Protein AF-A0A131XXV7-F1 (afdb_monomer_lite)

Secondary structure (DSSP, 8-state):
---HHHHHHHHTT------HHHHHHHHHHHHHTT-TT-----PPPP--PPPPPSSSSHHHHHHHHHHHHHHHHHHHHHHHHHSPPPPPPSS----SEEEEEETTS-EEEESS---SEEEEEEEE-GGG-S-EEEEEEE-SSEEEEEE-HHHH-S-----SSEEGGGSBP--S--STTSPPEEEEESSHHHHHTTBGGGG-TT--SEEEEEHHHHHHHHHPPPHHHHHHHHHHHSGGGGGSPPPPTTTTT---SSHHHHHHHHTTS-----TTHHHHHH--HHHHHHTHHHHHHHHHHHHHHHHHHHHHHHHHHHHH---HHHHHHHHHHTT--EEEETHHHHHHHHHHHHHHHHHHHHHHHHHHHHHHHHGGGGGGGGGG-TTTTTS---BPPP-BPPP--------------------HHHHHHHHHSHHHHHHTTSSBSS--TTTTSBHHHHTTSPPPPS-TT----SS-TT--TTSTTHHHHTTEEETTEEEEEETTTEEEEEEE---TTS---PPP--------TTPPPPP-HHHHHHHTT-----------S----TTSSS---GGGHHHHHHHHTSS--SPPP------B--S-TTEEEEEPPPTT-TTSPPS-TTSGGGHHHHHTTSEEE-S-HHHHHHHHHHHHHHHHHHHHHHHHTPPEEEPPTTTS-GGG--TT---EEEE----BTT-STT---B-SSSTTPPPP-TTSTTTTGGGG--PPTT--------TTHHHHHHHHHHHHHHHSSTT-SHHHHHHHT--TTTT-SHHHHHHHHHT--HHHHHHHHHHHHTT--HHHHHHHHHHH-TTS-HHHHHHHHHHHHHHHH--------EETTEE-

InterPro domains:
  IPR001098 DNA-directed DNA polymerase, family A, palm domain [SM00482] (722-855)
  IPR002297 DNA-directed DNA-polymerase, family A, mitochondria [PR00867] (50-62)
  IPR002297 DNA-directed DNA-polymerase, family A, mitochondria [PR00867] (185-199)
  IPR002297 DNA-directed DNA-polymerase, family A, mitochondria [PR00867] (311-320)
  IPR002297 DNA-directed DNA-polymerase, family A, mitochondria [PR00867] (699-725)
  IPR002297 DNA-directed DNA-polymerase, family A, mitochondria [PR00867] (801-809)
  IPR002297 DNA-directed DNA-polymerase, family A, mitochondria [PTHR10267] (1-846)
  IPR012337 Ribonuclease H-like superfamily [SSF53098] (180-316)
  IPR019760 DNA-directed DNA polymerase, family A, conserved site [PS00447] (794-813)
  IPR041336 DNA mitochondrial polymerase, exonuclease domain [PF18136] (44-313)
  IPR043502 DNA/RNA polymerase superfamily [SSF56672] (473-849)

Organism: Ixodes ricinus (NCBI:txid34613)

Sequence (856 aa):
MLSGDLHRQVFGDAVVEVDPRAVERGVKHLKAQQLWGHETTALPDVSFALPELLGSDLEEHFANLGHRYARPYRQAAESLSAIKLPPLPRVWNWAPGWTKYGNDGTTERVDCPDDEALVFDVEVCVKEGHFPTLATAASKDSWYSWCSAQLTKEQFKWKERVNIGDLIPLETRTGPESVPRVVVGHNVGFDRSFLREQYFIQGSQLRFLDTLSLHVCVSGLTGLQRALSMANKSEKAAKGPPPEMWQDLSSLNNLGDVYALYSGGKVLKKEARDTFLNGSLGDIAADFQGLMTYCANDVLATHEVLSKLLPLYFERFPHPISFAGMLEMSTAYLPVNQNWERYLSDAEAVYQDVQQELKQTLAGIANSACRLLHGNAYKRDPWLWDLDWSVQNMRCKKSAVNKSAVKGRAVVETQTDKGDLERGLEEEVKDILKTSEALYKTQPFLSGYPAWYRDFCVKPPDDEDSDWEPGPSVISTQMRSVPKLLRLKWDGYPLHFDMKQGWGYLVPREQKDGTVVVPSLAEDSEAKGDEKPKFPLPEFLKACGYEDVKDDLGLKDTGLQWQQLDNIPEEGEAKLWRKVLGNRTRPPQVKENLDMDVDIDGCHFFRLPHKDGPHKRVGNPLAKDFLTKVTDGILQAGDNPQANRVLLLSKIISYWKNARDRIASQMVVWFTKSDLPETVHDRDSSDYGVILPRLIPAGTVTRRAVEPTWLTASNAYIDRVGSELKSMVQAPKGYHIVGADVDSQELWIASILADAHFAEMHGCTAIGWMTLQGNKAVGTDMHSRTAASVGISRDQAKVINYARIYGAGQPFAQRLLMQFNHRLDAQEASTKAKKMYAQTKGVRVAVPEVVEGQQV

Foldseek 3Di:
DAAPQVCCQAQNPDDDDADPVLVVLLQVQCVVLVNPPDDFDDDDHDDDDDPHAPDNHPQNSLLVVLCVQCVLVLVQLLVLLQAAFADDDPFDDPDAAKWKAFSVRDIDGDNADDDQEKEKDFFAQPVLADATAKMWITDRTIIMIHGFPCLNDPDDDPDPFFALVRAHEHDPDAADPADQGEYEYALCLSVLQRYNRLFAPRGHNYFYDHLLLLQLQQANDAPVRVVLQVCCPDPVVVPPDDDDPSPLRHFDRDLQGLLCNQVVHDGQDDPLNVCSHPNDSVSCSVCVRVNNVSNVVNSSSSSSSSSRRVVSSCVVPVRSSVVSLLRVVSSDWFKFFPVLVVQLVVLVVVLVVLVVLLLVLLQVLLVVVQVCLPPVVLLQQQLRQQAQQDFDAFDQQDDDDDDDDDDDDDDDDDDPPDDPVNVVVCVVCVVVVVCNSRDTPDPPDPGPTGPVFVVQADDDDPDPPDPHDGTSNNDDLLDPSSLSSLQKAFLQFTWDQDPVFGIWGKDFDADPVRDADDPPPDDDDPDDPDDRRARNPVSRCVSQQDDDDPPPPPPDDDDDDPPPPPDDDPVCPVVVVCVVPPDPSHRDDQPDDDFDDDPHPRITIDFDADPVGDVDGDHGCLDPLNLVVLVVVRMDRGPDPSSNSSSLSSQQSVVCVVQVVVSVSFRKHKYDPVSDDPQLDDPVPIIMIMTSFSKSQQNHSVSHIDGPHVVPQADDDPSYRPSCVVVSRDDGHPDDDDDDDDPPPVLCVVQCVVSCVSSNDQCSHLSSVLVPRNDVVVLSHQLSVLCVLLVHDSVLSVVVVVCVSVPDDLVRQLSSSCSRPVSQDSVNSSVSSVSSCCSHVNDDDPDQDQDPNDGD

pLDDT: mean 79.33, std 17.06, range [28.16, 97.44]

Structure (mmCIF, N/CA/C/O backbone):
data_AF-A0A131XXV7-F1
#
_entry.id   AF-A0A131XXV7-F1
#
loop_
_atom_site.group_PDB
_atom_site.id
_atom_site.type_symbol
_atom_site.label_atom_id
_atom_site.label_alt_id
_atom_site.label_comp_id
_atom_site.label_asym_id
_atom_site.label_entity_id
_atom_site.label_seq_id
_atom_site.pdbx_PDB_ins_code
_atom_site.Cartn_x
_atom_site.Cartn_y
_atom_site.Cartn_z
_atom_site.occupancy
_atom_site.B_iso_or_equiv
_atom_site.auth_seq_id
_atom_site.auth_comp_id
_atom_site.auth_asym_id
_atom_site.auth_atom_id
_atom_site.pdbx_PDB_model_num
ATOM 1 N N . MET A 1 1 ? -18.535 -20.926 -20.544 1.00 67.44 1 MET A N 1
ATOM 2 C CA . MET A 1 1 ? -19.985 -21.211 -20.514 1.00 67.44 1 MET A CA 1
ATOM 3 C C . MET A 1 1 ? -20.244 -22.179 -19.377 1.00 67.44 1 MET A C 1
ATOM 5 O O . MET A 1 1 ? -19.336 -22.934 -19.050 1.00 67.44 1 MET A O 1
ATOM 9 N N . LEU A 1 2 ? -21.415 -22.108 -18.744 1.00 78.06 2 LEU A N 1
ATOM 10 C CA . LEU A 1 2 ? -21.827 -23.118 -17.767 1.00 78.06 2 LEU A CA 1
ATOM 11 C C . LEU A 1 2 ? -22.238 -24.393 -18.512 1.00 78.06 2 LEU A C 1
ATOM 13 O O . LEU A 1 2 ? -22.787 -24.299 -19.610 1.00 78.06 2 LEU A O 1
ATOM 17 N N . SER A 1 3 ? -21.983 -25.559 -17.921 1.00 87.12 3 SER A N 1
ATOM 18 C CA . SER A 1 3 ? -22.569 -26.815 -18.398 1.00 87.12 3 SER A CA 1
ATOM 19 C C . SER A 1 3 ? -24.093 -26.760 -18.260 1.00 87.12 3 SER A C 1
ATOM 21 O O . SER A 1 3 ? -24.618 -26.008 -17.435 1.00 87.12 3 SER A O 1
ATOM 23 N N . GLY A 1 4 ? -24.821 -27.562 -19.040 1.00 85.44 4 GLY A N 1
ATOM 24 C CA . GLY A 1 4 ? -26.289 -27.564 -18.994 1.00 85.44 4 GLY A CA 1
ATOM 25 C C . GLY A 1 4 ? -26.858 -27.855 -17.597 1.00 85.44 4 GLY A C 1
ATOM 26 O O . GLY A 1 4 ? -27.852 -27.250 -17.202 1.00 85.44 4 GLY A O 1
ATOM 27 N N . ASP A 1 5 ? -26.199 -28.724 -16.825 1.00 86.69 5 ASP A N 1
ATOM 28 C CA . ASP A 1 5 ? -26.579 -29.023 -15.437 1.00 86.69 5 ASP A CA 1
ATOM 29 C C . ASP A 1 5 ? -26.390 -27.822 -14.506 1.00 86.69 5 ASP A C 1
ATOM 31 O O . ASP A 1 5 ? -27.283 -27.506 -13.722 1.00 86.69 5 ASP A O 1
ATOM 35 N N . LEU A 1 6 ? -25.242 -27.139 -14.583 1.00 89.00 6 LEU A N 1
ATOM 36 C CA . LEU A 1 6 ? -24.971 -25.957 -13.759 1.00 89.00 6 LEU A CA 1
ATOM 37 C C . LEU A 1 6 ? -25.856 -24.778 -14.170 1.00 89.00 6 LEU A C 1
ATOM 39 O O . LEU A 1 6 ? -26.328 -24.039 -13.314 1.00 89.00 6 LEU A O 1
ATOM 43 N N . HIS A 1 7 ? -26.127 -24.627 -15.468 1.00 87.69 7 HIS A N 1
ATOM 44 C CA . HIS A 1 7 ? -27.066 -23.630 -15.968 1.00 87.69 7 HIS A CA 1
ATOM 45 C C . HIS A 1 7 ? -28.456 -23.834 -15.362 1.00 87.69 7 HIS A C 1
ATOM 47 O O . HIS A 1 7 ? -29.029 -22.880 -14.851 1.00 87.69 7 HIS A O 1
ATOM 53 N N . ARG A 1 8 ? -28.977 -25.070 -15.361 1.00 86.94 8 ARG A N 1
ATOM 54 C CA . ARG A 1 8 ? -30.282 -25.377 -14.752 1.00 86.94 8 ARG A CA 1
ATOM 55 C C . ARG A 1 8 ? -30.329 -25.088 -13.257 1.00 86.94 8 ARG A C 1
ATOM 57 O O . ARG A 1 8 ? -31.337 -24.603 -12.765 1.00 86.94 8 ARG A O 1
ATOM 64 N N . GLN A 1 9 ? -29.243 -25.354 -12.538 1.00 87.88 9 GLN A N 1
ATOM 65 C CA . GLN A 1 9 ? -29.174 -25.066 -11.104 1.00 87.88 9 GLN A CA 1
ATOM 66 C C . GLN A 1 9 ? -29.157 -23.560 -10.792 1.00 87.88 9 GLN A C 1
ATOM 68 O O . GLN A 1 9 ? -29.636 -23.163 -9.736 1.00 87.88 9 GLN A O 1
ATOM 73 N N . VAL A 1 10 ? -28.619 -22.723 -11.689 1.00 87.25 10 VAL A N 1
ATOM 74 C CA . VAL A 1 10 ? -28.493 -21.268 -11.473 1.00 87.25 10 VAL A CA 1
ATOM 75 C C . VAL A 1 10 ? -29.661 -20.475 -12.068 1.00 87.25 10 VAL A C 1
ATOM 77 O O . VAL A 1 10 ? -30.107 -19.504 -11.468 1.00 87.25 10 VAL A O 1
ATOM 80 N N . PHE A 1 11 ? -30.142 -20.870 -13.246 1.00 85.38 11 PHE A N 1
ATOM 81 C CA . PHE A 1 11 ? -31.132 -20.133 -14.040 1.00 85.38 11 PHE A CA 1
ATOM 82 C C . PHE A 1 11 ? -32.433 -20.921 -14.277 1.00 85.38 11 PHE A C 1
ATOM 84 O O . PHE A 1 11 ? -33.299 -20.467 -15.025 1.00 85.38 11 PHE A O 1
ATOM 91 N N . GLY A 1 12 ? -32.585 -22.106 -13.679 1.00 83.81 12 GLY A N 1
ATOM 92 C CA . GLY A 1 12 ? -33.760 -22.959 -13.869 1.00 83.81 12 GLY A CA 1
ATOM 93 C C . GLY A 1 12 ? -33.920 -23.438 -15.315 1.00 83.81 12 GLY A C 1
ATOM 94 O O . GLY A 1 12 ? -32.945 -23.717 -16.015 1.00 83.81 12 GLY A O 1
ATOM 95 N N . ASP A 1 13 ? -35.167 -23.498 -15.782 1.00 79.44 13 ASP A N 1
ATOM 96 C CA . ASP A 1 13 ? -35.521 -23.913 -17.148 1.00 79.44 13 ASP A CA 1
ATOM 97 C C . ASP A 1 13 ? -35.443 -22.768 -18.178 1.00 79.44 13 ASP A C 1
ATOM 99 O O . ASP A 1 13 ? -36.012 -22.864 -19.267 1.00 79.44 13 ASP A O 1
ATOM 103 N N . ALA A 1 14 ? -34.753 -21.667 -17.859 1.00 77.06 14 ALA A N 1
ATOM 104 C CA . ALA A 1 14 ? -34.561 -20.571 -18.800 1.00 77.06 14 ALA A CA 1
ATOM 105 C C . ALA A 1 14 ? -33.818 -21.065 -20.055 1.00 77.06 14 ALA A C 1
ATOM 107 O O . ALA A 1 14 ? -32.679 -21.531 -19.987 1.00 77.06 14 ALA A O 1
ATOM 108 N N . VAL A 1 15 ? -34.458 -20.955 -21.220 1.00 70.69 15 VAL A N 1
ATOM 109 C CA . VAL A 1 15 ? -33.841 -21.274 -22.512 1.00 70.69 15 VAL A CA 1
ATOM 110 C C . VAL A 1 15 ? -33.308 -19.984 -23.121 1.00 70.69 15 VAL A C 1
ATOM 112 O O . VAL A 1 15 ? -34.062 -19.044 -23.361 1.00 70.69 15 VAL A O 1
ATOM 115 N N . VAL A 1 16 ? -32.003 -19.939 -23.387 1.00 71.56 16 VAL A N 1
ATOM 116 C CA . VAL A 1 16 ? -31.385 -18.821 -24.108 1.00 71.56 16 VAL A CA 1
ATOM 117 C C . VAL A 1 16 ? -31.673 -18.991 -25.601 1.00 71.56 16 VAL A C 1
ATOM 119 O O . VAL A 1 16 ? -31.010 -19.775 -26.281 1.00 71.56 16 VAL A O 1
ATOM 122 N N . GLU A 1 17 ? -32.671 -18.276 -26.121 1.00 74.12 17 GLU A N 1
ATOM 123 C CA . GLU A 1 17 ? -32.882 -18.171 -27.566 1.00 74.12 17 GLU A CA 1
ATOM 124 C C . GLU A 1 17 ? -31.816 -17.257 -28.178 1.00 74.12 17 GLU A C 1
ATOM 126 O O . GLU A 1 17 ? -31.732 -16.068 -27.879 1.00 74.12 17 GLU A O 1
ATOM 131 N N . VAL A 1 18 ? -30.973 -17.821 -29.041 1.00 77.88 18 VAL A N 1
ATOM 132 C CA . VAL A 1 18 ? -29.913 -17.070 -29.717 1.00 77.88 18 VAL A CA 1
ATOM 133 C C . VAL A 1 18 ? -30.435 -16.561 -31.058 1.00 77.88 18 VAL A C 1
ATOM 135 O O . VAL A 1 18 ? -30.736 -17.359 -31.945 1.00 77.88 18 VAL A O 1
ATOM 138 N N . ASP A 1 19 ? -30.494 -15.239 -31.242 1.00 85.81 19 ASP A N 1
ATOM 139 C CA . ASP A 1 19 ? -30.856 -14.627 -32.527 1.00 85.81 19 ASP A CA 1
ATOM 140 C C . ASP A 1 19 ? -29.832 -15.012 -33.621 1.00 85.81 19 ASP A C 1
ATOM 142 O O . ASP A 1 19 ? -28.654 -14.643 -33.524 1.00 85.81 19 ASP A O 1
ATOM 146 N N . PRO A 1 20 ? -30.242 -15.688 -34.713 1.00 88.44 20 PRO A N 1
ATOM 147 C CA . PRO A 1 20 ? -29.345 -16.040 -35.813 1.00 88.44 20 PRO A CA 1
ATOM 148 C C . PRO A 1 20 ? -28.602 -14.837 -36.416 1.00 88.44 20 PRO A C 1
ATOM 150 O O . PRO A 1 20 ? -27.455 -14.971 -36.849 1.00 88.44 20 PRO A O 1
ATOM 153 N N . ARG A 1 21 ? -29.211 -13.640 -36.412 1.00 88.69 21 ARG A N 1
ATOM 154 C CA . ARG A 1 21 ? -28.560 -12.412 -36.899 1.00 88.69 21 ARG A CA 1
ATOM 155 C C . ARG A 1 21 ? -27.451 -11.949 -35.957 1.00 88.69 21 ARG A C 1
ATOM 157 O O . ARG A 1 21 ? -26.451 -11.396 -36.414 1.00 88.69 21 ARG A O 1
ATOM 164 N N . ALA A 1 22 ? -27.599 -12.155 -34.649 1.00 87.19 22 ALA A N 1
ATOM 165 C CA . ALA A 1 22 ? -26.550 -11.886 -33.666 1.00 87.19 22 ALA A CA 1
ATOM 166 C C . ALA A 1 22 ? -25.334 -12.798 -33.893 1.00 87.19 22 ALA A C 1
ATOM 168 O O . ALA A 1 22 ? -24.203 -12.305 -33.957 1.00 87.19 22 ALA A O 1
ATOM 169 N N . VAL A 1 23 ? -25.571 -14.090 -34.152 1.00 88.81 23 VAL A N 1
ATOM 170 C CA . VAL A 1 23 ? -24.515 -15.053 -34.509 1.00 88.81 23 VAL A CA 1
ATOM 171 C C . VAL A 1 23 ? -23.780 -14.610 -35.771 1.00 88.81 23 VAL A C 1
ATOM 173 O O . VAL A 1 23 ? -22.550 -14.534 -35.781 1.00 88.81 23 VAL A O 1
ATOM 176 N N . GLU A 1 24 ? -24.514 -14.269 -36.834 1.00 91.19 24 GLU A N 1
ATOM 177 C CA . GLU A 1 24 ? -23.915 -13.839 -38.100 1.00 91.19 24 GLU A CA 1
ATOM 178 C C . GLU A 1 24 ? -23.048 -12.583 -37.923 1.00 91.19 24 GLU A C 1
ATOM 180 O O . GLU A 1 24 ? -21.924 -12.520 -38.435 1.00 91.19 24 GLU A O 1
ATOM 185 N N . ARG A 1 25 ? -23.525 -11.602 -37.143 1.00 89.12 25 ARG A N 1
ATOM 186 C CA . ARG A 1 25 ? -22.757 -10.396 -36.794 1.00 89.12 25 ARG A CA 1
ATOM 187 C C . ARG A 1 25 ? -21.458 -10.738 -36.063 1.00 89.12 25 ARG A C 1
ATOM 189 O O . ARG A 1 25 ? -20.406 -10.224 -36.453 1.00 89.12 25 ARG A O 1
ATOM 196 N N . GLY A 1 26 ? -21.512 -11.616 -35.059 1.00 89.81 26 GLY A N 1
ATOM 197 C CA . GLY A 1 26 ? -20.335 -12.091 -34.324 1.00 89.81 26 GLY A CA 1
ATOM 198 C C . GLY A 1 26 ? -19.327 -12.790 -35.238 1.00 89.81 26 GLY A C 1
ATOM 199 O O . GLY A 1 26 ? -18.157 -12.413 -35.290 1.00 89.81 26 GLY A O 1
ATOM 200 N N . VAL A 1 27 ? -19.786 -13.738 -36.060 1.00 90.56 27 VAL A N 1
ATOM 201 C CA . VAL A 1 27 ? -18.935 -14.455 -37.026 1.00 90.56 27 VAL A CA 1
ATOM 202 C C . VAL A 1 27 ? -18.286 -13.490 -38.018 1.00 90.56 27 VAL A C 1
ATOM 204 O O . VAL A 1 27 ? -17.083 -13.580 -38.275 1.00 90.56 27 VAL A O 1
ATOM 207 N N . LYS A 1 28 ? -19.049 -12.538 -38.569 1.00 91.25 28 LYS A N 1
ATOM 208 C CA . LYS A 1 28 ? -18.525 -11.519 -39.489 1.00 91.25 28 LYS A CA 1
ATOM 209 C C . LYS A 1 28 ? -17.448 -10.663 -38.819 1.00 91.25 28 LYS A C 1
ATOM 211 O O . LYS A 1 28 ? -16.408 -10.413 -39.429 1.00 91.25 28 LYS A O 1
ATOM 216 N N . HIS A 1 29 ? -17.669 -10.254 -37.570 1.00 89.12 29 HIS A N 1
ATOM 217 C CA . HIS A 1 29 ? -16.700 -9.488 -36.789 1.00 89.12 29 HIS A CA 1
ATOM 218 C C . HIS A 1 29 ? -15.409 -10.282 -36.535 1.00 89.12 29 HIS A C 1
ATOM 220 O O . HIS A 1 29 ? -14.315 -9.794 -36.822 1.00 89.12 29 HIS A O 1
ATOM 226 N N . LEU A 1 30 ? -15.517 -11.529 -36.071 1.00 88.75 30 LEU A N 1
ATOM 227 C CA . LEU A 1 30 ? -14.361 -12.383 -35.783 1.00 88.75 30 LEU A CA 1
ATOM 228 C C . LEU A 1 30 ? -13.570 -12.747 -37.047 1.00 88.75 30 LEU A C 1
ATOM 230 O O . LEU A 1 30 ? -12.338 -12.787 -37.004 1.00 88.75 30 LEU A O 1
ATOM 234 N N . LYS A 1 31 ? -14.243 -12.943 -38.190 1.00 90.38 31 LYS A N 1
ATOM 235 C CA . LYS A 1 31 ? -13.586 -13.115 -39.498 1.00 90.38 31 LYS A CA 1
ATOM 236 C C . LYS A 1 31 ? -12.791 -11.872 -39.894 1.00 90.38 31 LYS A C 1
ATOM 238 O O . LYS A 1 31 ? -11.627 -11.998 -40.268 1.00 90.38 31 LYS A O 1
ATOM 243 N N . ALA A 1 32 ? -13.371 -10.678 -39.750 1.00 86.81 32 ALA A N 1
ATOM 244 C CA . ALA A 1 32 ? -12.673 -9.421 -40.036 1.00 86.81 32 ALA A CA 1
ATOM 245 C C . ALA A 1 32 ? -11.422 -9.226 -39.157 1.00 86.81 32 ALA A C 1
ATOM 247 O O . ALA A 1 32 ? -10.438 -8.639 -39.599 1.00 86.81 32 ALA A O 1
ATOM 248 N N . GLN A 1 33 ? -11.439 -9.759 -37.932 1.00 83.75 33 GLN A N 1
ATOM 249 C CA . GLN A 1 33 ? -10.336 -9.678 -36.968 1.00 83.75 33 GLN A CA 1
ATOM 250 C C . GLN A 1 33 ? -9.350 -10.858 -37.033 1.00 83.75 33 GLN A C 1
ATOM 252 O O . GLN A 1 33 ? -8.414 -10.912 -36.224 1.00 83.75 33 GLN A O 1
ATOM 257 N N . GLN A 1 34 ? -9.533 -11.777 -37.992 1.00 85.88 34 GLN A N 1
ATOM 258 C CA . GLN A 1 34 ? -8.717 -12.986 -38.197 1.00 85.88 34 GLN A CA 1
ATOM 259 C C . GLN A 1 34 ? -8.692 -13.931 -36.978 1.00 85.88 34 GLN A C 1
ATOM 261 O O . GLN A 1 34 ? -7.672 -14.552 -36.683 1.00 85.88 34 GLN A O 1
ATOM 266 N N . LEU A 1 35 ? -9.809 -14.009 -36.249 1.00 84.12 35 LEU A N 1
ATOM 267 C CA . LEU A 1 35 ? -9.982 -14.853 -35.058 1.00 84.12 35 LEU A CA 1
ATOM 268 C C . LEU A 1 35 ? -10.905 -16.054 -35.292 1.00 84.12 35 LEU A C 1
ATOM 270 O O . LEU A 1 35 ? -10.874 -17.015 -34.533 1.00 84.12 35 LEU A O 1
ATOM 274 N N . TRP A 1 36 ? -11.728 -16.017 -36.338 1.00 85.81 36 TRP A N 1
ATOM 275 C CA . TRP A 1 36 ? -12.627 -17.121 -36.654 1.00 85.81 36 TRP A CA 1
ATOM 276 C C . TRP A 1 36 ? -11.880 -18.304 -37.285 1.00 85.81 36 TRP A C 1
ATOM 278 O O . TRP A 1 36 ? -11.085 -18.102 -38.201 1.00 85.81 36 TRP A O 1
ATOM 288 N N . GLY A 1 37 ? -12.194 -19.530 -36.857 1.00 81.44 37 GLY A N 1
ATOM 289 C CA . GLY A 1 37 ? -11.659 -20.766 -37.445 1.00 81.44 37 GLY A CA 1
ATOM 290 C C . GLY A 1 37 ? -10.327 -21.253 -36.865 1.00 81.44 37 GLY A C 1
ATOM 291 O O . GLY A 1 37 ? -9.784 -22.228 -37.374 1.00 81.44 37 GLY A O 1
ATOM 292 N N . HIS A 1 38 ? -9.805 -20.611 -35.814 1.00 77.81 38 HIS A N 1
ATOM 293 C CA . HIS A 1 38 ? -8.692 -21.167 -35.035 1.00 77.81 38 HIS A CA 1
ATOM 294 C C . HIS A 1 38 ? -9.175 -22.337 -34.174 1.00 77.81 38 HIS A C 1
ATOM 296 O O . HIS A 1 38 ? -10.294 -22.300 -33.664 1.00 77.81 38 HIS A O 1
ATOM 302 N N . GLU A 1 39 ? -8.333 -23.359 -33.999 1.00 67.06 39 GLU A N 1
ATOM 303 C CA . GLU A 1 39 ? -8.639 -24.490 -33.119 1.00 67.06 39 GLU A CA 1
ATOM 304 C C . GLU A 1 39 ? -8.805 -24.017 -31.673 1.00 67.06 39 GLU A C 1
ATOM 306 O O . GLU A 1 39 ? -7.927 -23.371 -31.095 1.00 67.06 39 GLU A O 1
ATOM 311 N N . THR A 1 40 ? -9.947 -24.357 -31.085 1.00 67.00 40 THR A N 1
ATOM 312 C CA . THR A 1 40 ? -10.265 -24.061 -29.690 1.00 67.00 40 THR A CA 1
ATOM 313 C C . THR A 1 40 ? -10.343 -25.359 -28.912 1.00 67.00 40 THR A C 1
ATOM 315 O O . THR A 1 40 ? -11.046 -26.284 -29.321 1.00 67.00 40 THR A O 1
ATOM 318 N N . THR A 1 41 ? -9.673 -25.422 -27.766 1.00 68.06 41 THR A N 1
ATOM 319 C CA . THR A 1 41 ? -9.784 -26.563 -26.857 1.00 68.06 41 THR A CA 1
ATOM 320 C C . THR A 1 41 ? -11.150 -26.519 -26.175 1.00 68.06 41 THR A C 1
ATOM 322 O O . THR A 1 41 ? -11.369 -25.714 -25.271 1.00 68.06 41 THR A O 1
ATOM 325 N N . ALA A 1 42 ? -12.090 -27.355 -26.614 1.00 70.25 42 ALA A N 1
ATOM 326 C CA . ALA A 1 42 ? -13.330 -27.566 -25.878 1.00 70.25 42 ALA A CA 1
ATOM 327 C C . ALA A 1 42 ? -13.006 -28.375 -24.616 1.00 70.25 42 ALA A C 1
ATOM 329 O O . ALA A 1 42 ? -12.542 -29.513 -24.701 1.00 70.25 42 ALA A O 1
ATOM 330 N N . LEU A 1 43 ? -13.191 -27.764 -23.447 1.00 79.25 43 LEU A N 1
ATOM 331 C CA . LEU A 1 43 ? -13.086 -28.469 -22.174 1.00 79.25 43 LEU A CA 1
ATOM 332 C C . LEU A 1 43 ? -14.349 -29.317 -21.960 1.00 79.25 43 LEU A C 1
ATOM 334 O O . LEU A 1 43 ? -15.422 -28.908 -22.408 1.00 79.25 43 LEU A O 1
ATOM 338 N N . PRO A 1 44 ? -14.241 -30.483 -21.300 1.00 84.19 44 PRO A N 1
ATOM 339 C CA . PRO A 1 44 ? -15.406 -31.293 -20.977 1.00 84.19 44 PRO A CA 1
ATOM 340 C C . PRO A 1 44 ? -16.336 -30.550 -20.012 1.00 84.19 44 PRO A C 1
ATOM 342 O O . PRO A 1 44 ? -15.885 -29.754 -19.184 1.00 84.19 44 PRO A O 1
ATOM 345 N N . ASP A 1 45 ? -17.629 -30.852 -20.100 1.00 85.81 45 ASP A N 1
ATOM 346 C CA . ASP A 1 45 ? -18.624 -30.310 -19.181 1.00 85.81 45 ASP A CA 1
ATOM 347 C C . ASP A 1 45 ? -18.342 -30.755 -17.743 1.00 85.81 45 ASP A C 1
ATOM 349 O O . ASP A 1 45 ? -18.029 -31.914 -17.465 1.00 85.81 45 ASP A O 1
ATOM 353 N N . VAL A 1 46 ? -18.481 -29.810 -16.815 1.00 88.56 46 VAL A N 1
ATOM 354 C CA . VAL A 1 46 ? -18.331 -30.041 -15.377 1.00 88.56 46 VAL A CA 1
ATOM 355 C C . VAL A 1 46 ? -19.719 -30.100 -14.746 1.00 88.56 46 VAL A C 1
ATOM 357 O O . VAL A 1 46 ? -20.539 -29.221 -14.999 1.00 88.56 46 VAL A O 1
ATOM 360 N N . SER A 1 47 ? -19.988 -31.104 -13.912 1.00 87.88 47 SER A N 1
ATOM 361 C CA . SER A 1 47 ? -21.264 -31.248 -13.201 1.00 87.88 47 SER A CA 1
ATOM 362 C C . SER A 1 47 ? -21.009 -31.535 -11.723 1.00 87.88 47 SER A C 1
ATOM 364 O O . SER A 1 47 ? -20.272 -32.457 -11.375 1.00 87.88 47 SER A O 1
ATOM 366 N N . PHE A 1 48 ? -21.576 -30.699 -10.856 1.00 91.50 48 PHE A N 1
ATOM 367 C CA . PHE A 1 48 ? -21.628 -30.877 -9.406 1.00 91.50 48 PHE A CA 1
ATOM 368 C C . PHE A 1 48 ? -22.854 -30.140 -8.854 1.00 91.50 48 PHE A C 1
ATOM 370 O O . PHE A 1 48 ? -23.418 -29.272 -9.525 1.00 91.50 48 PHE A O 1
ATOM 377 N N . ALA A 1 49 ? -23.279 -30.509 -7.646 1.00 91.81 49 ALA A N 1
ATOM 378 C CA . ALA A 1 49 ? -24.390 -29.856 -6.965 1.00 91.81 49 ALA A CA 1
ATOM 379 C C . ALA A 1 49 ? -23.932 -28.519 -6.362 1.00 91.81 49 ALA A C 1
ATOM 381 O O . ALA A 1 49 ? -23.008 -28.487 -5.544 1.00 91.81 49 ALA A O 1
ATOM 382 N N . LEU A 1 50 ? -24.571 -27.427 -6.774 1.00 89.38 50 LEU A N 1
ATOM 383 C CA . LEU A 1 50 ? -24.417 -26.107 -6.177 1.00 89.38 50 LEU A CA 1
ATOM 384 C C . LEU A 1 50 ? -25.293 -25.990 -4.918 1.00 89.38 50 LEU A C 1
ATOM 386 O O . LEU A 1 50 ? -26.354 -26.614 -4.850 1.00 89.38 50 LEU A O 1
ATOM 390 N N . PRO A 1 51 ? -24.881 -25.190 -3.917 1.00 89.81 51 PRO A N 1
ATOM 391 C CA . PRO A 1 51 ? -25.759 -24.815 -2.814 1.00 89.81 51 PRO A CA 1
ATOM 392 C C . PRO A 1 51 ? -27.022 -24.111 -3.318 1.00 89.81 51 PRO A C 1
ATOM 394 O O . PRO A 1 51 ? -26.979 -23.401 -4.323 1.00 89.81 51 PRO A O 1
ATOM 397 N N . GLU A 1 52 ? -28.127 -24.265 -2.588 1.00 89.50 52 GLU A N 1
ATOM 398 C CA . GLU A 1 52 ? -29.382 -23.590 -2.922 1.00 89.50 52 GLU A CA 1
ATOM 399 C C . GLU A 1 52 ? -29.219 -22.065 -2.929 1.00 89.50 52 GLU A C 1
ATOM 401 O O . GLU A 1 52 ? -28.602 -21.464 -2.038 1.00 89.50 52 GLU A O 1
ATOM 406 N N . LEU A 1 53 ? -29.809 -21.427 -3.940 1.00 89.94 53 LEU A N 1
ATOM 407 C CA . LEU A 1 53 ? -29.863 -19.978 -4.014 1.00 89.94 53 LEU A CA 1
ATOM 408 C C . LEU A 1 53 ? -30.851 -19.438 -2.971 1.00 89.94 53 LEU A C 1
ATOM 410 O O . LEU A 1 53 ? -32.006 -19.838 -2.896 1.00 89.94 53 LEU A O 1
ATOM 414 N N . LEU A 1 54 ? -30.394 -18.473 -2.175 1.00 89.94 54 LEU A N 1
ATOM 415 C CA . LEU A 1 54 ? -31.234 -17.608 -1.345 1.00 89.94 54 LEU A CA 1
ATOM 416 C C . LEU A 1 54 ? -32.064 -16.613 -2.187 1.00 89.94 54 LEU A C 1
ATOM 418 O O . LEU A 1 54 ? -31.793 -15.417 -2.148 1.00 89.94 54 LEU A O 1
ATOM 422 N N . GLY A 1 55 ? -33.047 -17.086 -2.947 1.00 87.69 55 GLY A N 1
ATOM 423 C CA . GLY A 1 55 ? -33.897 -16.257 -3.815 1.00 87.69 55 GLY A CA 1
ATOM 424 C C . GLY A 1 55 ? -34.192 -16.939 -5.151 1.00 87.69 55 GLY A C 1
ATOM 425 O O . GLY A 1 55 ? -33.796 -18.086 -5.355 1.00 87.69 55 GLY A O 1
ATOM 426 N N . SER A 1 56 ? -34.880 -16.246 -6.060 1.00 86.38 56 SER A N 1
ATOM 427 C CA . SER A 1 56 ? -35.213 -16.776 -7.391 1.00 86.38 56 SER A CA 1
ATOM 428 C C . SER A 1 56 ? -34.107 -16.619 -8.436 1.00 86.38 56 SER A C 1
ATOM 430 O O . SER A 1 56 ? -34.104 -17.350 -9.423 1.00 86.38 56 SER A O 1
ATOM 432 N N . ASP A 1 57 ? -33.170 -15.692 -8.235 1.00 86.94 57 ASP A N 1
ATOM 433 C CA . ASP A 1 57 ? -32.055 -15.440 -9.149 1.00 86.94 57 ASP A CA 1
ATOM 434 C C . ASP A 1 57 ? -30.782 -15.004 -8.398 1.00 86.94 57 ASP A C 1
ATOM 436 O O . ASP A 1 57 ? -30.741 -14.925 -7.167 1.00 86.94 57 ASP A O 1
ATOM 440 N N . LEU A 1 58 ? -29.708 -14.745 -9.150 1.00 89.19 58 LEU A N 1
ATOM 441 C CA . LEU A 1 58 ? -28.431 -14.306 -8.587 1.00 89.19 58 LEU A CA 1
ATOM 442 C C . LEU A 1 58 ? -28.501 -12.908 -7.953 1.00 89.19 58 LEU A C 1
ATOM 444 O O . LEU A 1 58 ? -27.783 -12.658 -6.987 1.00 89.19 58 LEU A O 1
ATOM 448 N N . GLU A 1 59 ? -29.324 -11.996 -8.470 1.00 90.12 59 GLU A N 1
ATOM 449 C CA . GLU A 1 59 ? -29.434 -10.640 -7.923 1.00 90.12 59 GLU A CA 1
ATOM 450 C C . GLU A 1 59 ? -30.082 -10.684 -6.537 1.00 90.12 59 GLU A C 1
ATOM 452 O O . GLU A 1 59 ? -29.511 -10.182 -5.564 1.00 90.12 59 GLU A O 1
ATOM 457 N N . GLU A 1 60 ? -31.212 -11.382 -6.420 1.00 91.94 60 GLU A N 1
ATOM 458 C CA . GLU A 1 60 ? -31.895 -11.602 -5.152 1.00 91.94 60 GLU A CA 1
ATOM 459 C C . GLU A 1 60 ? -31.006 -12.383 -4.174 1.00 91.94 60 GLU A C 1
ATOM 461 O O . GLU A 1 60 ? -30.914 -12.023 -2.999 1.00 91.94 60 GLU A O 1
ATOM 466 N N . HIS A 1 61 ? -30.265 -13.385 -4.664 1.00 92.81 61 HIS A N 1
ATOM 467 C CA . HIS A 1 61 ? -29.281 -14.119 -3.871 1.00 92.81 61 HIS A CA 1
ATOM 468 C C . HIS A 1 61 ? -28.258 -13.190 -3.208 1.00 92.81 61 HIS A C 1
ATOM 470 O O . HIS A 1 61 ? -28.071 -13.233 -1.988 1.00 92.81 61 HIS A O 1
ATOM 476 N N . PHE A 1 62 ? -27.608 -12.314 -3.981 1.00 94.38 62 PHE A N 1
ATOM 477 C CA . PHE A 1 62 ? -26.612 -11.385 -3.443 1.00 94.38 62 PHE A CA 1
ATOM 478 C C . PHE A 1 62 ? -27.233 -10.280 -2.578 1.00 94.38 62 PHE A C 1
ATOM 480 O O . PHE A 1 62 ? -26.597 -9.841 -1.613 1.00 94.38 62 PHE A O 1
ATOM 487 N N . ALA A 1 63 ? -28.462 -9.845 -2.861 1.00 94.19 63 ALA A N 1
ATOM 488 C CA . ALA A 1 63 ? -29.189 -8.914 -2.003 1.00 94.19 63 ALA A CA 1
ATOM 489 C C . ALA A 1 63 ? -29.502 -9.545 -0.633 1.00 94.19 63 ALA A C 1
ATOM 491 O O . ALA A 1 63 ? -29.190 -8.959 0.410 1.00 94.19 63 ALA A O 1
ATOM 492 N N . ASN A 1 64 ? -30.024 -10.774 -0.625 1.00 95.00 64 ASN A N 1
ATOM 493 C CA . ASN A 1 64 ? -30.351 -11.535 0.580 1.00 95.00 64 ASN A CA 1
ATOM 494 C C . ASN A 1 64 ? -29.101 -11.880 1.402 1.00 95.00 64 ASN A C 1
ATOM 496 O O . ASN A 1 64 ? -29.112 -11.716 2.625 1.00 95.00 64 ASN A O 1
ATOM 500 N N . LEU A 1 65 ? -27.994 -12.268 0.756 1.00 93.88 65 LEU A N 1
ATOM 501 C CA . LEU A 1 65 ? -26.697 -12.427 1.427 1.00 93.88 65 LEU A CA 1
ATOM 502 C C . LEU A 1 65 ? -26.231 -11.111 2.057 1.00 93.88 65 LEU A C 1
ATOM 504 O O . LEU A 1 65 ? -25.851 -11.087 3.229 1.00 93.88 65 LEU A O 1
ATOM 508 N N . GLY A 1 66 ? -26.298 -10.007 1.309 1.00 93.94 66 GLY A N 1
ATOM 509 C CA . GLY A 1 66 ? -25.926 -8.686 1.807 1.00 93.94 66 GLY A CA 1
ATOM 510 C C . GLY A 1 66 ? -26.724 -8.297 3.051 1.00 93.94 66 GLY A C 1
ATOM 511 O O . GLY A 1 66 ? -26.147 -7.859 4.044 1.00 93.94 66 GLY A O 1
ATOM 512 N N . HIS A 1 67 ? -28.041 -8.513 3.042 1.00 93.88 67 HIS A N 1
ATOM 513 C CA . HIS A 1 67 ? -28.880 -8.283 4.215 1.00 93.88 67 HIS A CA 1
ATOM 514 C C . HIS A 1 67 ? -28.531 -9.217 5.374 1.00 93.88 67 HIS A C 1
ATOM 516 O O . HIS A 1 67 ? -28.404 -8.747 6.502 1.00 93.88 67 HIS A O 1
ATOM 522 N N . ARG A 1 68 ? -28.330 -10.512 5.117 1.00 92.00 68 ARG A N 1
ATOM 523 C CA . ARG A 1 68 ? -27.979 -11.493 6.151 1.00 92.00 68 ARG A CA 1
ATOM 524 C C . ARG A 1 68 ? -26.704 -11.109 6.901 1.00 92.00 68 ARG A C 1
ATOM 526 O O . ARG A 1 68 ? -26.695 -11.170 8.126 1.00 92.00 68 ARG A O 1
ATOM 533 N N . TYR A 1 69 ? -25.658 -10.705 6.182 1.00 91.31 69 TYR A N 1
ATOM 534 C CA . TYR A 1 69 ? -24.367 -10.386 6.794 1.00 91.31 69 TYR A CA 1
ATOM 535 C C . TYR A 1 69 ? -24.275 -8.958 7.327 1.00 91.31 69 TYR A C 1
ATOM 537 O O . TYR A 1 69 ? -23.579 -8.734 8.310 1.00 91.31 69 TYR A O 1
ATOM 545 N N . ALA A 1 70 ? -24.970 -7.987 6.726 1.00 94.56 70 ALA A N 1
ATOM 546 C CA . ALA A 1 70 ? -24.774 -6.581 7.073 1.00 94.56 70 ALA A CA 1
ATOM 547 C C . ALA A 1 70 ? -25.879 -5.960 7.934 1.00 94.56 70 ALA A C 1
ATOM 549 O O . ALA A 1 70 ? -25.637 -4.926 8.554 1.00 94.56 70 ALA A O 1
ATOM 550 N N . ARG A 1 71 ? -27.084 -6.547 7.995 1.00 94.00 71 ARG A N 1
ATOM 551 C CA . ARG A 1 71 ? -28.231 -5.967 8.718 1.00 94.00 71 ARG A CA 1
ATOM 552 C C . ARG A 1 71 ? -27.946 -5.601 10.183 1.00 94.00 71 ARG A C 1
ATOM 554 O O . ARG A 1 71 ? -28.251 -4.455 10.512 1.00 94.00 71 ARG A O 1
ATOM 561 N N . PRO A 1 72 ? -27.383 -6.476 11.045 1.00 94.06 72 PRO A N 1
ATOM 562 C CA . PRO A 1 72 ? -27.166 -6.114 12.448 1.00 94.06 72 PRO A CA 1
ATOM 563 C C . PRO A 1 72 ? -26.203 -4.925 12.582 1.00 94.06 72 PRO A C 1
ATOM 565 O O . PRO A 1 72 ? -26.502 -3.952 13.269 1.00 94.06 72 PRO A O 1
ATOM 568 N N . TYR A 1 73 ? -25.103 -4.939 11.827 1.00 95.56 73 TYR A N 1
ATOM 569 C CA . TYR A 1 73 ? -24.109 -3.864 11.827 1.00 95.56 73 TYR A CA 1
ATOM 570 C C . TYR A 1 73 ? -24.650 -2.554 11.255 1.00 95.56 73 TYR A C 1
ATOM 572 O O . TYR A 1 73 ? -24.341 -1.478 11.761 1.00 95.56 73 TYR A O 1
ATOM 580 N N . ARG A 1 74 ? -25.481 -2.634 10.209 1.00 95.19 74 ARG A N 1
ATOM 581 C CA . ARG A 1 74 ? -26.132 -1.470 9.605 1.00 95.19 74 ARG A CA 1
ATOM 582 C C . ARG A 1 74 ? -27.070 -0.794 10.598 1.00 95.19 74 ARG A C 1
ATOM 584 O O . ARG A 1 74 ? -26.972 0.412 10.774 1.00 95.19 74 ARG A O 1
ATOM 591 N N . GLN A 1 75 ? -27.938 -1.564 11.253 1.00 95.06 75 GLN A N 1
ATOM 592 C CA . GLN A 1 75 ? -28.889 -1.036 12.235 1.00 95.06 75 GLN A CA 1
ATOM 593 C C . GLN A 1 75 ? -28.171 -0.392 13.425 1.00 95.06 75 GLN A C 1
ATOM 595 O O . GLN A 1 75 ? -28.551 0.698 13.853 1.00 95.06 75 GLN A O 1
ATOM 600 N N . ALA A 1 76 ? -27.104 -1.024 13.914 1.00 95.00 76 ALA A N 1
ATOM 601 C CA . ALA A 1 76 ? -26.261 -0.482 14.972 1.00 95.00 76 ALA A CA 1
ATOM 602 C C . ALA A 1 76 ? -25.571 0.836 14.549 1.00 95.00 76 ALA A C 1
ATOM 604 O O . ALA A 1 76 ? -25.623 1.826 15.281 1.00 95.00 76 ALA A O 1
ATOM 605 N N . ALA A 1 77 ? -25.000 0.899 13.338 1.00 95.62 77 ALA A N 1
ATOM 606 C CA . ALA A 1 77 ? -24.346 2.101 12.812 1.00 95.62 77 ALA A CA 1
ATOM 607 C C . ALA A 1 77 ? -25.334 3.248 12.535 1.00 95.62 77 ALA A C 1
ATOM 609 O O . ALA A 1 77 ? -25.056 4.394 12.886 1.00 95.62 77 ALA A O 1
ATOM 610 N N . GLU A 1 78 ? -26.501 2.953 11.952 1.00 95.44 78 GLU A N 1
ATOM 611 C CA . GLU A 1 78 ? -27.573 3.932 11.730 1.00 95.44 78 GLU A CA 1
ATOM 612 C C . GLU A 1 78 ? -28.070 4.495 13.071 1.00 95.44 78 GLU A C 1
ATOM 614 O O . GLU A 1 78 ? -28.192 5.713 13.216 1.00 95.44 78 GLU A O 1
ATOM 619 N N . SER A 1 79 ? -28.254 3.634 14.078 1.00 95.06 79 SER A N 1
ATOM 620 C CA . SER A 1 79 ? -28.678 4.043 15.424 1.00 95.06 79 SER A CA 1
ATOM 621 C C . SER A 1 79 ? -27.651 4.955 16.100 1.00 95.06 79 SER A C 1
ATOM 623 O O . SER A 1 79 ? -28.029 5.975 16.672 1.00 95.06 79 SER A O 1
ATOM 625 N N . LEU A 1 80 ? -26.356 4.640 15.987 1.00 95.25 80 LEU A N 1
ATOM 626 C CA . LEU A 1 80 ? -25.264 5.475 16.499 1.00 95.25 80 LEU A CA 1
ATOM 627 C C . LEU A 1 80 ? -25.151 6.811 15.746 1.00 95.25 80 LEU A C 1
ATOM 629 O O . LEU A 1 80 ? -24.869 7.840 16.352 1.00 95.25 80 LEU A O 1
ATOM 633 N N . SER A 1 81 ? -25.395 6.818 14.435 1.00 95.00 81 SER A N 1
ATOM 634 C CA . SER A 1 81 ? -25.323 8.029 13.603 1.00 95.00 81 SER A CA 1
ATOM 635 C C . SER A 1 81 ? -26.488 9.006 13.819 1.00 95.00 81 SER A C 1
ATOM 637 O O . SER A 1 81 ? -26.358 10.196 13.545 1.00 95.00 81 SER A O 1
ATOM 639 N N . ALA A 1 82 ? -27.638 8.518 14.297 1.00 93.38 82 ALA A N 1
ATOM 640 C CA . ALA A 1 82 ? -28.852 9.319 14.458 1.00 93.38 82 ALA A CA 1
ATOM 641 C C . ALA A 1 82 ? -28.930 10.062 15.804 1.00 93.38 82 ALA A C 1
ATOM 643 O O . ALA A 1 82 ? -29.742 10.975 15.969 1.00 93.38 82 ALA A O 1
ATOM 644 N N . ILE A 1 83 ? -28.115 9.664 16.778 1.00 93.75 83 ILE A N 1
ATOM 645 C CA . ILE A 1 83 ? -28.113 10.226 18.130 1.00 93.75 83 ILE A CA 1
ATOM 646 C C . ILE A 1 83 ? -27.077 11.339 18.276 1.00 93.75 83 ILE A C 1
ATOM 648 O O . ILE A 1 83 ? -26.137 11.448 17.498 1.00 93.75 83 ILE A O 1
ATOM 652 N N . LYS A 1 84 ? -27.210 12.141 19.333 1.00 91.94 84 LYS A N 1
ATOM 653 C CA . LYS A 1 84 ? -26.144 13.032 19.790 1.00 91.94 84 LYS A CA 1
ATOM 654 C C . LYS A 1 84 ? -25.400 12.355 20.936 1.00 91.94 84 LYS A C 1
ATOM 656 O O . LYS A 1 84 ? -26.050 11.905 21.877 1.00 91.94 84 LYS A O 1
ATOM 661 N N . LEU A 1 85 ? -24.071 12.314 20.859 1.00 93.19 85 LEU A N 1
ATOM 662 C CA . LEU A 1 85 ? -23.250 11.755 21.930 1.00 93.19 85 LEU A CA 1
ATOM 663 C C . LEU A 1 85 ? -23.448 12.507 23.257 1.00 93.19 85 LEU A C 1
ATOM 665 O O . LEU A 1 85 ? -23.726 13.717 23.252 1.00 93.19 85 LEU A O 1
ATOM 669 N N . PRO A 1 86 ? -23.279 11.810 24.392 1.00 92.25 86 PRO A N 1
ATOM 670 C CA . PRO A 1 86 ? -23.350 12.427 25.705 1.00 92.25 86 PRO A CA 1
ATOM 671 C C . PRO A 1 86 ? -22.251 13.478 25.924 1.00 92.25 86 PRO A C 1
ATOM 673 O O . PRO A 1 86 ? -21.230 13.472 25.227 1.00 92.25 86 PRO A O 1
ATOM 676 N N . PRO A 1 87 ? -22.439 14.418 26.872 1.00 90.25 87 PRO A N 1
ATOM 677 C CA . PRO A 1 87 ? -21.449 15.454 27.137 1.00 90.25 87 PRO A CA 1
ATOM 678 C C . PRO A 1 87 ? -20.120 14.845 27.598 1.00 90.25 87 PRO A C 1
ATOM 680 O O . PRO A 1 87 ? -20.097 13.873 28.350 1.00 90.25 87 PRO A O 1
ATOM 683 N N . LEU A 1 88 ? -19.017 15.454 27.160 1.00 91.56 88 LEU A N 1
ATOM 684 C CA . LEU A 1 88 ? -17.666 15.027 27.518 1.00 91.56 88 LEU A CA 1
ATOM 685 C C . LEU A 1 88 ? -17.463 15.026 29.047 1.00 91.56 88 LEU A C 1
ATOM 687 O O . LEU A 1 88 ? -17.840 16.004 29.712 1.00 91.56 88 LEU A O 1
ATOM 691 N N . PRO A 1 89 ? -16.817 13.986 29.603 1.00 90.69 89 PRO A N 1
ATOM 692 C CA . PRO A 1 89 ? -16.363 13.991 30.986 1.00 90.69 89 PRO A CA 1
ATOM 693 C C . PRO A 1 89 ? -15.439 15.182 31.262 1.00 90.69 89 PRO A C 1
ATOM 695 O O . PRO A 1 89 ? -14.585 15.532 30.450 1.00 90.69 89 PRO A O 1
ATOM 698 N N . ARG A 1 90 ? -15.597 15.819 32.429 1.00 87.50 90 ARG A N 1
ATOM 699 C CA . ARG A 1 90 ? -14.739 16.950 32.835 1.00 87.50 90 ARG A CA 1
ATOM 700 C C . ARG A 1 90 ? -13.369 16.508 33.343 1.00 87.50 90 ARG A C 1
ATOM 702 O O . ARG A 1 90 ? -12.428 17.290 33.283 1.00 87.50 90 ARG A O 1
ATOM 709 N N . VAL A 1 91 ? -13.295 15.303 33.904 1.00 91.56 91 VAL A N 1
ATOM 710 C CA . VAL A 1 91 ? -12.087 14.727 34.500 1.00 91.56 91 VAL A CA 1
ATOM 711 C C . VAL A 1 91 ? -12.022 13.258 34.114 1.00 91.56 91 VAL A C 1
ATOM 713 O O . VAL A 1 91 ? -12.986 12.518 34.308 1.00 91.56 91 VAL A O 1
ATOM 716 N N . TRP A 1 92 ? -10.873 12.846 33.591 1.00 93.12 92 TRP A N 1
ATOM 717 C CA . TRP A 1 92 ? -10.585 11.469 33.215 1.00 93.12 92 TRP A CA 1
ATOM 718 C C . TRP A 1 92 ? -9.928 10.723 34.376 1.00 93.12 92 TRP A C 1
ATOM 720 O O . TRP A 1 92 ? -9.148 11.286 35.143 1.00 93.12 92 TRP A O 1
ATOM 730 N N . ASN A 1 93 ? -10.243 9.441 34.508 1.00 92.62 93 ASN A N 1
ATOM 731 C CA . ASN A 1 93 ? -9.786 8.598 35.604 1.00 92.62 93 ASN A CA 1
ATOM 732 C C . ASN A 1 93 ? -8.398 8.043 35.275 1.00 92.62 93 ASN A C 1
ATOM 734 O O . ASN A 1 93 ? -8.208 7.429 34.228 1.00 92.62 93 ASN A O 1
ATOM 738 N N . TRP A 1 94 ? -7.439 8.234 36.178 1.00 92.06 94 TRP A N 1
ATOM 739 C CA . TRP A 1 94 ? -6.093 7.681 36.045 1.00 92.06 94 TRP A CA 1
ATOM 740 C C . TRP A 1 94 ? -6.042 6.291 36.688 1.00 92.06 94 TRP A C 1
ATOM 742 O O . TRP A 1 94 ? -5.685 6.136 37.856 1.00 92.06 94 TRP A O 1
ATOM 752 N N . ALA A 1 95 ? -6.450 5.267 35.940 1.00 91.00 95 ALA A N 1
ATOM 753 C CA . ALA A 1 95 ? -6.392 3.878 36.385 1.00 91.00 95 ALA A CA 1
ATOM 754 C C . ALA A 1 95 ? -6.205 2.927 35.194 1.00 91.00 95 ALA A C 1
ATOM 756 O O . ALA A 1 95 ? -6.771 3.181 34.135 1.00 91.00 95 ALA A O 1
ATOM 757 N N . PRO A 1 96 ? -5.457 1.819 35.348 1.00 92.38 96 PRO A N 1
ATOM 758 C CA . PRO A 1 96 ? -5.212 0.893 34.249 1.00 92.38 96 PRO A CA 1
ATOM 759 C C . PRO A 1 96 ? -6.468 0.101 33.858 1.00 92.38 96 PRO A C 1
ATOM 761 O O . PRO A 1 96 ? -7.169 -0.451 34.720 1.00 92.38 96 PRO A O 1
ATOM 764 N N . GLY A 1 97 ? -6.682 -0.049 32.551 1.00 93.56 97 GLY A N 1
ATOM 765 C CA . GLY A 1 97 ? -7.858 -0.702 31.972 1.00 93.56 97 GLY A CA 1
ATOM 766 C C . GLY A 1 97 ? -8.981 0.282 31.647 1.00 93.56 97 GLY A C 1
ATOM 767 O O . GLY A 1 97 ? -8.743 1.484 31.547 1.00 93.56 97 GLY A O 1
ATOM 768 N N . TRP A 1 98 ? -10.196 -0.236 31.457 1.00 95.94 98 TRP A N 1
ATOM 769 C CA . TRP A 1 98 ? -11.350 0.569 31.061 1.00 95.94 98 TRP A CA 1
ATOM 770 C C . TRP A 1 98 ? -12.060 1.227 32.245 1.00 95.94 98 TRP A C 1
ATOM 772 O O . TRP A 1 98 ? -12.306 0.608 33.283 1.00 95.94 98 TRP A O 1
ATOM 782 N N . THR A 1 99 ? -12.456 2.480 32.045 1.00 95.88 99 THR A N 1
ATOM 783 C CA . THR A 1 99 ? -13.370 3.228 32.907 1.00 95.88 99 THR A CA 1
ATOM 784 C C . THR A 1 99 ? -14.560 3.705 32.074 1.00 95.88 99 THR A C 1
ATOM 786 O O . THR A 1 99 ? -14.358 4.328 31.034 1.00 95.88 99 THR A O 1
ATOM 789 N N . LYS A 1 100 ? -15.786 3.428 32.525 1.00 95.44 100 LYS A N 1
ATOM 790 C CA . LYS A 1 100 ? -17.050 3.899 31.942 1.00 95.44 100 LYS A CA 1
ATOM 791 C C . LYS A 1 100 ? -17.534 5.141 32.686 1.00 95.44 100 LYS A C 1
ATOM 793 O O . LYS A 1 100 ? -17.496 5.181 33.915 1.00 95.44 100 LYS A O 1
ATOM 798 N N . TYR A 1 101 ? -18.009 6.127 31.937 1.00 94.69 101 TYR A N 1
ATOM 799 C CA . TYR A 1 101 ? -18.586 7.374 32.430 1.00 94.69 101 TYR A CA 1
ATOM 800 C C . TYR A 1 101 ? -20.046 7.450 31.997 1.00 94.69 101 TYR A C 1
ATOM 802 O O . TYR A 1 101 ? -20.338 7.600 30.807 1.00 94.69 101 TYR A O 1
ATOM 810 N N . GLY A 1 102 ? -20.947 7.343 32.969 1.00 89.38 102 GLY A N 1
ATOM 811 C CA . GLY A 1 102 ? -22.383 7.452 32.753 1.00 89.38 102 GLY A CA 1
ATOM 812 C C . GLY A 1 102 ? -22.849 8.903 32.616 1.00 89.38 102 GLY A C 1
ATOM 813 O O . GLY A 1 102 ? -22.213 9.843 33.099 1.00 89.38 102 GLY A O 1
ATOM 814 N N . ASN A 1 103 ? -24.015 9.088 31.996 1.00 83.31 103 ASN A N 1
ATOM 815 C CA . ASN A 1 103 ? -24.658 10.402 31.843 1.00 83.31 103 ASN A CA 1
ATOM 816 C C . ASN A 1 103 ? -25.057 11.058 33.170 1.00 83.31 103 ASN A C 1
ATOM 818 O O . ASN A 1 103 ? -25.212 12.276 33.245 1.00 83.31 103 ASN A O 1
ATOM 822 N N . ASP A 1 104 ? -25.226 10.251 34.211 1.00 81.38 104 ASP A N 1
ATOM 823 C CA . ASP A 1 104 ? -25.496 10.670 35.584 1.00 81.38 104 ASP A CA 1
ATOM 824 C C . ASP A 1 104 ? -24.230 11.134 36.332 1.00 81.38 104 ASP A C 1
ATOM 826 O O . ASP A 1 104 ? -24.313 11.560 37.484 1.00 81.38 104 ASP A O 1
ATOM 830 N N . GLY A 1 105 ? -23.061 11.081 35.681 1.00 79.50 105 GLY A N 1
ATOM 831 C CA . GLY A 1 105 ? -21.767 11.408 36.275 1.00 79.50 105 GLY A CA 1
ATOM 832 C C . GLY A 1 105 ? -21.145 10.260 37.071 1.00 79.50 105 GLY A C 1
ATOM 833 O O . GLY A 1 105 ? -20.109 10.466 37.707 1.00 79.50 105 GLY A O 1
ATOM 834 N N . THR A 1 106 ? -21.738 9.062 37.048 1.00 86.56 106 THR A N 1
ATOM 835 C CA . THR A 1 106 ? -21.115 7.875 37.638 1.00 86.56 106 THR A CA 1
ATOM 836 C C . THR A 1 106 ? -19.875 7.470 36.851 1.00 86.56 106 THR A C 1
ATOM 838 O O . THR A 1 106 ? -19.760 7.688 35.645 1.00 86.56 106 THR A O 1
ATOM 841 N N . THR A 1 107 ? -18.900 6.917 37.564 1.00 91.62 107 THR A N 1
ATOM 842 C CA . THR A 1 107 ? -17.659 6.404 36.991 1.00 91.62 107 THR A CA 1
ATOM 843 C C . THR A 1 107 ? -17.464 4.991 37.516 1.00 91.62 107 THR A C 1
ATOM 845 O O . THR A 1 107 ? -17.320 4.807 38.724 1.00 91.62 107 THR A O 1
ATOM 848 N N . GLU A 1 108 ? -17.474 3.999 36.631 1.00 93.88 108 GLU A N 1
ATOM 849 C CA . GLU A 1 108 ? -17.269 2.595 36.996 1.00 93.88 108 GLU A CA 1
ATOM 850 C C . GLU A 1 108 ? -16.098 1.984 36.228 1.00 93.88 108 GLU A C 1
ATOM 852 O O . GLU A 1 108 ? -15.778 2.385 35.109 1.00 93.88 108 GLU A O 1
ATOM 857 N N . ARG A 1 109 ? -15.438 0.998 36.835 1.00 93.69 109 ARG A N 1
ATOM 858 C CA . ARG A 1 109 ? -14.407 0.214 36.157 1.00 93.69 109 ARG A CA 1
ATOM 859 C C . ARG A 1 109 ? -15.067 -0.980 35.484 1.00 93.69 109 ARG A C 1
ATOM 861 O O . ARG A 1 109 ? -15.773 -1.730 36.152 1.00 93.69 109 ARG A O 1
ATOM 868 N N . VAL A 1 110 ? -14.786 -1.171 34.202 1.00 93.38 110 VAL A N 1
ATOM 869 C CA . VAL A 1 110 ? -15.325 -2.280 33.404 1.00 93.38 110 VAL A CA 1
ATOM 870 C C . VAL A 1 110 ? -14.189 -3.081 32.779 1.00 93.38 110 VAL A C 1
ATOM 872 O O . VAL A 1 110 ? -13.078 -2.574 32.626 1.00 93.38 110 VAL A O 1
ATOM 875 N N . ASP A 1 111 ? -14.452 -4.335 32.417 1.00 90.38 111 ASP A N 1
ATOM 876 C CA . ASP A 1 111 ? -13.463 -5.166 31.717 1.00 90.38 111 ASP A CA 1
ATOM 877 C C . ASP A 1 111 ? -13.377 -4.808 30.228 1.00 90.38 111 ASP A C 1
ATOM 879 O O . ASP A 1 111 ? -12.290 -4.788 29.653 1.00 90.38 111 ASP A O 1
ATOM 883 N N . CYS A 1 112 ? -14.516 -4.484 29.615 1.00 91.25 112 CYS A N 1
ATOM 884 C CA . CYS A 1 112 ? -14.624 -3.905 28.280 1.00 91.25 112 CYS A CA 1
ATOM 885 C C . CYS A 1 112 ? -15.965 -3.158 28.136 1.00 91.25 112 CYS A C 1
ATOM 887 O O . CYS A 1 112 ? -16.877 -3.396 28.933 1.00 91.25 112 CYS A O 1
ATOM 889 N N . PRO A 1 113 ? -16.122 -2.287 27.124 1.00 92.00 113 PRO A N 1
ATOM 890 C CA . PRO A 1 113 ? -17.407 -1.663 26.818 1.00 92.00 113 PRO A CA 1
ATOM 891 C C . PRO A 1 113 ? -18.479 -2.703 26.459 1.00 92.00 113 PRO A C 1
ATOM 893 O O . PRO A 1 113 ? -18.185 -3.685 25.772 1.00 92.00 113 PRO A O 1
ATOM 896 N N . ASP A 1 114 ? -19.719 -2.467 26.879 1.00 88.19 114 ASP A N 1
ATOM 897 C CA . ASP A 1 114 ? -20.866 -3.372 26.750 1.00 88.19 114 ASP A CA 1
ATOM 898 C C . ASP A 1 114 ? -21.816 -3.032 25.583 1.00 88.19 114 ASP A C 1
ATOM 900 O O . ASP A 1 114 ? -22.649 -3.858 25.213 1.00 88.19 114 ASP A O 1
ATOM 904 N N . ASP A 1 115 ? -21.671 -1.864 24.949 1.00 91.00 115 ASP A N 1
ATOM 905 C CA . ASP A 1 115 ? -22.604 -1.394 23.916 1.00 91.00 115 ASP A CA 1
ATOM 906 C C . ASP A 1 115 ? -22.450 -2.085 22.554 1.00 91.00 115 ASP A C 1
ATOM 908 O O . ASP A 1 115 ? -21.357 -2.484 22.142 1.00 91.00 115 ASP A O 1
ATOM 912 N N . GLU A 1 116 ? -23.546 -2.135 21.794 1.00 90.81 116 GLU A N 1
ATOM 913 C CA . GLU A 1 116 ? -23.597 -2.705 20.439 1.00 90.81 116 GLU A CA 1
ATOM 914 C C . GLU A 1 116 ? -22.833 -1.879 19.390 1.00 90.81 116 GLU A C 1
ATOM 916 O O . GLU A 1 116 ? -22.311 -2.435 18.420 1.00 90.81 116 GLU A O 1
ATOM 921 N N . ALA A 1 117 ? -22.769 -0.557 19.576 1.00 94.62 117 ALA A N 1
ATOM 922 C CA . ALA A 1 117 ? -22.162 0.382 18.641 1.00 94.62 117 ALA A CA 1
ATOM 923 C C . ALA A 1 117 ? -21.302 1.412 19.379 1.00 94.62 117 ALA A C 1
ATOM 925 O O . ALA A 1 117 ? -21.777 2.078 20.301 1.00 94.62 117 ALA A O 1
ATOM 926 N N . LEU A 1 118 ? -20.051 1.562 18.946 1.00 95.75 118 LEU A N 1
ATOM 927 C CA . LEU A 1 118 ? -19.069 2.443 19.578 1.00 95.75 118 LEU A CA 1
ATOM 928 C C . LEU A 1 118 ? -18.342 3.272 18.524 1.00 95.75 118 LEU A C 1
ATOM 930 O O . LEU A 1 118 ? -17.998 2.753 17.464 1.00 95.75 118 LEU A O 1
ATOM 934 N N . VAL A 1 119 ? -18.051 4.533 18.830 1.00 97.31 119 VAL A N 1
ATOM 935 C CA . VAL A 1 119 ? -16.980 5.277 18.151 1.00 97.31 119 VAL A CA 1
ATOM 936 C C . VAL A 1 119 ? -15.714 5.122 18.981 1.00 97.31 119 VAL A C 1
ATOM 938 O O . VAL A 1 119 ? -15.791 5.255 20.199 1.00 97.31 119 VAL A O 1
ATOM 941 N N . PHE A 1 120 ? -14.584 4.805 18.358 1.00 96.81 120 PHE A N 1
ATOM 942 C CA . PHE A 1 120 ? -13.364 4.391 19.051 1.00 96.81 120 PHE A CA 1
ATOM 943 C C . PHE A 1 120 ? -12.113 4.953 18.376 1.00 96.81 120 PHE A C 1
ATOM 945 O O . PHE A 1 120 ? -12.054 5.010 17.148 1.00 96.81 120 PHE A O 1
ATOM 952 N N . ASP A 1 121 ? -11.132 5.324 19.196 1.00 96.69 121 ASP A N 1
ATOM 953 C CA . ASP A 1 121 ? -9.835 5.861 18.782 1.00 96.69 121 ASP A CA 1
ATOM 954 C C . ASP A 1 121 ? -8.733 5.432 19.770 1.00 96.69 121 ASP A C 1
ATOM 956 O O . ASP A 1 121 ? -8.977 5.370 20.985 1.00 96.69 121 ASP A O 1
ATOM 960 N N . VAL A 1 122 ? -7.540 5.113 19.252 1.00 95.19 122 VAL A N 1
ATOM 961 C CA . VAL A 1 122 ? -6.371 4.672 20.034 1.00 95.19 122 VAL A CA 1
ATOM 962 C C . VAL A 1 122 ? -5.154 5.536 19.738 1.00 95.19 122 VAL A C 1
ATOM 964 O O . VAL A 1 122 ? -4.737 5.675 18.591 1.00 95.19 122 VAL A O 1
ATOM 967 N N . GLU A 1 123 ? -4.474 5.966 20.799 1.00 94.50 123 GLU A N 1
ATOM 968 C CA . GLU A 1 123 ? -3.195 6.662 20.714 1.00 94.50 123 GLU A CA 1
ATOM 969 C C . GLU A 1 123 ? -2.031 5.825 21.261 1.00 94.50 123 GLU A C 1
ATOM 971 O O . GLU A 1 123 ? -2.139 5.068 22.239 1.00 94.50 123 GLU A O 1
ATOM 976 N N . VAL A 1 124 ? -0.879 5.971 20.603 1.00 92.06 124 VAL A N 1
ATOM 977 C CA . VAL A 1 124 ? 0.336 5.178 20.832 1.00 92.06 124 VAL A CA 1
ATOM 978 C C . VAL A 1 124 ? 1.547 6.094 20.930 1.00 92.06 124 VAL A C 1
ATOM 980 O O . VAL A 1 124 ? 1.784 6.915 20.046 1.00 92.06 124 VAL A O 1
ATOM 983 N N . CYS A 1 125 ? 2.367 5.900 21.963 1.00 89.81 125 CYS A N 1
ATOM 984 C CA . CYS A 1 125 ? 3.678 6.531 22.054 1.00 89.81 125 CYS A CA 1
ATOM 985 C C . CYS A 1 125 ? 4.666 5.861 21.084 1.00 89.81 125 CYS A C 1
ATOM 987 O O . CYS A 1 125 ? 5.166 4.768 21.344 1.00 89.81 125 CYS A O 1
ATOM 989 N N . VAL A 1 126 ? 4.971 6.522 19.962 1.00 86.00 126 VAL A N 1
ATOM 990 C CA . VAL A 1 126 ? 5.776 5.936 18.870 1.00 86.00 126 VAL A CA 1
ATOM 991 C C . VAL A 1 126 ? 7.197 5.578 19.318 1.00 86.00 126 VAL A C 1
ATOM 993 O O . VAL A 1 126 ? 7.764 4.598 18.834 1.00 86.00 126 VAL A O 1
ATOM 996 N N . LYS A 1 127 ? 7.772 6.341 20.257 1.00 83.56 127 LYS A N 1
ATOM 997 C CA . LYS A 1 127 ? 9.126 6.102 20.783 1.00 83.56 127 LYS A CA 1
ATOM 998 C C . LYS A 1 127 ? 9.257 4.809 21.589 1.00 83.56 127 LYS A C 1
ATOM 1000 O O . LYS A 1 127 ? 10.333 4.223 21.589 1.00 83.56 127 LYS A O 1
ATOM 1005 N N . GLU A 1 128 ? 8.181 4.360 22.227 1.00 78.50 128 GLU A N 1
ATOM 1006 C CA . GLU A 1 128 ? 8.168 3.147 23.058 1.00 78.50 128 GLU A CA 1
ATOM 1007 C C . GLU A 1 128 ? 7.746 1.893 22.274 1.00 78.50 128 GLU A C 1
ATOM 1009 O O . GLU A 1 128 ? 7.663 0.797 22.827 1.00 78.50 128 GLU A O 1
ATOM 1014 N N . GLY A 1 129 ? 7.479 2.031 20.971 1.00 82.62 129 GLY A N 1
ATOM 1015 C CA . GLY A 1 129 ? 7.151 0.923 20.080 1.00 82.62 129 GLY A CA 1
ATOM 1016 C C . GLY A 1 129 ? 5.652 0.737 19.849 1.00 82.62 129 GLY A C 1
ATOM 1017 O O . GLY A 1 129 ? 4.900 1.689 19.647 1.00 82.62 129 GLY A O 1
ATOM 1018 N N . HIS A 1 130 ? 5.215 -0.519 19.777 1.00 85.69 130 HIS A N 1
ATOM 1019 C CA . HIS A 1 130 ? 3.873 -0.899 19.326 1.00 85.69 130 HIS A CA 1
ATOM 1020 C C . HIS A 1 130 ? 2.927 -1.266 20.478 1.00 85.69 130 HIS A C 1
ATOM 1022 O O . HIS A 1 130 ? 2.221 -2.271 20.413 1.00 85.69 130 HIS A O 1
ATOM 1028 N N . PHE A 1 131 ? 2.900 -0.447 21.531 1.00 89.56 131 PHE A N 1
ATOM 1029 C CA . PHE A 1 131 ? 2.033 -0.661 22.690 1.00 89.56 131 PHE A CA 1
ATOM 1030 C C . PHE A 1 131 ? 0.932 0.406 22.764 1.00 89.56 131 PHE A C 1
ATOM 1032 O O . PHE A 1 131 ? 1.241 1.600 22.717 1.00 89.56 131 PHE A O 1
ATOM 1039 N N . PRO A 1 132 ? -0.349 0.018 22.908 1.00 92.88 132 PRO A N 1
ATOM 1040 C CA . PRO A 1 132 ? -1.418 0.989 23.095 1.00 92.88 132 PRO A CA 1
ATOM 1041 C C . PRO A 1 132 ? -1.172 1.784 24.378 1.00 92.88 132 PRO A C 1
ATOM 1043 O O . PRO A 1 132 ? -0.836 1.214 25.421 1.00 92.88 132 PRO A O 1
ATOM 1046 N N . THR A 1 133 ? -1.307 3.109 24.299 1.00 92.44 133 THR A N 1
ATOM 1047 C CA . THR A 1 133 ? -1.032 4.008 25.429 1.00 92.44 133 THR A CA 1
ATOM 1048 C C . THR A 1 133 ? -2.331 4.499 26.053 1.00 92.44 133 THR A C 1
ATOM 1050 O O . THR A 1 133 ? -2.554 4.276 27.245 1.00 92.44 133 THR A O 1
ATOM 1053 N N . LEU A 1 134 ? -3.203 5.095 25.238 1.00 94.94 134 LEU A N 1
ATOM 1054 C CA . LEU A 1 134 ? -4.523 5.589 25.629 1.00 94.94 134 LEU A CA 1
ATOM 1055 C C . LEU A 1 134 ? -5.547 5.180 24.573 1.00 94.94 134 LEU A C 1
ATOM 1057 O O . LEU A 1 134 ? -5.210 5.060 23.398 1.00 94.94 134 LEU A O 1
ATOM 1061 N N . ALA A 1 135 ? -6.795 4.984 24.981 1.00 96.31 135 ALA A N 1
ATOM 1062 C CA . ALA A 1 135 ? -7.897 4.868 24.036 1.00 96.31 135 ALA A CA 1
ATOM 1063 C C . ALA A 1 135 ? -9.159 5.516 24.590 1.00 96.31 135 ALA A C 1
ATOM 1065 O O . ALA A 1 135 ? -9.389 5.526 25.803 1.00 96.31 135 ALA A O 1
ATOM 1066 N N . THR A 1 136 ? -9.984 6.038 23.691 1.00 96.56 136 THR A N 1
ATOM 1067 C CA . THR A 1 136 ? -11.274 6.630 24.036 1.00 96.56 136 THR A CA 1
ATOM 1068 C C . THR A 1 136 ? -12.363 5.970 23.210 1.00 96.56 136 THR A C 1
ATOM 1070 O O . THR A 1 136 ? -12.190 5.739 22.015 1.00 96.56 136 THR A O 1
ATOM 1073 N N . ALA A 1 137 ? -13.500 5.679 23.840 1.00 96.88 137 ALA A N 1
ATOM 1074 C CA . ALA A 1 137 ? -14.695 5.252 23.131 1.00 96.88 137 ALA A CA 1
ATOM 1075 C C . ALA A 1 137 ? -15.923 6.048 23.574 1.00 96.88 137 ALA A C 1
ATOM 1077 O O . ALA A 1 137 ? -15.998 6.518 24.710 1.00 96.88 137 ALA A O 1
ATOM 1078 N N . ALA A 1 138 ? -16.906 6.165 22.690 1.00 96.00 138 ALA A N 1
ATOM 1079 C CA . ALA A 1 138 ? -18.200 6.756 22.995 1.00 96.00 138 ALA A CA 1
ATOM 1080 C C . ALA A 1 138 ? -19.327 5.880 22.450 1.00 96.00 138 ALA A C 1
ATOM 1082 O O . ALA A 1 138 ? -19.279 5.429 21.302 1.00 96.00 138 ALA A O 1
ATOM 1083 N N . SER A 1 139 ? -20.345 5.672 23.276 1.00 94.38 139 SER A N 1
ATOM 1084 C CA . SER A 1 139 ? -21.585 4.998 22.916 1.00 94.38 139 SER A CA 1
ATOM 1085 C C . SER A 1 139 ? -22.762 5.969 22.975 1.00 94.38 139 SER A C 1
ATOM 1087 O O . SER A 1 139 ? -22.603 7.180 23.151 1.00 94.38 139 SER A O 1
ATOM 1089 N N . LYS A 1 140 ? -23.975 5.433 22.828 1.00 91.12 140 LYS A N 1
ATOM 1090 C CA . LYS A 1 140 ? -25.202 6.209 22.983 1.00 91.12 140 LYS A CA 1
ATOM 1091 C C . LYS A 1 140 ? -25.356 6.816 24.372 1.00 91.12 140 LYS A C 1
ATOM 1093 O O . LYS A 1 140 ? -25.806 7.955 24.492 1.00 91.12 140 LYS A O 1
ATOM 1098 N N . ASP A 1 141 ? -25.000 6.050 25.394 1.00 90.25 141 ASP A N 1
ATOM 1099 C CA . ASP A 1 141 ? -25.359 6.347 26.776 1.00 90.25 141 ASP A CA 1
ATOM 1100 C C . ASP A 1 141 ? -24.132 6.603 27.665 1.00 90.25 141 ASP A C 1
ATOM 1102 O O . ASP A 1 141 ? -24.291 7.005 28.819 1.00 90.25 141 ASP A O 1
ATOM 1106 N N . SER A 1 142 ? -22.907 6.364 27.180 1.00 94.12 142 SER A N 1
ATOM 1107 C CA . SER A 1 142 ? -21.693 6.465 28.000 1.00 94.12 142 SER A CA 1
ATOM 1108 C C . SER A 1 142 ? -20.431 6.824 27.208 1.00 94.12 142 SER A C 1
ATOM 1110 O O . SER A 1 142 ? -20.312 6.555 26.013 1.00 94.12 142 SER A O 1
ATOM 1112 N N . TRP A 1 143 ? -19.464 7.419 27.909 1.00 96.00 143 TRP A N 1
ATOM 1113 C CA . TRP A 1 143 ? -18.076 7.547 27.452 1.00 96.00 143 TRP A CA 1
ATOM 1114 C C . TRP A 1 143 ? -17.209 6.480 28.110 1.00 96.00 143 TRP A C 1
ATOM 1116 O O . TRP A 1 143 ? -17.494 6.033 29.219 1.00 96.00 143 TRP A O 1
ATOM 1126 N N . TYR A 1 144 ? -16.112 6.118 27.460 1.00 96.25 144 TYR A N 1
ATOM 1127 C CA . TYR A 1 144 ? -15.150 5.151 27.963 1.00 96.25 144 TYR A CA 1
ATOM 1128 C C . TYR A 1 144 ? -13.733 5.677 27.765 1.00 96.25 144 TYR A C 1
ATOM 1130 O O . TYR A 1 144 ? -13.405 6.203 26.702 1.00 96.25 144 TYR A O 1
ATOM 1138 N N . SER A 1 145 ? -12.883 5.499 28.770 1.00 96.19 145 SER A N 1
ATOM 1139 C CA . SER A 1 145 ? -11.441 5.711 28.656 1.00 96.19 145 SER A CA 1
ATOM 1140 C C . SER A 1 145 ? -10.700 4.428 28.991 1.00 96.19 145 SER A C 1
ATOM 1142 O O . SER A 1 145 ? -11.089 3.692 29.899 1.00 96.19 145 SER A O 1
ATOM 1144 N N . TRP A 1 146 ? -9.626 4.163 28.262 1.00 96.00 146 TRP A N 1
ATOM 1145 C CA . TRP A 1 146 ? -8.694 3.090 28.555 1.00 96.00 146 TRP A CA 1
ATOM 1146 C C . TRP A 1 146 ? -7.302 3.667 28.760 1.00 96.00 146 TRP A C 1
ATOM 1148 O O . TRP A 1 146 ? -6.826 4.470 27.956 1.00 96.00 146 TRP A O 1
ATOM 1158 N N . CYS A 1 147 ? -6.640 3.228 29.825 1.00 94.00 147 CYS A N 1
ATOM 1159 C CA . CYS A 1 147 ? -5.274 3.624 30.130 1.00 94.00 147 CYS A CA 1
ATOM 1160 C C . CYS A 1 147 ? -4.370 2.396 30.247 1.00 94.00 147 CYS A C 1
ATOM 1162 O O . CYS A 1 147 ? -4.703 1.410 30.920 1.00 94.00 147 CYS A O 1
ATOM 1164 N N . SER A 1 148 ? -3.207 2.468 29.600 1.00 91.25 148 SER A N 1
ATOM 1165 C CA . SER A 1 148 ? -2.226 1.393 29.618 1.00 91.25 148 SER A CA 1
ATOM 1166 C C . SER A 1 148 ? -1.662 1.155 31.015 1.00 91.25 148 SER A C 1
ATOM 1168 O O . SER A 1 148 ? -1.283 2.072 31.749 1.00 91.25 148 SER A O 1
ATOM 1170 N N . ALA A 1 149 ? -1.504 -0.120 31.370 1.00 87.38 149 ALA A N 1
ATOM 1171 C CA . ALA A 1 149 ? -0.812 -0.492 32.597 1.00 87.38 149 ALA A CA 1
ATOM 1172 C C . ALA A 1 149 ? 0.648 -0.009 32.610 1.00 87.38 149 ALA A C 1
ATOM 1174 O O . ALA A 1 149 ? 1.179 0.220 33.692 1.00 87.38 149 ALA A O 1
ATOM 1175 N N . GLN A 1 150 ? 1.278 0.167 31.443 1.00 83.25 150 GLN A N 1
ATOM 1176 C CA . GLN A 1 150 ? 2.650 0.671 31.330 1.00 83.25 150 GLN A CA 1
ATOM 1177 C C . GLN A 1 150 ? 2.751 2.164 31.667 1.00 83.25 150 GLN A C 1
ATOM 1179 O O . GLN A 1 150 ? 3.750 2.589 32.228 1.00 83.25 150 GLN A O 1
ATOM 1184 N N . LEU A 1 151 ? 1.699 2.941 31.392 1.00 84.62 151 LEU A N 1
ATOM 1185 C CA . LEU A 1 151 ? 1.653 4.368 31.717 1.00 84.62 151 LEU A CA 1
ATOM 1186 C C . LEU A 1 151 ? 1.486 4.605 33.231 1.00 84.62 151 LEU A C 1
ATOM 1188 O O . LEU A 1 151 ? 2.001 5.573 33.779 1.00 84.62 151 LEU A O 1
ATOM 1192 N N . THR A 1 152 ? 0.773 3.704 33.915 1.00 79.19 152 THR A N 1
ATOM 1193 C CA . THR A 1 152 ? 0.449 3.832 35.352 1.00 79.19 152 THR A CA 1
ATOM 1194 C C . THR A 1 152 ? 1.439 3.146 36.300 1.00 79.19 152 THR A C 1
ATOM 1196 O O . THR A 1 152 ? 1.428 3.438 37.494 1.00 79.19 152 THR A O 1
ATOM 1199 N N . LYS A 1 153 ? 2.266 2.209 35.814 1.00 68.62 153 LYS A N 1
ATOM 1200 C CA . LYS A 1 153 ? 3.219 1.444 36.637 1.00 68.62 153 LYS A CA 1
ATOM 1201 C C . LYS A 1 153 ? 4.635 1.996 36.476 1.00 68.62 153 LYS A C 1
ATOM 1203 O O . LYS A 1 153 ? 5.141 2.062 35.369 1.00 68.62 153 LYS A O 1
ATOM 1208 N N . GLU A 1 154 ? 5.325 2.247 37.589 1.00 55.16 154 GLU A N 1
ATOM 1209 C CA . GLU A 1 154 ? 6.723 2.731 37.622 1.00 55.16 154 GLU A CA 1
ATOM 1210 C C . GLU A 1 154 ? 7.776 1.711 37.125 1.00 55.16 154 GLU A C 1
ATOM 1212 O O . GLU A 1 154 ? 8.971 1.999 37.110 1.00 55.16 154 GLU A O 1
ATOM 1217 N N . GLN A 1 155 ? 7.371 0.499 36.728 1.00 51.31 155 GLN A N 1
ATOM 1218 C CA . GLN A 1 155 ? 8.292 -0.539 36.261 1.00 51.31 155 GLN A CA 1
ATOM 1219 C C . GLN A 1 155 ? 8.279 -0.641 34.736 1.00 51.31 155 GLN A C 1
ATOM 1221 O O . GLN A 1 155 ? 7.455 -1.355 34.159 1.00 51.31 155 GLN A O 1
ATOM 1226 N N . PHE A 1 156 ? 9.254 0.012 34.103 1.00 54.09 156 PHE A N 1
ATOM 1227 C CA . PHE A 1 156 ? 9.626 -0.230 32.712 1.00 54.09 156 PHE A CA 1
ATOM 1228 C C . PHE A 1 156 ? 10.054 -1.693 32.552 1.00 54.09 156 PHE A C 1
ATOM 1230 O O . PHE A 1 156 ? 11.137 -2.095 32.981 1.00 54.09 156 PHE A O 1
ATOM 1237 N N . LYS A 1 157 ? 9.200 -2.515 31.942 1.00 56.03 157 LYS A N 1
ATOM 1238 C CA . LYS A 1 157 ? 9.622 -3.806 31.399 1.00 56.03 157 LYS A CA 1
ATOM 1239 C C . LYS A 1 157 ? 9.807 -3.629 29.904 1.00 56.03 157 LYS A C 1
ATOM 1241 O O . LYS A 1 157 ? 8.820 -3.553 29.181 1.00 56.03 157 LYS A O 1
ATOM 1246 N N . TRP A 1 158 ? 11.062 -3.600 29.465 1.00 58.81 158 TRP A N 1
ATOM 1247 C CA . TRP A 1 158 ? 11.420 -3.746 28.059 1.00 58.81 158 TRP A CA 1
ATOM 1248 C C . TRP A 1 158 ? 10.940 -5.122 27.586 1.00 58.81 158 TRP A C 1
ATOM 1250 O O . TRP A 1 158 ? 11.594 -6.138 27.816 1.00 58.81 158 TRP A O 1
ATOM 1260 N N . LYS A 1 159 ? 9.736 -5.172 27.015 1.00 65.75 159 LYS A N 1
ATOM 1261 C CA . LYS A 1 159 ? 9.244 -6.340 26.292 1.00 65.75 159 LYS A CA 1
ATOM 1262 C C . LYS A 1 159 ? 9.562 -6.132 24.822 1.00 65.75 159 LYS A C 1
ATOM 1264 O O . LYS A 1 159 ? 9.063 -5.197 24.211 1.00 65.75 159 LYS A O 1
ATOM 1269 N N . GLU A 1 160 ? 10.372 -7.022 24.270 1.00 69.69 160 GLU A N 1
ATOM 1270 C CA . GLU A 1 160 ? 10.740 -6.992 22.853 1.00 69.69 160 GLU A CA 1
ATOM 1271 C C . GLU A 1 160 ? 9.590 -7.483 21.953 1.00 69.69 160 GLU A C 1
ATOM 1273 O O . GLU A 1 160 ? 9.412 -6.997 20.840 1.00 69.69 160 GLU A O 1
ATOM 1278 N N . ARG A 1 161 ? 8.754 -8.401 22.465 1.00 83.94 161 ARG A N 1
ATOM 1279 C CA . ARG A 1 161 ? 7.585 -8.958 21.767 1.00 83.94 161 ARG A CA 1
ATOM 1280 C C . ARG A 1 161 ? 6.270 -8.443 22.355 1.00 83.94 161 ARG A C 1
ATOM 1282 O O . ARG A 1 161 ? 6.072 -8.475 23.572 1.00 83.94 161 ARG A O 1
ATOM 1289 N N . VAL A 1 162 ? 5.356 -8.031 21.474 1.00 87.88 162 VAL A N 1
ATOM 1290 C CA . VAL A 1 162 ? 3.966 -7.714 21.827 1.00 87.88 162 VAL A CA 1
ATOM 1291 C C . VAL A 1 162 ? 3.183 -9.018 21.958 1.00 87.88 162 VAL A C 1
ATOM 1293 O O . VAL A 1 162 ? 3.167 -9.833 21.035 1.00 87.88 162 VAL A O 1
ATOM 1296 N N . ASN A 1 163 ? 2.510 -9.201 23.092 1.00 89.69 163 ASN A N 1
ATOM 1297 C CA . ASN A 1 163 ? 1.632 -10.343 23.336 1.00 89.69 163 ASN A CA 1
ATOM 1298 C C . ASN A 1 163 ? 0.173 -9.883 23.429 1.00 89.69 163 ASN A C 1
ATOM 1300 O O . ASN A 1 163 ? -0.106 -8.716 23.702 1.00 89.69 163 ASN A O 1
ATOM 1304 N N . ILE A 1 164 ? -0.766 -10.826 23.308 1.00 88.56 164 ILE A N 1
ATOM 1305 C CA . ILE A 1 164 ? -2.215 -10.585 23.469 1.00 88.56 164 ILE A CA 1
ATOM 1306 C C . ILE A 1 164 ? -2.536 -9.797 24.749 1.00 88.56 164 ILE A C 1
ATOM 1308 O O . ILE A 1 164 ? -3.374 -8.899 24.737 1.00 88.56 164 ILE A O 1
ATOM 1312 N N . GLY A 1 165 ? -1.880 -10.122 25.867 1.00 87.25 165 GLY A N 1
ATOM 1313 C CA . GLY A 1 165 ? -2.154 -9.495 27.164 1.00 87.25 165 GLY A CA 1
ATOM 1314 C C . GLY A 1 165 ? -1.787 -8.009 27.263 1.00 87.25 165 GLY A C 1
ATOM 1315 O O . GLY A 1 165 ? -2.195 -7.363 28.224 1.00 87.25 165 GLY A O 1
ATOM 1316 N N . ASP A 1 166 ? -1.027 -7.475 26.304 1.00 88.62 166 ASP A N 1
ATOM 1317 C CA . ASP A 1 166 ? -0.640 -6.060 26.252 1.00 88.62 166 ASP A CA 1
ATOM 1318 C C . ASP A 1 166 ? -1.623 -5.208 25.413 1.00 88.62 166 ASP A C 1
ATOM 1320 O O . ASP A 1 166 ? -1.484 -3.988 25.353 1.00 88.62 166 ASP A O 1
ATOM 1324 N N . LEU A 1 167 ? -2.618 -5.839 24.775 1.00 93.25 167 LEU A N 1
ATOM 1325 C CA . LEU A 1 167 ? -3.597 -5.203 23.888 1.00 93.25 167 LEU A CA 1
ATOM 1326 C C . LEU A 1 167 ? -4.888 -4.792 24.610 1.00 93.25 167 LEU A C 1
ATOM 1328 O O . LEU A 1 167 ? -5.191 -5.256 25.712 1.00 93.25 167 LEU A O 1
ATOM 1332 N N . ILE A 1 168 ? -5.679 -3.936 23.959 1.00 94.69 168 ILE A N 1
ATOM 1333 C CA . ILE A 1 168 ? -6.931 -3.403 24.505 1.00 94.69 168 ILE A CA 1
ATOM 1334 C C . ILE A 1 168 ? -8.044 -4.454 24.357 1.00 94.69 168 ILE A C 1
ATOM 1336 O O . ILE A 1 168 ? -8.321 -4.881 23.233 1.00 94.69 168 ILE A O 1
ATOM 1340 N N . PRO A 1 169 ? -8.712 -4.864 25.449 1.00 93.62 169 PRO A N 1
ATOM 1341 C CA . PRO A 1 169 ? -9.861 -5.757 25.373 1.00 93.62 169 PRO A CA 1
ATOM 1342 C C . PRO A 1 169 ? -11.120 -4.983 24.969 1.00 93.62 169 PRO A C 1
ATOM 1344 O O . PRO A 1 169 ? -11.476 -4.018 25.639 1.00 93.62 169 PRO A O 1
ATOM 1347 N N . LEU A 1 170 ? -11.821 -5.393 23.914 1.00 91.06 170 LEU A N 1
ATOM 1348 C CA . LEU A 1 170 ? -13.108 -4.785 23.534 1.00 91.06 170 LEU A CA 1
ATOM 1349 C C . LEU A 1 170 ? -14.284 -5.763 23.626 1.00 91.06 170 LEU A C 1
ATOM 1351 O O . LEU A 1 170 ? -15.440 -5.340 23.605 1.00 91.06 170 LEU A O 1
ATOM 1355 N N . GLU A 1 171 ? -14.011 -7.059 23.756 1.00 85.00 171 GLU A N 1
ATOM 1356 C CA . GLU A 1 171 ? -15.031 -8.103 23.822 1.00 85.00 171 GLU A CA 1
ATOM 1357 C C . GLU A 1 171 ? -14.779 -9.043 25.009 1.00 85.00 171 GLU A C 1
ATOM 1359 O O . GLU A 1 171 ? -13.640 -9.359 25.353 1.00 85.00 171 GLU A O 1
ATOM 1364 N N . THR A 1 172 ? -15.855 -9.524 25.635 1.00 71.38 172 THR A N 1
ATOM 1365 C CA . THR A 1 172 ? -15.783 -10.526 26.713 1.00 71.38 172 THR A CA 1
ATOM 1366 C C . THR A 1 172 ? -15.809 -11.965 26.197 1.00 71.38 172 THR A C 1
ATOM 1368 O O . THR A 1 172 ? -15.300 -12.861 26.868 1.00 71.38 172 THR A O 1
ATOM 1371 N N . ARG A 1 173 ? -16.414 -12.209 25.026 1.00 68.00 173 ARG A N 1
ATOM 1372 C CA . ARG A 1 173 ? -16.569 -13.535 24.406 1.00 68.00 173 ARG A CA 1
ATOM 1373 C C . ARG A 1 173 ? -16.168 -13.482 22.938 1.00 68.00 173 ARG A C 1
ATOM 1375 O O . ARG A 1 173 ? -16.547 -12.552 22.233 1.00 68.00 173 ARG A O 1
ATOM 1382 N N . THR A 1 174 ? -15.462 -14.507 22.474 1.00 65.31 174 THR A N 1
ATOM 1383 C CA . THR A 1 174 ? -15.060 -14.667 21.071 1.00 65.31 174 THR A CA 1
ATOM 1384 C C . THR A 1 174 ? -15.592 -15.967 20.484 1.00 65.31 174 THR A C 1
ATOM 1386 O O . THR A 1 174 ? -15.949 -16.892 21.214 1.00 65.31 174 THR A O 1
ATOM 1389 N N . GLY A 1 175 ? -15.693 -16.021 19.156 1.00 65.56 175 GLY A N 1
ATOM 1390 C CA . GLY A 1 175 ? -16.272 -17.146 18.425 1.00 65.56 175 GLY A CA 1
ATOM 1391 C C . GLY A 1 175 ? -17.711 -16.928 17.922 1.00 65.56 175 GLY A C 1
ATOM 1392 O O . GLY A 1 175 ? -18.245 -15.817 17.986 1.00 65.56 175 GLY A O 1
ATOM 1393 N N . PRO A 1 176 ? -18.349 -17.989 17.387 1.00 61.91 176 PRO A N 1
ATOM 1394 C CA . PRO A 1 176 ? -19.617 -17.900 16.650 1.00 61.91 176 PRO A CA 1
ATOM 1395 C C . PRO A 1 176 ? -20.822 -17.455 17.485 1.00 61.91 176 PRO A C 1
ATOM 1397 O O . PRO A 1 176 ? -21.787 -16.945 16.928 1.00 61.91 176 PRO A O 1
ATOM 1400 N N . GLU A 1 177 ? -20.768 -17.649 18.804 1.00 64.38 177 GLU A N 1
ATOM 1401 C CA . GLU A 1 177 ? -21.830 -17.264 19.745 1.00 64.38 177 GLU A CA 1
ATOM 1402 C C . GLU A 1 177 ? -21.694 -15.813 20.246 1.00 64.38 177 GLU A C 1
ATOM 1404 O O . GLU A 1 177 ? -22.476 -15.377 21.093 1.00 64.38 177 GLU A O 1
ATOM 1409 N N . SER A 1 178 ? -20.695 -15.064 19.760 1.00 75.50 178 SER A N 1
ATOM 1410 C CA . SER A 1 178 ? -20.531 -13.648 20.099 1.00 75.50 178 SER A CA 1
ATOM 1411 C C . SER A 1 178 ? -21.635 -12.790 19.470 1.00 75.50 178 SER A C 1
ATOM 1413 O O . SER A 1 178 ? -22.161 -13.093 18.398 1.00 75.50 178 SER A O 1
ATOM 1415 N N . VAL A 1 179 ? -21.989 -11.701 20.152 1.00 83.19 179 VAL A N 1
ATOM 1416 C CA . VAL A 1 179 ? -23.018 -10.764 19.695 1.00 83.19 179 VAL A CA 1
ATOM 1417 C C . VAL A 1 179 ? -22.429 -9.868 18.596 1.00 83.19 179 VAL A C 1
ATOM 1419 O O . VAL A 1 179 ? -21.335 -9.334 18.785 1.00 83.19 179 VAL A O 1
ATOM 1422 N N . PRO A 1 180 ? -23.128 -9.664 17.463 1.00 89.75 180 PRO A N 1
ATOM 1423 C CA . PRO A 1 180 ? -22.704 -8.718 16.435 1.00 89.75 180 PRO A CA 1
ATOM 1424 C C . PRO A 1 180 ? -22.587 -7.294 16.984 1.00 89.75 180 PRO A C 1
ATOM 1426 O O . PRO A 1 180 ? -23.550 -6.756 17.527 1.00 89.75 180 PRO A O 1
ATOM 1429 N N . ARG A 1 181 ? -21.417 -6.673 16.816 1.00 92.12 181 ARG A N 1
ATOM 1430 C CA . ARG A 1 181 ? -21.131 -5.306 17.283 1.00 92.12 181 ARG A CA 1
ATOM 1431 C C . ARG A 1 181 ? -20.398 -4.510 16.212 1.00 92.12 181 ARG A C 1
ATOM 1433 O O . ARG A 1 181 ? -19.659 -5.082 15.408 1.00 92.12 181 ARG A O 1
ATOM 1440 N N . VAL A 1 182 ? -20.578 -3.190 16.202 1.00 95.06 182 VAL A N 1
ATOM 1441 C CA . VAL A 1 182 ? -19.909 -2.296 15.247 1.00 95.06 182 VAL A CA 1
ATOM 1442 C C . VAL A 1 182 ? -19.037 -1.265 15.954 1.00 95.06 182 VAL A C 1
ATOM 1444 O O . VAL A 1 182 ? -19.465 -0.596 16.892 1.00 95.06 182 VAL A O 1
ATOM 1447 N N . VAL A 1 183 ? -17.809 -1.117 15.469 1.00 96.31 183 VAL A N 1
ATOM 1448 C CA . VAL A 1 183 ? -16.876 -0.082 15.917 1.00 96.31 183 VAL A CA 1
ATOM 1449 C C . VAL A 1 183 ? -16.619 0.869 14.768 1.00 96.31 183 VAL A C 1
ATOM 1451 O O . VAL A 1 183 ? -16.217 0.454 13.682 1.00 96.31 183 VAL A O 1
ATOM 1454 N N . VAL A 1 184 ? -16.851 2.150 15.005 1.00 97.44 184 VAL A N 1
ATOM 1455 C CA . VAL A 1 184 ? -16.611 3.214 14.042 1.00 97.44 184 VAL A CA 1
ATOM 1456 C C . VAL A 1 184 ? -15.334 3.948 14.420 1.00 97.44 184 VAL A C 1
ATOM 1458 O O . VAL A 1 184 ? -15.179 4.375 15.558 1.00 97.44 184 VAL A O 1
ATOM 1461 N N . GLY A 1 185 ? -14.443 4.136 13.454 1.00 96.31 185 GLY A N 1
ATOM 1462 C CA . GLY A 1 185 ? -13.216 4.906 13.637 1.00 96.31 185 GLY A CA 1
ATOM 1463 C C . GLY A 1 185 ? -12.872 5.710 12.390 1.00 96.31 185 GLY A C 1
ATOM 1464 O O . GLY A 1 185 ? -13.535 5.607 11.349 1.00 96.31 185 GLY A O 1
ATOM 1465 N N . HIS A 1 186 ? -11.824 6.519 12.480 1.00 95.44 186 HIS A N 1
ATOM 1466 C CA . HIS A 1 186 ? -11.232 7.178 11.324 1.00 95.44 186 HIS A CA 1
ATOM 1467 C C . HIS A 1 186 ? -9.866 6.565 11.043 1.00 95.44 186 HIS A C 1
ATOM 1469 O O . HIS A 1 186 ? -8.967 6.679 11.861 1.00 95.44 186 HIS A O 1
ATOM 1475 N N . ASN A 1 187 ? -9.695 5.929 9.880 1.00 94.19 187 ASN A N 1
ATOM 1476 C CA . ASN A 1 187 ? -8.554 5.050 9.616 1.00 94.19 187 ASN A CA 1
ATOM 1477 C C . ASN A 1 187 ? -8.489 3.872 10.615 1.00 94.19 187 ASN A C 1
ATOM 1479 O O . ASN A 1 187 ? -7.420 3.476 11.083 1.00 94.19 187 ASN A O 1
ATOM 1483 N N . VAL A 1 188 ? -9.658 3.268 10.861 1.00 93.19 188 VAL A N 1
ATOM 1484 C CA . VAL A 1 188 ? -9.905 2.246 11.899 1.00 93.19 188 VAL A CA 1
ATOM 1485 C C . VAL A 1 188 ? -8.997 1.013 11.821 1.00 93.19 188 VAL A C 1
ATOM 1487 O O . VAL A 1 188 ? -8.840 0.284 12.795 1.00 93.19 188 VAL A O 1
ATOM 1490 N N . GLY A 1 189 ? -8.376 0.749 10.666 1.00 93.00 189 GLY A N 1
ATOM 1491 C CA . GLY A 1 189 ? -7.401 -0.333 10.519 1.00 93.00 189 GLY A CA 1
ATOM 1492 C C . GLY A 1 189 ? -6.188 -0.169 11.443 1.00 93.00 189 GLY A C 1
ATOM 1493 O O . GLY A 1 189 ? -5.601 -1.169 11.851 1.00 93.00 189 GLY A O 1
ATOM 1494 N N . PHE A 1 190 ? -5.825 1.071 11.798 1.00 93.81 190 PHE A N 1
ATOM 1495 C CA . PHE A 1 190 ? -4.804 1.348 12.807 1.00 93.81 190 PHE A CA 1
ATOM 1496 C C . PHE A 1 190 ? -5.300 0.968 14.207 1.00 93.81 190 PHE A C 1
ATOM 1498 O O . PHE A 1 190 ? -4.658 0.144 14.858 1.00 93.81 190 PHE A O 1
ATOM 1505 N N . ASP A 1 191 ? -6.464 1.470 14.619 1.00 94.94 191 ASP A N 1
ATOM 1506 C CA . ASP A 1 191 ? -7.058 1.212 15.940 1.00 94.94 191 ASP A CA 1
ATOM 1507 C C . ASP A 1 191 ? -7.320 -0.278 16.163 1.00 94.94 191 ASP A C 1
ATOM 1509 O O . ASP A 1 191 ? -6.950 -0.845 17.193 1.00 94.94 191 ASP A O 1
ATOM 1513 N N . ARG A 1 192 ? -7.861 -0.953 15.139 1.00 94.94 192 ARG A N 1
ATOM 1514 C CA . ARG A 1 192 ? -8.102 -2.401 15.122 1.00 94.94 192 ARG A CA 1
ATOM 1515 C C . ARG A 1 192 ? -6.842 -3.194 15.448 1.00 94.94 192 ARG A C 1
ATOM 1517 O O . ARG A 1 192 ? -6.936 -4.219 16.118 1.00 94.94 192 ARG A O 1
ATOM 1524 N N . SER A 1 193 ? -5.670 -2.743 14.990 1.00 94.94 193 SER A N 1
ATOM 1525 C CA . SER A 1 193 ? -4.423 -3.470 15.237 1.00 94.94 193 SER A CA 1
ATOM 1526 C C . SER A 1 193 ? -4.078 -3.559 16.728 1.00 94.94 193 SER A C 1
ATOM 1528 O O . SER A 1 193 ? -3.380 -4.486 17.115 1.00 94.94 193 SER A O 1
ATOM 1530 N N . PHE A 1 194 ? -4.630 -2.697 17.586 1.00 95.19 194 PHE A N 1
ATOM 1531 C CA . PHE A 1 194 ? -4.388 -2.716 19.033 1.00 95.19 194 PHE A CA 1
ATOM 1532 C C . PHE A 1 194 ? -5.471 -3.436 19.847 1.00 95.19 194 PHE A C 1
ATOM 1534 O O . PHE A 1 194 ? -5.406 -3.440 21.078 1.00 95.19 194 PHE A O 1
ATOM 1541 N N . LEU A 1 195 ? -6.451 -4.057 19.184 1.00 94.50 195 LEU A N 1
ATOM 1542 C CA . LEU A 1 195 ? -7.539 -4.777 19.840 1.00 94.50 195 LEU A CA 1
ATOM 1543 C C . LEU A 1 195 ? -7.207 -6.253 20.023 1.00 94.50 195 LEU A C 1
ATOM 1545 O O . LEU A 1 195 ? -6.875 -6.957 19.071 1.00 94.50 195 LEU A O 1
ATOM 1549 N N . ARG A 1 196 ? -7.350 -6.729 21.257 1.00 92.88 196 ARG A N 1
ATOM 1550 C CA . ARG A 1 196 ? -6.934 -8.062 21.693 1.00 92.88 196 ARG A CA 1
ATOM 1551 C C . ARG A 1 196 ? -7.652 -9.183 20.945 1.00 92.88 196 ARG A C 1
ATOM 1553 O O . ARG A 1 196 ? -7.017 -10.092 20.417 1.00 92.88 196 ARG A O 1
ATOM 1560 N N . GLU A 1 197 ? -8.976 -9.114 20.880 1.00 91.25 197 GLU A N 1
ATOM 1561 C CA . GLU A 1 197 ? -9.821 -10.204 20.384 1.00 91.25 197 GLU A CA 1
ATOM 1562 C C . GLU A 1 197 ? -9.738 -10.408 18.866 1.00 91.25 197 GLU A C 1
ATOM 1564 O O . GLU A 1 197 ? -10.056 -11.482 18.359 1.00 91.25 197 GLU A O 1
ATOM 1569 N N . GLN A 1 198 ? -9.225 -9.411 18.143 1.00 92.25 198 GLN A N 1
ATOM 1570 C CA . GLN A 1 198 ? -9.048 -9.448 16.690 1.00 92.25 198 GLN A CA 1
ATOM 1571 C C . GLN A 1 198 ? -7.921 -10.382 16.232 1.00 92.25 198 GLN A C 1
ATOM 1573 O O . GLN A 1 198 ? -7.828 -10.697 15.046 1.00 92.25 198 GLN A O 1
ATOM 1578 N N . TYR A 1 199 ? -7.085 -10.841 17.165 1.00 92.50 199 TYR A N 1
ATOM 1579 C CA . TYR A 1 199 ? -6.004 -11.787 16.905 1.00 92.50 199 TYR A CA 1
ATOM 1580 C C . TYR A 1 199 ? -6.419 -13.251 17.105 1.00 92.50 199 TYR A C 1
ATOM 1582 O O . TYR A 1 199 ? -5.728 -14.153 16.626 1.00 92.50 199 TYR A O 1
ATOM 1590 N N . PHE A 1 200 ? -7.542 -13.520 17.775 1.00 89.19 200 PHE A N 1
ATOM 1591 C CA . PHE A 1 200 ? -7.958 -14.892 18.053 1.00 89.19 200 PHE A CA 1
ATOM 1592 C C . PHE A 1 200 ? -8.351 -15.656 16.784 1.00 89.19 200 PHE A C 1
ATOM 1594 O O . PHE A 1 200 ? -9.071 -15.153 15.923 1.00 89.19 200 PHE A O 1
ATOM 1601 N N . ILE A 1 201 ? -7.911 -16.915 16.703 1.00 85.19 201 ILE A N 1
ATOM 1602 C CA . ILE A 1 201 ? -8.102 -17.790 15.534 1.00 85.19 201 ILE A CA 1
ATOM 1603 C C . ILE A 1 201 ? -9.588 -18.104 15.299 1.00 85.19 201 ILE A C 1
ATOM 1605 O O . ILE A 1 201 ? -10.021 -18.241 14.159 1.00 85.19 201 ILE A O 1
ATOM 1609 N N . GLN A 1 202 ? -10.385 -18.193 16.368 1.00 82.75 202 GLN A N 1
ATOM 1610 C CA . GLN A 1 202 ? -11.825 -18.468 16.304 1.00 82.75 202 GLN A CA 1
ATOM 1611 C C . GLN A 1 202 ? -12.617 -17.342 15.619 1.00 82.75 202 GLN A C 1
ATOM 1613 O O . GLN A 1 202 ? -13.765 -17.556 15.225 1.00 82.75 202 GLN A O 1
ATOM 1618 N N . GLY A 1 203 ? -12.015 -16.158 15.481 1.00 82.81 203 GLY A N 1
ATOM 1619 C CA . GLY A 1 203 ? -12.656 -14.975 14.930 1.00 82.81 203 GLY A CA 1
ATOM 1620 C C . GLY A 1 203 ? -13.642 -14.305 15.892 1.00 82.81 203 GLY A C 1
ATOM 1621 O O . GLY A 1 203 ? -13.987 -14.810 16.964 1.00 82.81 203 GLY A O 1
ATOM 1622 N N . SER A 1 204 ? -14.095 -13.125 15.477 1.00 87.00 204 SER A N 1
ATOM 1623 C CA . SER A 1 204 ? -14.995 -12.250 16.227 1.00 87.00 204 SER A CA 1
ATOM 1624 C C . SER A 1 204 ? -16.173 -11.808 15.344 1.00 87.00 204 SER A C 1
ATOM 1626 O O . SER A 1 204 ? -16.059 -11.741 14.114 1.00 87.00 204 SER A O 1
ATOM 1628 N N . GLN A 1 205 ? -17.316 -11.518 15.974 1.00 89.50 205 GLN A N 1
ATOM 1629 C CA . GLN A 1 205 ? -18.483 -10.886 15.340 1.00 89.50 205 GLN A CA 1
ATOM 1630 C C . GLN A 1 205 ? -18.428 -9.351 15.438 1.00 89.50 205 GLN A C 1
ATOM 1632 O O . GLN A 1 205 ? -19.390 -8.665 15.123 1.00 89.50 205 GLN A O 1
ATOM 1637 N N . LEU A 1 206 ? -17.303 -8.780 15.861 1.00 92.00 206 LEU A N 1
ATOM 1638 C CA . LEU A 1 206 ? -17.037 -7.354 15.764 1.00 92.00 206 LEU A CA 1
ATOM 1639 C C . LEU A 1 206 ? -16.714 -6.993 14.310 1.00 92.00 206 LEU A C 1
ATOM 1641 O O . LEU A 1 206 ? -15.940 -7.682 13.633 1.00 92.00 206 LEU A O 1
ATOM 1645 N N . ARG A 1 207 ? -17.298 -5.905 13.813 1.00 94.38 207 ARG A N 1
ATOM 1646 C CA . ARG A 1 207 ? -16.969 -5.335 12.500 1.00 94.38 207 ARG A CA 1
ATOM 1647 C C . ARG A 1 207 ? -16.610 -3.867 12.626 1.00 94.38 207 ARG A C 1
ATOM 1649 O O . ARG A 1 207 ? -17.130 -3.161 13.490 1.00 94.38 207 ARG A O 1
ATOM 1656 N N . PHE A 1 208 ? -15.733 -3.411 11.739 1.00 95.50 208 PHE A N 1
ATOM 1657 C CA . PHE A 1 208 ? -15.222 -2.049 11.765 1.00 95.50 208 PHE A CA 1
ATOM 1658 C C . PHE A 1 208 ? -15.776 -1.242 10.605 1.00 95.50 208 PHE A C 1
ATOM 1660 O O . PHE A 1 208 ? -15.781 -1.688 9.456 1.00 95.50 208 PHE A O 1
ATOM 1667 N N . LEU A 1 209 ? -16.210 -0.027 10.914 1.00 96.31 209 LEU A N 1
ATOM 1668 C CA . LEU A 1 209 ? -16.670 0.942 9.944 1.00 96.31 209 LEU A CA 1
ATOM 1669 C C . LEU A 1 209 ? -15.704 2.122 9.910 1.00 96.31 209 LEU A C 1
ATOM 1671 O O . LEU A 1 209 ? -15.554 2.864 10.878 1.00 96.31 209 LEU A O 1
ATOM 1675 N N . ASP A 1 210 ? -15.050 2.292 8.770 1.00 96.56 210 ASP A N 1
ATOM 1676 C CA . ASP A 1 210 ? -14.044 3.327 8.587 1.00 96.56 210 ASP A CA 1
ATOM 1677 C C . ASP A 1 210 ? -14.642 4.580 7.940 1.00 96.56 210 ASP A C 1
ATOM 1679 O O . ASP A 1 210 ? -14.993 4.576 6.755 1.00 96.56 210 ASP A O 1
ATOM 1683 N N . THR A 1 211 ? -14.713 5.677 8.694 1.00 96.69 211 THR A N 1
ATOM 1684 C CA . THR A 1 211 ? -15.200 6.966 8.178 1.00 96.69 211 THR A CA 1
ATOM 1685 C C . THR A 1 211 ? -14.318 7.518 7.060 1.00 96.69 211 THR A C 1
ATOM 1687 O O . THR A 1 211 ? -14.835 8.178 6.157 1.00 96.69 211 THR A O 1
ATOM 1690 N N . LEU A 1 212 ? -13.017 7.196 7.049 1.00 95.62 212 LEU A N 1
ATOM 1691 C CA . LEU A 1 212 ? -12.127 7.543 5.942 1.00 95.62 212 LEU A CA 1
ATOM 1692 C C . LEU A 1 212 ? -12.549 6.816 4.659 1.00 95.62 212 LEU A C 1
ATOM 1694 O O . LEU A 1 212 ? -12.739 7.450 3.622 1.00 95.62 212 LEU A O 1
ATOM 1698 N N . SER A 1 213 ? -12.736 5.499 4.721 1.00 95.69 213 SER A N 1
ATOM 1699 C CA . SER A 1 213 ? -13.201 4.706 3.578 1.00 95.69 213 SER A CA 1
ATOM 1700 C C . SER A 1 213 ? -14.549 5.192 3.050 1.00 95.69 213 SER A C 1
ATOM 1702 O O . SER A 1 213 ? -14.725 5.343 1.840 1.00 95.69 213 SER A O 1
ATOM 1704 N N . LEU A 1 214 ? -15.498 5.491 3.940 1.00 95.88 214 LEU A N 1
ATOM 1705 C CA . LEU A 1 214 ? -16.783 6.040 3.519 1.00 95.88 214 LEU A CA 1
ATOM 1706 C C . LEU A 1 214 ? -16.608 7.414 2.840 1.00 95.88 214 LEU A C 1
ATOM 1708 O O . LEU A 1 214 ? -17.218 7.665 1.799 1.00 95.88 214 LEU A O 1
ATOM 1712 N N . HIS A 1 215 ? -15.756 8.291 3.383 1.00 95.56 215 HIS A N 1
ATOM 1713 C CA . HIS A 1 215 ? -15.450 9.587 2.773 1.00 95.56 215 HIS A CA 1
ATOM 1714 C C . HIS A 1 215 ? -14.863 9.430 1.374 1.00 95.56 215 HIS A C 1
ATOM 1716 O O . HIS A 1 215 ? -15.311 10.098 0.448 1.00 95.56 215 HIS A O 1
ATOM 1722 N N . VAL A 1 216 ? -13.912 8.516 1.182 1.00 94.31 216 VAL A N 1
ATOM 1723 C CA . VAL A 1 216 ? -13.329 8.258 -0.139 1.00 94.31 216 VAL A CA 1
ATOM 1724 C C . VAL A 1 216 ? -14.393 7.777 -1.136 1.00 94.31 216 VAL A C 1
ATOM 1726 O O . VAL A 1 216 ? -14.356 8.181 -2.300 1.00 94.31 216 VAL A O 1
ATOM 1729 N N . CYS A 1 217 ? -15.364 6.973 -0.692 1.00 93.94 217 CYS A N 1
ATOM 1730 C CA . CYS A 1 217 ? -16.487 6.522 -1.519 1.00 93.94 217 CYS A CA 1
ATOM 1731 C C . CYS A 1 217 ? -17.415 7.665 -1.971 1.00 93.94 217 CYS A C 1
ATOM 1733 O O . CYS A 1 217 ? -17.929 7.622 -3.090 1.00 93.94 217 CYS A O 1
ATOM 1735 N N . VAL A 1 218 ? -17.660 8.665 -1.117 1.00 93.00 218 VAL A N 1
ATOM 1736 C CA . VAL A 1 218 ? -18.616 9.756 -1.389 1.00 93.00 218 VAL A CA 1
ATOM 1737 C C . VAL A 1 218 ? -17.929 10.986 -1.995 1.00 93.00 218 VAL A C 1
ATOM 1739 O O . VAL A 1 218 ? -18.370 11.502 -3.020 1.00 93.00 218 VAL A O 1
ATOM 1742 N N . SER A 1 219 ? -16.827 11.429 -1.403 1.00 91.69 219 SER A N 1
ATOM 1743 C CA . SER A 1 219 ? -16.155 12.698 -1.701 1.00 91.69 219 SER A CA 1
ATOM 1744 C C . SER A 1 219 ? -14.638 12.533 -1.861 1.00 91.69 219 SER A C 1
ATOM 1746 O O . SER A 1 219 ? -13.892 13.464 -1.575 1.00 91.69 219 SER A O 1
ATOM 1748 N N . GLY A 1 220 ? -14.147 11.370 -2.302 1.00 88.88 220 GLY A N 1
ATOM 1749 C CA . GLY A 1 220 ? -12.714 11.121 -2.486 1.00 88.88 220 GLY A CA 1
ATOM 1750 C C . GLY A 1 220 ? -12.087 11.839 -3.690 1.00 88.88 220 GLY A C 1
ATOM 1751 O O . GLY A 1 220 ? -12.705 11.992 -4.742 1.00 88.88 220 GLY A O 1
ATOM 1752 N N . LEU A 1 221 ? -10.810 12.212 -3.558 1.00 88.75 221 LEU A N 1
ATOM 1753 C CA . LEU A 1 221 ? -10.019 12.859 -4.615 1.00 88.75 221 LEU A CA 1
ATOM 1754 C C . LEU A 1 221 ? -9.240 11.861 -5.479 1.00 88.75 221 LEU A C 1
ATOM 1756 O O . LEU A 1 221 ? -8.609 10.928 -4.969 1.00 88.75 221 LEU A O 1
ATOM 1760 N N . THR A 1 222 ? -9.179 12.118 -6.789 1.00 87.12 222 THR A N 1
ATOM 1761 C CA . THR A 1 222 ? -8.242 11.419 -7.687 1.00 87.12 222 THR A CA 1
ATOM 1762 C C . THR A 1 222 ? -6.789 11.802 -7.385 1.00 87.12 222 THR A C 1
ATOM 1764 O O . THR A 1 222 ? -6.512 12.815 -6.743 1.00 87.12 222 THR A O 1
ATOM 1767 N N . GLY A 1 223 ? -5.822 11.018 -7.878 1.00 83.31 223 GLY A N 1
ATOM 1768 C CA . GLY A 1 223 ? -4.397 11.282 -7.634 1.00 83.31 223 GLY A CA 1
ATOM 1769 C C . GLY A 1 223 ? -3.931 12.667 -8.104 1.00 83.31 223 GLY A C 1
ATOM 1770 O O . GLY A 1 223 ? -3.166 13.323 -7.400 1.00 83.31 223 GLY A O 1
ATOM 1771 N N . LEU A 1 224 ? -4.433 13.138 -9.254 1.00 81.88 224 LEU A N 1
ATOM 1772 C CA . LEU A 1 224 ? -4.128 14.477 -9.766 1.00 81.88 224 LEU A CA 1
ATOM 1773 C C . LEU A 1 224 ? -4.765 15.564 -8.895 1.00 81.88 224 LEU A C 1
ATOM 1775 O O . LEU A 1 224 ? -4.074 16.489 -8.480 1.00 81.88 224 LEU A O 1
ATOM 1779 N N . GLN A 1 225 ? -6.055 15.426 -8.576 1.00 85.25 225 GLN A N 1
ATOM 1780 C CA . GLN A 1 225 ? -6.763 16.391 -7.734 1.00 85.25 225 GLN A CA 1
ATOM 1781 C C . GLN A 1 225 ? -6.128 16.491 -6.345 1.00 85.25 225 GLN A C 1
ATOM 1783 O O . GLN A 1 225 ? -5.891 17.587 -5.856 1.00 85.25 225 GLN A O 1
ATOM 1788 N N . ARG A 1 226 ? -5.732 15.363 -5.745 1.00 84.31 226 ARG A N 1
ATOM 1789 C CA . ARG A 1 226 ? -5.008 15.342 -4.468 1.00 84.31 226 ARG A CA 1
ATOM 1790 C C . ARG A 1 226 ? -3.695 16.126 -4.538 1.00 84.31 226 ARG A C 1
ATOM 1792 O O . ARG A 1 226 ? -3.401 16.891 -3.622 1.00 84.31 226 ARG A O 1
ATOM 1799 N N . ALA A 1 227 ? -2.920 15.960 -5.612 1.00 82.75 227 ALA A N 1
ATOM 1800 C CA . ALA A 1 227 ? -1.682 16.712 -5.814 1.00 82.75 227 ALA A CA 1
ATOM 1801 C C . ALA A 1 227 ? -1.944 18.223 -5.961 1.00 82.75 227 ALA A C 1
ATOM 1803 O O . ALA A 1 227 ? -1.212 19.024 -5.381 1.00 82.75 227 ALA A O 1
ATOM 1804 N N . LEU A 1 228 ? -3.011 18.607 -6.672 1.00 81.25 228 LEU A N 1
ATOM 1805 C CA . LEU A 1 228 ? -3.443 20.002 -6.802 1.00 81.25 228 LEU A CA 1
ATOM 1806 C C . LEU A 1 228 ? -3.895 20.589 -5.454 1.00 81.25 228 LEU A C 1
ATOM 1808 O O . LEU A 1 228 ? -3.456 21.677 -5.088 1.00 81.25 228 LEU A O 1
ATOM 1812 N N . SER A 1 229 ? -4.681 19.854 -4.662 1.00 80.50 229 SER A N 1
ATOM 1813 C CA . SER A 1 229 ? -5.091 20.279 -3.315 1.00 80.50 229 SER A CA 1
ATOM 1814 C C . SER A 1 229 ? -3.900 20.470 -2.377 1.00 80.50 229 SER A C 1
ATOM 1816 O O . SER A 1 229 ? -3.856 21.444 -1.629 1.00 80.50 229 SER A O 1
ATOM 1818 N N . MET A 1 230 ? -2.911 19.570 -2.419 1.00 80.81 230 MET A N 1
ATOM 1819 C CA . MET A 1 230 ? -1.684 19.713 -1.625 1.00 80.81 230 MET A CA 1
ATOM 1820 C C . MET A 1 230 ? -0.859 20.930 -2.058 1.00 80.81 230 MET A C 1
ATOM 1822 O O . MET A 1 230 ? -0.336 21.644 -1.204 1.00 80.81 230 MET A O 1
ATOM 1826 N N . ALA A 1 231 ? -0.769 21.196 -3.365 1.00 78.75 231 ALA A N 1
ATOM 1827 C CA . ALA A 1 231 ? -0.085 22.379 -3.880 1.00 78.75 231 ALA A CA 1
ATOM 1828 C C . ALA A 1 231 ? -0.766 23.676 -3.408 1.00 78.75 231 ALA A C 1
ATOM 1830 O O . ALA A 1 231 ? -0.075 24.587 -2.949 1.00 78.75 231 ALA A O 1
ATOM 1831 N N . ASN A 1 232 ? -2.101 23.718 -3.434 1.00 73.25 232 ASN A N 1
ATOM 1832 C CA . ASN A 1 232 ? -2.896 24.873 -3.008 1.00 73.25 232 ASN A CA 1
ATOM 1833 C C . ASN A 1 232 ? -2.868 25.121 -1.492 1.00 73.25 232 ASN A C 1
ATOM 1835 O O . ASN A 1 232 ? -3.008 26.260 -1.064 1.00 73.25 232 ASN A O 1
ATOM 1839 N N . LYS A 1 233 ? -2.650 24.086 -0.671 1.00 70.31 233 LYS A N 1
ATOM 1840 C CA . LYS A 1 233 ? -2.449 24.251 0.780 1.00 70.31 233 LYS A CA 1
ATOM 1841 C C . LYS A 1 233 ? -1.070 24.795 1.157 1.00 70.31 233 LYS A C 1
ATOM 1843 O O . LYS A 1 233 ? -0.898 25.276 2.272 1.00 70.31 233 LYS A O 1
ATOM 1848 N N . SER A 1 234 ? -0.077 24.691 0.274 1.00 65.88 234 SER A N 1
ATOM 1849 C CA . SER A 1 234 ? 1.266 25.217 0.542 1.00 65.88 234 SER A CA 1
ATOM 1850 C C . SER A 1 234 ? 1.324 26.733 0.303 1.00 65.88 234 SER A C 1
ATOM 1852 O O . SER A 1 234 ? 0.721 27.219 -0.646 1.00 65.88 234 SER A O 1
ATOM 1854 N N . GLU A 1 235 ? 2.108 27.492 1.081 1.00 52.00 235 GLU A N 1
ATOM 1855 C CA . GLU A 1 235 ? 2.263 28.962 0.934 1.00 52.00 235 GLU A CA 1
ATOM 1856 C C . GLU A 1 235 ? 2.714 29.422 -0.472 1.00 52.00 235 GLU A C 1
ATOM 1858 O O . GLU A 1 235 ? 2.593 30.591 -0.835 1.00 52.00 235 GLU A O 1
ATOM 1863 N N . LYS A 1 236 ? 3.189 28.499 -1.320 1.00 49.28 236 LYS A N 1
ATOM 1864 C CA . LYS A 1 236 ? 3.503 28.755 -2.736 1.00 49.28 236 LYS A CA 1
ATOM 1865 C C . LYS A 1 236 ? 2.255 28.895 -3.630 1.00 49.28 236 LYS A C 1
ATOM 1867 O O . LYS A 1 236 ? 2.403 29.194 -4.816 1.00 49.28 236 LYS A O 1
ATOM 1872 N N . ALA A 1 237 ? 1.051 28.717 -3.081 1.00 48.62 237 ALA A N 1
ATOM 1873 C CA . ALA A 1 237 ? -0.238 28.769 -3.774 1.00 48.62 237 ALA A CA 1
ATOM 1874 C C . ALA A 1 237 ? -0.599 30.137 -4.377 1.00 48.62 237 ALA A C 1
ATOM 1876 O O . ALA A 1 237 ? -1.422 30.194 -5.286 1.00 48.62 237 ALA A O 1
ATOM 1877 N N . ALA A 1 238 ? 0.060 31.230 -3.972 1.00 48.28 238 ALA A N 1
ATOM 1878 C CA . ALA A 1 238 ? -0.205 32.569 -4.517 1.00 48.28 238 ALA A CA 1
ATOM 1879 C C . ALA A 1 238 ? 0.071 32.714 -6.036 1.00 48.28 238 ALA A C 1
ATOM 1881 O O . ALA A 1 238 ? -0.232 33.752 -6.618 1.00 48.28 238 ALA A O 1
ATOM 1882 N N . LYS A 1 239 ? 0.653 31.695 -6.690 1.00 44.88 239 LYS A N 1
ATOM 1883 C CA . LYS A 1 239 ? 0.894 31.644 -8.147 1.00 44.88 239 LYS A CA 1
ATOM 1884 C C . LYS A 1 239 ? 0.266 30.421 -8.842 1.00 44.88 239 LYS A C 1
ATOM 1886 O O . LYS A 1 239 ? 0.656 30.104 -9.965 1.00 44.88 239 LYS A O 1
ATOM 1891 N N . GLY A 1 240 ? -0.636 29.699 -8.173 1.00 47.66 240 GLY A N 1
ATOM 1892 C CA . GLY A 1 240 ? -1.311 28.520 -8.726 1.00 47.66 240 GLY A CA 1
ATOM 1893 C C . GLY A 1 240 ? -2.525 28.863 -9.604 1.00 47.66 240 GLY A C 1
ATOM 1894 O O . GLY A 1 240 ? -3.028 29.986 -9.533 1.00 47.66 240 GLY A O 1
ATOM 1895 N N . PRO A 1 241 ? -3.005 27.921 -10.442 1.00 48.34 241 PRO A N 1
ATOM 1896 C CA . PRO A 1 241 ? -4.291 28.065 -11.121 1.00 48.34 241 PRO A CA 1
ATOM 1897 C C . PRO A 1 241 ? -5.427 28.265 -10.096 1.00 48.34 241 PRO A C 1
ATOM 1899 O O . PRO A 1 241 ? -5.304 27.795 -8.961 1.00 48.34 241 PRO A O 1
ATOM 1902 N N . PRO A 1 242 ? -6.510 28.977 -10.466 1.00 56.41 242 PRO A N 1
ATOM 1903 C CA . PRO A 1 242 ? -7.588 29.329 -9.545 1.00 56.41 242 PRO A CA 1
ATOM 1904 C C . PRO A 1 242 ? -8.229 28.095 -8.884 1.00 56.41 242 PRO A C 1
ATOM 1906 O O . PRO A 1 242 ? -8.149 26.997 -9.443 1.00 56.41 242 PRO A O 1
ATOM 1909 N N . PRO A 1 243 ? -8.880 28.263 -7.714 1.00 56.19 243 PRO A N 1
ATOM 1910 C CA . PRO A 1 243 ? -9.601 27.186 -7.045 1.00 56.19 243 PRO A CA 1
ATOM 1911 C C . PRO A 1 243 ? -10.582 26.518 -8.016 1.00 56.19 243 PRO A C 1
ATOM 1913 O O . PRO A 1 243 ? -11.476 27.165 -8.560 1.00 56.19 243 PRO A O 1
ATOM 1916 N N . GLU A 1 244 ? -10.374 25.231 -8.292 1.00 63.44 244 GLU A N 1
ATOM 1917 C CA . GLU A 1 244 ? -11.264 24.456 -9.157 1.00 63.44 244 GLU A CA 1
ATOM 1918 C C . GLU A 1 244 ? -12.583 24.165 -8.413 1.00 63.44 244 GLU A C 1
ATOM 1920 O O . GLU A 1 244 ? -12.572 23.953 -7.201 1.00 63.44 244 GLU A O 1
ATOM 1925 N N . MET A 1 245 ? -13.711 24.099 -9.138 1.00 65.94 245 MET A N 1
ATOM 1926 C CA . MET A 1 245 ? -15.083 23.972 -8.590 1.00 65.94 245 MET A CA 1
ATOM 1927 C C . MET A 1 245 ? -15.310 22.817 -7.592 1.00 65.94 245 MET A C 1
ATOM 1929 O O . MET A 1 245 ? -16.316 22.801 -6.893 1.00 65.94 245 MET A O 1
ATOM 1933 N N . TRP A 1 246 ? -14.428 21.818 -7.539 1.00 73.94 246 TRP A N 1
ATOM 1934 C CA . TRP A 1 246 ? -14.588 20.636 -6.685 1.00 73.94 246 TRP A CA 1
ATOM 1935 C C . TRP A 1 246 ? -13.952 20.771 -5.294 1.00 73.94 246 TRP A C 1
ATOM 1937 O O . TRP A 1 246 ? -14.148 19.880 -4.470 1.00 73.94 246 TRP A O 1
ATOM 1947 N N . GLN A 1 247 ? -13.201 21.843 -5.014 1.00 73.44 247 GLN A N 1
ATOM 1948 C CA . GLN A 1 247 ? -12.518 22.017 -3.720 1.00 73.44 247 GLN A CA 1
ATOM 1949 C C . GLN A 1 247 ? -13.489 22.192 -2.546 1.00 73.44 247 GLN A C 1
ATOM 1951 O O . GLN A 1 247 ? -13.158 21.799 -1.433 1.00 73.44 247 GLN A O 1
ATOM 1956 N N . ASP A 1 248 ? -14.698 22.693 -2.807 1.00 73.94 248 ASP A N 1
ATOM 1957 C CA . ASP A 1 248 ? -15.746 22.847 -1.790 1.00 73.94 248 ASP A CA 1
ATOM 1958 C C . ASP A 1 248 ? -16.548 21.551 -1.560 1.00 73.94 248 ASP A C 1
ATOM 1960 O O . ASP A 1 248 ? -17.303 21.440 -0.598 1.00 73.94 248 ASP A O 1
ATOM 1964 N N . LEU A 1 249 ? -16.396 20.554 -2.441 1.00 81.88 249 LEU A N 1
ATOM 1965 C CA . LEU A 1 249 ? -17.161 19.297 -2.424 1.00 81.88 249 LEU A CA 1
ATOM 1966 C C . LEU A 1 249 ? -16.338 18.096 -1.933 1.00 81.88 249 LEU A C 1
ATOM 1968 O O . LEU A 1 249 ? -16.869 16.991 -1.784 1.00 81.88 249 LEU A O 1
ATOM 1972 N N . SER A 1 250 ? -15.033 18.279 -1.734 1.00 87.31 250 SER A N 1
ATOM 1973 C CA . SER A 1 250 ? -14.088 17.198 -1.473 1.00 87.31 250 SER A CA 1
ATOM 1974 C C . SER A 1 250 ? -12.903 17.674 -0.636 1.00 87.31 250 SER A C 1
ATOM 1976 O O . SER A 1 250 ? -12.547 18.849 -0.644 1.00 87.31 250 SER A O 1
ATOM 1978 N N . SER A 1 251 ? -12.269 16.755 0.089 1.00 89.00 251 SER A N 1
ATOM 1979 C CA . SER A 1 251 ? -11.166 17.057 1.001 1.00 89.00 251 SER A CA 1
ATOM 1980 C C . SER A 1 251 ? -10.043 16.025 0.900 1.00 89.00 251 SER A C 1
ATOM 1982 O O . SER A 1 251 ? -10.143 15.002 0.222 1.00 89.00 251 SER A O 1
ATOM 1984 N N . LEU A 1 252 ? -8.925 16.305 1.576 1.00 89.19 252 LEU A N 1
ATOM 1985 C CA . LEU A 1 252 ? -7.907 15.286 1.820 1.00 89.19 252 LEU A CA 1
ATOM 1986 C C . LEU A 1 252 ? -8.400 14.292 2.882 1.00 89.19 252 LEU A C 1
ATOM 1988 O O . LEU A 1 252 ? -9.358 14.538 3.605 1.00 89.19 252 LEU A O 1
ATOM 1992 N N . ASN A 1 253 ? -7.676 13.184 2.991 1.00 91.12 253 ASN A N 1
ATOM 1993 C CA . ASN A 1 253 ? -8.057 12.011 3.770 1.00 91.12 253 ASN A CA 1
ATOM 1994 C C . ASN A 1 253 ? -7.818 12.117 5.291 1.00 91.12 253 ASN A C 1
ATOM 1996 O O . ASN A 1 253 ? -8.075 11.148 5.985 1.00 91.12 253 ASN A O 1
ATOM 2000 N N . ASN A 1 254 ? -7.250 13.199 5.827 1.00 91.25 254 ASN A N 1
ATOM 2001 C CA . ASN A 1 254 ? -7.032 13.274 7.281 1.00 91.25 254 ASN A CA 1
ATOM 2002 C C . ASN A 1 254 ? -8.310 13.724 8.000 1.00 91.25 254 ASN A C 1
ATOM 2004 O O . ASN A 1 254 ? -9.064 14.525 7.447 1.00 91.25 254 ASN A O 1
ATOM 2008 N N . LEU A 1 255 ? -8.503 13.266 9.243 1.00 92.12 255 LEU A N 1
ATOM 2009 C CA . LEU A 1 255 ? -9.697 13.561 10.039 1.00 92.12 255 LEU A CA 1
ATOM 2010 C C . LEU A 1 255 ? -9.995 15.060 10.106 1.00 92.12 255 LEU A C 1
ATOM 2012 O O . LEU A 1 255 ? -11.131 15.453 9.895 1.00 92.12 255 LEU A O 1
ATOM 2016 N N . GLY A 1 256 ? -8.977 15.900 10.316 1.00 91.12 256 GLY A N 1
ATOM 2017 C CA . GLY A 1 256 ? -9.135 17.356 10.361 1.00 91.12 256 GLY A CA 1
ATOM 2018 C C . GLY A 1 256 ? -9.772 17.949 9.102 1.00 91.12 256 GLY A C 1
ATOM 2019 O O . GLY A 1 256 ? -10.674 18.776 9.199 1.00 91.12 256 GLY A O 1
ATOM 2020 N N . ASP A 1 257 ? -9.334 17.509 7.924 1.00 90.56 257 ASP A N 1
ATOM 2021 C CA . ASP A 1 257 ? -9.850 17.989 6.642 1.00 90.56 257 ASP A CA 1
ATOM 2022 C C . ASP A 1 257 ? -11.242 17.426 6.327 1.00 90.56 257 ASP A C 1
ATOM 2024 O O . ASP A 1 257 ? -12.097 18.150 5.820 1.00 90.56 257 ASP A O 1
ATOM 2028 N N . VAL A 1 258 ? -11.482 16.157 6.664 1.00 92.88 258 VAL A N 1
ATOM 2029 C CA . VAL A 1 258 ? -12.792 15.505 6.510 1.00 92.88 258 VAL A CA 1
ATOM 2030 C C . VAL A 1 258 ? -13.821 16.134 7.455 1.00 92.88 258 VAL A C 1
ATOM 2032 O O . VAL A 1 258 ? -14.940 16.444 7.050 1.00 92.88 258 VAL A O 1
ATOM 2035 N N . TYR A 1 259 ? -13.433 16.385 8.703 1.00 93.94 259 TYR A N 1
ATOM 2036 C CA . TYR A 1 259 ? -14.252 17.069 9.695 1.00 93.94 259 TYR A CA 1
ATOM 2037 C C . TYR A 1 259 ? -14.590 18.493 9.251 1.00 93.94 259 TYR A C 1
ATOM 2039 O O . TYR A 1 259 ? -15.752 18.888 9.294 1.00 93.94 259 TYR A O 1
ATOM 2047 N N . ALA A 1 260 ? -13.610 19.242 8.738 1.00 91.69 260 ALA A N 1
ATOM 2048 C CA . ALA A 1 260 ? -13.853 20.576 8.201 1.00 91.69 260 ALA A CA 1
ATOM 2049 C C . ALA A 1 260 ? -14.868 20.560 7.043 1.00 91.69 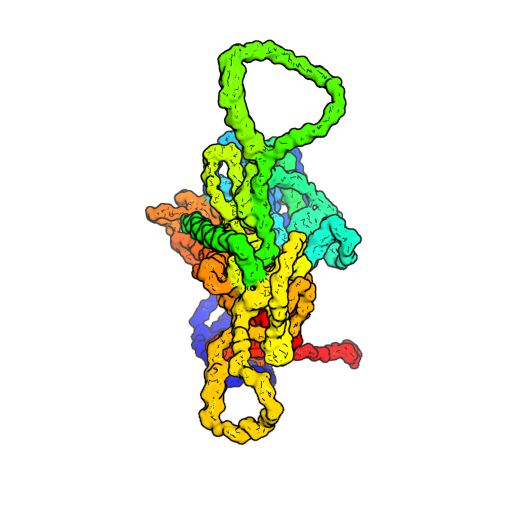260 ALA A C 1
ATOM 2051 O O . ALA A 1 260 ? -15.723 21.443 6.983 1.00 91.69 260 ALA A O 1
ATOM 2052 N N . LEU A 1 261 ? -14.828 19.549 6.168 1.00 91.44 261 LEU A N 1
ATOM 2053 C CA . LEU A 1 261 ? -15.773 19.413 5.057 1.00 91.44 261 LEU A CA 1
ATOM 2054 C C . LEU A 1 261 ? -17.216 19.177 5.539 1.00 91.44 261 LEU A C 1
ATOM 2056 O O . LEU A 1 261 ? -18.130 19.874 5.104 1.00 91.44 261 LEU A O 1
ATOM 2060 N N . TYR A 1 262 ? -17.436 18.217 6.444 1.00 91.81 262 TYR A N 1
ATOM 2061 C CA . TYR A 1 262 ? -18.794 17.819 6.852 1.00 91.81 262 TYR A CA 1
ATOM 2062 C C . TYR A 1 262 ? -19.374 18.635 8.019 1.00 91.81 262 TYR A C 1
ATOM 2064 O O . TYR A 1 262 ? -20.594 18.650 8.202 1.00 91.81 262 TYR A O 1
ATOM 2072 N N . SER A 1 263 ? -18.535 19.353 8.771 1.00 88.44 263 SER A N 1
ATOM 2073 C CA . SER A 1 263 ? -18.935 20.130 9.955 1.00 88.44 263 SER A CA 1
ATOM 2074 C C . SER A 1 263 ? -18.906 21.648 9.742 1.00 88.44 263 SER A C 1
ATOM 2076 O O . SER A 1 263 ? -18.898 22.404 10.714 1.00 88.44 263 SER A O 1
ATOM 2078 N N . GLY A 1 264 ? -18.899 22.116 8.488 1.00 82.06 264 GLY A N 1
ATOM 2079 C CA . GLY A 1 264 ? -19.010 23.542 8.154 1.00 82.06 264 GLY A CA 1
ATOM 2080 C C . GLY A 1 264 ? -17.751 24.362 8.456 1.00 82.06 264 GLY A C 1
ATOM 2081 O O . GLY A 1 264 ? -17.852 25.494 8.920 1.00 82.06 264 GLY A O 1
ATOM 2082 N N . GLY A 1 265 ? -16.566 23.791 8.233 1.00 80.06 265 GLY A N 1
ATOM 2083 C CA . GLY A 1 265 ? -15.277 24.480 8.360 1.00 80.06 265 GLY A CA 1
ATOM 2084 C C . GLY A 1 265 ? -14.673 24.501 9.767 1.00 80.06 265 GLY A C 1
ATOM 2085 O O . GLY A 1 265 ? -13.682 25.195 9.990 1.00 80.06 265 GLY A O 1
ATOM 2086 N N . LYS A 1 266 ? -15.235 23.755 10.729 1.00 86.19 266 LYS A N 1
ATOM 2087 C CA . LYS A 1 266 ? -14.634 23.606 12.065 1.00 86.19 266 LYS A CA 1
ATOM 2088 C C . LYS A 1 266 ? -13.246 22.958 11.969 1.00 86.19 266 LYS A C 1
ATOM 2090 O O . LYS A 1 266 ? -13.046 22.010 11.215 1.00 86.19 266 LYS A O 1
ATOM 2095 N N . VAL A 1 267 ? -12.303 23.446 12.774 1.00 84.94 267 VAL A N 1
ATOM 2096 C CA . VAL A 1 267 ? -10.907 22.982 12.775 1.00 84.94 267 VAL A CA 1
ATOM 2097 C C . VAL A 1 267 ? -10.612 22.187 14.044 1.00 84.94 267 VAL A C 1
ATOM 2099 O O . VAL A 1 267 ? -10.885 22.650 15.150 1.00 84.94 267 VAL A O 1
ATOM 2102 N N . LEU A 1 268 ? -10.016 21.007 13.871 1.00 84.75 268 LEU A N 1
ATOM 2103 C CA . LEU A 1 268 ? -9.453 20.198 14.952 1.00 84.75 268 LEU A CA 1
ATOM 2104 C C . LEU A 1 268 ? -8.061 20.712 15.347 1.00 84.75 268 LEU A C 1
ATOM 2106 O O . LEU A 1 268 ? -7.241 21.042 14.484 1.00 84.75 268 LEU A O 1
ATOM 2110 N N . LYS A 1 269 ? -7.791 20.775 16.654 1.00 76.88 269 LYS A N 1
ATOM 2111 C CA . LYS A 1 269 ? -6.487 21.186 17.199 1.00 76.88 269 LYS A CA 1
ATOM 2112 C C . LYS A 1 269 ? -5.454 20.091 16.947 1.00 76.88 269 LYS A C 1
ATOM 2114 O O . LYS A 1 269 ? -5.727 18.935 17.233 1.00 76.88 269 LYS A O 1
ATOM 2119 N N . LYS A 1 270 ? -4.273 20.449 16.432 1.00 72.88 270 LYS A N 1
ATOM 2120 C CA . LYS A 1 270 ? -3.241 19.475 16.020 1.00 72.88 270 LYS A CA 1
ATOM 2121 C C . LYS A 1 270 ? -2.070 19.336 16.992 1.00 72.88 270 LYS A C 1
ATOM 2123 O O . LYS A 1 270 ? -1.354 18.349 16.904 1.00 72.88 270 LYS A O 1
ATOM 2128 N N . GLU A 1 271 ? -1.862 20.300 17.890 1.00 71.69 271 GLU A N 1
ATOM 2129 C CA . GLU A 1 271 ? -0.616 20.392 18.668 1.00 71.69 271 GLU A CA 1
ATOM 2130 C C . GLU A 1 271 ? -0.420 19.226 19.653 1.00 71.69 271 GLU A C 1
ATOM 2132 O O . GLU A 1 271 ? 0.697 18.757 19.834 1.00 71.69 271 GLU A O 1
ATOM 2137 N N . ALA A 1 272 ? -1.500 18.713 20.251 1.00 78.50 272 ALA A N 1
ATOM 2138 C CA . ALA A 1 272 ? -1.433 17.642 21.251 1.00 78.50 272 ALA A CA 1
ATOM 2139 C C . ALA A 1 272 ? -0.931 16.297 20.686 1.00 78.50 272 ALA A C 1
ATOM 2141 O O . ALA A 1 272 ? -0.371 15.483 21.419 1.00 78.50 272 ALA A O 1
ATOM 2142 N N . ARG A 1 273 ? -1.067 16.079 19.371 1.00 83.44 273 ARG A N 1
ATOM 2143 C CA . ARG A 1 273 ? -0.602 14.863 18.692 1.00 83.44 273 ARG A CA 1
ATOM 2144 C C . ARG A 1 273 ? 0.919 14.713 18.721 1.00 83.44 273 ARG A C 1
ATOM 2146 O O . ARG A 1 273 ? 1.428 13.593 18.763 1.00 83.44 273 ARG A O 1
ATOM 2153 N N . ASP A 1 274 ? 1.655 15.823 18.703 1.00 87.12 274 ASP A N 1
ATOM 2154 C CA . ASP A 1 274 ? 3.119 15.790 18.667 1.00 87.12 274 ASP A CA 1
ATOM 2155 C C . ASP A 1 274 ? 3.712 15.145 19.927 1.00 87.12 274 ASP A C 1
ATOM 2157 O O . ASP A 1 274 ? 4.787 14.544 19.853 1.00 87.12 274 ASP A O 1
ATOM 2161 N N . THR A 1 275 ? 2.990 15.179 21.051 1.00 88.00 275 THR A N 1
ATOM 2162 C CA . THR A 1 275 ? 3.383 14.503 22.294 1.00 88.00 275 THR A CA 1
ATOM 2163 C C . THR A 1 275 ? 3.403 12.980 22.137 1.00 88.00 275 THR A C 1
ATOM 2165 O O . THR A 1 275 ? 4.328 12.339 22.624 1.00 88.00 275 THR A O 1
ATOM 2168 N N . PHE A 1 276 ? 2.468 12.379 21.394 1.00 88.75 276 PHE A N 1
ATOM 2169 C CA . PHE A 1 276 ? 2.478 10.930 21.128 1.00 88.75 276 PHE A CA 1
ATOM 2170 C C . PHE A 1 276 ? 3.550 10.515 20.110 1.00 88.75 276 PHE A C 1
ATOM 2172 O O . PHE A 1 276 ? 4.099 9.413 20.184 1.00 88.75 276 PHE A O 1
ATOM 2179 N N . LEU A 1 277 ? 3.878 11.402 19.164 1.00 87.88 277 LEU A N 1
ATOM 2180 C CA . LEU A 1 277 ? 4.873 11.134 18.122 1.00 87.88 277 LEU A CA 1
ATOM 2181 C C . LEU A 1 277 ? 6.312 11.301 18.626 1.00 87.88 277 LEU A C 1
ATOM 2183 O O . LEU A 1 277 ? 7.178 10.483 18.318 1.00 87.88 277 LEU A O 1
ATOM 2187 N N . ASN A 1 278 ? 6.569 12.374 19.375 1.00 88.81 278 ASN A N 1
ATOM 2188 C CA . ASN A 1 278 ? 7.915 12.809 19.742 1.00 88.81 278 ASN A CA 1
ATOM 2189 C C . ASN A 1 278 ? 8.169 12.816 21.258 1.00 88.81 278 ASN A C 1
ATOM 2191 O O . ASN A 1 278 ? 9.330 12.928 21.657 1.00 88.81 278 ASN A O 1
ATOM 2195 N N . GLY A 1 279 ? 7.138 12.725 22.097 1.00 87.19 279 GLY A N 1
ATOM 2196 C CA . GLY A 1 279 ? 7.262 12.697 23.557 1.00 87.19 279 GLY A CA 1
ATOM 2197 C C . GLY A 1 279 ? 7.554 11.305 24.121 1.00 87.19 279 GLY A C 1
ATOM 2198 O O . GLY A 1 279 ? 7.618 10.316 23.389 1.00 87.19 279 GLY A O 1
ATOM 2199 N N . SER A 1 280 ? 7.770 11.249 25.433 1.00 88.75 280 SER A N 1
ATOM 2200 C CA . SER A 1 280 ? 7.939 10.028 26.233 1.00 88.75 280 SER A CA 1
ATOM 2201 C C . SER A 1 280 ? 6.664 9.681 27.013 1.00 88.75 280 SER A C 1
ATOM 2203 O O . SER A 1 280 ? 5.764 10.513 27.151 1.00 88.75 280 SER A O 1
ATOM 2205 N N . LEU A 1 281 ? 6.594 8.483 27.608 1.00 86.50 281 LEU A N 1
ATOM 2206 C CA . LEU A 1 281 ? 5.491 8.136 28.524 1.00 86.50 281 LEU A CA 1
ATOM 2207 C C . LEU A 1 281 ? 5.398 9.084 29.724 1.00 86.50 281 LEU A C 1
ATOM 2209 O O . LEU A 1 281 ? 4.300 9.328 30.214 1.00 86.50 281 LEU A O 1
ATOM 2213 N N . GLY A 1 282 ? 6.525 9.644 30.176 1.00 87.81 282 GLY A N 1
ATOM 2214 C CA . GLY A 1 282 ? 6.542 10.639 31.249 1.00 87.81 282 GLY A CA 1
ATOM 2215 C C . GLY A 1 282 ? 5.838 11.937 30.851 1.00 87.81 282 GLY A C 1
ATOM 2216 O O . GLY A 1 282 ? 5.066 12.480 31.639 1.00 87.81 282 GLY A O 1
ATOM 2217 N N . ASP A 1 283 ? 6.034 12.389 29.611 1.00 90.00 283 ASP A N 1
ATOM 2218 C CA . ASP A 1 283 ? 5.367 13.585 29.081 1.00 90.00 283 ASP A CA 1
ATOM 2219 C C . ASP A 1 283 ? 3.855 13.350 28.933 1.00 90.00 283 ASP A C 1
ATOM 2221 O O . ASP A 1 283 ? 3.047 14.207 29.293 1.00 90.00 283 ASP A O 1
ATOM 2225 N N . ILE A 1 284 ? 3.467 12.153 28.475 1.00 89.88 284 ILE A N 1
ATOM 2226 C CA . ILE A 1 284 ? 2.058 11.745 28.360 1.00 89.88 284 ILE A CA 1
ATOM 2227 C C . ILE A 1 284 ? 1.398 11.653 29.739 1.00 89.88 284 ILE A C 1
ATOM 2229 O O . ILE A 1 284 ? 0.254 12.071 29.911 1.00 89.88 284 ILE A O 1
ATOM 2233 N N . ALA A 1 285 ? 2.114 11.131 30.737 1.00 89.94 285 ALA A N 1
ATOM 2234 C CA . ALA A 1 285 ? 1.627 11.068 32.109 1.00 89.94 285 ALA A CA 1
ATOM 2235 C C . ALA A 1 285 ? 1.429 12.465 32.718 1.00 89.94 285 ALA A C 1
ATOM 2237 O O . ALA A 1 285 ? 0.454 12.688 33.436 1.00 89.94 285 ALA A O 1
ATOM 2238 N N . ALA A 1 286 ? 2.319 13.413 32.407 1.00 91.81 286 ALA A N 1
ATOM 2239 C CA . ALA A 1 286 ? 2.244 14.781 32.909 1.00 91.81 286 ALA A CA 1
ATOM 2240 C C . ALA A 1 286 ? 1.035 15.563 32.356 1.00 91.81 286 ALA A C 1
ATOM 2242 O O . ALA A 1 286 ? 0.405 16.305 33.110 1.00 91.81 286 ALA A O 1
ATOM 2243 N N . ASP A 1 287 ? 0.682 15.376 31.078 1.00 92.38 287 ASP A N 1
ATOM 2244 C CA . ASP A 1 287 ? -0.463 16.037 30.420 1.00 92.38 287 ASP A CA 1
ATOM 2245 C C . ASP A 1 287 ? -1.637 15.081 30.127 1.00 92.38 287 ASP A C 1
ATOM 2247 O O . ASP A 1 287 ? -2.375 15.217 29.151 1.00 92.38 287 ASP A O 1
ATOM 2251 N N . PHE A 1 288 ? -1.850 14.085 30.988 1.00 93.25 288 PHE A N 1
ATOM 2252 C CA . PHE A 1 288 ? -2.866 13.053 30.759 1.00 93.25 288 PHE A CA 1
ATOM 2253 C C . PHE A 1 288 ? -4.275 13.608 30.504 1.00 93.25 288 PHE A C 1
ATOM 2255 O O . PHE A 1 288 ? -4.978 13.143 29.610 1.00 93.25 288 PHE A O 1
ATOM 2262 N N . GLN A 1 289 ? -4.706 14.608 31.279 1.00 94.25 289 GLN A N 1
ATOM 2263 C CA . GLN A 1 289 ? -6.057 15.171 31.154 1.00 94.25 289 GLN A CA 1
ATOM 2264 C C . GLN A 1 289 ? -6.247 15.913 29.824 1.00 94.25 289 GLN A C 1
ATOM 2266 O O . GLN A 1 289 ? -7.307 15.794 29.199 1.00 94.25 289 GLN A O 1
ATOM 2271 N N . GLY A 1 290 ? -5.228 16.661 29.385 1.00 93.00 290 GLY A N 1
ATOM 2272 C CA . GLY A 1 290 ? -5.231 17.363 28.105 1.00 93.00 290 GLY A CA 1
ATOM 2273 C C . GLY A 1 290 ? -5.263 16.383 26.937 1.00 93.00 290 GLY A C 1
ATOM 2274 O O . GLY A 1 290 ? -6.119 16.501 26.057 1.00 93.00 290 GLY A O 1
ATOM 2275 N N . LEU A 1 291 ? -4.408 15.360 26.986 1.00 93.38 291 LEU A N 1
ATOM 2276 C CA . LEU A 1 291 ? -4.298 14.333 25.951 1.00 93.38 291 LEU A CA 1
ATOM 2277 C C . LEU A 1 291 ? -5.541 13.437 25.858 1.00 93.38 291 LEU A C 1
ATOM 2279 O O . LEU A 1 291 ? -6.019 13.185 24.755 1.00 93.38 291 LEU A O 1
ATOM 2283 N N . MET A 1 292 ? -6.136 13.021 26.979 1.00 93.38 292 MET A N 1
ATOM 2284 C CA . MET A 1 292 ? -7.406 12.277 26.964 1.00 93.38 292 MET A CA 1
ATOM 2285 C C . MET A 1 292 ? -8.546 13.104 26.370 1.00 93.38 292 MET A C 1
ATOM 2287 O O . MET A 1 292 ? -9.348 12.602 25.586 1.00 93.38 292 MET A O 1
ATOM 2291 N N . THR A 1 293 ? -8.600 14.397 26.696 1.00 93.62 293 THR A N 1
ATOM 2292 C CA . THR A 1 293 ? -9.592 15.306 26.110 1.00 93.62 293 THR A CA 1
ATOM 2293 C C . THR A 1 293 ? -9.357 15.493 24.612 1.00 93.62 293 THR A C 1
ATOM 2295 O O . THR A 1 293 ? -10.319 15.586 23.853 1.00 93.62 293 THR A O 1
ATOM 2298 N N . TYR A 1 294 ? -8.101 15.528 24.161 1.00 92.88 294 TYR A N 1
ATOM 2299 C CA . TYR A 1 294 ? -7.758 15.520 22.739 1.00 92.88 294 TYR A CA 1
ATOM 2300 C C . TYR A 1 294 ? -8.296 14.259 22.040 1.00 92.88 294 TYR A C 1
ATOM 2302 O O . TYR A 1 294 ? -9.082 14.402 21.106 1.00 92.88 294 TYR A O 1
ATOM 2310 N N . CYS A 1 295 ? -8.006 13.061 22.563 1.00 93.38 295 CYS A N 1
ATOM 2311 C CA . CYS A 1 295 ? -8.506 11.793 22.006 1.00 93.38 295 CYS A CA 1
ATOM 2312 C C . CYS A 1 295 ? -10.046 11.768 21.954 1.00 93.38 295 CYS A C 1
ATOM 2314 O O . CYS A 1 295 ? -10.664 11.374 20.967 1.00 93.38 295 CYS A O 1
ATOM 2316 N N . ALA A 1 296 ? -10.701 12.259 23.009 1.00 94.25 296 ALA A N 1
ATOM 2317 C CA . ALA A 1 296 ? -12.156 12.328 23.063 1.00 94.25 296 ALA A CA 1
ATOM 2318 C C . ALA A 1 296 ? -12.758 13.312 22.043 1.00 94.25 296 ALA A C 1
ATOM 2320 O O . ALA A 1 296 ? -13.851 13.075 21.527 1.00 94.25 296 ALA A O 1
ATOM 2321 N N . ASN A 1 297 ? -12.055 14.402 21.714 1.00 93.94 297 ASN A N 1
ATOM 2322 C CA . ASN A 1 297 ? -12.477 15.313 20.649 1.00 93.94 297 ASN A CA 1
ATOM 2323 C C . ASN A 1 297 ? -12.357 14.672 19.260 1.00 93.94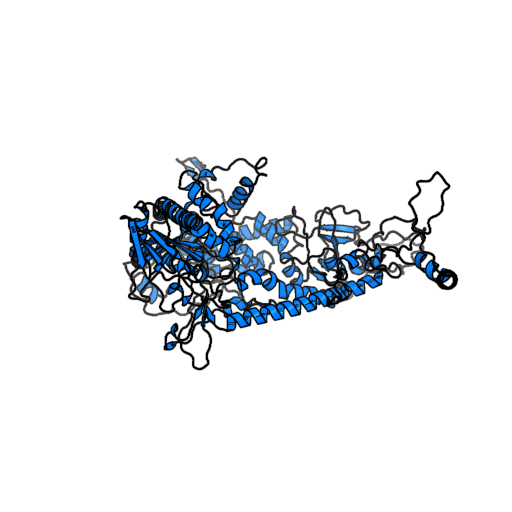 297 ASN A C 1
ATOM 2325 O O . ASN A 1 297 ? -13.216 14.931 18.418 1.00 93.94 297 ASN A O 1
ATOM 2329 N N . ASP A 1 298 ? -11.357 13.821 19.025 1.00 94.31 298 ASP A N 1
ATOM 2330 C CA . ASP A 1 298 ? -11.226 13.072 17.768 1.00 94.31 298 ASP A CA 1
ATOM 2331 C C . ASP A 1 298 ? -12.353 12.034 17.613 1.00 94.31 298 ASP A C 1
ATOM 2333 O O . ASP A 1 298 ? -12.969 11.937 16.545 1.00 94.31 298 ASP A O 1
ATOM 2337 N N . VAL A 1 299 ? -12.738 11.350 18.699 1.00 95.44 299 VAL A N 1
ATOM 2338 C CA . VAL A 1 299 ? -13.933 10.482 18.746 1.00 95.44 299 VAL A CA 1
ATOM 2339 C C . VAL A 1 299 ? -15.212 11.277 18.454 1.00 95.44 299 VAL A C 1
ATOM 2341 O O . VAL A 1 299 ? -16.032 10.865 17.628 1.00 95.44 299 VAL A O 1
ATOM 2344 N N . LEU A 1 300 ? -15.377 12.449 19.075 1.00 95.06 300 LEU A N 1
ATOM 2345 C CA . LEU A 1 300 ? -16.526 13.329 18.836 1.00 95.06 300 LEU A CA 1
ATOM 2346 C C . LEU A 1 300 ? -16.587 13.793 17.370 1.00 95.06 300 LEU A C 1
ATOM 2348 O O . LEU A 1 300 ? -17.646 13.751 16.743 1.00 95.06 300 LEU A O 1
ATOM 2352 N N . ALA A 1 301 ? -15.454 14.209 16.804 1.00 95.06 301 ALA A N 1
ATOM 2353 C CA . ALA A 1 301 ? -15.369 14.629 15.412 1.00 95.06 301 ALA A CA 1
ATOM 2354 C C . ALA A 1 301 ? -15.689 13.479 14.450 1.00 95.06 301 ALA A C 1
ATOM 2356 O O . ALA A 1 301 ? -16.420 13.674 13.477 1.00 95.06 301 ALA A O 1
ATOM 2357 N N . THR A 1 302 ? -15.204 12.273 14.746 1.00 96.31 302 THR A N 1
ATOM 2358 C CA . THR A 1 302 ? -15.499 11.059 13.974 1.00 96.31 302 THR A CA 1
ATOM 2359 C C . THR A 1 302 ? -16.995 10.736 13.985 1.00 96.31 302 THR A C 1
ATOM 2361 O O . THR A 1 302 ? -17.561 10.414 12.938 1.00 96.31 302 THR A O 1
ATOM 2364 N N . HIS A 1 303 ? -17.669 10.890 15.129 1.00 96.62 303 HIS A N 1
ATOM 2365 C CA . HIS A 1 303 ? -19.124 10.736 15.240 1.00 96.62 303 HIS A CA 1
ATOM 2366 C C . HIS A 1 303 ? -19.901 11.781 14.422 1.00 96.62 303 HIS A C 1
ATOM 2368 O O . HIS A 1 303 ? -20.819 11.422 13.676 1.00 96.62 303 HIS A O 1
ATOM 2374 N N . GLU A 1 304 ? -19.514 13.061 14.501 1.00 95.25 304 GLU A N 1
ATOM 2375 C CA . GLU A 1 304 ? -20.144 14.137 13.719 1.00 95.25 304 GLU A CA 1
ATOM 2376 C C . GLU A 1 304 ? -19.997 13.876 12.207 1.00 95.25 304 GLU A C 1
ATOM 2378 O O . GLU A 1 304 ? -20.964 14.033 11.455 1.00 95.25 304 GLU A O 1
ATOM 2383 N N . VAL A 1 305 ? -18.820 13.407 11.766 1.00 95.81 305 VAL A N 1
ATOM 2384 C CA . VAL A 1 305 ? -18.579 12.993 10.373 1.00 95.81 305 VAL A CA 1
ATOM 2385 C C . VAL A 1 305 ? -19.482 11.822 9.997 1.00 95.81 305 VAL A C 1
ATOM 2387 O O . VAL A 1 305 ? -20.192 11.908 8.994 1.00 95.81 305 VAL A O 1
ATOM 2390 N N . LEU A 1 306 ? -19.507 10.749 10.796 1.00 96.62 306 LEU A N 1
ATOM 2391 C CA . LEU A 1 306 ? -20.351 9.576 10.545 1.00 96.62 306 LEU A CA 1
ATOM 2392 C C . LEU A 1 306 ? -21.823 9.968 10.357 1.00 96.62 306 LEU A C 1
ATOM 2394 O O . LEU A 1 306 ? -22.454 9.521 9.400 1.00 96.62 306 LEU A O 1
ATOM 2398 N N . SER A 1 307 ? -22.342 10.834 11.231 1.00 95.62 307 SER A N 1
ATOM 2399 C CA . SER A 1 307 ? -23.739 11.291 11.232 1.00 95.62 307 SER A CA 1
ATOM 2400 C C . SER A 1 307 ? -24.162 11.945 9.913 1.00 95.62 307 SER A C 1
ATOM 2402 O O . SER A 1 307 ? -25.320 11.852 9.508 1.00 95.62 307 SER A O 1
ATOM 2404 N N . LYS A 1 308 ? -23.232 12.605 9.213 1.00 94.62 308 LYS A N 1
ATOM 2405 C CA . LYS A 1 308 ? -23.490 13.204 7.894 1.00 94.62 308 LYS A CA 1
ATOM 2406 C C . LYS A 1 308 ? -23.209 12.252 6.746 1.00 94.62 308 LYS A C 1
ATOM 2408 O O . LYS A 1 308 ? -23.875 12.312 5.717 1.00 94.62 308 LYS A O 1
ATOM 2413 N N . LEU A 1 309 ? -22.215 11.396 6.912 1.00 94.88 309 LEU A N 1
ATOM 2414 C CA . LEU A 1 309 ? -21.615 10.657 5.819 1.00 94.88 309 LEU A CA 1
ATOM 2415 C C . LEU A 1 309 ? -22.306 9.310 5.580 1.00 94.88 309 LEU A C 1
ATOM 2417 O O . LEU A 1 309 ? -22.521 8.928 4.430 1.00 94.88 309 LEU A O 1
ATOM 2421 N N . LEU A 1 310 ? -22.721 8.616 6.642 1.00 95.69 310 LEU A N 1
ATOM 2422 C CA . LEU A 1 310 ? -23.376 7.311 6.535 1.00 95.69 310 LEU A CA 1
ATOM 2423 C C . LEU A 1 310 ? -24.667 7.345 5.684 1.00 95.69 310 LEU A C 1
ATOM 2425 O O . LEU A 1 310 ? -24.800 6.488 4.807 1.00 95.69 310 LEU A O 1
ATOM 2429 N N . PRO A 1 311 ? -25.575 8.335 5.831 1.00 95.62 311 PRO A N 1
ATOM 2430 C CA . PRO A 1 311 ? -26.747 8.442 4.959 1.00 95.62 311 PRO A CA 1
ATOM 2431 C C . PRO A 1 311 ? -26.379 8.654 3.483 1.00 95.62 311 PRO A C 1
ATOM 2433 O O . PRO A 1 311 ? -26.920 7.975 2.613 1.00 95.62 311 PRO A O 1
ATOM 2436 N N . LEU A 1 312 ? -25.404 9.531 3.203 1.00 95.19 312 LEU A N 1
ATOM 2437 C CA . LEU A 1 312 ? -24.923 9.804 1.840 1.00 95.19 312 LEU A CA 1
ATOM 2438 C C . LEU A 1 312 ? -24.313 8.558 1.187 1.00 95.19 312 LEU A C 1
ATOM 2440 O O . LEU A 1 312 ? -24.454 8.340 -0.017 1.00 95.19 312 LEU A O 1
ATOM 2444 N N . TYR A 1 313 ? -23.630 7.728 1.978 1.00 95.62 313 TYR A N 1
ATOM 2445 C CA . TYR A 1 313 ? -23.098 6.460 1.500 1.00 95.62 313 TYR A CA 1
ATOM 2446 C C . TYR A 1 313 ? -24.223 5.518 1.051 1.00 95.62 313 TYR A C 1
ATOM 2448 O O . TYR A 1 313 ? -24.150 4.986 -0.055 1.00 95.62 313 TYR A O 1
ATOM 2456 N N . PHE A 1 314 ? -25.274 5.336 1.857 1.00 95.44 314 PHE A N 1
ATOM 2457 C CA . PHE A 1 314 ? -26.378 4.439 1.500 1.00 95.44 314 PHE A CA 1
ATOM 2458 C C . PHE A 1 314 ? -27.246 4.964 0.353 1.00 95.44 314 PHE A C 1
ATOM 2460 O O . PHE A 1 314 ? -27.754 4.159 -0.425 1.00 95.44 314 PHE A O 1
ATOM 2467 N N . GLU A 1 315 ? -27.373 6.283 0.200 1.00 95.25 315 GLU A N 1
ATOM 2468 C CA . GLU A 1 315 ? -28.015 6.885 -0.974 1.00 95.25 315 GLU A CA 1
ATOM 2469 C C . GLU A 1 315 ? -27.242 6.551 -2.258 1.00 95.25 315 GLU A C 1
ATOM 2471 O O . GLU A 1 315 ? -27.824 6.159 -3.268 1.00 95.25 315 GLU A O 1
ATOM 2476 N N . ARG A 1 316 ? -25.908 6.651 -2.213 1.00 94.00 316 ARG A N 1
ATOM 2477 C CA . ARG A 1 316 ? -25.053 6.396 -3.377 1.00 94.00 316 ARG A CA 1
ATOM 2478 C C . ARG A 1 316 ? -24.846 4.910 -3.671 1.00 94.00 316 ARG A C 1
ATOM 2480 O O . ARG A 1 316 ? -24.617 4.541 -4.824 1.00 94.00 316 ARG A O 1
ATOM 2487 N N . PHE A 1 317 ? -24.897 4.064 -2.644 1.00 93.44 317 PHE A N 1
ATOM 2488 C CA . PHE A 1 317 ? -24.650 2.625 -2.725 1.00 93.44 317 PHE A CA 1
ATOM 2489 C C . PHE A 1 317 ? -25.790 1.845 -2.051 1.00 93.44 317 PHE A C 1
ATOM 2491 O O . PHE A 1 317 ? -25.622 1.328 -0.945 1.00 93.44 317 PHE A O 1
ATOM 2498 N N . PRO A 1 318 ? -26.951 1.726 -2.720 1.00 93.12 318 PRO A N 1
ATOM 2499 C CA . PRO A 1 318 ? -28.142 1.125 -2.122 1.00 93.12 318 PRO A CA 1
ATOM 2500 C C . PRO A 1 318 ? -28.035 -0.397 -1.950 1.00 93.12 318 PRO A C 1
ATOM 2502 O O . PRO A 1 318 ? -28.687 -0.966 -1.075 1.00 93.12 318 PRO A O 1
ATOM 2505 N N . HIS A 1 319 ? -27.211 -1.074 -2.761 1.00 94.19 319 HIS A N 1
ATOM 2506 C CA . HIS A 1 319 ? -27.117 -2.532 -2.735 1.00 94.19 319 HIS A CA 1
ATOM 2507 C C . HIS A 1 319 ? -26.386 -3.033 -1.468 1.00 94.19 319 HIS A C 1
ATOM 2509 O O . HIS A 1 319 ? -25.206 -2.709 -1.271 1.00 94.19 319 HIS A O 1
ATOM 2515 N N . PRO A 1 320 ? -27.011 -3.895 -0.639 1.00 94.19 320 PRO A N 1
ATOM 2516 C CA . PRO A 1 320 ? -26.512 -4.242 0.697 1.00 94.19 320 PRO A CA 1
ATOM 2517 C C . PRO A 1 320 ? -25.172 -4.990 0.680 1.00 94.19 320 PRO A C 1
ATOM 2519 O O . PRO A 1 320 ? -24.373 -4.840 1.604 1.00 94.19 320 PRO A O 1
ATOM 2522 N N . ILE A 1 321 ? -24.879 -5.745 -0.386 1.00 94.81 321 ILE A N 1
ATOM 2523 C CA . ILE A 1 321 ? -23.604 -6.471 -0.516 1.00 94.81 321 ILE A CA 1
ATOM 2524 C C . ILE A 1 321 ? -22.379 -5.547 -0.524 1.00 94.81 321 ILE A C 1
ATOM 2526 O O . ILE A 1 321 ? -21.313 -5.959 -0.082 1.00 94.81 321 ILE A O 1
ATOM 2530 N N . SER A 1 322 ? -22.517 -4.297 -0.990 1.00 93.38 322 SER A N 1
ATOM 2531 C CA . SER A 1 322 ? -21.393 -3.350 -1.012 1.00 93.38 322 SER A CA 1
ATOM 2532 C C . SER A 1 322 ? -20.954 -3.005 0.409 1.00 93.38 322 SER A C 1
ATOM 2534 O O . SER A 1 322 ? -19.762 -3.002 0.712 1.00 93.38 322 SER A O 1
ATOM 2536 N N . PHE A 1 323 ? -21.929 -2.787 1.293 1.00 95.06 323 PHE A N 1
ATOM 2537 C CA . PHE A 1 323 ? -21.677 -2.528 2.704 1.00 95.06 323 PHE A CA 1
ATOM 2538 C C . PHE A 1 323 ? -21.161 -3.787 3.415 1.00 95.06 323 PHE A C 1
ATOM 2540 O O . PHE A 1 323 ? -20.164 -3.714 4.128 1.00 95.06 323 PHE A O 1
ATOM 2547 N N . ALA A 1 324 ? -21.762 -4.955 3.148 1.00 95.19 324 ALA A N 1
ATOM 2548 C CA . ALA A 1 324 ? -21.297 -6.240 3.682 1.00 95.19 324 ALA A CA 1
ATOM 2549 C C . ALA A 1 324 ? -19.825 -6.518 3.325 1.00 95.19 324 ALA A C 1
ATOM 2551 O O . ALA A 1 324 ? -19.019 -6.836 4.196 1.00 95.19 324 ALA A O 1
ATOM 2552 N N . GLY A 1 325 ? -19.460 -6.336 2.052 1.00 93.88 325 GLY A N 1
ATOM 2553 C CA . GLY A 1 325 ? -18.095 -6.528 1.571 1.00 93.88 325 GLY A CA 1
ATOM 2554 C C . GLY A 1 325 ? -17.099 -5.578 2.234 1.00 93.88 325 GLY A C 1
ATOM 2555 O O . GLY A 1 325 ? -16.015 -6.011 2.612 1.00 93.88 325 GLY A O 1
ATOM 2556 N N . MET A 1 326 ? -17.468 -4.310 2.451 1.00 93.44 326 MET A N 1
ATOM 2557 C CA . MET A 1 326 ? -16.612 -3.362 3.177 1.00 93.44 326 MET A CA 1
ATOM 2558 C C . MET A 1 326 ? -16.352 -3.794 4.625 1.00 93.44 326 MET A C 1
ATOM 2560 O O . MET A 1 326 ? -15.215 -3.685 5.087 1.00 93.44 326 MET A O 1
ATOM 2564 N N . LEU A 1 327 ? -17.372 -4.305 5.323 1.00 93.88 327 LEU A N 1
ATOM 2565 C CA . LEU A 1 327 ? -17.221 -4.810 6.690 1.00 93.88 327 LEU A CA 1
ATOM 2566 C C . LEU A 1 327 ? -16.312 -6.045 6.732 1.00 93.88 327 LEU A C 1
ATOM 2568 O O . LEU A 1 327 ? -15.416 -6.101 7.569 1.00 93.88 327 LEU A O 1
ATOM 2572 N N . GLU A 1 328 ? -16.477 -6.998 5.813 1.00 92.81 328 GLU A N 1
ATOM 2573 C CA . GLU A 1 328 ? -15.625 -8.196 5.755 1.00 92.81 328 GLU A CA 1
ATOM 2574 C C . GLU A 1 328 ? -14.188 -7.883 5.319 1.00 92.81 328 GLU A C 1
ATOM 2576 O O . GLU A 1 328 ? -13.238 -8.450 5.843 1.00 92.81 328 GLU A O 1
ATOM 2581 N N . MET A 1 329 ? -13.970 -6.910 4.434 1.00 92.25 329 MET A N 1
ATOM 2582 C CA . MET A 1 329 ? -12.608 -6.485 4.088 1.00 92.25 329 MET A CA 1
ATOM 2583 C C . MET A 1 329 ? -11.843 -5.918 5.295 1.00 92.25 329 MET A C 1
ATOM 2585 O O . MET A 1 329 ? -10.615 -6.004 5.333 1.00 92.25 329 MET A O 1
ATOM 2589 N N . SER A 1 330 ? -12.543 -5.372 6.296 1.00 89.00 330 SER A N 1
ATOM 2590 C CA . SER A 1 330 ? -11.920 -4.832 7.513 1.00 89.00 330 SER A CA 1
ATOM 2591 C C . SER A 1 330 ? -11.340 -5.909 8.443 1.00 89.00 330 SER A C 1
ATOM 2593 O O . SER A 1 330 ? -10.523 -5.585 9.305 1.00 89.00 330 SER A O 1
ATOM 2595 N N . THR A 1 331 ? -11.700 -7.185 8.257 1.00 90.81 331 THR A N 1
ATOM 2596 C CA . THR A 1 331 ? -11.315 -8.298 9.144 1.00 90.81 331 THR A CA 1
ATOM 2597 C C . THR A 1 331 ? -10.072 -9.060 8.672 1.00 90.81 331 THR A C 1
ATOM 2599 O O . THR A 1 331 ? -9.765 -10.127 9.201 1.00 90.81 331 THR A O 1
ATOM 2602 N N . ALA A 1 332 ? -9.304 -8.501 7.727 1.00 93.19 332 ALA A N 1
ATOM 2603 C CA . ALA A 1 332 ? -8.087 -9.115 7.190 1.00 93.19 332 ALA A CA 1
ATOM 2604 C C . ALA A 1 332 ? -7.136 -9.625 8.294 1.00 93.19 332 ALA A C 1
ATOM 2606 O O . ALA A 1 332 ? -6.914 -8.946 9.302 1.00 93.19 332 ALA A O 1
ATOM 2607 N N . TYR A 1 333 ? -6.575 -10.817 8.085 1.00 94.44 333 TYR A N 1
ATOM 2608 C CA . TYR A 1 333 ? -5.824 -11.577 9.084 1.00 94.44 333 TYR A CA 1
ATOM 2609 C C . TYR A 1 333 ? -4.683 -12.344 8.411 1.00 94.44 333 TYR A C 1
ATOM 2611 O O . TYR A 1 333 ? -4.923 -13.074 7.448 1.00 94.44 333 TYR A O 1
ATOM 2619 N N . LEU A 1 334 ? -3.449 -12.177 8.893 1.00 95.81 334 LEU A N 1
ATOM 2620 C CA . LEU A 1 334 ? -2.261 -12.816 8.322 1.00 95.81 334 LEU A CA 1
ATOM 2621 C C . LEU A 1 334 ? -1.536 -13.637 9.399 1.00 95.81 334 LEU A C 1
ATOM 2623 O O . LEU A 1 334 ? -0.834 -13.057 10.231 1.00 95.81 334 LEU A O 1
ATOM 2627 N N . PRO A 1 335 ? -1.695 -14.973 9.413 1.00 94.75 335 PRO A N 1
ATOM 2628 C CA . PRO A 1 335 ? -0.981 -15.820 10.357 1.00 94.75 335 PRO A CA 1
ATOM 2629 C C . PRO A 1 335 ? 0.498 -15.932 9.975 1.00 94.75 335 PRO A C 1
ATOM 2631 O O . PRO A 1 335 ? 0.842 -16.097 8.803 1.00 94.75 335 PRO A O 1
ATOM 2634 N N . VAL A 1 336 ? 1.366 -15.853 10.977 1.00 94.88 336 VAL A N 1
ATOM 2635 C CA . VAL A 1 336 ? 2.819 -15.994 10.860 1.00 94.88 336 VAL A CA 1
ATOM 2636 C C . VAL A 1 336 ? 3.349 -16.911 11.968 1.00 94.88 336 VAL A C 1
ATOM 2638 O O . VAL A 1 336 ? 2.640 -17.304 12.895 1.00 94.88 336 VAL A O 1
ATOM 2641 N N . ASN A 1 337 ? 4.617 -17.283 11.879 1.00 92.38 337 ASN A N 1
ATOM 2642 C CA . ASN A 1 337 ? 5.309 -18.043 12.917 1.00 92.38 337 ASN A CA 1
ATOM 2643 C C . ASN A 1 337 ? 6.751 -17.542 13.058 1.00 92.38 337 ASN A C 1
ATOM 2645 O O . ASN A 1 337 ? 7.126 -16.539 12.447 1.00 92.38 337 ASN A O 1
ATOM 2649 N N . GLN A 1 338 ? 7.573 -18.257 13.826 1.00 90.38 338 GLN A N 1
ATOM 2650 C CA . GLN A 1 338 ? 9.002 -17.967 14.019 1.00 90.38 338 GLN A CA 1
ATOM 2651 C C . GLN A 1 338 ? 9.801 -17.714 12.721 1.00 90.38 338 GLN A C 1
ATOM 2653 O O . GLN A 1 338 ? 10.826 -17.032 12.750 1.00 90.38 338 GLN A O 1
ATOM 2658 N N . ASN A 1 339 ? 9.336 -18.211 11.564 1.00 93.06 339 ASN A N 1
ATOM 2659 C CA . ASN A 1 339 ? 9.985 -17.945 10.280 1.00 93.06 339 ASN A CA 1
ATOM 2660 C C . ASN A 1 339 ? 9.951 -16.460 9.902 1.00 93.06 339 ASN A C 1
ATOM 2662 O O . ASN A 1 339 ? 10.796 -16.040 9.124 1.00 93.06 339 ASN A O 1
ATOM 2666 N N . TRP A 1 340 ? 9.029 -15.664 10.452 1.00 94.44 340 TRP A N 1
ATOM 2667 C CA . TRP A 1 340 ? 8.971 -14.221 10.222 1.00 94.44 340 TRP A CA 1
ATOM 2668 C C . TRP A 1 340 ? 10.239 -13.506 10.705 1.00 94.44 340 TRP A C 1
ATOM 2670 O O . TRP A 1 340 ? 10.881 -12.796 9.933 1.00 94.44 340 TRP A O 1
ATOM 2680 N N . GLU A 1 341 ? 10.632 -13.725 11.963 1.00 92.94 341 GLU A N 1
ATOM 2681 C CA . GLU A 1 341 ? 11.839 -13.118 12.543 1.00 92.94 341 GLU A CA 1
ATOM 2682 C C . GLU A 1 341 ? 13.096 -13.632 11.841 1.00 92.94 341 GLU A C 1
ATOM 2684 O O . GLU A 1 341 ? 13.981 -12.849 11.492 1.00 92.94 341 GLU A O 1
ATOM 2689 N N . ARG A 1 342 ? 13.134 -14.938 11.547 1.00 93.69 342 ARG A N 1
ATOM 2690 C CA . ARG A 1 342 ? 14.215 -15.537 10.763 1.00 93.69 342 ARG A CA 1
ATOM 2691 C C . ARG A 1 342 ? 14.326 -14.903 9.380 1.00 93.69 342 ARG A C 1
ATOM 2693 O O . ARG A 1 342 ? 15.419 -14.555 8.966 1.00 93.69 342 ARG A O 1
ATOM 2700 N N . TYR A 1 343 ? 13.215 -14.720 8.677 1.00 94.94 343 TYR A N 1
ATOM 2701 C CA . TYR A 1 343 ? 13.197 -14.089 7.363 1.00 94.94 343 TYR A CA 1
ATOM 2702 C C . TYR A 1 343 ? 13.698 -12.649 7.409 1.00 94.94 343 TYR A C 1
ATOM 2704 O O . TYR A 1 343 ? 14.474 -12.262 6.539 1.00 94.94 343 TYR A O 1
ATOM 2712 N N . LEU A 1 344 ? 13.295 -11.866 8.414 1.00 95.06 344 LEU A N 1
ATOM 2713 C CA . LEU A 1 344 ? 13.807 -10.509 8.600 1.00 95.06 344 LEU A CA 1
ATOM 2714 C C . LEU A 1 344 ? 15.322 -10.514 8.830 1.00 95.06 344 LEU A C 1
ATOM 2716 O O . LEU A 1 344 ? 16.033 -9.748 8.182 1.00 95.06 344 LEU A O 1
ATOM 2720 N N . SER A 1 345 ? 15.806 -11.393 9.711 1.00 95.19 345 SER A N 1
ATOM 2721 C CA . SER A 1 345 ? 17.229 -11.514 10.034 1.00 95.19 345 SER A CA 1
ATOM 2722 C C . SER A 1 345 ? 18.051 -11.997 8.837 1.00 95.19 345 SER A C 1
ATOM 2724 O O . SER A 1 345 ? 19.018 -11.337 8.465 1.00 95.19 345 SER A O 1
ATOM 2726 N N . ASP A 1 346 ? 17.630 -13.079 8.177 1.00 95.06 346 ASP A N 1
ATOM 2727 C CA . ASP A 1 346 ? 18.313 -13.670 7.024 1.00 95.06 346 ASP A CA 1
ATOM 2728 C C . ASP A 1 346 ? 18.313 -12.697 5.830 1.00 95.06 346 ASP A C 1
ATOM 2730 O O . ASP A 1 346 ? 19.337 -12.509 5.171 1.00 95.06 346 ASP A O 1
ATOM 2734 N N . ALA A 1 347 ? 17.186 -12.030 5.548 1.00 94.62 347 ALA A N 1
ATOM 2735 C CA . ALA A 1 347 ? 17.104 -11.061 4.456 1.00 94.62 347 ALA A CA 1
ATOM 2736 C C . ALA A 1 347 ? 17.950 -9.809 4.727 1.00 94.62 347 ALA A C 1
ATOM 2738 O O . ALA A 1 347 ? 18.591 -9.307 3.800 1.00 94.62 347 ALA A O 1
ATOM 2739 N N . GLU A 1 348 ? 17.983 -9.318 5.970 1.00 94.94 348 GLU A N 1
ATOM 2740 C CA . GLU A 1 348 ? 18.840 -8.192 6.343 1.00 94.94 348 GLU A CA 1
ATOM 2741 C C . GLU A 1 348 ? 20.320 -8.581 6.313 1.00 94.94 348 GLU A C 1
ATOM 2743 O O . GLU A 1 348 ? 21.116 -7.831 5.757 1.00 94.94 348 GLU A O 1
ATOM 2748 N N . ALA A 1 349 ? 20.692 -9.766 6.804 1.00 95.56 349 ALA A N 1
ATOM 2749 C CA . ALA A 1 349 ? 22.065 -10.267 6.743 1.00 95.56 349 ALA A CA 1
ATOM 2750 C C . ALA A 1 349 ? 22.562 -10.360 5.292 1.00 95.56 349 ALA A C 1
ATOM 2752 O O . ALA A 1 349 ? 23.567 -9.746 4.940 1.00 95.56 349 ALA A O 1
ATOM 2753 N N . VAL A 1 350 ? 21.795 -11.010 4.408 1.00 94.25 350 VAL A N 1
ATOM 2754 C CA . VAL A 1 350 ? 22.137 -11.101 2.978 1.00 94.25 350 VAL A CA 1
ATOM 2755 C C . VAL A 1 350 ? 22.196 -9.715 2.330 1.00 94.25 350 VAL A C 1
ATOM 2757 O O . VAL A 1 350 ? 23.056 -9.452 1.488 1.00 94.25 350 VAL A O 1
ATOM 2760 N N . TYR A 1 351 ? 21.294 -8.802 2.700 1.00 94.19 351 TYR A N 1
ATOM 2761 C CA . TYR A 1 351 ? 21.340 -7.427 2.214 1.00 94.19 351 TYR A CA 1
ATOM 2762 C C . TYR A 1 351 ? 22.626 -6.708 2.646 1.00 94.19 351 TYR A C 1
ATOM 2764 O O . TYR A 1 351 ? 23.244 -6.051 1.805 1.00 94.19 351 TYR A O 1
ATOM 2772 N N . GLN A 1 352 ? 23.036 -6.839 3.909 1.00 94.12 352 GLN A N 1
ATOM 2773 C CA . GLN A 1 352 ? 24.258 -6.228 4.433 1.00 94.12 352 GLN A CA 1
ATOM 2774 C C . GLN A 1 352 ? 25.507 -6.815 3.771 1.00 94.12 352 GLN A C 1
ATOM 2776 O O . GLN A 1 352 ? 26.345 -6.041 3.308 1.00 94.12 352 GLN A O 1
ATOM 2781 N N . ASP A 1 353 ? 25.580 -8.138 3.605 1.00 94.69 353 ASP A N 1
ATOM 2782 C CA . ASP A 1 353 ? 26.684 -8.819 2.916 1.00 94.69 353 ASP A CA 1
ATOM 2783 C C . ASP A 1 353 ? 26.829 -8.322 1.472 1.00 94.69 353 ASP A C 1
ATOM 2785 O O . ASP A 1 353 ? 27.901 -7.893 1.038 1.00 94.69 353 ASP A O 1
ATOM 2789 N N . VAL A 1 354 ? 25.721 -8.292 0.721 1.00 92.44 354 VAL A N 1
ATOM 2790 C CA . VAL A 1 354 ? 25.712 -7.810 -0.668 1.00 92.44 354 VAL A CA 1
ATOM 2791 C C . VAL A 1 354 ? 26.011 -6.309 -0.736 1.00 92.44 354 VAL A C 1
ATOM 2793 O O . VAL A 1 354 ? 26.684 -5.845 -1.662 1.00 92.44 354 VAL A O 1
ATOM 2796 N N . GLN A 1 355 ? 25.534 -5.520 0.231 1.00 91.12 355 GLN A N 1
ATOM 2797 C CA . GLN A 1 355 ? 25.836 -4.094 0.315 1.00 91.12 355 GLN A CA 1
ATOM 2798 C C . GLN A 1 355 ? 27.323 -3.856 0.614 1.00 91.12 355 GLN A C 1
ATOM 2800 O O . GLN A 1 355 ? 27.916 -2.937 0.038 1.00 91.12 355 GLN A O 1
ATOM 2805 N N . GLN A 1 356 ? 27.932 -4.668 1.476 1.00 91.44 356 GLN A N 1
ATOM 2806 C CA . GLN A 1 356 ? 29.354 -4.619 1.789 1.00 91.44 356 GLN A CA 1
ATOM 2807 C C . GLN A 1 356 ? 30.198 -5.036 0.580 1.00 91.44 356 GLN A C 1
ATOM 2809 O O . GLN A 1 356 ? 31.103 -4.289 0.206 1.00 91.44 356 GLN A O 1
ATOM 2814 N N . GLU A 1 357 ? 29.855 -6.136 -0.101 1.00 92.88 357 GLU A N 1
ATOM 2815 C CA . GLU A 1 357 ? 30.509 -6.570 -1.347 1.00 92.88 357 GLU A CA 1
ATOM 2816 C C . GLU A 1 357 ? 30.449 -5.460 -2.410 1.00 92.88 357 GLU A C 1
ATOM 2818 O O . GLU A 1 357 ? 31.450 -5.134 -3.059 1.00 92.88 357 GLU A O 1
ATOM 2823 N N . LEU A 1 358 ? 29.285 -4.821 -2.563 1.00 90.81 358 LEU A N 1
ATOM 2824 C CA . LEU A 1 358 ? 29.096 -3.712 -3.494 1.00 90.81 358 LEU A CA 1
ATOM 2825 C C . LEU A 1 358 ? 29.989 -2.515 -3.137 1.00 90.81 358 LEU A C 1
ATOM 2827 O O . LEU A 1 358 ? 30.624 -1.950 -4.030 1.00 90.81 358 LEU A O 1
ATOM 2831 N N . LYS A 1 359 ? 30.073 -2.139 -1.854 1.00 90.12 359 LYS A N 1
ATOM 2832 C CA . LYS A 1 359 ? 30.949 -1.050 -1.386 1.00 90.12 359 LYS A CA 1
ATOM 2833 C C . LYS A 1 359 ? 32.425 -1.376 -1.606 1.00 90.12 359 LYS A C 1
ATOM 2835 O O . LYS A 1 359 ? 33.144 -0.535 -2.133 1.00 90.12 359 LYS A O 1
ATOM 2840 N N . GLN A 1 360 ? 32.867 -2.587 -1.271 1.00 90.81 360 GLN A N 1
ATOM 2841 C CA . GLN A 1 360 ? 34.252 -3.031 -1.464 1.00 90.81 360 GLN A CA 1
ATOM 2842 C C . GLN A 1 360 ? 34.635 -3.065 -2.947 1.00 90.81 360 GLN A C 1
ATOM 2844 O O . GLN A 1 360 ? 35.705 -2.590 -3.328 1.00 90.81 360 GLN A O 1
ATOM 2849 N N . THR A 1 361 ? 33.741 -3.555 -3.807 1.00 90.38 361 THR A N 1
ATOM 2850 C CA . THR A 1 361 ? 33.967 -3.573 -5.258 1.00 90.38 361 THR A CA 1
ATOM 2851 C C . THR A 1 361 ? 34.059 -2.150 -5.815 1.00 90.38 361 THR A C 1
ATOM 2853 O O . THR A 1 361 ? 34.967 -1.841 -6.586 1.00 90.38 361 THR A O 1
ATOM 2856 N N . LEU A 1 362 ? 33.166 -1.251 -5.387 1.00 90.44 362 LEU A N 1
ATOM 2857 C CA . LEU A 1 362 ? 33.213 0.167 -5.754 1.00 90.44 362 LEU A CA 1
ATOM 2858 C C . LEU A 1 362 ? 34.496 0.851 -5.265 1.00 90.44 362 LEU A C 1
ATOM 2860 O O . LEU A 1 362 ? 35.116 1.592 -6.028 1.00 90.44 362 LEU A O 1
ATOM 2864 N N . ALA A 1 363 ? 34.914 0.575 -4.030 1.00 89.44 363 ALA A N 1
ATOM 2865 C CA . ALA A 1 363 ? 36.164 1.066 -3.467 1.00 89.44 363 ALA A CA 1
ATOM 2866 C C . ALA A 1 363 ? 37.372 0.590 -4.288 1.00 89.44 363 ALA A C 1
ATOM 2868 O O . ALA A 1 363 ? 38.226 1.396 -4.650 1.00 89.44 363 ALA A O 1
ATOM 2869 N N . GLY A 1 364 ? 37.409 -0.689 -4.675 1.00 89.12 364 GLY A N 1
ATOM 2870 C CA . GLY A 1 364 ? 38.449 -1.241 -5.547 1.00 89.12 364 GLY A CA 1
ATOM 2871 C C . GLY A 1 364 ? 38.519 -0.554 -6.916 1.00 89.12 364 GLY A C 1
ATOM 2872 O O . GLY A 1 364 ? 39.614 -0.243 -7.400 1.00 89.12 364 GLY A O 1
ATOM 2873 N N . ILE A 1 365 ? 37.364 -0.250 -7.518 1.00 88.75 365 ILE A N 1
ATOM 2874 C CA . ILE A 1 365 ? 37.279 0.500 -8.781 1.00 88.75 365 ILE A CA 1
ATOM 2875 C C . ILE A 1 365 ? 37.788 1.937 -8.591 1.00 88.75 365 ILE A C 1
ATOM 2877 O O . ILE A 1 365 ? 38.588 2.407 -9.400 1.00 88.75 365 ILE A O 1
ATOM 2881 N N . ALA A 1 366 ? 37.387 2.620 -7.515 1.00 88.19 366 ALA A N 1
ATOM 2882 C CA . ALA A 1 366 ? 37.847 3.974 -7.204 1.00 88.19 366 ALA A CA 1
ATOM 2883 C C . ALA A 1 366 ? 39.367 4.028 -6.966 1.00 88.19 366 ALA A C 1
ATOM 2885 O O . ALA A 1 366 ? 40.053 4.870 -7.546 1.00 88.19 366 ALA A O 1
ATOM 2886 N N . ASN A 1 367 ? 39.916 3.084 -6.197 1.00 88.44 367 ASN A N 1
ATOM 2887 C CA . ASN A 1 367 ? 41.356 2.966 -5.943 1.00 88.44 367 ASN A CA 1
ATOM 2888 C C . ASN A 1 367 ? 42.138 2.732 -7.241 1.00 88.44 367 ASN A C 1
ATOM 2890 O O . ASN A 1 367 ? 43.194 3.328 -7.463 1.00 88.44 367 ASN A O 1
ATOM 2894 N N . SER A 1 368 ? 41.607 1.883 -8.123 1.00 87.00 368 SER A N 1
ATOM 2895 C CA . SER A 1 368 ? 42.207 1.613 -9.432 1.00 87.00 368 SER A CA 1
ATOM 2896 C C . SER A 1 368 ? 42.168 2.846 -10.335 1.00 87.00 368 SER A C 1
ATOM 2898 O O . SER A 1 368 ? 43.160 3.143 -11.001 1.00 87.00 368 SER A O 1
ATOM 2900 N N . ALA A 1 369 ? 41.067 3.602 -10.314 1.00 86.75 369 ALA A N 1
ATOM 2901 C CA . ALA A 1 369 ? 40.929 4.845 -11.064 1.00 86.75 369 ALA A CA 1
ATOM 2902 C C . ALA A 1 369 ? 41.899 5.932 -10.570 1.00 86.75 369 ALA A C 1
ATOM 2904 O O . ALA A 1 369 ? 42.478 6.633 -11.394 1.00 86.75 369 ALA A O 1
ATOM 2905 N N . CYS A 1 370 ? 42.167 6.032 -9.263 1.00 85.31 370 CYS A N 1
ATOM 2906 C CA . CYS A 1 370 ? 43.139 6.989 -8.713 1.00 85.31 370 CYS A CA 1
ATOM 2907 C C . CYS A 1 370 ? 44.547 6.856 -9.300 1.00 85.31 370 CYS A C 1
ATOM 2909 O O . CYS A 1 370 ? 45.250 7.858 -9.426 1.00 85.31 370 CYS A O 1
ATOM 2911 N N . ARG A 1 371 ? 44.949 5.653 -9.734 1.00 85.12 371 ARG A N 1
ATOM 2912 C CA . ARG A 1 371 ? 46.250 5.438 -10.391 1.00 85.12 371 ARG A CA 1
ATOM 2913 C C . ARG A 1 371 ? 46.402 6.256 -11.677 1.00 85.12 371 ARG A C 1
ATOM 2915 O O . ARG A 1 371 ? 47.527 6.572 -12.052 1.00 85.12 371 ARG A O 1
ATOM 2922 N N . LEU A 1 372 ? 45.296 6.647 -12.319 1.00 84.44 372 LEU A N 1
ATOM 2923 C CA . LEU A 1 372 ? 45.294 7.474 -13.532 1.00 84.44 372 LEU A CA 1
ATOM 2924 C C . LEU A 1 372 ? 45.777 8.913 -13.297 1.00 84.44 372 LEU A C 1
ATOM 2926 O O . LEU A 1 372 ? 46.033 9.626 -14.269 1.00 84.44 372 LEU A O 1
ATOM 2930 N N . LEU A 1 373 ? 45.932 9.341 -12.038 1.00 84.56 373 LEU A N 1
ATOM 2931 C CA . LEU A 1 373 ? 46.586 10.607 -11.700 1.00 84.56 373 LEU A CA 1
ATOM 2932 C C . LEU A 1 373 ? 48.052 10.616 -12.170 1.00 84.56 373 LEU A C 1
ATOM 2934 O O . LEU A 1 373 ? 48.557 11.647 -12.620 1.00 84.56 373 LEU A O 1
ATOM 2938 N N . HIS A 1 374 ? 48.732 9.466 -12.120 1.00 81.50 374 HIS A N 1
ATOM 2939 C CA . HIS A 1 374 ? 50.110 9.349 -12.584 1.00 81.50 374 HIS A CA 1
ATOM 2940 C C . HIS A 1 374 ? 50.191 9.544 -14.103 1.00 81.50 374 HIS A C 1
ATOM 2942 O O . HIS A 1 374 ? 49.452 8.931 -14.872 1.00 81.50 374 HIS A O 1
ATOM 2948 N N . GLY A 1 375 ? 51.089 10.430 -14.540 1.00 77.12 375 GLY A N 1
ATOM 2949 C CA . GLY A 1 375 ? 51.274 10.740 -15.960 1.00 77.12 375 GLY A CA 1
ATOM 2950 C C . GLY A 1 375 ? 50.087 11.455 -16.618 1.00 77.12 375 GLY A C 1
ATOM 2951 O O . GLY A 1 375 ? 50.022 11.486 -17.842 1.00 77.12 375 GLY A O 1
ATOM 2952 N N . ASN A 1 376 ? 49.150 12.017 -15.836 1.00 81.19 376 ASN A N 1
ATOM 2953 C CA . ASN A 1 376 ? 47.911 12.629 -16.336 1.00 81.19 376 ASN A CA 1
ATOM 2954 C C . ASN A 1 376 ? 47.097 11.701 -17.262 1.00 81.19 376 ASN A C 1
ATOM 2956 O O . ASN A 1 376 ? 46.411 12.173 -18.171 1.00 81.19 376 ASN A O 1
ATOM 2960 N N . ALA A 1 377 ? 47.156 10.382 -17.037 1.00 81.19 377 ALA A N 1
ATOM 2961 C CA . ALA A 1 377 ? 46.483 9.388 -17.873 1.00 81.19 377 ALA A CA 1
ATOM 2962 C C . ALA A 1 377 ? 44.954 9.562 -17.895 1.00 81.19 377 ALA A C 1
ATOM 2964 O O . ALA A 1 377 ? 44.317 9.222 -18.890 1.00 81.19 377 ALA A O 1
ATOM 2965 N N . TYR A 1 378 ? 44.368 10.158 -16.849 1.00 81.31 378 TYR A N 1
ATOM 2966 C CA . TYR A 1 378 ? 42.942 10.500 -16.803 1.00 81.31 378 TYR A CA 1
ATOM 2967 C C . TYR A 1 378 ? 42.496 11.429 -17.944 1.00 81.31 378 TYR A C 1
ATOM 2969 O O . TYR A 1 378 ? 41.338 11.369 -18.344 1.00 81.31 378 TYR A O 1
ATOM 2977 N N . LYS A 1 379 ? 43.396 12.250 -18.512 1.00 82.31 379 LYS A N 1
ATOM 2978 C CA . LYS A 1 379 ? 43.080 13.126 -19.655 1.00 82.31 379 LYS A CA 1
ATOM 2979 C C . LYS A 1 379 ? 42.757 12.341 -20.930 1.00 82.31 379 LYS A C 1
ATOM 2981 O O . LYS A 1 379 ? 42.103 12.880 -21.809 1.00 82.31 379 LYS A O 1
ATOM 2986 N N . ARG A 1 380 ? 43.206 11.084 -21.020 1.00 80.88 380 ARG A N 1
ATOM 2987 C CA . ARG A 1 380 ? 42.924 10.160 -22.131 1.00 80.88 380 ARG A CA 1
ATOM 2988 C C . ARG A 1 380 ? 41.693 9.283 -21.877 1.00 80.88 380 ARG A C 1
ATOM 2990 O O . ARG A 1 380 ? 41.326 8.496 -22.739 1.00 80.88 380 ARG A O 1
ATOM 2997 N N . ASP A 1 381 ? 41.067 9.368 -20.698 1.00 83.38 381 ASP A N 1
ATOM 2998 C CA . ASP A 1 381 ? 39.899 8.553 -20.344 1.00 83.38 381 ASP A CA 1
ATOM 2999 C C . ASP A 1 381 ? 38.587 9.298 -20.681 1.00 83.38 381 ASP A C 1
ATOM 3001 O O . ASP A 1 381 ? 38.302 10.325 -20.058 1.00 83.38 381 ASP A O 1
ATOM 3005 N N . PRO A 1 382 ? 37.744 8.784 -21.601 1.00 82.81 382 PRO A N 1
ATOM 3006 C CA . PRO A 1 382 ? 36.506 9.452 -22.020 1.00 82.81 382 PRO A CA 1
ATOM 3007 C C . PRO A 1 382 ? 35.450 9.647 -20.921 1.00 82.81 382 PRO A C 1
ATOM 3009 O O . PRO A 1 382 ? 34.563 10.487 -21.075 1.00 82.81 382 PRO A O 1
ATOM 3012 N N . TRP A 1 383 ? 35.523 8.905 -19.810 1.00 86.75 383 TRP A N 1
ATOM 3013 C CA . TRP A 1 383 ? 34.569 9.017 -18.699 1.00 86.75 383 TRP A CA 1
ATOM 3014 C C . TRP A 1 383 ? 35.072 9.895 -17.556 1.00 86.75 383 TRP A C 1
ATOM 3016 O O . TRP A 1 383 ? 34.253 10.529 -16.885 1.00 86.75 383 TRP A O 1
ATOM 3026 N N . LEU A 1 384 ? 36.385 9.885 -17.300 1.00 86.62 384 LEU A N 1
ATOM 3027 C CA . LEU A 1 384 ? 36.982 10.458 -16.089 1.00 86.62 384 LEU A CA 1
ATOM 3028 C C . LEU A 1 384 ? 37.700 11.800 -16.309 1.00 86.62 384 LEU A C 1
ATOM 3030 O O . LEU A 1 384 ? 38.110 12.417 -15.325 1.00 86.62 384 LEU A O 1
ATOM 3034 N N . TRP A 1 385 ? 37.859 12.257 -17.556 1.00 82.62 385 TRP A N 1
ATOM 3035 C CA . TRP A 1 385 ? 38.605 13.478 -17.904 1.00 82.62 385 TRP A CA 1
ATOM 3036 C C . TRP A 1 385 ? 38.076 14.764 -17.243 1.00 82.62 385 TRP A C 1
ATOM 3038 O O . TRP A 1 385 ? 38.861 15.669 -16.967 1.00 82.62 385 TRP A O 1
ATOM 3048 N N . ASP A 1 386 ? 36.771 14.843 -16.977 1.00 82.75 386 ASP A N 1
ATOM 3049 C CA . ASP A 1 386 ? 36.064 16.016 -16.440 1.00 82.75 386 ASP A CA 1
ATOM 3050 C C . ASP A 1 386 ? 35.831 15.962 -14.919 1.00 82.75 386 ASP A C 1
ATOM 3052 O O . ASP A 1 386 ? 35.176 16.845 -14.360 1.00 82.75 386 ASP A O 1
ATOM 3056 N N . LEU A 1 387 ? 36.338 14.931 -14.234 1.00 85.19 387 LEU A N 1
ATOM 3057 C CA . LEU A 1 387 ? 36.303 14.871 -12.772 1.00 85.19 387 LEU A CA 1
ATOM 3058 C C . LEU A 1 387 ? 37.287 15.876 -12.152 1.00 85.19 387 LEU A C 1
ATOM 3060 O O . LEU A 1 387 ? 38.272 16.280 -12.767 1.00 85.19 387 LEU A O 1
ATOM 3064 N N . ASP A 1 388 ? 37.050 16.262 -10.896 1.00 83.62 388 ASP A N 1
ATOM 3065 C CA . ASP A 1 388 ? 37.947 17.169 -10.174 1.00 83.62 388 ASP A CA 1
ATOM 3066 C C . ASP A 1 388 ? 39.204 16.433 -9.678 1.00 83.62 388 ASP A C 1
ATOM 3068 O O . ASP A 1 388 ? 39.244 15.863 -8.581 1.00 83.62 388 ASP A O 1
ATOM 3072 N N . TRP A 1 389 ? 40.243 16.440 -10.515 1.00 83.25 389 TRP A N 1
ATOM 3073 C CA . TRP A 1 389 ? 41.557 15.864 -10.222 1.00 83.25 389 TRP A CA 1
ATOM 3074 C C . TRP A 1 389 ? 42.473 16.785 -9.396 1.00 83.25 389 TRP A C 1
ATOM 3076 O O . TRP A 1 389 ? 43.662 16.495 -9.262 1.00 83.25 389 TRP A O 1
ATOM 3086 N N . SER A 1 390 ? 41.960 17.884 -8.823 1.00 82.88 390 SER A N 1
ATOM 3087 C CA . SER A 1 390 ? 42.775 18.810 -8.031 1.00 82.88 390 SER A CA 1
ATOM 3088 C C . SER A 1 390 ? 43.314 18.166 -6.747 1.00 82.88 390 SER A C 1
ATOM 3090 O O . SER A 1 390 ? 42.609 17.501 -5.977 1.00 82.88 390 SER A O 1
ATOM 3092 N N . VAL A 1 391 ? 44.602 18.391 -6.493 1.00 82.69 391 VAL A N 1
ATOM 3093 C CA . VAL A 1 391 ? 45.327 17.830 -5.351 1.00 82.69 391 VAL A CA 1
ATOM 3094 C C . VAL A 1 391 ? 45.640 18.932 -4.345 1.00 82.69 391 VAL A C 1
ATOM 3096 O O . VAL A 1 391 ? 46.077 20.026 -4.702 1.00 82.69 391 VAL A O 1
ATOM 3099 N N . GLN A 1 392 ? 45.436 18.645 -3.059 1.00 77.44 392 GLN A N 1
ATOM 3100 C CA . GLN A 1 392 ? 45.897 19.528 -1.992 1.00 77.44 392 GLN A CA 1
ATOM 3101 C C . GLN A 1 392 ? 47.385 19.290 -1.730 1.00 77.44 392 GLN A C 1
ATOM 3103 O O . GLN A 1 392 ? 47.790 18.205 -1.312 1.00 77.44 392 GLN A O 1
ATOM 3108 N N . ASN A 1 393 ? 48.191 20.327 -1.957 1.00 67.69 393 ASN A N 1
ATOM 3109 C CA . ASN A 1 393 ? 49.618 20.312 -1.651 1.00 67.69 393 ASN A CA 1
ATOM 3110 C C . ASN A 1 393 ? 49.859 20.577 -0.162 1.00 67.69 393 ASN A C 1
ATOM 3112 O O . ASN A 1 393 ? 49.204 21.432 0.444 1.00 67.69 393 ASN A O 1
ATOM 3116 N N . MET A 1 394 ? 50.846 19.894 0.416 1.00 64.94 394 MET A N 1
ATOM 3117 C CA . MET A 1 394 ? 51.288 20.168 1.782 1.00 64.94 394 MET A CA 1
ATOM 3118 C C . MET A 1 394 ? 51.959 21.548 1.845 1.00 64.94 394 MET A C 1
ATOM 3120 O O . MET A 1 394 ? 52.911 21.822 1.117 1.00 64.94 394 MET A O 1
ATOM 3124 N N . ARG A 1 395 ? 51.445 22.448 2.694 1.00 59.91 395 ARG A N 1
ATOM 3125 C CA . ARG A 1 395 ? 52.016 23.788 2.906 1.00 59.91 395 ARG A CA 1
ATOM 3126 C C . ARG A 1 395 ? 52.829 23.805 4.203 1.00 59.91 395 ARG A C 1
ATOM 3128 O O . ARG A 1 395 ? 52.257 23.722 5.292 1.00 59.91 395 ARG A O 1
ATOM 3135 N N . CYS A 1 396 ? 54.148 23.947 4.093 1.00 57.56 396 CYS A N 1
ATOM 3136 C CA . CYS A 1 396 ? 55.014 24.213 5.246 1.00 57.56 396 CYS A CA 1
ATOM 3137 C C . CYS A 1 396 ? 54.708 25.595 5.847 1.00 57.56 396 CYS A C 1
ATOM 3139 O O . CYS A 1 396 ? 54.212 26.492 5.149 1.00 57.56 396 CYS A O 1
ATOM 3141 N N . LYS A 1 397 ? 54.986 25.791 7.142 1.00 55.03 397 LYS A N 1
ATOM 3142 C CA . LYS A 1 397 ? 54.944 27.129 7.749 1.00 55.03 397 LYS A CA 1
ATOM 3143 C C . LYS A 1 397 ? 55.957 28.020 7.007 1.00 55.03 397 LYS A C 1
ATOM 3145 O O . LYS A 1 397 ? 57.134 27.700 6.933 1.00 55.03 397 LYS A O 1
ATOM 3150 N N . LYS A 1 398 ? 55.508 29.122 6.396 1.00 51.81 398 LYS A N 1
ATOM 3151 C CA . LYS A 1 398 ? 56.434 30.108 5.808 1.00 51.81 398 LYS A CA 1
ATOM 3152 C C . LYS A 1 398 ? 57.148 30.841 6.945 1.00 51.81 398 LYS A C 1
ATOM 3154 O O . LYS A 1 398 ? 56.462 31.295 7.862 1.00 51.81 398 LYS A O 1
ATOM 3159 N N . SER A 1 399 ? 58.471 31.003 6.859 1.00 43.97 399 SER A N 1
ATOM 3160 C CA . SER A 1 399 ? 59.197 31.901 7.761 1.00 43.97 399 SER A CA 1
ATOM 3161 C C . SER A 1 399 ? 58.689 33.333 7.560 1.00 43.97 399 SER A C 1
ATOM 3163 O O . SER A 1 399 ? 58.427 33.778 6.435 1.00 43.97 399 SER A O 1
ATOM 3165 N N . ALA A 1 400 ? 58.451 34.045 8.660 1.00 40.69 400 ALA A N 1
ATOM 3166 C CA . ALA A 1 400 ? 57.997 35.424 8.609 1.00 40.69 400 ALA A CA 1
ATOM 3167 C C . ALA A 1 400 ? 59.129 36.303 8.052 1.00 40.69 400 ALA A C 1
ATOM 3169 O O . ALA A 1 400 ? 60.138 36.531 8.712 1.00 40.69 400 ALA A O 1
ATOM 3170 N N . VAL A 1 401 ? 58.974 36.802 6.824 1.00 38.41 401 VAL A N 1
ATOM 3171 C CA . VAL A 1 401 ? 59.884 37.808 6.267 1.00 38.41 401 VAL A CA 1
ATOM 3172 C C . VAL A 1 401 ? 59.581 39.144 6.945 1.00 38.41 401 VAL A C 1
ATOM 3174 O O . VAL A 1 401 ? 58.543 39.760 6.700 1.00 38.41 401 VAL A O 1
ATOM 3177 N N . ASN A 1 402 ? 60.493 39.571 7.819 1.00 38.03 402 ASN A N 1
ATOM 3178 C CA . ASN A 1 402 ? 60.446 40.835 8.548 1.00 38.03 402 ASN A CA 1
ATOM 3179 C C . ASN A 1 402 ? 60.349 42.043 7.597 1.00 38.03 402 ASN A C 1
ATOM 3181 O O . ASN A 1 402 ? 61.301 42.361 6.885 1.00 38.03 402 ASN A O 1
ATOM 3185 N N . LYS A 1 403 ? 59.232 42.778 7.654 1.00 34.91 403 LYS A N 1
ATOM 3186 C CA . LYS A 1 403 ? 59.154 44.182 7.224 1.00 34.91 403 LYS A CA 1
ATOM 3187 C C . LYS A 1 403 ? 59.137 45.084 8.460 1.00 34.91 403 LYS A C 1
ATOM 3189 O O . LYS A 1 403 ? 58.152 45.133 9.184 1.00 34.91 403 LYS A O 1
ATOM 3194 N N . SER A 1 404 ? 60.281 45.731 8.674 1.00 33.50 404 SER A N 1
ATOM 3195 C CA . SER A 1 404 ? 60.531 47.014 9.351 1.00 33.50 404 SER A CA 1
ATOM 3196 C C . SER A 1 404 ? 59.468 47.577 10.315 1.00 33.50 404 SER A C 1
ATOM 3198 O O . SER A 1 404 ? 58.424 48.058 9.888 1.00 33.50 404 SER A O 1
ATOM 3200 N N . ALA A 1 405 ? 59.860 47.612 11.594 1.00 33.97 405 ALA A N 1
ATOM 3201 C CA . ALA A 1 405 ? 59.690 48.669 12.600 1.00 33.97 405 ALA A CA 1
ATOM 3202 C C . ALA A 1 405 ? 58.453 49.592 12.538 1.00 33.97 405 ALA A C 1
ATOM 3204 O O . ALA A 1 405 ? 58.335 50.397 11.623 1.00 33.97 405 ALA A O 1
ATOM 3205 N N . VAL A 1 406 ? 57.659 49.599 13.623 1.00 31.61 406 VAL A N 1
ATOM 3206 C CA . VAL A 1 406 ? 57.325 50.793 14.440 1.00 31.61 406 VAL A CA 1
ATOM 3207 C C . VAL A 1 406 ? 56.626 50.369 15.757 1.00 31.61 406 VAL A C 1
ATOM 3209 O O . VAL A 1 406 ? 55.593 49.713 15.756 1.00 31.61 406 VAL A O 1
ATOM 3212 N N . LYS A 1 407 ? 57.253 50.779 16.872 1.00 32.19 407 LYS A N 1
ATOM 3213 C CA . LYS A 1 407 ? 56.761 51.088 18.237 1.00 32.19 407 LYS A CA 1
ATOM 3214 C C . LYS A 1 407 ? 55.713 50.182 18.923 1.00 32.19 407 LYS A C 1
ATOM 3216 O O . LYS A 1 407 ? 54.521 50.454 18.911 1.00 32.19 407 LYS A O 1
ATOM 3221 N N . GLY A 1 408 ? 56.236 49.230 19.697 1.00 28.16 408 GLY A N 1
ATOM 3222 C CA . GLY A 1 408 ? 56.196 49.233 21.170 1.00 28.16 408 GLY A CA 1
ATOM 3223 C C . GLY A 1 408 ? 54.858 49.433 21.892 1.00 28.16 408 GLY A C 1
ATOM 3224 O O . GLY A 1 408 ? 54.454 50.562 22.158 1.00 28.16 408 GLY A O 1
ATOM 3225 N N . ARG A 1 409 ? 54.296 48.329 22.396 1.00 29.39 409 ARG A N 1
ATOM 3226 C CA . ARG A 1 409 ? 53.567 48.303 23.671 1.00 29.39 409 ARG A CA 1
ATOM 3227 C C . ARG A 1 409 ? 54.079 47.110 24.476 1.00 29.39 409 ARG A C 1
ATOM 3229 O O . ARG A 1 409 ? 53.925 45.970 24.054 1.00 29.39 409 ARG A O 1
ATOM 3236 N N . ALA A 1 410 ? 54.769 47.412 25.573 1.00 29.86 410 ALA A N 1
ATOM 3237 C CA . ALA A 1 410 ? 55.402 46.443 26.454 1.00 29.86 410 ALA A CA 1
ATOM 3238 C C . ALA A 1 410 ? 54.345 45.552 27.122 1.00 29.86 410 ALA A C 1
ATOM 3240 O O . ALA A 1 410 ? 53.442 46.058 27.792 1.00 29.86 410 ALA A O 1
ATOM 3241 N N . VAL A 1 411 ? 54.474 44.240 26.933 1.00 31.84 411 VAL A N 1
ATOM 3242 C CA . VAL A 1 411 ? 53.868 43.228 27.798 1.00 31.84 411 VAL A CA 1
ATOM 3243 C C . VAL A 1 411 ? 54.979 42.754 28.725 1.00 31.84 411 VAL A C 1
ATOM 3245 O O . VAL A 1 411 ? 56.085 42.463 28.279 1.00 31.84 411 VAL A O 1
ATOM 3248 N N . VAL A 1 412 ? 54.686 42.796 30.019 1.00 34.62 412 VAL A N 1
ATOM 3249 C CA . VAL A 1 412 ? 55.584 42.455 31.121 1.00 34.62 412 VAL A CA 1
ATOM 3250 C C . VAL A 1 412 ? 55.951 40.975 31.014 1.00 34.62 412 VAL A C 1
ATOM 3252 O O . VAL A 1 412 ? 55.108 40.115 31.254 1.00 34.62 412 VAL A O 1
ATOM 3255 N N . GLU A 1 413 ? 57.193 40.687 30.632 1.00 32.94 413 GLU A N 1
ATOM 3256 C CA . GLU A 1 413 ? 57.775 39.353 30.758 1.00 32.94 413 GLU A CA 1
ATOM 3257 C C . GLU A 1 413 ? 58.147 39.114 32.223 1.00 32.94 413 GLU A C 1
ATOM 3259 O O . GLU A 1 413 ? 58.978 39.810 32.810 1.00 32.94 413 GLU A O 1
ATOM 3264 N N . THR A 1 414 ? 57.506 38.117 32.821 1.00 32.84 414 THR A N 1
ATOM 3265 C CA . THR A 1 414 ? 57.949 37.473 34.052 1.00 32.84 414 THR A CA 1
ATOM 3266 C C . THR A 1 414 ? 59.319 36.850 33.788 1.00 32.84 414 THR A C 1
ATOM 3268 O O . THR A 1 414 ? 59.434 35.888 33.032 1.00 32.84 414 THR A O 1
ATOM 3271 N N . GLN A 1 415 ? 60.368 37.408 34.394 1.00 35.66 415 GLN A N 1
ATOM 3272 C CA . GLN A 1 415 ? 61.707 36.822 34.390 1.00 35.66 415 GLN A CA 1
ATOM 3273 C C . GLN A 1 415 ? 61.691 35.520 35.199 1.00 35.66 415 GLN A C 1
ATOM 3275 O O . GLN A 1 415 ? 61.848 35.528 36.417 1.00 35.66 415 GLN A O 1
ATOM 3280 N N . THR A 1 416 ? 61.482 34.392 34.527 1.00 39.09 416 THR A N 1
ATOM 3281 C CA . THR A 1 416 ? 61.951 33.096 35.019 1.00 39.09 416 THR A CA 1
ATOM 3282 C C . THR A 1 416 ? 63.396 32.937 34.574 1.00 39.09 416 THR A C 1
ATOM 3284 O O . THR A 1 416 ? 63.678 32.839 33.380 1.00 39.09 416 THR A O 1
ATOM 3287 N N . ASP A 1 417 ? 64.297 32.979 35.549 1.00 43.16 417 ASP A N 1
ATOM 3288 C CA . ASP A 1 417 ? 65.739 32.812 35.404 1.00 43.16 417 ASP A CA 1
ATOM 3289 C C . ASP A 1 417 ? 66.028 31.374 34.928 1.00 43.16 417 ASP A C 1
ATOM 3291 O O . ASP A 1 417 ? 66.102 30.437 35.723 1.00 43.16 417 ASP A O 1
ATOM 3295 N N . LYS A 1 418 ? 66.077 31.170 33.604 1.00 49.38 418 LYS A N 1
ATOM 3296 C CA . LYS A 1 418 ? 66.465 29.885 33.006 1.00 49.38 418 LYS A CA 1
ATOM 3297 C C . LYS A 1 418 ? 67.945 29.651 33.299 1.00 49.38 418 LYS A C 1
ATOM 3299 O O . LYS A 1 418 ? 68.799 30.402 32.819 1.00 49.38 418 LYS A O 1
ATOM 3304 N N . GLY A 1 419 ? 68.245 28.627 34.096 1.00 50.56 419 GLY A N 1
ATOM 3305 C CA . GLY A 1 419 ? 69.612 28.280 34.485 1.00 50.56 419 GLY A CA 1
ATOM 3306 C C . GLY A 1 419 ? 70.517 27.997 33.279 1.00 50.56 419 GLY A C 1
ATOM 3307 O O . GLY A 1 419 ? 70.049 27.615 32.207 1.00 50.56 419 GLY A O 1
ATOM 3308 N N . ASP A 1 420 ? 71.833 28.155 33.451 1.00 57.97 420 ASP A N 1
ATOM 3309 C CA . ASP A 1 420 ? 72.846 27.988 32.389 1.00 57.97 420 ASP A CA 1
ATOM 3310 C C . ASP A 1 420 ? 72.761 26.645 31.642 1.00 57.97 420 ASP A C 1
ATOM 3312 O O . ASP A 1 420 ? 73.066 26.578 30.453 1.00 57.97 420 ASP A O 1
ATOM 3316 N N . LEU A 1 421 ? 72.273 25.596 32.312 1.00 58.47 421 LEU A N 1
ATOM 3317 C CA . LEU A 1 421 ? 72.038 24.279 31.718 1.00 58.47 421 LEU A CA 1
ATOM 3318 C C . LEU A 1 421 ? 70.918 24.299 30.662 1.00 58.47 421 LEU A C 1
ATOM 3320 O O . LEU A 1 421 ? 71.023 23.658 29.623 1.00 58.47 421 LEU A O 1
ATOM 3324 N N . GLU A 1 422 ? 69.850 25.052 30.920 1.00 58.25 422 GLU A N 1
ATOM 3325 C CA . GLU A 1 422 ? 68.666 25.137 30.062 1.00 58.25 422 GLU A CA 1
ATOM 3326 C C . GLU A 1 422 ? 68.947 26.009 28.830 1.00 58.25 422 GLU A C 1
ATOM 3328 O O . GLU A 1 422 ? 68.527 25.677 27.726 1.00 58.25 422 GLU A O 1
ATOM 3333 N N . ARG A 1 423 ? 69.766 27.061 28.988 1.00 58.31 423 ARG A N 1
ATOM 3334 C CA . ARG A 1 423 ? 70.289 27.857 27.862 1.00 58.31 423 ARG A CA 1
ATOM 3335 C C . ARG A 1 423 ? 71.286 27.080 27.001 1.00 58.31 423 ARG A C 1
ATOM 3337 O O . ARG A 1 423 ? 71.269 27.238 25.784 1.00 58.31 423 ARG A O 1
ATOM 3344 N N . GLY A 1 424 ? 72.125 26.240 27.614 1.00 66.50 424 GLY A N 1
ATOM 3345 C CA . GLY A 1 424 ? 73.034 25.341 26.896 1.00 66.50 424 GLY A CA 1
ATOM 3346 C C . GLY A 1 424 ? 72.282 24.297 26.067 1.00 66.50 424 GLY A C 1
ATOM 3347 O O . GLY A 1 424 ? 72.573 24.127 24.887 1.00 66.50 424 GLY A O 1
ATOM 3348 N N . LEU A 1 425 ? 71.248 23.681 26.647 1.00 66.75 425 LEU A N 1
ATOM 3349 C CA . LEU A 1 425 ? 70.366 22.743 25.946 1.00 66.75 425 LEU A CA 1
ATOM 3350 C C . LEU A 1 425 ? 69.539 23.426 24.845 1.00 66.75 425 LEU A C 1
ATOM 3352 O O . LEU A 1 425 ? 69.378 22.866 23.766 1.00 66.75 425 LEU A O 1
ATOM 3356 N N . GLU A 1 426 ? 69.041 24.646 25.062 1.00 62.22 426 GLU A N 1
ATOM 3357 C CA . GLU A 1 426 ? 68.331 25.397 24.016 1.00 62.22 426 GLU A CA 1
ATOM 3358 C C . GLU A 1 426 ? 69.247 25.813 22.853 1.00 62.22 426 GLU A C 1
ATOM 3360 O O . GLU A 1 426 ? 68.777 25.854 21.717 1.00 62.22 426 GLU A O 1
ATOM 3365 N N . GLU A 1 427 ? 70.535 26.083 23.098 1.00 66.19 427 GLU A N 1
ATOM 3366 C CA . GLU A 1 427 ? 71.546 26.318 22.052 1.00 66.19 427 GLU A CA 1
ATOM 3367 C C . GLU A 1 427 ? 71.917 25.027 21.300 1.00 66.19 427 GLU A C 1
ATOM 3369 O O . GLU A 1 427 ? 71.968 25.042 20.071 1.00 66.19 427 GLU A O 1
ATOM 3374 N N . GLU A 1 428 ? 72.097 23.898 21.995 1.00 69.50 428 GLU A N 1
ATOM 3375 C CA . GLU A 1 428 ? 72.406 22.597 21.374 1.00 69.50 428 GLU A CA 1
ATOM 3376 C C . GLU A 1 428 ? 71.235 22.042 20.546 1.00 69.50 428 GLU A C 1
ATOM 3378 O O . GLU A 1 428 ? 71.430 21.462 19.477 1.00 69.50 428 GLU A O 1
ATOM 3383 N N . VAL A 1 429 ? 69.998 22.254 21.005 1.00 70.31 429 VAL A N 1
ATOM 3384 C CA . VAL A 1 429 ? 68.770 21.784 20.343 1.00 70.31 429 VAL A CA 1
ATOM 3385 C C . VAL A 1 429 ? 68.199 22.866 19.411 1.00 70.31 429 VAL A C 1
ATOM 3387 O O . VAL A 1 429 ? 67.198 22.644 18.734 1.00 70.31 429 VAL A O 1
ATOM 3390 N N . LYS A 1 430 ? 68.843 24.034 19.287 1.00 69.50 430 LYS A N 1
ATOM 3391 C CA . LYS A 1 430 ? 68.378 25.174 18.473 1.00 69.50 430 LYS A CA 1
ATOM 3392 C C . LYS A 1 430 ? 68.151 24.812 17.013 1.00 69.50 430 LYS A C 1
ATOM 3394 O O . LYS A 1 430 ? 67.160 25.226 16.413 1.00 69.50 430 LYS A O 1
ATOM 3399 N N . ASP A 1 431 ? 69.050 24.018 16.441 1.00 67.81 431 ASP A N 1
ATOM 3400 C CA . ASP A 1 431 ? 68.925 23.547 15.062 1.00 67.81 431 ASP A CA 1
ATOM 3401 C C . ASP A 1 431 ? 67.801 22.512 14.903 1.00 67.81 431 ASP A C 1
ATOM 3403 O O . ASP A 1 431 ? 67.137 22.480 13.866 1.00 67.81 431 ASP A O 1
ATOM 3407 N N . ILE A 1 432 ? 67.491 21.749 15.956 1.00 68.00 432 ILE A N 1
ATOM 3408 C CA . ILE A 1 432 ? 66.332 20.847 15.999 1.00 68.00 432 ILE A CA 1
ATOM 3409 C C . ILE A 1 432 ? 65.043 21.664 16.164 1.00 68.00 432 ILE A C 1
ATOM 3411 O O . ILE A 1 432 ? 64.080 21.441 15.441 1.00 68.00 432 ILE A O 1
ATOM 3415 N N . LEU A 1 433 ? 65.011 22.681 17.023 1.00 65.38 433 LEU A N 1
ATOM 3416 C CA . LEU A 1 433 ? 63.858 23.574 17.174 1.00 65.38 433 LEU A CA 1
ATOM 3417 C C . LEU A 1 433 ? 63.579 24.376 15.893 1.00 65.38 433 LEU A C 1
ATOM 3419 O O . LEU A 1 433 ? 62.413 24.594 15.566 1.00 65.38 433 LEU A O 1
ATOM 3423 N N . LYS A 1 434 ? 64.600 24.718 15.093 1.00 62.91 434 LYS A N 1
ATOM 3424 C CA . LYS A 1 434 ? 64.414 25.260 13.731 1.00 62.91 434 LYS A CA 1
ATOM 3425 C C . LYS A 1 434 ? 63.703 24.284 12.790 1.00 62.91 434 LYS A C 1
ATOM 3427 O O . LYS A 1 434 ? 62.981 24.735 11.904 1.00 62.91 434 LYS A O 1
ATOM 3432 N N . THR A 1 435 ? 63.812 22.963 12.983 1.00 64.56 435 THR A N 1
ATOM 3433 C CA . THR A 1 435 ? 63.019 22.010 12.177 1.00 64.56 435 THR A CA 1
ATOM 3434 C C . THR A 1 435 ? 61.518 22.107 12.465 1.00 64.56 435 THR A C 1
ATOM 3436 O O . THR A 1 435 ? 60.716 21.723 11.616 1.00 64.56 435 THR A O 1
ATOM 3439 N N . SER A 1 436 ? 61.103 22.741 13.574 1.00 59.56 436 SER A N 1
ATOM 3440 C CA . SER A 1 436 ? 59.693 23.073 13.823 1.00 59.56 436 SER A CA 1
ATOM 3441 C C . SER A 1 436 ? 59.104 24.079 12.820 1.00 59.56 436 SER A C 1
ATOM 3443 O O . SER A 1 436 ? 57.894 24.075 12.572 1.00 59.56 436 SER A O 1
ATOM 3445 N N . GLU A 1 437 ? 59.945 24.904 12.186 1.00 55.53 437 GLU A N 1
ATOM 3446 C CA . GLU A 1 437 ? 59.554 25.807 11.096 1.00 55.53 437 GLU A CA 1
ATOM 3447 C C . GLU A 1 437 ? 59.322 25.045 9.782 1.00 55.53 437 GLU A C 1
ATOM 3449 O O . GLU A 1 437 ? 58.529 25.474 8.944 1.00 55.53 437 GLU A O 1
ATOM 3454 N N . ALA A 1 438 ? 59.949 23.872 9.632 1.00 56.81 438 ALA A N 1
ATOM 3455 C CA . ALA A 1 438 ? 59.702 22.939 8.536 1.00 56.81 438 ALA A CA 1
ATOM 3456 C C . ALA A 1 438 ? 58.472 22.039 8.778 1.00 56.81 438 ALA A C 1
ATOM 3458 O O . ALA A 1 438 ? 58.029 21.357 7.852 1.00 56.81 438 ALA A O 1
ATOM 3459 N N . LEU A 1 439 ? 57.879 22.057 9.982 1.00 57.88 439 LEU A N 1
ATOM 3460 C CA . LEU A 1 439 ? 56.641 21.330 10.269 1.00 57.88 439 LEU A CA 1
ATOM 3461 C C . LEU A 1 439 ? 55.446 21.966 9.542 1.00 57.88 439 LEU A C 1
ATOM 3463 O O . LEU A 1 439 ? 55.303 23.190 9.423 1.00 57.88 439 LEU A O 1
ATOM 3467 N N . TYR A 1 440 ? 54.544 21.115 9.062 1.00 58.62 440 TYR A N 1
ATOM 3468 C CA . TYR A 1 440 ? 53.340 21.533 8.351 1.00 58.62 440 TYR A CA 1
ATOM 3469 C C . TYR A 1 440 ? 52.407 22.353 9.258 1.00 58.62 440 TYR A C 1
ATOM 3471 O O . TYR A 1 440 ? 52.206 22.033 10.427 1.00 58.62 440 TYR A O 1
ATOM 3479 N N . LYS A 1 441 ? 51.811 23.428 8.719 1.00 57.03 441 LYS A N 1
ATOM 3480 C CA . LYS A 1 441 ? 50.907 24.317 9.483 1.00 57.03 441 LYS A CA 1
ATOM 3481 C C . LYS A 1 441 ? 49.572 23.638 9.830 1.00 57.03 441 LYS A C 1
ATOM 3483 O O . LYS A 1 441 ? 48.937 23.991 10.819 1.00 57.03 441 LYS A O 1
ATOM 3488 N N . THR A 1 442 ? 49.139 22.704 8.989 1.00 58.78 442 THR A N 1
ATOM 3489 C CA . THR A 1 442 ? 47.924 21.888 9.121 1.00 58.78 442 THR A CA 1
ATOM 3490 C C . THR A 1 442 ? 48.121 20.699 8.181 1.00 58.78 442 THR A C 1
ATOM 3492 O O . THR A 1 442 ? 48.466 20.930 7.021 1.00 58.78 442 THR A O 1
ATOM 3495 N N . GLN A 1 443 ? 47.971 19.454 8.642 1.00 60.91 443 GLN A N 1
ATOM 3496 C CA . GLN A 1 443 ? 48.036 18.294 7.744 1.00 60.91 443 GLN A CA 1
ATOM 3497 C C . GLN A 1 443 ? 46.736 18.247 6.921 1.00 60.91 443 GLN A C 1
ATOM 3499 O O . GLN A 1 443 ? 45.666 18.058 7.502 1.00 60.91 443 GLN A O 1
ATOM 3504 N N . PRO A 1 444 ? 46.771 18.482 5.593 1.00 65.19 444 PRO A N 1
ATOM 3505 C CA . PRO A 1 444 ? 45.570 18.374 4.779 1.00 65.19 444 PRO A CA 1
ATOM 3506 C C . PRO A 1 444 ? 45.163 16.901 4.686 1.00 65.19 444 PRO A C 1
ATOM 3508 O O . PRO A 1 444 ? 46.004 16.037 4.438 1.00 65.19 444 PRO A O 1
ATOM 3511 N N . PHE A 1 445 ? 43.873 16.622 4.875 1.00 71.56 445 PHE A N 1
ATOM 3512 C CA . PHE A 1 445 ? 43.326 15.269 4.789 1.00 71.56 445 PHE A CA 1
ATOM 3513 C C . PHE A 1 445 ? 43.600 14.657 3.406 1.00 71.56 445 PHE A C 1
ATOM 3515 O O . PHE A 1 445 ? 43.195 15.234 2.396 1.00 71.56 445 PHE A O 1
ATOM 3522 N N . LEU A 1 446 ? 44.284 13.504 3.370 1.00 69.19 446 LEU A N 1
ATOM 3523 C CA . LEU A 1 446 ? 44.685 12.791 2.147 1.00 69.19 446 LEU A CA 1
ATOM 3524 C C . LEU A 1 446 ? 45.352 13.710 1.099 1.00 69.19 446 LEU A C 1
ATOM 3526 O O . LEU A 1 446 ? 44.913 13.807 -0.052 1.00 69.19 446 LEU A O 1
ATOM 3530 N N . SER A 1 447 ? 46.427 14.399 1.501 1.00 67.94 447 SER A N 1
ATOM 3531 C CA . SER A 1 447 ? 47.281 15.156 0.577 1.00 67.94 447 SER A CA 1
ATOM 3532 C C . SER A 1 447 ? 47.842 14.235 -0.518 1.00 67.94 447 SER A C 1
ATOM 3534 O O . SER A 1 447 ? 48.160 13.074 -0.274 1.00 67.94 447 SER A O 1
ATOM 3536 N N . GLY A 1 448 ? 47.901 14.714 -1.762 1.00 73.81 448 GLY A N 1
ATOM 3537 C CA . GLY A 1 448 ? 48.271 13.872 -2.912 1.00 73.81 448 GLY A CA 1
ATOM 3538 C C . GLY A 1 448 ? 47.102 13.184 -3.634 1.00 73.81 448 GLY A C 1
ATOM 3539 O O . GLY A 1 448 ? 47.269 12.803 -4.789 1.00 73.81 448 GLY A O 1
ATOM 3540 N N . TYR A 1 449 ? 45.917 13.075 -3.018 1.00 81.31 449 TYR A N 1
ATOM 3541 C CA . TYR A 1 449 ? 44.749 12.442 -3.645 1.00 81.31 449 TYR A CA 1
ATOM 3542 C C . TYR A 1 449 ? 43.824 13.449 -4.362 1.00 81.31 449 TYR A C 1
ATOM 3544 O O . TYR A 1 449 ? 43.663 14.584 -3.883 1.00 81.31 449 TYR A O 1
ATOM 3552 N N . PRO A 1 450 ? 43.173 13.033 -5.472 1.00 84.25 450 PRO A N 1
ATOM 3553 C CA . PRO A 1 450 ? 42.179 13.835 -6.192 1.00 84.25 450 PRO A CA 1
ATOM 3554 C C . PRO A 1 450 ? 41.008 14.270 -5.306 1.00 84.25 450 PRO A C 1
ATOM 3556 O O . PRO A 1 450 ? 40.578 13.510 -4.436 1.00 84.25 450 PRO A O 1
ATOM 3559 N N . ALA A 1 451 ? 40.437 15.450 -5.562 1.00 83.88 451 ALA A N 1
ATOM 3560 C CA . ALA A 1 451 ? 39.292 15.959 -4.807 1.00 83.88 451 ALA A CA 1
ATOM 3561 C C . ALA A 1 451 ? 38.096 14.997 -4.823 1.00 83.88 451 ALA A C 1
ATOM 3563 O O . ALA A 1 451 ? 37.589 14.661 -3.755 1.00 83.88 451 ALA A O 1
ATOM 3564 N N . TRP A 1 452 ? 37.739 14.456 -5.995 1.00 84.62 452 TRP A N 1
ATOM 3565 C CA . TRP A 1 452 ? 36.628 13.502 -6.121 1.00 84.62 452 TRP A CA 1
ATOM 3566 C C . TRP A 1 452 ? 36.814 12.225 -5.284 1.00 84.62 452 TRP A C 1
ATOM 3568 O O . TRP A 1 452 ? 35.828 11.616 -4.880 1.00 84.62 452 TRP A O 1
ATOM 3578 N N . TYR A 1 453 ? 38.058 11.800 -5.036 1.00 84.31 453 TYR A N 1
ATOM 3579 C CA . TYR A 1 453 ? 38.356 10.605 -4.245 1.00 84.31 453 TYR A CA 1
ATOM 3580 C C . TYR A 1 453 ? 38.313 10.905 -2.748 1.00 84.31 453 TYR A C 1
ATOM 3582 O O . TYR A 1 453 ? 37.786 10.110 -1.975 1.00 84.31 453 TYR A O 1
ATOM 3590 N N . ARG A 1 454 ? 38.809 12.080 -2.332 1.00 82.38 454 ARG A N 1
ATOM 3591 C CA . ARG A 1 454 ? 38.702 12.531 -0.935 1.00 82.38 454 ARG A CA 1
ATOM 3592 C C . ARG A 1 454 ? 37.248 12.658 -0.488 1.00 82.38 454 ARG A C 1
ATOM 3594 O O . ARG A 1 454 ? 36.967 12.362 0.666 1.00 82.38 454 ARG A O 1
ATOM 3601 N N . ASP A 1 455 ? 36.343 13.034 -1.393 1.00 83.06 455 ASP A N 1
ATOM 3602 C CA . ASP A 1 455 ? 34.899 13.102 -1.126 1.00 83.06 455 ASP A CA 1
ATOM 3603 C C . ASP A 1 455 ? 34.287 11.739 -0.748 1.00 83.06 455 ASP A C 1
ATOM 3605 O O . ASP A 1 455 ? 33.198 11.685 -0.176 1.00 83.06 455 ASP A O 1
ATOM 3609 N N . PHE A 1 456 ? 34.967 10.627 -1.051 1.00 83.38 456 PHE A N 1
ATOM 3610 C CA . PHE A 1 456 ? 34.528 9.284 -0.665 1.00 83.38 456 PHE A CA 1
ATOM 3611 C C . PHE A 1 456 ? 35.109 8.804 0.664 1.00 83.38 456 PHE A C 1
ATOM 3613 O O . PHE A 1 456 ? 34.659 7.774 1.169 1.00 83.38 456 PHE A O 1
ATOM 3620 N N . CYS A 1 457 ? 36.093 9.510 1.220 1.00 82.44 457 CYS A N 1
ATOM 3621 C CA . CYS A 1 457 ? 36.814 9.105 2.421 1.00 82.44 457 CYS A CA 1
ATOM 3622 C C . CYS A 1 457 ? 36.319 9.885 3.647 1.00 82.44 457 CYS A C 1
ATOM 3624 O O . CYS A 1 457 ? 36.126 11.100 3.593 1.00 82.44 457 CYS A O 1
ATOM 3626 N N . VAL A 1 458 ? 36.162 9.202 4.781 1.00 80.62 458 VAL A N 1
ATOM 3627 C CA . VAL A 1 458 ? 35.843 9.845 6.069 1.00 80.62 458 VAL A CA 1
ATOM 3628 C C . VAL A 1 458 ? 37.131 10.358 6.707 1.00 80.62 458 VAL A C 1
ATOM 3630 O O . VAL A 1 458 ? 38.152 9.679 6.636 1.00 80.62 458 VAL A O 1
ATOM 3633 N N . LYS A 1 459 ? 37.103 11.538 7.334 1.00 75.62 459 LYS A N 1
ATOM 3634 C CA . LYS A 1 459 ? 38.245 12.036 8.118 1.00 75.62 459 LYS A CA 1
ATOM 3635 C C . LYS A 1 459 ? 38.467 11.166 9.362 1.00 75.62 459 LYS A C 1
ATOM 3637 O O . LYS A 1 459 ? 37.472 10.704 9.913 1.00 75.62 459 LYS A O 1
ATOM 3642 N N . PRO A 1 460 ? 39.718 10.963 9.806 1.00 72.88 460 PRO A N 1
ATOM 3643 C CA . PRO A 1 460 ? 39.974 10.249 11.050 1.00 72.88 460 PRO A CA 1
ATOM 3644 C C . PRO A 1 460 ? 39.229 10.946 12.204 1.00 72.88 460 PRO A C 1
ATOM 3646 O O . PRO A 1 460 ? 39.312 12.177 12.292 1.00 72.88 460 PRO A O 1
ATOM 3649 N N . PRO A 1 461 ? 38.455 10.210 13.022 1.00 70.31 461 PRO A N 1
ATOM 3650 C CA . PRO A 1 461 ? 37.883 10.728 14.261 1.00 70.31 461 PRO A CA 1
ATOM 3651 C C . PRO A 1 461 ? 38.992 11.166 15.225 1.00 70.31 461 PRO A C 1
ATOM 3653 O O . PRO A 1 461 ? 40.100 10.640 15.166 1.00 70.31 461 PRO A O 1
ATOM 3656 N N . ASP A 1 462 ? 38.689 12.100 16.127 1.00 65.00 462 ASP A N 1
ATOM 3657 C CA . ASP A 1 462 ? 39.635 12.553 17.162 1.00 65.00 462 ASP A CA 1
ATOM 3658 C C . ASP A 1 462 ? 39.815 11.523 18.307 1.00 65.00 462 ASP A C 1
ATOM 3660 O O . ASP A 1 462 ? 40.563 11.781 19.246 1.00 65.00 462 ASP A O 1
ATOM 3664 N N . ASP A 1 463 ? 39.121 10.379 18.244 1.00 69.00 463 ASP A N 1
ATOM 3665 C CA . ASP A 1 463 ? 39.063 9.349 19.288 1.00 69.00 463 ASP A CA 1
ATOM 3666 C C . ASP A 1 463 ? 39.974 8.156 18.938 1.00 69.00 463 ASP A C 1
ATOM 3668 O O . ASP A 1 463 ? 39.882 7.606 17.835 1.00 69.00 463 ASP A O 1
ATOM 3672 N N . GLU A 1 464 ? 40.860 7.762 19.859 1.00 58.78 464 GLU A N 1
ATOM 3673 C CA . GLU A 1 464 ? 41.893 6.733 19.627 1.00 58.78 464 GLU A CA 1
ATOM 3674 C C . GLU A 1 464 ? 41.314 5.307 19.495 1.00 58.78 464 GLU A C 1
ATOM 3676 O O . GLU A 1 464 ? 41.968 4.443 18.914 1.00 58.78 464 GLU A O 1
ATOM 3681 N N . ASP A 1 465 ? 40.070 5.083 19.941 1.00 55.00 465 ASP A N 1
ATOM 3682 C CA . ASP A 1 465 ? 39.373 3.783 19.931 1.00 55.00 465 ASP A CA 1
ATOM 3683 C C . ASP A 1 465 ? 38.478 3.548 18.688 1.00 55.00 465 ASP A C 1
ATOM 3685 O O . ASP A 1 465 ? 37.648 2.636 18.670 1.00 55.00 465 ASP A O 1
ATOM 3689 N N . SER A 1 466 ? 38.591 4.362 17.630 1.00 58.59 466 SER A N 1
ATOM 3690 C CA . SER A 1 466 ? 37.770 4.176 16.421 1.00 58.59 466 SER A CA 1
ATOM 3691 C C . SER A 1 466 ? 38.394 3.183 15.424 1.00 58.59 466 SER A C 1
ATOM 3693 O O . SER A 1 466 ? 39.549 3.349 15.031 1.00 58.59 466 SER A O 1
ATOM 3695 N N . ASP A 1 467 ? 37.606 2.214 14.932 1.00 61.66 467 ASP A N 1
ATOM 3696 C CA . ASP A 1 467 ? 37.937 1.294 13.818 1.00 61.66 467 ASP A CA 1
ATOM 3697 C C . ASP A 1 467 ? 37.988 2.028 12.454 1.00 61.66 467 ASP A C 1
ATOM 3699 O O . ASP A 1 467 ? 37.345 1.653 11.468 1.00 61.66 467 ASP A O 1
ATOM 3703 N N . TRP A 1 468 ? 38.684 3.162 12.395 1.00 70.69 468 TRP A N 1
ATOM 3704 C CA . TRP A 1 468 ? 38.784 3.981 11.198 1.00 70.69 468 TRP A CA 1
ATOM 3705 C C . TRP A 1 468 ? 39.898 3.474 10.280 1.00 70.69 468 TRP A C 1
ATOM 3707 O O . TRP A 1 468 ? 41.070 3.437 10.651 1.00 70.69 468 TRP A O 1
ATOM 3717 N N . GLU A 1 469 ? 39.540 3.163 9.034 1.00 64.81 469 GLU A N 1
ATOM 3718 C CA . GLU A 1 469 ? 40.494 2.791 7.990 1.00 64.81 469 GLU A CA 1
ATOM 3719 C C . GLU A 1 469 ? 40.541 3.836 6.858 1.00 64.81 469 GLU A C 1
ATOM 3721 O O . GLU A 1 469 ? 39.497 4.316 6.392 1.00 64.81 469 GLU A O 1
ATOM 3726 N N . PRO A 1 470 ? 41.741 4.176 6.347 1.00 61.69 470 PRO A N 1
ATOM 3727 C CA . PRO A 1 470 ? 41.886 5.090 5.223 1.00 61.69 470 PRO A CA 1
ATOM 3728 C C . PRO A 1 470 ? 41.406 4.445 3.912 1.00 61.69 470 PRO A C 1
ATOM 3730 O O . PRO A 1 470 ? 42.033 3.533 3.375 1.00 61.69 470 PRO A O 1
ATOM 3733 N N . GLY A 1 471 ? 40.322 4.970 3.336 1.00 70.75 471 GLY A N 1
ATOM 3734 C CA . GLY A 1 471 ? 39.797 4.516 2.047 1.00 70.75 471 GLY A CA 1
ATOM 3735 C C . GLY A 1 471 ? 38.433 5.122 1.699 1.00 70.75 471 GLY A C 1
ATOM 3736 O O . GLY A 1 471 ? 37.846 5.830 2.523 1.00 70.75 471 GLY A O 1
ATOM 3737 N N . PRO A 1 472 ? 37.907 4.861 0.486 1.00 76.56 472 PRO A N 1
ATOM 3738 C CA . PRO A 1 472 ? 36.631 5.400 0.023 1.00 76.56 472 PRO A CA 1
ATOM 3739 C C . PRO A 1 472 ? 35.447 4.657 0.676 1.00 76.56 472 PRO A C 1
ATOM 3741 O O . PRO A 1 472 ? 34.735 3.895 0.024 1.00 76.56 472 PRO A O 1
ATOM 3744 N N . SER A 1 473 ? 35.243 4.854 1.979 1.00 75.38 473 SER A N 1
ATOM 3745 C CA . SER A 1 473 ? 34.244 4.149 2.797 1.00 75.38 473 SER A CA 1
ATOM 3746 C C . SER A 1 473 ? 32.805 4.654 2.613 1.00 75.38 473 SER A C 1
ATOM 3748 O O . SER A 1 473 ? 31.852 3.914 2.865 1.00 75.38 473 SER A O 1
ATOM 3750 N N . VAL A 1 474 ? 32.619 5.883 2.115 1.00 80.00 474 VAL A N 1
ATOM 3751 C CA . VAL A 1 474 ? 31.296 6.513 1.908 1.00 80.00 474 VAL A CA 1
ATOM 3752 C C . VAL A 1 474 ? 30.748 6.267 0.494 1.00 80.00 474 VAL A C 1
ATOM 3754 O O . VAL A 1 474 ? 29.626 6.668 0.174 1.00 80.00 474 VAL A O 1
ATOM 3757 N N . ILE A 1 475 ? 31.514 5.602 -0.380 1.00 82.38 475 ILE A N 1
ATOM 3758 C CA . ILE A 1 475 ? 31.142 5.421 -1.787 1.00 82.38 475 ILE A CA 1
ATOM 3759 C C . ILE A 1 475 ? 29.789 4.709 -1.939 1.00 82.38 475 ILE A C 1
ATOM 3761 O O . ILE A 1 475 ? 29.513 3.678 -1.323 1.00 82.38 475 ILE A O 1
ATOM 3765 N N . SER A 1 476 ? 28.913 5.265 -2.779 1.00 84.38 476 SER A N 1
ATOM 3766 C CA . SER A 1 476 ? 27.586 4.697 -3.031 1.00 84.38 476 SER A CA 1
ATOM 3767 C C . SER A 1 476 ? 27.109 4.937 -4.459 1.00 84.38 476 SER A C 1
ATOM 3769 O O . SER A 1 476 ? 27.471 5.922 -5.100 1.00 84.38 476 SER A O 1
ATOM 3771 N N . THR A 1 477 ? 26.200 4.088 -4.943 1.00 83.00 477 THR A N 1
ATOM 3772 C CA . THR A 1 477 ? 25.574 4.212 -6.276 1.00 83.00 477 THR A CA 1
ATOM 3773 C C . THR A 1 477 ? 24.736 5.486 -6.468 1.00 83.00 477 THR A C 1
ATOM 3775 O O . THR A 1 477 ? 24.242 5.738 -7.565 1.00 83.00 477 THR A O 1
ATOM 3778 N N . GLN A 1 478 ? 24.548 6.297 -5.421 1.00 82.88 478 GLN A N 1
ATOM 3779 C CA . GLN A 1 478 ? 23.868 7.595 -5.493 1.00 82.88 478 GLN A CA 1
ATOM 3780 C C . GLN A 1 478 ? 24.813 8.750 -5.847 1.00 82.88 478 GLN A C 1
ATOM 3782 O O . GLN A 1 478 ? 24.349 9.811 -6.268 1.00 82.88 478 GLN A O 1
ATOM 3787 N N . MET A 1 479 ? 26.125 8.564 -5.690 1.00 85.94 479 MET A N 1
ATOM 3788 C CA . MET A 1 479 ? 27.116 9.596 -5.976 1.00 85.94 479 MET A CA 1
ATOM 3789 C C . MET A 1 479 ? 27.292 9.791 -7.486 1.00 85.94 479 MET A C 1
ATOM 3791 O O . MET A 1 479 ? 27.398 8.830 -8.245 1.00 85.94 479 MET A O 1
ATOM 3795 N N . ARG A 1 480 ? 27.373 11.052 -7.932 1.00 85.50 480 ARG A N 1
ATOM 3796 C CA . ARG A 1 480 ? 27.425 11.413 -9.366 1.00 85.50 480 ARG A CA 1
ATOM 3797 C C . ARG A 1 480 ? 28.667 10.886 -10.086 1.00 85.50 480 ARG A C 1
ATOM 3799 O O . ARG A 1 480 ? 28.609 10.603 -11.275 1.00 85.50 480 ARG A O 1
ATOM 3806 N N . SER A 1 481 ? 29.777 10.726 -9.377 1.00 86.56 481 SER A N 1
ATOM 3807 C CA . SER A 1 481 ? 31.024 10.224 -9.956 1.00 86.56 481 SER A CA 1
ATOM 3808 C C . SER A 1 481 ? 31.001 8.703 -10.183 1.00 86.56 481 SER A C 1
ATOM 3810 O O . SER A 1 481 ? 31.751 8.199 -11.011 1.00 86.56 481 SER A O 1
ATOM 3812 N N . VAL A 1 482 ? 30.122 7.952 -9.503 1.00 87.69 482 VAL A N 1
ATOM 3813 C CA . VAL A 1 482 ? 30.104 6.478 -9.567 1.00 87.69 482 VAL A CA 1
ATOM 3814 C C . VAL A 1 482 ? 29.715 5.933 -10.947 1.00 87.69 482 VAL A C 1
ATOM 3816 O O . VAL A 1 482 ? 30.442 5.078 -11.447 1.00 87.69 482 VAL A O 1
ATOM 3819 N N . PRO A 1 483 ? 28.671 6.430 -11.639 1.00 88.75 483 PRO A N 1
ATOM 3820 C CA . PRO A 1 483 ? 28.393 5.998 -13.011 1.00 88.75 483 PRO A CA 1
ATOM 3821 C C . PRO A 1 483 ? 29.564 6.214 -13.993 1.00 88.75 483 PRO A C 1
ATOM 3823 O O . PRO A 1 483 ? 29.738 5.417 -14.913 1.00 88.75 483 PRO A O 1
ATOM 3826 N N . LYS A 1 484 ? 30.397 7.247 -13.781 1.00 88.50 484 LYS A N 1
ATOM 3827 C CA . LYS A 1 484 ? 31.626 7.479 -14.563 1.00 88.50 484 LYS A CA 1
ATOM 3828 C C . LYS A 1 484 ? 32.726 6.476 -14.207 1.00 88.50 484 LYS A C 1
ATOM 3830 O O . LYS A 1 484 ? 33.332 5.905 -15.105 1.00 88.50 484 LYS A O 1
ATOM 3835 N N . LEU A 1 485 ? 32.930 6.193 -12.917 1.00 87.81 485 LEU A N 1
ATOM 3836 C CA . LEU A 1 485 ? 33.887 5.178 -12.442 1.00 87.81 485 LEU A CA 1
ATOM 3837 C C . LEU A 1 485 ? 33.558 3.770 -12.952 1.00 87.81 485 LEU A C 1
ATOM 3839 O O . LEU A 1 485 ? 34.456 2.997 -13.273 1.00 87.81 485 LEU A O 1
ATOM 3843 N N . LEU A 1 486 ? 32.269 3.454 -13.082 1.00 87.62 486 LEU A N 1
ATOM 3844 C CA . LEU A 1 486 ? 31.795 2.199 -13.668 1.00 87.62 486 LEU A CA 1
ATOM 3845 C C . LEU A 1 486 ? 31.925 2.155 -15.202 1.00 87.62 486 LEU A C 1
ATOM 3847 O O . LEU A 1 486 ? 31.654 1.110 -15.792 1.00 87.62 486 LEU A O 1
ATOM 3851 N N . ARG A 1 487 ? 32.327 3.263 -15.847 1.00 89.06 487 ARG A N 1
ATOM 3852 C CA . ARG A 1 487 ? 32.431 3.418 -17.308 1.00 89.06 487 ARG A CA 1
ATOM 3853 C C . ARG A 1 487 ? 31.174 2.927 -18.029 1.00 89.06 487 ARG A C 1
ATOM 3855 O O . ARG A 1 487 ? 31.239 2.095 -18.936 1.00 89.06 487 ARG A O 1
ATOM 3862 N N . LEU A 1 488 ? 30.014 3.398 -17.569 1.00 88.75 488 LEU A N 1
ATOM 3863 C CA . LEU A 1 488 ? 28.727 2.972 -18.112 1.00 88.75 488 LEU A CA 1
ATOM 3864 C C . LEU A 1 488 ? 28.542 3.447 -19.560 1.00 88.75 488 LEU A C 1
ATOM 3866 O O . LEU A 1 488 ? 28.906 4.573 -19.919 1.00 88.75 488 LEU A O 1
ATOM 3870 N N . LYS A 1 489 ? 27.933 2.580 -20.367 1.00 88.00 489 LYS A N 1
ATOM 3871 C CA . LYS A 1 489 ? 27.551 2.795 -21.760 1.00 88.00 489 LYS A CA 1
ATOM 3872 C C . LYS A 1 489 ? 26.037 2.649 -21.918 1.00 88.00 489 LYS A C 1
ATOM 3874 O O . LYS A 1 489 ? 25.433 1.771 -21.303 1.00 88.00 489 LYS A O 1
ATOM 3879 N N . TRP A 1 490 ? 25.444 3.485 -22.764 1.00 85.19 490 TRP A N 1
ATOM 3880 C CA . TRP A 1 490 ? 24.067 3.373 -23.240 1.00 85.19 490 TRP A CA 1
ATOM 3881 C C . TRP A 1 490 ? 24.075 2.978 -24.715 1.00 85.19 490 TRP A C 1
ATOM 3883 O O . TRP A 1 490 ? 24.573 3.733 -25.544 1.00 85.19 490 TRP A O 1
ATOM 3893 N N . ASP A 1 491 ? 23.566 1.791 -25.048 1.00 80.31 491 ASP A N 1
ATOM 3894 C CA . ASP A 1 491 ? 23.553 1.255 -26.420 1.00 80.31 491 ASP A CA 1
ATOM 3895 C C . ASP A 1 491 ? 24.946 1.256 -27.099 1.00 80.31 491 ASP A C 1
ATOM 3897 O O . ASP A 1 491 ? 25.070 1.380 -28.313 1.00 80.31 491 ASP A O 1
ATOM 3901 N N . GLY A 1 492 ? 26.012 1.102 -26.303 1.00 76.31 492 GLY A N 1
ATOM 3902 C CA . GLY A 1 492 ? 27.408 1.122 -26.762 1.00 76.31 492 GLY A CA 1
ATOM 3903 C C . GLY A 1 492 ? 28.112 2.480 -26.640 1.00 76.31 492 GLY A C 1
ATOM 3904 O O . GLY A 1 492 ? 29.339 2.524 -26.716 1.00 76.31 492 GLY A O 1
ATOM 3905 N N . TYR A 1 493 ? 27.379 3.558 -26.354 1.00 85.50 493 TYR A N 1
ATOM 3906 C CA . TYR A 1 493 ? 27.915 4.917 -26.252 1.00 85.50 493 TYR A CA 1
ATOM 3907 C C . TYR A 1 493 ? 28.214 5.340 -24.800 1.00 85.50 493 TYR A C 1
ATOM 3909 O O . TYR A 1 493 ? 27.380 5.114 -23.922 1.00 85.50 493 TYR A O 1
ATOM 3917 N N . PRO A 1 494 ? 29.368 5.967 -24.505 1.00 87.12 494 PRO A N 1
ATOM 3918 C CA . PRO A 1 494 ? 29.725 6.456 -23.168 1.00 87.12 494 PRO A CA 1
ATOM 3919 C C . PRO A 1 494 ? 28.700 7.416 -22.544 1.00 87.12 494 PRO A C 1
ATOM 3921 O O . PRO A 1 494 ? 28.252 8.368 -23.187 1.00 87.12 494 PRO A O 1
ATOM 3924 N N . LEU A 1 495 ? 28.363 7.202 -21.265 1.00 89.81 495 LEU A N 1
ATOM 3925 C CA . LEU A 1 495 ? 27.544 8.138 -20.488 1.00 89.81 495 LEU A CA 1
ATOM 3926 C C . LEU A 1 495 ? 28.332 9.382 -20.055 1.00 89.81 495 LEU A C 1
ATOM 3928 O O . LEU A 1 495 ? 29.454 9.285 -19.557 1.00 89.81 495 LEU A O 1
ATOM 3932 N N . HIS A 1 496 ? 27.679 10.541 -20.127 1.00 89.19 496 HIS A N 1
ATOM 3933 C CA . HIS A 1 496 ? 28.197 11.823 -19.660 1.00 89.19 496 HIS A CA 1
ATOM 3934 C C . HIS A 1 496 ? 27.137 12.588 -18.854 1.00 89.19 496 HIS A C 1
ATOM 3936 O O . HIS A 1 496 ? 25.932 12.447 -19.078 1.00 89.19 496 HIS A O 1
ATOM 3942 N N . PHE A 1 497 ? 27.589 13.391 -17.890 1.00 88.69 497 PHE A N 1
ATOM 3943 C CA . PHE A 1 497 ? 26.719 14.211 -17.053 1.00 88.69 497 PHE A CA 1
ATOM 3944 C C . PHE A 1 497 ? 26.969 15.687 -17.336 1.00 88.69 497 PHE A C 1
ATOM 3946 O O . PHE A 1 497 ? 28.046 16.188 -17.031 1.00 88.69 497 PHE A O 1
ATOM 3953 N N . ASP A 1 498 ? 25.944 16.379 -17.824 1.00 86.81 498 ASP A N 1
ATOM 3954 C CA . ASP A 1 498 ? 25.961 17.831 -17.979 1.00 86.81 498 ASP A CA 1
ATOM 3955 C C . ASP A 1 498 ? 25.141 18.518 -16.870 1.00 86.81 498 ASP A C 1
ATOM 3957 O O . ASP A 1 498 ? 24.088 18.032 -16.440 1.00 86.81 498 ASP A O 1
ATOM 3961 N N . MET A 1 499 ? 25.590 19.691 -16.409 1.00 83.56 499 MET A N 1
ATOM 3962 C CA . MET A 1 499 ? 24.933 20.413 -15.310 1.00 83.56 499 MET A CA 1
ATOM 3963 C C . MET A 1 499 ? 23.545 20.955 -15.683 1.00 83.56 499 MET A C 1
ATOM 3965 O O . MET A 1 499 ? 22.670 21.056 -14.816 1.00 83.56 499 MET A O 1
ATOM 3969 N N . LYS A 1 500 ? 23.324 21.320 -16.951 1.00 83.75 500 LYS A N 1
ATOM 3970 C CA . LYS A 1 500 ? 22.044 21.867 -17.426 1.00 83.75 500 LYS A CA 1
ATOM 3971 C C . LYS A 1 500 ? 21.092 20.731 -17.799 1.00 83.75 500 LYS A C 1
ATOM 3973 O O . LYS A 1 500 ? 19.945 20.705 -17.339 1.00 83.75 500 LYS A O 1
ATOM 3978 N N . GLN A 1 501 ? 21.583 19.787 -18.596 1.00 80.44 501 GLN A N 1
ATOM 3979 C CA . GLN A 1 501 ? 20.810 18.747 -19.273 1.00 80.44 501 GLN A CA 1
ATOM 3980 C C . GLN A 1 501 ? 20.626 17.472 -18.425 1.00 80.44 501 GLN A C 1
ATOM 3982 O O . GLN A 1 501 ? 19.642 16.756 -18.614 1.00 80.44 501 GLN A O 1
ATOM 3987 N N . GLY A 1 502 ? 21.505 17.212 -17.450 1.00 87.06 502 GLY A N 1
ATOM 3988 C CA . GLY A 1 502 ? 21.523 15.987 -16.642 1.00 87.06 502 GLY A CA 1
ATOM 3989 C C . GLY A 1 502 ? 22.322 14.854 -17.294 1.00 87.06 502 GLY A C 1
ATOM 3990 O O . GLY A 1 502 ? 23.239 15.102 -18.073 1.00 87.06 502 GLY A O 1
ATOM 3991 N N . TRP A 1 503 ? 21.993 13.600 -16.964 1.00 90.19 503 TRP A N 1
ATOM 3992 C CA . TRP A 1 503 ? 22.647 12.434 -17.574 1.00 90.19 503 TRP A CA 1
ATOM 3993 C C . TRP A 1 503 ? 22.193 12.190 -19.017 1.00 90.19 503 TRP A C 1
ATOM 3995 O O . TRP A 1 503 ? 20.993 12.161 -19.313 1.00 90.19 503 TRP A O 1
ATOM 4005 N N . GLY A 1 504 ? 23.167 11.935 -19.884 1.00 87.19 504 GLY A N 1
ATOM 4006 C CA . GLY A 1 504 ? 22.994 11.567 -21.284 1.00 87.19 504 GLY A CA 1
ATOM 4007 C C . GLY A 1 504 ? 24.131 10.680 -21.779 1.00 87.19 504 GLY A C 1
ATOM 4008 O O . GLY A 1 504 ? 24.963 10.234 -20.989 1.00 87.19 504 GLY A O 1
ATOM 4009 N N . TYR A 1 505 ? 24.159 10.417 -23.079 1.00 86.88 505 TYR A N 1
ATOM 4010 C CA . TYR A 1 505 ? 25.211 9.654 -23.751 1.00 86.88 505 TYR A CA 1
ATOM 4011 C C . TYR A 1 505 ? 25.803 10.451 -24.916 1.00 86.88 505 TYR A C 1
ATOM 4013 O O . TYR A 1 505 ? 25.113 11.268 -25.531 1.00 86.88 505 TYR A O 1
ATOM 4021 N N . LEU A 1 506 ? 27.095 10.231 -25.173 1.00 85.44 506 LEU A N 1
ATOM 4022 C CA . LEU A 1 506 ? 27.868 10.920 -26.206 1.00 85.44 506 LEU A CA 1
ATOM 4023 C C . LEU A 1 506 ? 27.958 10.066 -27.468 1.00 85.44 506 LEU A C 1
ATOM 4025 O O . LEU A 1 506 ? 28.383 8.913 -27.405 1.00 85.44 506 LEU A O 1
ATOM 4029 N N . VAL A 1 507 ? 27.610 10.649 -28.611 1.00 81.88 507 VAL A N 1
ATOM 4030 C CA . VAL A 1 507 ? 27.680 10.010 -29.933 1.00 81.88 507 VAL A CA 1
ATOM 4031 C C . VAL A 1 507 ? 28.654 10.802 -30.810 1.00 81.88 507 VAL A C 1
ATOM 4033 O O . VAL A 1 507 ? 28.598 12.029 -30.787 1.00 81.88 507 VAL A O 1
ATOM 4036 N N . PRO A 1 508 ? 29.553 10.166 -31.578 1.00 79.38 508 PRO A N 1
ATOM 4037 C CA . PRO A 1 508 ? 30.430 10.883 -32.504 1.00 79.38 508 PRO A CA 1
ATOM 4038 C C . PRO A 1 508 ? 29.654 11.686 -33.561 1.00 79.38 508 PRO A C 1
ATOM 4040 O O . PRO A 1 508 ? 28.614 11.236 -34.041 1.00 79.38 508 PRO A O 1
ATOM 4043 N N . ARG A 1 509 ? 30.172 12.853 -33.968 1.00 74.19 509 ARG A N 1
ATOM 4044 C CA . ARG A 1 509 ? 29.660 13.584 -35.141 1.00 74.19 509 ARG A CA 1
ATOM 4045 C C . ARG A 1 509 ? 30.118 12.880 -36.420 1.00 74.19 509 ARG A C 1
ATOM 4047 O O . ARG A 1 509 ? 31.267 13.021 -36.834 1.00 74.19 509 ARG A O 1
ATOM 4054 N N . GLU A 1 510 ? 29.222 12.111 -37.027 1.00 66.88 510 GLU A N 1
ATOM 4055 C CA . GLU A 1 510 ? 29.466 11.414 -38.296 1.00 66.88 510 GLU A CA 1
ATOM 4056 C C . GLU A 1 510 ? 29.256 12.358 -39.497 1.00 66.88 510 GLU A C 1
ATOM 4058 O O . GLU A 1 510 ? 28.322 13.163 -39.526 1.00 66.88 510 GLU A O 1
ATOM 4063 N N . GLN A 1 511 ? 30.118 12.262 -40.513 1.00 59.50 511 GLN A N 1
ATOM 4064 C CA . GLN A 1 511 ? 29.871 12.856 -41.832 1.00 59.50 511 GLN A CA 1
ATOM 4065 C C . GLN A 1 511 ? 28.888 11.986 -42.634 1.00 59.50 511 GLN A C 1
ATOM 4067 O O . GLN A 1 511 ? 28.633 10.837 -42.280 1.00 59.50 511 GLN A O 1
ATOM 4072 N N . LYS A 1 512 ? 28.346 12.504 -43.749 1.00 53.09 512 LYS A N 1
ATOM 4073 C CA . LYS A 1 512 ? 27.368 11.780 -44.595 1.00 53.09 512 LYS A CA 1
ATOM 4074 C C . LYS A 1 512 ? 27.860 10.407 -45.081 1.00 53.09 512 LYS A C 1
ATOM 4076 O O . LYS A 1 512 ? 27.035 9.533 -45.329 1.00 53.09 512 LYS A O 1
ATOM 4081 N N . ASP A 1 513 ? 29.176 10.216 -45.148 1.00 47.94 513 ASP A N 1
ATOM 4082 C CA . ASP A 1 513 ? 29.827 8.979 -45.589 1.00 47.94 513 ASP A CA 1
ATOM 4083 C C . ASP A 1 513 ? 30.111 7.996 -44.428 1.00 47.94 513 ASP A C 1
ATOM 4085 O O . ASP A 1 513 ? 30.725 6.948 -44.625 1.00 47.94 513 ASP A O 1
ATOM 4089 N N . GLY A 1 514 ? 29.667 8.312 -43.201 1.00 57.03 514 GLY A N 1
ATOM 4090 C CA . GLY A 1 514 ? 29.861 7.489 -41.999 1.00 57.03 514 GLY A CA 1
ATOM 4091 C C . GLY A 1 514 ? 31.273 7.553 -41.402 1.00 57.03 514 GLY A C 1
ATOM 4092 O O . GLY A 1 514 ? 31.620 6.741 -40.544 1.00 57.03 514 GLY A O 1
ATOM 4093 N N . THR A 1 515 ? 32.101 8.492 -41.864 1.00 58.47 515 THR A N 1
ATOM 4094 C CA . THR A 1 515 ? 33.452 8.760 -41.358 1.00 58.47 515 THR A CA 1
ATOM 4095 C C . THR A 1 515 ? 33.434 9.891 -40.328 1.00 58.47 515 THR A C 1
ATOM 4097 O O . THR A 1 515 ? 32.605 10.801 -40.386 1.00 58.47 515 THR A O 1
ATOM 4100 N N . VAL A 1 516 ? 34.360 9.843 -39.369 1.00 62.12 516 VAL A N 1
ATOM 4101 C CA . VAL A 1 516 ? 34.564 10.905 -38.374 1.00 62.12 516 VAL A CA 1
ATOM 4102 C C . VAL A 1 516 ? 35.938 11.514 -38.618 1.00 62.12 516 VAL A C 1
ATOM 4104 O O . VAL A 1 516 ? 36.939 10.801 -38.623 1.00 62.12 516 VAL A O 1
ATOM 4107 N N . VAL A 1 517 ? 36.001 12.830 -38.830 1.00 59.75 517 VAL A N 1
ATOM 4108 C CA . VAL A 1 517 ? 37.283 13.535 -38.950 1.00 59.75 517 VAL A CA 1
ATOM 4109 C C . VAL A 1 517 ? 37.786 13.856 -37.552 1.00 59.75 517 VAL A C 1
ATOM 4111 O O . VAL A 1 517 ? 37.193 14.667 -36.843 1.00 59.75 517 VAL A O 1
ATOM 4114 N N . VAL A 1 518 ? 38.895 13.229 -37.166 1.00 60.72 518 VAL A N 1
ATOM 4115 C CA . VAL A 1 518 ? 39.656 13.628 -35.982 1.00 60.72 518 VAL A CA 1
ATOM 4116 C C . VAL A 1 518 ? 40.501 14.840 -36.380 1.00 60.72 518 VAL A C 1
ATOM 4118 O O . VAL A 1 518 ? 41.291 14.732 -37.320 1.00 60.72 518 VAL A O 1
ATOM 4121 N N . PRO A 1 519 ? 40.354 16.004 -35.723 1.00 55.97 519 PRO A N 1
ATOM 4122 C CA . PRO A 1 519 ? 41.244 17.131 -35.961 1.00 55.97 519 PRO A CA 1
ATOM 4123 C C . PRO A 1 519 ? 42.692 16.684 -35.733 1.00 55.97 519 PRO A C 1
ATOM 4125 O O . PRO A 1 519 ? 43.010 16.136 -34.677 1.00 55.97 519 PRO A O 1
ATOM 4128 N N . SER A 1 520 ? 43.558 16.888 -36.729 1.00 43.38 520 SER A N 1
ATOM 4129 C CA . SER A 1 520 ? 44.993 16.616 -36.620 1.00 43.38 520 SER A CA 1
ATOM 4130 C C . SER A 1 520 ? 45.546 17.283 -35.360 1.00 43.38 520 SER A C 1
ATOM 4132 O O . SER A 1 520 ? 45.437 18.501 -35.214 1.00 43.38 520 SER A O 1
ATOM 4134 N N . LEU A 1 521 ? 46.154 16.491 -34.472 1.00 48.22 521 LEU A N 1
ATOM 4135 C CA . LEU A 1 521 ? 46.964 16.976 -33.356 1.00 48.22 521 LEU A CA 1
ATOM 4136 C C . LEU A 1 521 ? 48.169 17.730 -33.933 1.00 48.22 521 LEU A C 1
ATOM 4138 O O . LEU A 1 521 ? 49.219 17.145 -34.179 1.00 48.22 521 LEU A O 1
ATOM 4142 N N . ALA A 1 522 ? 48.003 19.023 -34.210 1.00 33.88 522 ALA A N 1
ATOM 4143 C CA . ALA A 1 522 ? 49.134 19.910 -34.409 1.00 33.88 522 ALA A CA 1
ATOM 4144 C C . ALA A 1 522 ? 49.851 20.052 -33.059 1.00 33.88 522 ALA A C 1
ATOM 4146 O O . ALA A 1 522 ? 49.239 20.443 -32.066 1.00 33.88 522 ALA A O 1
ATOM 4147 N N . GLU A 1 523 ? 51.109 19.626 -33.085 1.00 36.84 523 GLU A N 1
ATOM 4148 C CA . GLU A 1 523 ? 52.196 19.716 -32.113 1.00 36.84 523 GLU A CA 1
ATOM 4149 C C . GLU A 1 523 ? 51.956 20.537 -30.836 1.00 36.84 523 GLU A C 1
ATOM 4151 O O . GLU A 1 523 ? 51.530 21.693 -30.849 1.00 36.84 523 GLU A O 1
ATOM 4156 N N . ASP A 1 524 ? 52.337 19.892 -29.732 1.00 44.56 524 ASP A N 1
ATOM 4157 C CA . ASP A 1 524 ? 52.662 20.446 -28.424 1.00 44.56 524 ASP A CA 1
ATOM 4158 C C . ASP A 1 524 ? 53.013 21.943 -28.449 1.00 44.56 524 ASP A C 1
ATOM 4160 O O . ASP A 1 524 ? 54.125 22.351 -28.782 1.00 44.56 524 ASP A O 1
ATOM 4164 N N . SER A 1 525 ? 52.081 22.773 -27.989 1.00 33.88 525 SER A N 1
ATOM 4165 C CA . SER A 1 525 ? 52.448 24.023 -27.333 1.00 33.88 525 SER A CA 1
ATOM 4166 C C . SER A 1 525 ? 52.042 23.911 -25.874 1.00 33.88 525 SER A C 1
ATOM 4168 O O . SER A 1 525 ? 50.889 23.645 -25.539 1.00 33.88 525 SER A O 1
ATOM 4170 N N . GLU A 1 526 ? 53.047 24.033 -25.011 1.00 38.62 526 GLU A N 1
ATOM 4171 C CA . GLU A 1 526 ? 52.944 24.038 -23.560 1.00 38.62 526 GLU A CA 1
ATOM 4172 C C . GLU A 1 526 ? 51.747 24.887 -23.114 1.00 38.62 526 GLU A C 1
ATOM 4174 O O . GLU A 1 526 ? 51.767 26.120 -23.181 1.00 38.62 526 GLU A O 1
ATOM 4179 N N . ALA A 1 527 ? 50.688 24.220 -22.656 1.00 35.81 527 ALA A N 1
ATOM 4180 C CA . ALA A 1 527 ? 49.560 24.887 -22.036 1.00 35.81 527 ALA A CA 1
ATOM 4181 C C . ALA A 1 527 ? 50.064 25.590 -20.769 1.00 35.81 527 ALA A C 1
ATOM 4183 O O . ALA A 1 527 ? 50.345 24.959 -19.745 1.00 35.81 527 ALA A O 1
ATOM 4184 N N . LYS A 1 528 ? 50.187 26.919 -20.850 1.00 35.69 528 LYS A N 1
ATOM 4185 C CA . LYS A 1 528 ? 50.222 27.792 -19.677 1.00 35.69 528 LYS A CA 1
ATOM 4186 C C . LYS A 1 528 ? 49.012 27.450 -18.798 1.00 35.69 528 LYS A C 1
ATOM 4188 O O . LYS A 1 528 ? 47.932 27.169 -19.308 1.00 35.69 528 LYS A O 1
ATOM 4193 N N . GLY A 1 529 ? 49.239 27.414 -17.486 1.00 39.41 529 GLY A N 1
ATOM 4194 C CA . GLY A 1 529 ? 48.279 26.922 -16.498 1.00 39.41 529 GLY A CA 1
ATOM 4195 C C . GLY A 1 529 ? 46.875 27.527 -16.617 1.00 39.41 529 GLY A C 1
ATOM 4196 O O . GLY A 1 529 ? 46.730 28.699 -16.952 1.00 39.41 529 GLY A O 1
ATOM 4197 N N . ASP A 1 530 ? 45.889 26.693 -16.276 1.00 39.56 530 ASP A N 1
ATOM 4198 C CA . ASP A 1 530 ? 44.442 26.954 -16.154 1.00 39.56 530 ASP A CA 1
ATOM 4199 C C . ASP A 1 530 ? 43.541 26.802 -17.401 1.00 39.56 530 ASP A C 1
ATOM 4201 O O . ASP A 1 530 ? 42.384 27.224 -17.371 1.00 39.56 530 ASP A O 1
ATOM 4205 N N . GLU A 1 531 ? 43.963 26.095 -18.456 1.00 49.78 531 GLU A N 1
ATOM 4206 C CA . GLU A 1 531 ? 43.009 25.598 -19.468 1.00 49.78 531 GLU A CA 1
ATOM 4207 C C . GLU A 1 531 ? 42.373 24.255 -19.053 1.00 49.78 531 GLU A C 1
ATOM 4209 O O . GLU A 1 531 ? 43.058 23.310 -18.647 1.00 49.78 531 GLU A O 1
ATOM 4214 N N . LYS A 1 532 ? 41.036 24.166 -19.147 1.00 54.31 532 LYS A N 1
ATOM 4215 C CA . LYS A 1 532 ? 40.265 22.938 -18.876 1.00 54.31 532 LYS A CA 1
ATOM 4216 C C . LYS A 1 532 ? 40.764 21.787 -19.769 1.00 54.31 532 LYS A C 1
ATOM 4218 O O . LYS A 1 532 ? 41.069 22.028 -20.936 1.00 54.31 532 LYS A O 1
ATOM 4223 N N . PRO A 1 533 ? 40.829 20.539 -19.265 1.00 59.91 533 PRO A N 1
ATOM 4224 C CA . PRO A 1 533 ? 41.239 19.396 -20.078 1.00 59.91 533 PRO A CA 1
ATOM 4225 C C . PRO A 1 533 ? 40.324 19.258 -21.307 1.00 59.91 533 PRO A C 1
ATOM 4227 O O . PRO A 1 533 ? 39.105 19.195 -21.162 1.00 59.91 533 PRO A O 1
ATOM 4230 N N . LYS A 1 534 ? 40.916 19.240 -22.510 1.00 70.19 534 LYS A N 1
ATOM 4231 C CA . LYS A 1 534 ? 40.201 18.999 -23.774 1.00 70.19 534 LYS A CA 1
ATOM 4232 C C . LYS A 1 534 ? 39.710 17.546 -23.839 1.00 70.19 534 LYS A C 1
ATOM 4234 O O . LYS A 1 534 ? 40.372 16.649 -23.319 1.00 70.19 534 LYS A O 1
ATOM 4239 N N . PHE A 1 535 ? 38.559 17.324 -24.475 1.00 79.12 535 PHE A N 1
ATOM 4240 C CA . PHE A 1 535 ? 37.915 16.011 -24.583 1.00 79.12 535 PHE A CA 1
ATOM 4241 C C . PHE A 1 535 ? 38.763 15.007 -25.401 1.00 79.12 535 PHE A C 1
ATOM 4243 O O . PHE A 1 535 ? 39.189 15.350 -26.508 1.00 79.12 535 PHE A O 1
ATOM 4250 N N . PRO A 1 536 ? 39.002 13.770 -24.911 1.00 80.38 536 PRO A N 1
ATOM 4251 C CA . PRO A 1 536 ? 39.806 12.769 -25.620 1.00 80.38 536 PRO A CA 1
ATOM 4252 C C . PRO A 1 536 ? 39.009 12.079 -26.740 1.00 80.38 536 PRO A C 1
ATOM 4254 O O . PRO A 1 536 ? 38.473 10.982 -26.572 1.00 80.38 536 PRO A O 1
ATOM 4257 N N . LEU A 1 537 ? 38.928 12.736 -27.902 1.00 75.69 537 LEU A N 1
ATOM 4258 C CA . LEU A 1 537 ? 38.197 12.238 -29.074 1.00 75.69 537 LEU A CA 1
ATOM 4259 C C . LEU A 1 537 ? 38.731 10.890 -29.623 1.00 75.69 537 LEU A C 1
ATOM 4261 O O . LEU A 1 537 ? 37.902 10.024 -29.908 1.00 75.69 537 LEU A O 1
ATOM 4265 N N . PRO A 1 538 ? 40.055 10.641 -29.744 1.00 73.94 538 PRO A N 1
ATOM 4266 C CA . PRO A 1 538 ? 40.567 9.376 -30.288 1.00 73.94 538 PRO A CA 1
ATOM 4267 C C . PRO A 1 538 ? 40.215 8.157 -29.421 1.00 73.94 538 PRO A C 1
ATOM 4269 O O . PRO A 1 538 ? 39.705 7.147 -29.910 1.00 73.94 538 PRO A O 1
ATOM 4272 N N . GLU A 1 539 ? 40.427 8.251 -28.108 1.00 77.75 539 GLU A N 1
ATOM 4273 C CA . GLU A 1 539 ? 40.096 7.183 -27.165 1.00 77.75 539 GLU A CA 1
ATOM 4274 C C . GLU A 1 539 ? 38.580 6.976 -27.031 1.00 77.75 539 GLU A C 1
ATOM 4276 O O . GLU A 1 539 ? 38.125 5.844 -26.841 1.00 77.75 539 GLU A O 1
ATOM 4281 N N . PHE A 1 540 ? 37.788 8.041 -27.182 1.00 80.50 540 PHE A N 1
ATOM 4282 C CA . PHE A 1 540 ? 36.329 7.968 -27.244 1.00 80.50 540 PHE A CA 1
ATOM 4283 C C . PHE A 1 540 ? 35.835 7.189 -28.471 1.00 80.50 540 PHE A C 1
ATOM 4285 O O . PHE A 1 540 ? 34.986 6.305 -28.329 1.00 80.50 540 PHE A O 1
ATOM 4292 N N . LEU A 1 541 ? 36.392 7.455 -29.657 1.00 76.81 541 LEU A N 1
ATOM 4293 C CA . LEU A 1 541 ? 36.048 6.733 -30.886 1.00 76.81 541 LEU A CA 1
ATOM 4294 C C . LEU A 1 541 ? 36.366 5.240 -30.758 1.00 76.81 541 LEU A C 1
ATOM 4296 O O . LEU A 1 541 ? 35.507 4.398 -31.037 1.00 76.81 541 LEU A O 1
ATOM 4300 N N . LYS A 1 542 ? 37.538 4.903 -30.210 1.00 77.69 542 LYS A N 1
ATOM 4301 C CA . LYS A 1 542 ? 37.906 3.514 -29.905 1.00 77.69 542 LYS A CA 1
ATOM 4302 C C . LYS A 1 542 ? 36.930 2.859 -28.924 1.00 77.69 542 LYS A C 1
ATOM 4304 O O . LYS A 1 542 ? 36.526 1.715 -29.117 1.00 77.69 542 LYS A O 1
ATOM 4309 N N . ALA A 1 543 ? 36.508 3.580 -27.885 1.00 73.56 543 ALA A N 1
ATOM 4310 C CA . ALA A 1 543 ? 35.536 3.085 -26.913 1.00 73.56 543 ALA A CA 1
ATOM 4311 C C . ALA A 1 543 ? 34.135 2.840 -27.511 1.00 73.56 543 ALA A C 1
ATOM 4313 O O . ALA A 1 543 ? 33.398 1.992 -26.992 1.00 73.56 543 ALA A O 1
ATOM 4314 N N . CYS A 1 544 ? 33.793 3.550 -28.591 1.00 72.50 544 CYS A N 1
ATOM 4315 C CA . CYS A 1 544 ? 32.575 3.368 -29.385 1.00 72.50 544 CYS A CA 1
ATOM 4316 C C . CYS A 1 544 ? 32.711 2.287 -30.478 1.00 72.50 544 CYS A C 1
ATOM 4318 O O . CYS A 1 544 ? 31.737 2.024 -31.179 1.00 72.50 544 CYS A O 1
ATOM 4320 N N . GLY A 1 545 ? 33.883 1.652 -30.625 1.00 70.38 545 GLY A N 1
ATOM 4321 C CA . GLY A 1 545 ? 34.122 0.583 -31.603 1.00 70.38 545 GLY A CA 1
ATOM 4322 C C . GLY A 1 545 ? 34.541 1.059 -32.999 1.00 70.38 545 GLY A C 1
ATOM 4323 O O . GLY A 1 545 ? 34.403 0.300 -33.955 1.00 70.38 545 GLY A O 1
ATOM 4324 N N . TYR A 1 546 ? 35.030 2.296 -33.135 1.00 70.06 546 TYR A N 1
ATOM 4325 C CA . TYR A 1 546 ? 35.601 2.795 -34.389 1.00 70.06 546 TYR A CA 1
ATOM 4326 C C . TYR A 1 546 ? 37.037 2.291 -34.576 1.00 70.06 546 TYR A C 1
ATOM 4328 O O . TYR A 1 546 ? 37.820 2.259 -33.625 1.00 70.06 546 TYR A O 1
ATOM 4336 N N . GLU A 1 547 ? 37.372 1.916 -35.810 1.00 67.62 547 GLU A N 1
ATOM 4337 C CA . GLU A 1 547 ? 38.717 1.506 -36.220 1.00 67.62 547 GLU A CA 1
ATOM 4338 C C . GLU A 1 547 ? 39.372 2.605 -37.061 1.00 67.62 547 GLU A C 1
ATOM 4340 O O . GLU A 1 547 ? 38.698 3.286 -37.839 1.00 67.62 547 GLU A O 1
ATOM 4345 N N . ASP A 1 548 ? 40.690 2.754 -36.923 1.00 61.03 548 ASP A N 1
ATOM 4346 C CA . ASP A 1 548 ? 41.468 3.671 -37.751 1.00 61.03 548 ASP A CA 1
ATOM 4347 C C . ASP A 1 548 ? 41.447 3.197 -39.208 1.00 61.03 548 ASP A C 1
ATOM 4349 O O . ASP A 1 548 ? 41.790 2.050 -39.517 1.00 61.03 548 ASP A O 1
ATOM 4353 N N . VAL A 1 549 ? 41.088 4.093 -40.125 1.00 60.66 549 VAL A N 1
ATOM 4354 C CA . VAL A 1 549 ? 41.260 3.842 -41.557 1.00 60.66 549 VAL A CA 1
ATOM 4355 C C . VAL A 1 549 ? 42.761 3.897 -41.842 1.00 60.66 549 VAL A C 1
ATOM 4357 O O . VAL A 1 549 ? 43.349 4.975 -41.885 1.00 60.66 549 VAL A O 1
ATOM 4360 N N . LYS A 1 550 ? 43.406 2.734 -41.990 1.00 45.53 550 LYS A N 1
ATOM 4361 C CA . LYS A 1 550 ? 44.792 2.671 -42.467 1.00 45.53 550 LYS A CA 1
ATOM 4362 C C . LYS A 1 550 ? 44.835 3.151 -43.912 1.00 45.53 550 LYS A C 1
ATOM 4364 O O . LYS A 1 550 ? 44.287 2.498 -44.798 1.00 45.53 550 LYS A O 1
ATOM 4369 N N . ASP A 1 551 ? 45.509 4.269 -44.130 1.00 40.59 551 ASP A N 1
ATOM 4370 C CA . ASP A 1 551 ? 45.800 4.812 -45.452 1.00 40.59 551 ASP A CA 1
ATOM 4371 C C . ASP A 1 551 ? 46.941 4.001 -46.106 1.00 40.59 551 ASP A C 1
ATOM 4373 O O . ASP A 1 551 ? 48.065 4.466 -46.248 1.00 40.59 551 ASP A O 1
ATOM 4377 N N . ASP A 1 552 ? 46.671 2.735 -46.447 1.00 38.47 552 ASP A N 1
ATOM 4378 C CA . ASP A 1 552 ? 47.568 1.872 -47.243 1.00 38.47 552 ASP A CA 1
ATOM 4379 C C . ASP A 1 552 ? 47.189 1.897 -48.738 1.00 38.47 552 ASP A C 1
ATOM 4381 O O . ASP A 1 552 ? 47.426 0.951 -49.491 1.00 38.47 552 ASP A O 1
ATOM 4385 N N . LEU A 1 553 ? 46.605 2.998 -49.207 1.00 39.00 553 LEU A N 1
ATOM 4386 C CA . LEU A 1 553 ? 46.524 3.299 -50.630 1.00 39.00 553 LEU A CA 1
ATOM 4387 C C . LEU A 1 553 ? 47.312 4.574 -50.862 1.00 39.00 553 LEU A C 1
ATOM 4389 O O . LEU A 1 553 ? 46.768 5.670 -50.819 1.00 39.00 553 LEU A O 1
ATOM 4393 N N . GLY A 1 554 ? 48.612 4.402 -51.112 1.00 39.06 554 GLY A N 1
ATOM 4394 C CA . GLY A 1 554 ? 49.495 5.443 -51.620 1.00 39.06 554 GLY A CA 1
ATOM 4395 C C . GLY A 1 554 ? 48.953 6.028 -52.923 1.00 39.06 554 GLY A C 1
ATOM 4396 O O . GLY A 1 554 ? 49.395 5.678 -54.011 1.00 39.06 554 GLY A O 1
ATOM 4397 N N . LEU A 1 555 ? 47.998 6.941 -52.803 1.00 35.53 555 LEU A N 1
ATOM 4398 C CA . LEU A 1 555 ? 47.424 7.735 -53.873 1.00 35.53 555 LEU A CA 1
ATOM 4399 C C . LEU A 1 555 ? 48.274 8.991 -54.016 1.00 35.53 555 LEU A C 1
ATOM 4401 O O . LEU A 1 555 ? 47.867 10.110 -53.713 1.00 35.53 555 LEU A O 1
ATOM 4405 N N . LYS A 1 556 ? 49.497 8.787 -54.509 1.00 33.94 556 LYS A N 1
ATOM 4406 C CA . LYS A 1 556 ? 50.102 9.791 -55.373 1.00 33.94 556 LYS A CA 1
ATOM 4407 C C . LYS A 1 556 ? 49.677 9.463 -56.791 1.00 33.94 556 LYS A C 1
ATOM 4409 O O . LYS A 1 556 ? 50.133 8.481 -57.357 1.00 33.94 556 LYS A O 1
ATOM 4414 N N . ASP A 1 557 ? 48.839 10.349 -57.308 1.00 38.84 557 ASP A N 1
ATOM 4415 C CA . ASP A 1 557 ? 48.742 10.675 -58.722 1.00 38.84 557 ASP A CA 1
ATOM 4416 C C . ASP A 1 557 ? 48.269 9.535 -59.634 1.00 38.84 557 ASP A C 1
ATOM 4418 O O . ASP A 1 557 ? 49.042 8.694 -60.077 1.00 38.84 557 ASP A O 1
ATOM 4422 N N . THR A 1 558 ? 46.970 9.516 -59.932 1.00 31.34 558 THR A N 1
ATOM 4423 C CA . THR A 1 558 ? 46.446 9.321 -61.296 1.00 31.34 558 THR A CA 1
ATOM 4424 C C . THR A 1 558 ? 44.923 9.414 -61.265 1.00 31.34 558 THR A C 1
ATOM 4426 O O . THR A 1 558 ? 44.241 8.688 -60.547 1.00 31.34 558 THR A O 1
ATOM 4429 N N . GLY A 1 559 ? 44.370 10.334 -62.057 1.00 41.81 559 GLY A N 1
ATOM 4430 C CA . GLY A 1 559 ? 42.992 10.200 -62.518 1.00 41.81 559 GLY A CA 1
ATOM 4431 C C . GLY A 1 559 ? 42.833 8.944 -63.384 1.00 41.81 559 GLY A C 1
ATOM 4432 O O . GLY A 1 559 ? 43.832 8.431 -63.884 1.00 41.81 559 GLY A O 1
ATOM 4433 N N . LEU A 1 560 ? 41.569 8.549 -63.616 1.00 30.94 560 LEU A N 1
ATOM 4434 C CA . LEU A 1 560 ? 41.053 7.341 -64.311 1.00 30.94 560 LEU A CA 1
ATOM 4435 C C . LEU A 1 560 ? 40.697 6.222 -63.299 1.00 30.94 560 LEU A C 1
ATOM 4437 O O . LEU A 1 560 ? 41.494 5.913 -62.433 1.00 30.94 560 LEU A O 1
ATOM 4441 N N . GLN A 1 561 ? 39.542 5.546 -63.299 1.00 30.56 561 GLN A N 1
ATOM 4442 C CA . GLN A 1 561 ? 38.451 5.427 -64.272 1.00 30.56 561 GLN A CA 1
ATOM 4443 C C . GLN A 1 561 ? 37.254 4.714 -63.591 1.00 30.56 561 GLN A C 1
ATOM 4445 O O . GLN A 1 561 ? 37.402 3.611 -63.073 1.00 30.56 561 GLN A O 1
ATOM 4450 N N . TRP A 1 562 ? 36.050 5.299 -63.633 1.00 36.41 562 TRP A N 1
ATOM 4451 C CA . TRP A 1 562 ? 34.780 4.721 -63.140 1.00 36.41 562 TRP A CA 1
ATOM 4452 C C . TRP A 1 562 ? 34.195 3.639 -64.080 1.00 36.41 562 TRP A C 1
ATOM 4454 O O . TRP A 1 562 ? 33.005 3.642 -64.373 1.00 36.41 562 TRP A O 1
ATOM 4464 N N . GLN A 1 563 ? 35.019 2.739 -64.625 1.00 34.75 563 GLN A N 1
ATOM 4465 C CA . GLN A 1 563 ? 34.584 1.796 -65.676 1.00 34.75 563 GLN A CA 1
ATOM 4466 C C . GLN A 1 563 ? 34.978 0.329 -65.443 1.00 34.75 563 GLN A C 1
ATOM 4468 O O . GLN A 1 563 ? 34.864 -0.487 -66.350 1.00 34.75 563 GLN A O 1
ATOM 4473 N N . GLN A 1 564 ? 35.404 -0.047 -64.235 1.00 36.31 564 GLN A N 1
ATOM 4474 C CA . GLN A 1 564 ? 35.766 -1.441 -63.916 1.00 36.31 564 GLN A CA 1
ATOM 4475 C C . GLN A 1 564 ? 34.827 -2.126 -62.908 1.00 36.31 564 GLN A C 1
ATOM 4477 O O . GLN A 1 564 ? 35.179 -3.158 -62.345 1.00 36.31 564 GLN A O 1
ATOM 4482 N N . LEU A 1 565 ? 33.620 -1.590 -62.699 1.00 41.22 565 LEU A N 1
ATOM 4483 C CA . LEU A 1 565 ? 32.610 -2.186 -61.811 1.00 41.22 565 LEU A CA 1
ATOM 4484 C C . LEU A 1 565 ? 31.644 -3.164 -62.506 1.00 41.22 565 LEU A C 1
ATOM 4486 O O . LEU A 1 565 ? 30.900 -3.844 -61.810 1.00 41.22 565 LEU A O 1
ATOM 4490 N N . ASP A 1 566 ? 31.705 -3.315 -63.833 1.00 35.25 566 ASP A N 1
ATOM 4491 C CA . ASP A 1 566 ? 30.756 -4.157 -64.587 1.00 35.25 566 ASP A CA 1
ATOM 4492 C C . ASP A 1 566 ? 31.208 -5.618 -64.809 1.00 35.25 566 ASP A C 1
ATOM 4494 O O . ASP A 1 566 ? 30.512 -6.373 -65.479 1.00 35.25 566 ASP A O 1
ATOM 4498 N N . ASN A 1 567 ? 32.344 -6.062 -64.252 1.00 42.41 567 ASN A N 1
ATOM 4499 C CA . ASN A 1 567 ? 32.886 -7.413 -64.501 1.00 42.41 567 ASN A CA 1
ATOM 4500 C C . ASN A 1 567 ? 33.274 -8.179 -63.220 1.00 42.41 567 ASN A C 1
ATOM 4502 O O . ASN A 1 567 ? 34.402 -8.661 -63.094 1.00 42.41 567 ASN A O 1
ATOM 4506 N N . ILE A 1 568 ? 32.349 -8.328 -62.265 1.00 41.50 568 ILE A N 1
ATOM 4507 C CA . ILE A 1 568 ? 32.535 -9.231 -61.114 1.00 41.50 568 ILE A CA 1
ATOM 4508 C C . ILE A 1 568 ? 31.570 -10.429 -61.246 1.00 41.50 568 ILE A C 1
ATOM 4510 O O . ILE A 1 568 ? 30.370 -10.210 -61.377 1.00 41.50 568 ILE A O 1
ATOM 4514 N N . PRO A 1 569 ? 32.051 -11.691 -61.224 1.00 39.34 569 PRO A N 1
ATOM 4515 C CA . PRO A 1 569 ? 31.195 -12.873 -61.372 1.00 39.34 569 PRO A CA 1
ATOM 4516 C C . PRO A 1 569 ? 30.196 -13.053 -60.212 1.00 39.34 569 PRO A C 1
ATOM 4518 O O . PRO A 1 569 ? 30.578 -12.947 -59.043 1.00 39.34 569 PRO A O 1
ATOM 4521 N N . GLU A 1 570 ? 28.950 -13.429 -60.536 1.00 45.94 570 GLU A N 1
ATOM 4522 C CA . GLU A 1 570 ? 27.812 -13.635 -59.608 1.00 45.94 570 GLU A CA 1
ATOM 4523 C C . GLU A 1 570 ? 28.080 -14.625 -58.451 1.00 45.94 570 GLU A C 1
ATOM 4525 O O . GLU A 1 570 ? 27.437 -14.556 -57.406 1.00 45.94 570 GLU A O 1
ATOM 4530 N N . GLU A 1 571 ? 29.077 -15.510 -58.548 1.00 39.09 571 GLU A N 1
ATOM 4531 C CA . GLU A 1 571 ? 29.414 -16.448 -57.461 1.00 39.09 571 GLU A CA 1
ATOM 4532 C C . GLU A 1 571 ? 30.280 -15.829 -56.337 1.00 39.09 571 GLU A C 1
ATOM 4534 O O . GLU A 1 571 ? 30.548 -16.469 -55.313 1.00 39.09 571 GLU A O 1
ATOM 4539 N N . GLY A 1 572 ? 30.699 -14.566 -56.484 1.00 41.69 572 GLY A N 1
ATOM 4540 C CA . GLY A 1 572 ? 31.490 -13.820 -55.497 1.00 41.69 572 GLY A CA 1
ATOM 4541 C C . GLY A 1 572 ? 30.680 -12.986 -54.496 1.00 41.69 572 GLY A C 1
ATOM 4542 O O . GLY A 1 572 ? 31.175 -12.704 -53.397 1.00 41.69 572 GLY A O 1
ATOM 4543 N N . GLU A 1 573 ? 29.431 -12.631 -54.808 1.00 37.53 573 GLU A N 1
ATOM 4544 C CA . GLU A 1 573 ? 28.621 -11.743 -53.959 1.00 37.53 573 GLU A CA 1
ATOM 4545 C C . GLU A 1 573 ? 28.340 -12.369 -52.588 1.00 37.53 573 GLU A C 1
ATOM 4547 O O . GLU A 1 573 ? 28.505 -11.731 -51.547 1.00 37.53 573 GLU A O 1
ATOM 4552 N N . ALA A 1 574 ? 28.044 -13.669 -52.545 1.00 38.28 574 ALA A N 1
ATOM 4553 C CA . ALA A 1 574 ? 27.747 -14.372 -51.298 1.00 38.28 574 ALA A CA 1
ATOM 4554 C C . ALA A 1 574 ? 28.956 -14.498 -50.345 1.00 38.28 574 ALA A C 1
ATOM 4556 O O . ALA A 1 574 ? 28.767 -14.765 -49.151 1.00 38.28 574 ALA A O 1
ATOM 4557 N N . LYS A 1 575 ? 30.192 -14.325 -50.845 1.00 35.50 575 LYS A N 1
ATOM 4558 C CA . LYS A 1 575 ? 31.432 -14.285 -50.045 1.00 35.50 575 LYS A CA 1
ATOM 4559 C C . LYS A 1 575 ? 31.776 -12.864 -49.595 1.00 35.50 575 LYS A C 1
ATOM 4561 O O . LYS A 1 575 ? 32.270 -12.708 -48.480 1.00 35.50 575 LYS A O 1
ATOM 4566 N N . LEU A 1 576 ? 31.471 -11.845 -50.402 1.00 36.94 576 LEU A N 1
ATOM 4567 C CA . LEU A 1 576 ? 31.657 -10.440 -50.036 1.00 36.94 576 LEU A CA 1
ATOM 4568 C C . LEU A 1 576 ? 30.639 -10.013 -48.963 1.00 36.94 576 LEU A C 1
ATOM 4570 O O . LEU A 1 576 ? 31.038 -9.487 -47.928 1.00 36.94 576 LEU A O 1
ATOM 4574 N N . TRP A 1 577 ? 29.360 -10.380 -49.104 1.00 35.66 577 TRP A N 1
ATOM 4575 C CA . TRP A 1 577 ? 28.318 -10.079 -48.109 1.00 35.66 577 TRP A CA 1
ATOM 4576 C C . TRP A 1 577 ? 28.496 -10.830 -46.780 1.00 35.66 577 TRP A C 1
ATOM 4578 O O . TRP A 1 577 ? 28.179 -10.291 -45.720 1.00 35.66 577 TRP A O 1
ATOM 4588 N N . ARG A 1 578 ? 29.091 -12.034 -46.794 1.00 33.75 578 ARG A N 1
ATOM 4589 C CA . ARG A 1 578 ? 29.483 -12.754 -45.563 1.00 33.75 578 ARG A CA 1
ATOM 4590 C C . ARG A 1 578 ? 30.675 -12.121 -44.842 1.00 33.75 578 ARG A C 1
ATOM 4592 O O . ARG A 1 578 ? 30.782 -12.267 -43.630 1.00 33.75 578 ARG A O 1
ATOM 4599 N N . LYS A 1 579 ? 31.551 -11.420 -45.568 1.00 34.12 579 LYS A N 1
ATOM 4600 C CA . LYS A 1 579 ? 32.677 -10.664 -44.998 1.00 34.12 579 LYS A CA 1
ATOM 4601 C C . LYS A 1 579 ? 32.243 -9.273 -44.514 1.00 34.12 579 LYS A C 1
ATOM 4603 O O . LYS A 1 579 ? 32.779 -8.792 -43.527 1.00 34.12 579 LYS A O 1
ATOM 4608 N N . VAL A 1 580 ? 31.237 -8.676 -45.160 1.00 34.09 580 VAL A N 1
ATOM 4609 C CA . VAL A 1 580 ? 30.632 -7.381 -44.790 1.00 34.09 580 VAL A CA 1
ATOM 4610 C C . VAL A 1 580 ? 29.710 -7.487 -43.565 1.00 34.09 580 VAL A C 1
ATOM 4612 O O . VAL A 1 580 ? 29.588 -6.527 -42.814 1.00 34.09 580 VAL A O 1
ATOM 4615 N N . LEU A 1 581 ? 29.088 -8.645 -43.315 1.00 32.97 581 LEU A N 1
ATOM 4616 C CA . LEU A 1 581 ? 28.155 -8.845 -42.191 1.00 32.97 581 LEU A CA 1
ATOM 4617 C C . LEU A 1 581 ? 28.726 -9.687 -41.031 1.00 32.97 581 LEU A C 1
ATOM 4619 O O . LEU A 1 581 ? 27.965 -10.188 -40.201 1.00 32.97 581 LEU A O 1
ATOM 4623 N N . GLY A 1 582 ? 30.054 -9.834 -40.944 1.00 30.08 582 GLY A N 1
ATOM 4624 C CA . GLY A 1 582 ? 30.713 -10.412 -39.767 1.00 30.08 582 GLY A CA 1
ATOM 4625 C C . GLY A 1 582 ? 30.383 -9.622 -38.492 1.00 30.08 582 GLY A C 1
ATOM 4626 O O . GLY A 1 582 ? 30.387 -8.397 -38.527 1.00 30.08 582 GLY A O 1
ATOM 4627 N N . ASN A 1 583 ? 30.046 -10.347 -37.412 1.00 33.81 583 ASN A N 1
ATOM 4628 C CA . ASN A 1 583 ? 29.697 -9.903 -36.050 1.00 33.81 583 ASN A CA 1
ATOM 4629 C C . ASN A 1 583 ? 29.589 -8.383 -35.847 1.00 33.81 583 ASN A C 1
ATOM 4631 O O . ASN A 1 583 ? 30.599 -7.699 -35.739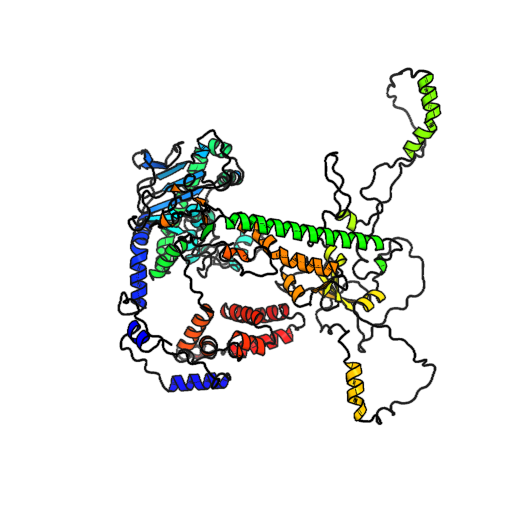 1.00 33.81 583 ASN A O 1
ATOM 4635 N N . ARG A 1 584 ? 28.351 -7.883 -35.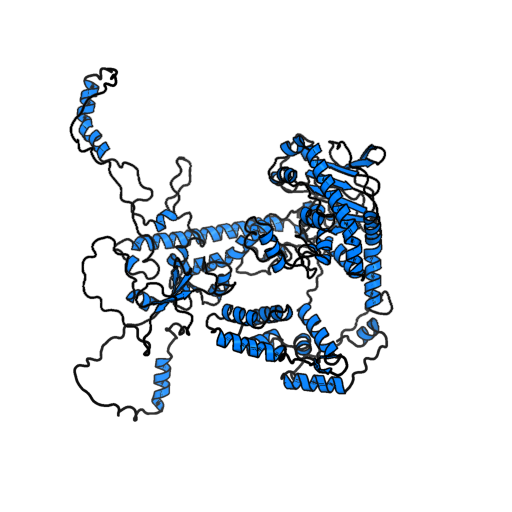725 1.00 37.03 584 ARG A N 1
ATOM 4636 C CA . ARG A 1 584 ? 28.007 -6.476 -35.446 1.00 37.03 584 ARG A CA 1
ATOM 4637 C C . ARG A 1 584 ? 28.923 -5.841 -34.381 1.00 37.03 584 ARG A C 1
ATOM 4639 O O . ARG A 1 584 ? 28.664 -5.989 -33.191 1.00 37.03 584 ARG A O 1
ATOM 4646 N N . THR A 1 585 ? 29.943 -5.101 -34.815 1.00 44.19 585 THR A N 1
ATOM 4647 C CA . THR A 1 585 ? 30.817 -4.260 -33.973 1.00 44.19 585 THR A CA 1
ATOM 4648 C C . THR A 1 585 ? 30.394 -2.793 -33.947 1.00 44.19 585 THR A C 1
ATOM 4650 O O . THR A 1 585 ? 30.850 -2.049 -33.086 1.00 44.19 585 THR A O 1
ATOM 4653 N N . ARG A 1 586 ? 29.498 -2.358 -34.843 1.00 44.25 586 ARG A N 1
ATOM 4654 C CA . ARG A 1 586 ? 28.991 -0.979 -34.847 1.00 44.25 586 ARG A CA 1
ATOM 4655 C C . ARG A 1 586 ? 27.792 -0.822 -33.902 1.00 44.25 586 ARG A C 1
ATOM 4657 O O . ARG A 1 586 ? 26.843 -1.610 -34.018 1.00 44.25 586 ARG A O 1
ATOM 4664 N N . PRO A 1 587 ? 27.790 0.191 -33.014 1.00 48.47 587 PRO A N 1
ATOM 4665 C CA . PRO A 1 587 ? 26.587 0.601 -32.302 1.00 48.47 587 PRO A CA 1
ATOM 4666 C C . PRO A 1 587 ? 25.464 0.943 -33.302 1.00 48.47 587 PRO A C 1
ATOM 4668 O O . PRO A 1 587 ? 25.742 1.379 -34.422 1.00 48.47 587 PRO A O 1
ATOM 4671 N N . PRO A 1 588 ? 24.189 0.713 -32.952 1.00 51.44 588 PRO A N 1
ATOM 4672 C CA . PRO A 1 588 ? 23.069 1.049 -33.826 1.00 51.44 588 PRO A CA 1
ATOM 4673 C C . PRO A 1 588 ? 23.011 2.564 -34.091 1.00 51.44 588 PRO A C 1
ATOM 4675 O O . PRO A 1 588 ? 23.115 3.351 -33.155 1.00 51.44 588 PRO A O 1
ATOM 4678 N N . GLN A 1 589 ? 22.796 2.962 -35.353 1.00 51.78 589 GLN A N 1
ATOM 4679 C CA . GLN A 1 589 ? 22.645 4.372 -35.739 1.00 51.78 589 GLN A CA 1
ATOM 4680 C C . GLN A 1 589 ? 21.514 5.041 -34.946 1.00 51.78 589 GLN A C 1
ATOM 4682 O O . GLN A 1 589 ? 20.365 4.584 -34.967 1.00 51.78 589 GLN A O 1
ATOM 4687 N N . VAL A 1 590 ? 21.845 6.131 -34.253 1.00 52.41 590 VAL A N 1
ATOM 4688 C CA . VAL A 1 590 ? 20.885 6.948 -33.506 1.00 52.41 590 VAL A CA 1
ATOM 4689 C C . VAL A 1 590 ? 20.121 7.811 -34.509 1.00 52.41 590 VAL A C 1
ATOM 4691 O O . VAL A 1 590 ? 20.692 8.697 -35.137 1.00 52.41 590 VAL A O 1
ATOM 4694 N N . LYS A 1 591 ? 18.825 7.537 -34.692 1.00 52.16 591 LYS A N 1
ATOM 4695 C CA . LYS A 1 591 ? 17.944 8.396 -35.496 1.00 52.16 591 LYS A CA 1
ATOM 4696 C C . LYS A 1 591 ? 17.653 9.693 -34.736 1.00 52.16 591 LYS A C 1
ATOM 4698 O O . LYS A 1 591 ? 17.391 9.643 -33.536 1.00 52.16 591 LYS A O 1
ATOM 4703 N N . GLU A 1 592 ? 17.708 10.805 -35.470 1.00 48.22 592 GLU A N 1
ATOM 4704 C CA . GLU A 1 592 ? 17.467 12.203 -35.078 1.00 48.22 592 GLU A CA 1
ATOM 4705 C C . GLU A 1 592 ? 16.565 12.375 -33.841 1.00 48.22 592 GLU A C 1
ATOM 4707 O O . GLU A 1 592 ? 15.349 12.503 -33.934 1.00 48.22 592 GLU A O 1
ATOM 4712 N N . ASN A 1 593 ? 17.173 12.425 -32.659 1.00 49.97 593 ASN A N 1
ATOM 4713 C CA . ASN A 1 593 ? 16.581 13.090 -31.503 1.00 49.97 593 ASN A CA 1
ATOM 4714 C C . ASN A 1 593 ? 17.330 14.408 -31.293 1.00 49.97 593 ASN A C 1
ATOM 4716 O O . ASN A 1 593 ? 18.473 14.533 -31.715 1.00 49.97 593 ASN A O 1
ATOM 4720 N N . LEU A 1 594 ? 16.673 15.401 -30.689 1.00 55.81 594 LEU A N 1
ATOM 4721 C CA . LEU A 1 594 ? 17.203 16.753 -30.472 1.00 55.81 594 LEU A CA 1
ATOM 4722 C C . LEU A 1 594 ? 18.638 16.721 -29.915 1.00 55.81 594 LEU A C 1
ATOM 4724 O O . LEU A 1 594 ? 18.817 16.520 -28.712 1.00 55.81 594 LEU A O 1
ATOM 4728 N N . ASP A 1 595 ? 19.625 16.932 -30.787 1.00 58.84 595 ASP A N 1
ATOM 4729 C CA . ASP A 1 595 ? 21.008 17.175 -30.394 1.00 58.84 595 ASP A CA 1
ATOM 4730 C C . ASP A 1 595 ? 21.018 18.393 -29.475 1.00 58.84 595 ASP A C 1
ATOM 4732 O O . ASP A 1 595 ? 20.538 19.474 -29.834 1.00 58.84 595 ASP A O 1
ATOM 4736 N N . MET A 1 596 ? 21.464 18.190 -28.242 1.00 65.25 596 MET A N 1
ATOM 4737 C CA . MET A 1 596 ? 21.613 19.282 -27.297 1.00 65.25 596 MET A CA 1
ATOM 4738 C C . MET A 1 596 ? 23.053 19.738 -27.375 1.00 65.25 596 MET A C 1
ATOM 4740 O O . MET A 1 596 ? 23.958 18.949 -27.123 1.00 65.25 596 MET A O 1
ATOM 4744 N N . ASP A 1 597 ? 23.245 21.016 -27.688 1.00 63.00 597 ASP A N 1
ATOM 4745 C CA . ASP A 1 597 ? 24.570 21.612 -27.761 1.00 63.00 597 ASP A CA 1
ATOM 4746 C C . ASP A 1 597 ? 25.216 21.599 -26.366 1.00 63.00 597 ASP A C 1
ATOM 4748 O O . ASP A 1 597 ? 24.911 22.410 -25.482 1.00 63.00 597 ASP A O 1
ATOM 4752 N N . VAL A 1 598 ? 26.034 20.577 -26.141 1.00 67.31 598 VAL A N 1
ATOM 4753 C CA . VAL A 1 598 ? 26.959 20.459 -25.023 1.00 67.31 598 VAL A CA 1
ATOM 4754 C C . VAL A 1 598 ? 28.317 20.706 -25.657 1.00 67.31 598 VAL A C 1
ATOM 4756 O O . VAL A 1 598 ? 28.682 19.976 -26.570 1.00 67.31 598 VAL A O 1
ATOM 4759 N N . ASP A 1 599 ? 28.995 21.764 -25.209 1.00 66.88 599 ASP A N 1
ATOM 4760 C CA . ASP A 1 599 ? 30.267 22.334 -25.692 1.00 66.88 599 ASP A CA 1
ATOM 4761 C C . ASP A 1 599 ? 31.438 21.319 -25.645 1.00 66.88 599 ASP A C 1
ATOM 4763 O O . ASP A 1 599 ? 32.383 21.446 -24.869 1.00 66.88 599 ASP A O 1
ATOM 4767 N N . ILE A 1 600 ? 31.308 20.228 -26.404 1.00 72.69 600 ILE A N 1
ATOM 4768 C CA . ILE A 1 600 ? 32.220 19.090 -26.515 1.00 72.69 600 ILE A CA 1
ATOM 4769 C C . ILE A 1 600 ? 32.491 18.884 -28.004 1.00 72.69 600 ILE A C 1
ATOM 4771 O O . ILE A 1 600 ? 31.632 18.423 -28.764 1.00 72.69 600 ILE A O 1
ATOM 4775 N N . ASP A 1 601 ? 33.711 19.215 -28.414 1.00 68.62 601 ASP A N 1
ATOM 4776 C CA . ASP A 1 601 ? 34.145 19.107 -29.802 1.00 68.62 601 ASP A CA 1
ATOM 4777 C C . ASP A 1 601 ? 34.017 17.669 -30.334 1.00 68.62 601 ASP A C 1
ATOM 4779 O O . ASP A 1 601 ? 34.445 16.696 -29.710 1.00 68.62 601 ASP A O 1
ATOM 4783 N N . GLY A 1 602 ? 33.422 17.534 -31.523 1.00 70.25 602 GLY A N 1
ATOM 4784 C CA . GLY A 1 602 ? 33.319 16.257 -32.240 1.00 70.25 602 GLY A CA 1
ATOM 4785 C C . GLY A 1 602 ? 32.237 15.288 -31.743 1.00 70.25 602 GLY A C 1
ATOM 4786 O O . GLY A 1 602 ? 32.139 14.193 -32.296 1.00 70.25 602 GLY A O 1
ATOM 4787 N N . CYS A 1 603 ? 31.397 15.673 -30.770 1.00 78.81 603 CYS A N 1
ATOM 4788 C CA . CYS A 1 603 ? 30.312 14.830 -30.247 1.00 78.81 603 CYS A CA 1
ATOM 4789 C C . CYS A 1 603 ? 28.919 15.486 -30.339 1.00 78.81 603 CYS A C 1
ATOM 4791 O O . CYS A 1 603 ? 28.778 16.709 -30.363 1.00 78.81 603 CYS A O 1
ATOM 4793 N N . HIS A 1 604 ? 27.886 14.648 -30.382 1.00 80.50 604 HIS A N 1
ATOM 4794 C CA . HIS A 1 604 ? 26.480 14.966 -30.138 1.00 80.50 604 HIS A CA 1
ATOM 4795 C C . HIS A 1 604 ? 26.080 14.432 -28.758 1.00 80.50 604 HIS A C 1
ATOM 4797 O O . HIS A 1 604 ? 26.521 13.347 -28.359 1.00 80.50 604 HIS A O 1
ATOM 4803 N N . PHE A 1 605 ? 25.239 15.168 -28.030 1.00 82.38 605 PHE A N 1
ATOM 4804 C CA . PHE A 1 605 ? 24.773 14.761 -26.702 1.00 82.38 605 PHE A CA 1
ATOM 4805 C C . PHE A 1 605 ? 23.272 14.486 -26.696 1.00 82.38 605 PHE A C 1
ATOM 4807 O O . PHE A 1 605 ? 22.450 15.352 -27.003 1.00 82.38 605 PHE A O 1
ATOM 4814 N N . PHE A 1 606 ? 22.910 13.290 -26.231 1.00 81.88 606 PHE A N 1
ATOM 4815 C CA . PHE A 1 606 ? 21.524 12.849 -26.123 1.00 81.88 606 PHE A CA 1
ATOM 4816 C C . PHE A 1 606 ? 21.148 12.584 -24.667 1.00 81.88 606 PHE A C 1
ATOM 4818 O O . PHE A 1 606 ? 21.799 11.805 -23.971 1.00 81.88 606 PHE A O 1
ATOM 4825 N N . ARG A 1 607 ? 20.059 13.202 -24.191 1.00 84.56 607 ARG A N 1
ATOM 4826 C CA . ARG A 1 607 ? 19.550 12.979 -22.827 1.00 84.56 607 ARG A CA 1
ATOM 4827 C C . ARG A 1 607 ? 19.031 11.551 -22.653 1.00 84.56 607 ARG A C 1
ATOM 4829 O O . ARG A 1 607 ? 18.368 11.007 -23.535 1.00 84.56 607 ARG A O 1
ATOM 4836 N N . LEU A 1 608 ? 19.230 10.988 -21.461 1.00 84.06 608 LEU A N 1
ATOM 4837 C CA . LEU A 1 608 ? 18.573 9.737 -21.094 1.00 84.06 608 LEU A CA 1
ATOM 4838 C C . LEU A 1 608 ? 17.046 9.922 -20.985 1.00 84.06 608 LEU A C 1
ATOM 4840 O O . LEU A 1 608 ? 16.582 10.940 -20.456 1.00 84.06 608 LEU A O 1
ATOM 4844 N N . PRO A 1 609 ? 16.248 8.935 -21.433 1.00 80.81 609 PRO A N 1
ATOM 4845 C CA . PRO A 1 609 ? 14.795 9.020 -21.374 1.00 80.81 609 PRO A CA 1
ATOM 4846 C C . PRO A 1 609 ? 14.303 8.987 -19.922 1.00 80.81 609 PRO A C 1
ATOM 4848 O O . PRO A 1 609 ? 14.621 8.077 -19.158 1.00 80.81 609 PRO A O 1
ATOM 4851 N N . HIS A 1 610 ? 13.484 9.969 -19.545 1.00 81.19 610 HIS A N 1
ATOM 4852 C CA . HIS A 1 610 ? 12.884 10.054 -18.213 1.00 81.19 610 HIS A CA 1
ATOM 4853 C C . HIS A 1 610 ? 11.447 9.497 -18.206 1.00 81.19 610 HIS A C 1
ATOM 4855 O O . HIS A 1 610 ? 10.654 9.780 -19.108 1.00 81.19 610 HIS A O 1
ATOM 4861 N N . LYS A 1 611 ? 11.070 8.751 -17.154 1.00 73.88 611 LYS A N 1
ATOM 4862 C CA . LYS A 1 611 ? 9.744 8.104 -17.037 1.00 73.88 611 LYS A CA 1
ATOM 4863 C C . LYS A 1 611 ? 8.551 9.070 -17.091 1.00 73.88 611 LYS A C 1
ATOM 4865 O O . LYS A 1 611 ? 7.516 8.757 -17.666 1.00 73.88 611 LYS A O 1
ATOM 4870 N N . ASP A 1 612 ? 8.711 10.269 -16.541 1.00 71.75 612 ASP A N 1
ATOM 4871 C CA . ASP A 1 612 ? 7.652 11.291 -16.522 1.00 71.75 612 ASP A CA 1
ATOM 4872 C C . ASP A 1 612 ? 7.600 12.138 -17.810 1.00 71.75 612 ASP A C 1
ATOM 4874 O O . ASP A 1 612 ? 6.783 13.050 -17.925 1.00 71.75 612 ASP A O 1
ATOM 4878 N N . GLY A 1 613 ? 8.465 11.850 -18.787 1.00 69.69 613 GLY A N 1
ATOM 4879 C CA . GLY A 1 613 ? 8.507 12.525 -20.081 1.00 69.69 613 GLY A CA 1
ATOM 4880 C C . GLY A 1 613 ? 9.769 13.365 -20.324 1.00 69.69 613 GLY A C 1
ATOM 4881 O O . GLY A 1 613 ? 10.588 13.548 -19.425 1.00 69.69 613 GLY A O 1
ATOM 4882 N N . PRO A 1 614 ? 9.918 13.910 -21.546 1.00 69.38 614 PRO A N 1
ATOM 4883 C CA . PRO A 1 614 ? 11.175 14.486 -22.050 1.00 69.38 614 PRO A CA 1
ATOM 4884 C C . PRO A 1 614 ? 11.589 15.816 -21.396 1.00 69.38 614 PRO A C 1
ATOM 4886 O O . PRO A 1 614 ? 12.734 16.244 -21.515 1.00 69.38 614 PRO A O 1
ATOM 4889 N N . HIS A 1 615 ? 10.670 16.483 -20.694 1.00 75.75 615 HIS A N 1
ATOM 4890 C CA . HIS A 1 615 ? 10.921 17.760 -20.017 1.00 75.75 615 HIS A CA 1
ATOM 4891 C C . HIS A 1 615 ? 11.650 17.594 -18.673 1.00 75.75 615 HIS A C 1
ATOM 4893 O O . HIS A 1 615 ? 12.159 18.575 -18.132 1.00 75.75 615 HIS A O 1
ATOM 4899 N N . LYS A 1 616 ? 11.712 16.373 -18.123 1.00 81.19 616 LYS A N 1
ATOM 4900 C CA . LYS A 1 616 ? 12.463 16.075 -16.897 1.00 81.19 616 LYS A CA 1
ATOM 4901 C C . LYS A 1 616 ? 13.822 15.467 -17.233 1.00 81.19 616 LYS A C 1
ATOM 4903 O O . LYS A 1 616 ? 13.958 14.713 -18.190 1.00 81.19 616 LYS A O 1
ATOM 4908 N N . ARG A 1 617 ? 14.824 15.786 -16.412 1.00 84.62 617 ARG A N 1
ATOM 4909 C CA . ARG A 1 617 ? 16.199 15.287 -16.547 1.00 84.62 617 ARG A CA 1
ATOM 4910 C C . ARG A 1 617 ? 16.462 14.106 -15.623 1.00 84.62 617 ARG A C 1
ATOM 4912 O O . ARG A 1 617 ? 15.939 14.054 -14.511 1.00 84.62 617 ARG A O 1
ATOM 4919 N N . VAL A 1 618 ? 17.312 13.186 -16.064 1.00 85.69 618 VAL A N 1
ATOM 4920 C CA . VAL A 1 618 ? 17.742 12.038 -15.259 1.00 85.69 618 VAL A CA 1
ATOM 4921 C C . VAL A 1 618 ? 18.856 12.475 -14.312 1.00 85.69 618 VAL A C 1
ATOM 4923 O O . VAL A 1 618 ? 19.869 13.018 -14.748 1.00 85.69 618 VAL A O 1
ATOM 4926 N N . GLY A 1 619 ? 18.656 12.254 -13.009 1.00 85.50 619 GLY A N 1
ATOM 4927 C CA . GLY A 1 619 ? 19.634 12.584 -11.965 1.00 85.50 619 GLY A CA 1
ATOM 4928 C C . GLY A 1 619 ? 20.593 11.443 -11.615 1.00 85.50 619 GLY A C 1
ATOM 4929 O O . GLY A 1 619 ? 21.749 11.702 -11.292 1.00 85.50 619 GLY A O 1
ATOM 4930 N N . ASN A 1 620 ? 20.139 10.189 -11.707 1.00 86.88 620 ASN A N 1
ATOM 4931 C CA . ASN A 1 620 ? 20.956 9.006 -11.436 1.00 86.88 620 ASN A CA 1
ATOM 4932 C C . ASN A 1 620 ? 20.611 7.869 -12.426 1.00 86.88 620 ASN A C 1
ATOM 4934 O O . ASN A 1 620 ? 19.474 7.389 -12.392 1.00 86.88 620 ASN A O 1
ATOM 4938 N N . PRO A 1 621 ? 21.557 7.413 -13.272 1.00 84.25 621 PRO A N 1
ATOM 4939 C CA . PRO A 1 621 ? 21.342 6.318 -14.220 1.00 84.25 621 PRO A CA 1
ATOM 4940 C C . PRO A 1 621 ? 21.313 4.930 -13.555 1.00 84.25 621 PRO A C 1
ATOM 4942 O O . PRO A 1 621 ? 20.940 3.960 -14.199 1.00 84.25 621 PRO A O 1
ATOM 4945 N N . LEU A 1 622 ? 21.664 4.824 -12.268 1.00 84.25 622 LEU A N 1
ATOM 4946 C CA . LEU A 1 622 ? 21.560 3.605 -11.452 1.00 84.25 622 LEU A CA 1
ATOM 4947 C C . LEU A 1 622 ? 20.279 3.573 -10.599 1.00 84.25 622 LEU A C 1
ATOM 4949 O O . LEU A 1 622 ? 20.145 2.763 -9.680 1.00 84.25 622 LEU A O 1
ATOM 4953 N N . ALA A 1 623 ? 19.333 4.481 -10.859 1.00 82.62 623 ALA A N 1
ATOM 4954 C CA . ALA A 1 623 ? 18.041 4.480 -10.186 1.00 82.62 623 ALA A CA 1
ATOM 4955 C C . ALA A 1 623 ? 17.200 3.247 -10.569 1.00 82.62 623 ALA A C 1
ATOM 4957 O O . ALA A 1 623 ? 17.394 2.633 -11.618 1.00 82.62 623 ALA A O 1
ATOM 4958 N N . LYS A 1 624 ? 16.196 2.934 -9.739 1.00 78.50 624 LYS A N 1
ATOM 4959 C CA . LYS A 1 624 ? 15.280 1.791 -9.921 1.00 78.50 624 LYS A CA 1
ATOM 4960 C C . LYS A 1 624 ? 14.692 1.699 -11.336 1.00 78.50 624 LYS A C 1
ATOM 4962 O O . LYS A 1 624 ? 14.557 0.603 -11.869 1.00 78.50 624 LYS A O 1
ATOM 4967 N N . ASP A 1 625 ? 14.375 2.845 -11.938 1.00 79.19 625 ASP A N 1
ATOM 4968 C CA . ASP A 1 625 ? 13.739 2.934 -13.257 1.00 79.19 625 ASP A CA 1
ATOM 4969 C C . ASP A 1 625 ? 14.637 2.420 -14.405 1.00 79.19 625 ASP A C 1
ATOM 4971 O O . ASP A 1 625 ? 14.125 2.041 -15.456 1.00 79.19 625 ASP A O 1
ATOM 4975 N N . PHE A 1 626 ? 15.960 2.360 -14.204 1.00 80.00 626 PHE A N 1
ATOM 4976 C CA . PHE A 1 626 ? 16.938 1.910 -15.202 1.00 80.00 626 PHE A CA 1
ATOM 4977 C C . PHE A 1 626 ? 17.406 0.463 -15.004 1.00 80.00 626 PHE A C 1
ATOM 4979 O O . PHE A 1 626 ? 18.116 -0.067 -15.854 1.00 80.00 626 PHE A O 1
ATOM 4986 N N . LEU A 1 627 ? 16.982 -0.221 -13.935 1.00 76.62 627 LEU A N 1
ATOM 4987 C CA . LEU A 1 627 ? 17.397 -1.606 -13.668 1.00 76.62 627 LEU A CA 1
ATOM 4988 C C . LEU A 1 627 ? 16.959 -2.581 -14.768 1.00 76.62 627 LEU A C 1
ATOM 4990 O O . LEU A 1 627 ? 17.672 -3.534 -15.069 1.00 76.62 627 LEU A O 1
ATOM 4994 N N . THR A 1 628 ? 15.813 -2.330 -15.402 1.00 75.88 628 THR A N 1
ATOM 4995 C CA . THR A 1 628 ? 15.361 -3.101 -16.572 1.00 75.88 628 THR A CA 1
ATOM 4996 C C . THR A 1 628 ? 16.239 -2.841 -17.796 1.00 75.88 628 THR A C 1
ATOM 4998 O O . THR A 1 628 ? 16.490 -3.741 -18.586 1.00 75.88 628 THR A O 1
ATOM 5001 N N . LYS A 1 629 ? 16.798 -1.634 -17.931 1.00 79.50 629 LYS A N 1
ATOM 5002 C CA . LYS A 1 629 ? 17.729 -1.298 -19.018 1.00 79.50 629 LYS A CA 1
ATOM 5003 C C . LYS A 1 629 ? 19.070 -2.003 -18.869 1.00 79.50 629 LYS A C 1
ATOM 5005 O O . LYS A 1 629 ? 19.699 -2.297 -19.881 1.00 79.50 629 LYS A O 1
ATOM 5010 N N . VAL A 1 630 ? 19.458 -2.335 -17.638 1.00 78.06 630 VAL A N 1
ATOM 5011 C CA . VAL A 1 630 ? 20.612 -3.201 -17.370 1.00 78.06 630 VAL A CA 1
ATOM 5012 C C . VAL A 1 630 ? 20.354 -4.624 -17.862 1.00 78.06 630 VAL A C 1
ATOM 5014 O O . VAL A 1 630 ? 21.200 -5.199 -18.539 1.00 78.06 630 VAL A O 1
ATOM 5017 N N . THR A 1 631 ? 19.173 -5.190 -17.584 1.00 71.69 631 THR A N 1
ATOM 5018 C CA . THR A 1 631 ? 18.832 -6.551 -18.042 1.00 71.69 631 THR A CA 1
ATOM 5019 C C . THR A 1 631 ? 18.649 -6.651 -19.548 1.00 71.69 631 THR A C 1
ATOM 5021 O O . THR A 1 631 ? 19.035 -7.655 -20.134 1.00 71.69 631 THR A O 1
ATOM 5024 N N . ASP A 1 632 ? 18.102 -5.607 -20.171 1.00 72.06 632 ASP A N 1
ATOM 5025 C CA . ASP A 1 632 ? 17.901 -5.544 -21.623 1.00 72.06 632 ASP A CA 1
ATOM 5026 C C . ASP A 1 632 ? 19.229 -5.371 -22.390 1.00 72.06 632 ASP A C 1
ATOM 5028 O O . ASP A 1 632 ? 19.243 -5.409 -23.619 1.00 72.06 632 ASP A O 1
ATOM 5032 N N . GLY A 1 633 ? 20.344 -5.143 -21.684 1.00 75.19 633 GLY A N 1
ATOM 5033 C CA . GLY A 1 633 ? 21.651 -4.874 -22.282 1.00 75.19 633 GLY A CA 1
ATOM 5034 C C . GLY A 1 633 ? 21.783 -3.478 -22.901 1.00 75.19 633 GLY A C 1
ATOM 5035 O O . GLY A 1 633 ? 22.748 -3.222 -23.611 1.00 75.19 633 GLY A O 1
ATOM 5036 N N . ILE A 1 634 ? 20.840 -2.573 -22.628 1.00 81.06 634 ILE A N 1
ATOM 5037 C CA . ILE A 1 634 ? 20.883 -1.176 -23.086 1.00 81.06 634 ILE A CA 1
ATOM 5038 C C . ILE A 1 634 ? 21.871 -0.378 -22.233 1.00 81.06 634 ILE A C 1
ATOM 5040 O O . ILE A 1 634 ? 22.680 0.377 -22.761 1.00 81.06 634 ILE A O 1
ATOM 5044 N N . LEU A 1 635 ? 21.806 -0.543 -20.909 1.00 84.06 635 LEU A N 1
ATOM 5045 C CA . LEU A 1 635 ? 22.722 0.080 -19.960 1.00 84.06 635 LEU A CA 1
ATOM 5046 C C . LEU A 1 635 ? 23.728 -0.966 -19.483 1.00 84.06 635 LEU A C 1
ATOM 5048 O O . LEU A 1 635 ? 23.380 -1.858 -18.715 1.00 84.06 635 LEU A O 1
ATOM 5052 N N . GLN A 1 636 ? 24.975 -0.853 -19.918 1.00 83.31 636 GLN A N 1
ATOM 5053 C CA . GLN A 1 636 ? 26.028 -1.812 -19.587 1.00 83.31 636 GLN A CA 1
ATOM 5054 C C . GLN A 1 636 ? 27.211 -1.086 -18.963 1.00 83.31 636 GLN A C 1
ATOM 5056 O O . GLN A 1 636 ? 27.471 0.073 -19.283 1.00 83.31 636 GLN A O 1
ATOM 5061 N N . ALA A 1 637 ? 27.951 -1.751 -18.080 1.00 81.94 637 ALA A N 1
ATOM 5062 C CA . ALA A 1 637 ? 29.315 -1.309 -17.835 1.00 81.94 637 ALA A CA 1
ATOM 5063 C C . ALA A 1 637 ? 30.168 -1.691 -19.053 1.00 81.94 637 ALA A C 1
ATOM 5065 O O . ALA A 1 637 ? 29.838 -2.649 -19.751 1.00 81.94 637 ALA A O 1
ATOM 5066 N N . GLY A 1 638 ? 31.241 -0.946 -19.336 1.00 69.31 638 GLY A N 1
ATOM 5067 C CA . GLY A 1 638 ? 32.226 -1.358 -20.344 1.00 69.31 638 GLY A CA 1
ATOM 5068 C C . GLY A 1 638 ? 32.886 -2.711 -20.013 1.00 69.31 638 GLY A C 1
ATOM 5069 O O . GLY A 1 638 ? 32.383 -3.492 -19.210 1.00 69.31 638 GLY A O 1
ATOM 5070 N N . ASP A 1 639 ? 34.072 -2.979 -20.558 1.00 68.19 639 ASP A N 1
ATOM 5071 C CA . ASP A 1 639 ? 34.754 -4.284 -20.424 1.00 68.19 639 ASP A CA 1
ATOM 5072 C C . ASP A 1 639 ? 35.306 -4.595 -19.010 1.00 68.19 639 ASP A C 1
ATOM 5074 O O . ASP A 1 639 ? 36.258 -5.354 -18.860 1.00 68.19 639 ASP A O 1
ATOM 5078 N N . ASN A 1 640 ? 34.743 -4.005 -17.949 1.00 76.81 640 ASN A N 1
ATOM 5079 C CA . ASN A 1 640 ? 35.142 -4.231 -16.564 1.00 76.81 640 ASN A CA 1
ATOM 5080 C C . ASN A 1 640 ? 34.190 -5.231 -15.864 1.00 76.81 640 ASN A C 1
ATOM 5082 O O . ASN A 1 640 ? 33.060 -4.861 -15.517 1.00 76.81 640 ASN A O 1
ATOM 5086 N N . PRO A 1 641 ? 34.642 -6.467 -15.563 1.00 82.25 641 PRO A N 1
ATOM 5087 C CA . PRO A 1 641 ? 33.840 -7.461 -14.847 1.00 82.25 641 PRO A CA 1
ATOM 5088 C C . PRO A 1 641 ? 33.352 -6.984 -13.474 1.00 82.25 641 PRO A C 1
ATOM 5090 O O . PRO A 1 641 ? 32.228 -7.295 -13.079 1.00 82.25 641 PRO A O 1
ATOM 5093 N N . GLN A 1 642 ? 34.155 -6.184 -12.762 1.00 84.56 642 GLN A N 1
ATOM 5094 C CA . GLN A 1 642 ? 33.782 -5.649 -11.449 1.00 84.56 642 GLN A CA 1
ATOM 5095 C C . GLN A 1 642 ? 32.607 -4.674 -11.554 1.00 84.56 642 GLN A C 1
ATOM 5097 O O . GLN A 1 642 ? 31.707 -4.687 -10.718 1.00 84.56 642 GLN A O 1
ATOM 5102 N N . ALA A 1 643 ? 32.565 -3.861 -12.610 1.00 84.50 643 ALA A N 1
ATOM 5103 C CA . ALA A 1 643 ? 31.476 -2.915 -12.815 1.00 84.50 643 ALA A CA 1
ATOM 5104 C C . ALA A 1 643 ? 30.157 -3.627 -13.173 1.00 84.50 643 ALA A C 1
ATOM 5106 O O . ALA A 1 643 ? 29.102 -3.264 -12.652 1.00 84.50 643 ALA A O 1
ATOM 5107 N N . ASN A 1 644 ? 30.216 -4.703 -13.967 1.00 84.38 644 ASN A N 1
ATOM 5108 C CA . ASN A 1 644 ? 29.053 -5.563 -14.221 1.00 84.38 644 ASN A CA 1
ATOM 5109 C C . ASN A 1 644 ? 28.559 -6.261 -12.944 1.00 84.38 644 ASN A C 1
ATOM 5111 O O . ASN A 1 644 ? 27.350 -6.340 -12.711 1.00 84.38 644 ASN A O 1
ATOM 5115 N N . ARG A 1 645 ? 29.479 -6.699 -12.073 1.00 87.75 645 ARG A N 1
ATOM 5116 C CA . ARG A 1 645 ? 29.130 -7.240 -10.753 1.00 87.75 645 ARG A CA 1
ATOM 5117 C C . ARG A 1 645 ? 28.399 -6.199 -9.900 1.00 87.75 645 ARG A C 1
ATOM 5119 O O . ARG A 1 645 ? 27.350 -6.521 -9.356 1.00 87.75 645 ARG A O 1
ATOM 5126 N N . VAL A 1 646 ? 28.861 -4.946 -9.857 1.00 88.44 646 VAL A N 1
ATOM 5127 C CA . VAL A 1 646 ? 28.176 -3.855 -9.129 1.00 88.44 646 VAL A CA 1
ATOM 5128 C C . VAL A 1 646 ? 26.745 -3.638 -9.631 1.00 88.44 646 VAL A C 1
ATOM 5130 O O . VAL A 1 646 ? 25.832 -3.484 -8.818 1.00 88.44 646 VAL A O 1
ATOM 5133 N N . LEU A 1 647 ? 26.522 -3.651 -10.950 1.00 85.62 647 LEU A N 1
ATOM 5134 C CA . LEU A 1 647 ? 25.178 -3.512 -11.525 1.00 85.62 647 LEU A CA 1
ATOM 5135 C C . LEU A 1 647 ? 24.247 -4.654 -11.089 1.00 85.62 647 LEU A C 1
ATOM 5137 O O . LEU A 1 647 ? 23.097 -4.405 -10.719 1.00 85.62 647 LEU A O 1
ATOM 5141 N N . LEU A 1 648 ? 24.754 -5.891 -11.077 1.00 85.94 648 LEU A N 1
ATOM 5142 C CA . LEU A 1 648 ? 24.013 -7.062 -10.607 1.00 85.94 648 LEU A CA 1
ATOM 5143 C C . LEU A 1 648 ? 23.691 -6.972 -9.108 1.00 85.94 648 LEU A C 1
ATOM 5145 O O . LEU A 1 648 ? 22.532 -7.133 -8.729 1.00 85.94 648 LEU A O 1
ATOM 5149 N N . LEU A 1 649 ? 24.678 -6.664 -8.261 1.00 88.25 649 LEU A N 1
ATOM 5150 C CA . LEU A 1 649 ? 24.479 -6.530 -6.812 1.00 88.25 649 LEU A CA 1
ATOM 5151 C C . LEU A 1 649 ? 23.467 -5.422 -6.499 1.00 88.25 649 LEU A C 1
ATOM 5153 O O . LEU A 1 649 ? 22.546 -5.619 -5.709 1.00 88.25 649 LEU A O 1
ATOM 5157 N N . SER A 1 650 ? 23.564 -4.283 -7.195 1.00 86.62 650 SER A N 1
ATOM 5158 C CA . SER A 1 650 ? 22.613 -3.176 -7.054 1.00 86.62 650 SER A CA 1
ATOM 5159 C C . SER A 1 650 ? 21.183 -3.571 -7.436 1.00 86.62 650 SER A C 1
ATOM 5161 O O . SER A 1 650 ? 20.232 -3.043 -6.855 1.00 86.62 650 SER A O 1
ATOM 5163 N N . LYS A 1 651 ? 21.007 -4.468 -8.413 1.00 84.38 651 LYS A N 1
ATOM 5164 C CA . LYS A 1 651 ? 19.694 -5.010 -8.790 1.00 84.38 651 LYS A CA 1
ATOM 5165 C C . LYS A 1 651 ? 19.128 -5.891 -7.674 1.00 84.38 651 LYS A C 1
ATOM 5167 O O . LYS A 1 651 ? 17.978 -5.686 -7.283 1.00 84.38 651 LYS A O 1
ATOM 5172 N N . ILE A 1 652 ? 19.954 -6.791 -7.135 1.00 88.00 652 ILE A N 1
ATOM 5173 C CA . ILE A 1 652 ? 19.589 -7.763 -6.093 1.00 88.00 652 ILE A CA 1
ATOM 5174 C C . ILE A 1 652 ? 19.052 -7.077 -4.831 1.00 88.00 652 ILE A C 1
ATOM 5176 O O . ILE A 1 652 ? 18.007 -7.469 -4.306 1.00 88.00 652 ILE A O 1
ATOM 5180 N N . ILE A 1 653 ? 19.706 -6.000 -4.387 1.00 89.94 653 ILE A N 1
ATOM 5181 C CA . ILE A 1 653 ? 19.333 -5.285 -3.153 1.00 89.94 653 ILE A CA 1
ATOM 5182 C C . ILE A 1 653 ? 18.261 -4.206 -3.346 1.00 89.94 653 ILE A C 1
ATOM 5184 O O . ILE A 1 653 ? 17.744 -3.664 -2.368 1.00 89.94 653 ILE A O 1
ATOM 5188 N N . SER A 1 654 ? 17.915 -3.853 -4.591 1.00 87.19 654 SER A N 1
ATOM 5189 C CA . SER A 1 654 ? 17.019 -2.722 -4.869 1.00 87.19 654 SER A CA 1
ATOM 5190 C C . SER A 1 654 ? 15.624 -2.911 -4.274 1.00 87.19 654 SER A C 1
ATOM 5192 O O . SER A 1 654 ? 15.010 -1.948 -3.812 1.00 87.19 654 SER A O 1
ATOM 5194 N N . TYR A 1 655 ? 15.111 -4.144 -4.284 1.00 89.06 655 TYR A N 1
ATOM 5195 C CA . TYR A 1 655 ? 13.804 -4.440 -3.707 1.00 89.06 655 TYR A CA 1
ATOM 5196 C C . TYR A 1 655 ? 13.821 -4.252 -2.188 1.00 89.06 655 TYR A C 1
ATOM 5198 O O . TYR A 1 655 ? 13.080 -3.402 -1.687 1.00 89.06 655 TYR A O 1
ATOM 5206 N N . TRP A 1 656 ? 14.714 -4.965 -1.488 1.00 91.94 656 TRP A N 1
ATOM 5207 C CA . TRP A 1 656 ? 14.827 -4.904 -0.031 1.00 91.94 656 TRP A CA 1
ATOM 5208 C C . TRP A 1 656 ? 15.058 -3.479 0.458 1.00 91.94 656 TRP A C 1
ATOM 5210 O O . TRP A 1 656 ? 14.304 -3.002 1.292 1.00 91.94 656 TRP A O 1
ATOM 5220 N N . LYS A 1 657 ? 15.970 -2.719 -0.163 1.00 89.19 657 LYS A N 1
ATOM 5221 C CA . LYS A 1 657 ? 16.233 -1.314 0.195 1.00 89.19 657 LYS A CA 1
ATOM 5222 C C . LYS A 1 657 ? 14.976 -0.430 0.232 1.00 89.19 657 LYS A C 1
ATOM 5224 O O . LYS A 1 657 ? 14.908 0.493 1.032 1.00 89.19 657 LYS A O 1
ATOM 5229 N N . ASN A 1 658 ? 13.999 -0.680 -0.643 1.00 88.12 658 ASN A N 1
ATOM 5230 C CA . ASN A 1 658 ? 12.758 0.101 -0.712 1.00 88.12 658 ASN A CA 1
ATOM 5231 C C . ASN A 1 658 ? 11.613 -0.494 0.128 1.00 88.12 658 ASN A C 1
ATOM 5233 O O . ASN A 1 658 ? 10.608 0.176 0.368 1.00 88.12 658 ASN A O 1
ATOM 5237 N N . ALA A 1 659 ? 11.698 -1.775 0.481 1.00 90.88 659 ALA A N 1
ATOM 5238 C CA . ALA A 1 659 ? 10.637 -2.497 1.173 1.00 90.88 659 ALA A CA 1
ATOM 5239 C C . ALA A 1 659 ? 10.932 -2.704 2.665 1.00 90.88 659 ALA A C 1
ATOM 5241 O O . ALA A 1 659 ? 9.983 -2.737 3.443 1.00 90.88 659 ALA A O 1
ATOM 5242 N N . ARG A 1 660 ? 12.211 -2.770 3.058 1.00 91.81 660 ARG A N 1
ATOM 5243 C CA . ARG A 1 660 ? 12.683 -3.170 4.389 1.00 91.81 660 ARG A CA 1
ATOM 5244 C C . ARG A 1 660 ? 11.984 -2.436 5.524 1.00 91.81 660 ARG A C 1
ATOM 5246 O O . ARG A 1 660 ? 11.424 -3.095 6.382 1.00 91.81 660 ARG A O 1
ATOM 5253 N N . ASP A 1 661 ? 11.903 -1.106 5.474 1.00 91.31 661 ASP A N 1
ATOM 5254 C CA . ASP A 1 661 ? 11.381 -0.316 6.591 1.00 91.31 661 ASP A CA 1
ATOM 5255 C C . ASP A 1 661 ? 9.883 -0.601 6.779 1.00 91.31 661 ASP A C 1
ATOM 5257 O O . ASP A 1 661 ? 9.411 -0.720 7.899 1.00 91.31 661 ASP A O 1
ATOM 5261 N N . ARG A 1 662 ? 9.144 -0.805 5.677 1.00 92.12 662 ARG A N 1
ATOM 5262 C CA . ARG A 1 662 ? 7.703 -1.112 5.694 1.00 92.12 662 ARG A CA 1
ATOM 5263 C C . ARG A 1 662 ? 7.396 -2.547 6.123 1.00 92.12 662 ARG A C 1
ATOM 5265 O O . ARG A 1 662 ? 6.320 -2.794 6.661 1.00 92.12 662 ARG A O 1
ATOM 5272 N N . ILE A 1 663 ? 8.301 -3.485 5.835 1.00 94.06 663 ILE A N 1
ATOM 5273 C CA . ILE A 1 663 ? 8.182 -4.895 6.229 1.00 94.06 663 ILE A CA 1
ATOM 5274 C C . ILE A 1 663 ? 8.596 -5.061 7.698 1.00 94.06 663 ILE A C 1
ATOM 5276 O O . ILE A 1 663 ? 7.876 -5.688 8.463 1.00 94.06 663 ILE A O 1
ATOM 5280 N N . ALA A 1 664 ? 9.716 -4.464 8.106 1.00 91.62 664 ALA A N 1
ATOM 5281 C CA . ALA A 1 664 ? 10.224 -4.532 9.473 1.00 91.62 664 ALA A CA 1
ATOM 5282 C C . ALA A 1 664 ? 9.325 -3.788 10.472 1.00 91.62 664 ALA A C 1
ATOM 5284 O O . ALA A 1 664 ? 9.222 -4.203 11.618 1.00 91.62 664 ALA A O 1
ATOM 5285 N N . SER A 1 665 ? 8.624 -2.731 10.040 1.00 90.94 665 SER A N 1
ATOM 5286 C CA . SER A 1 665 ? 7.665 -2.003 10.881 1.00 90.94 665 SER A CA 1
ATOM 5287 C C . SER A 1 665 ? 6.301 -2.693 11.027 1.00 90.94 665 SER A C 1
ATOM 5289 O O . SER A 1 665 ? 5.352 -2.058 11.494 1.00 90.94 665 SER A O 1
ATOM 5291 N N . GLN A 1 666 ? 6.124 -3.921 10.526 1.00 93.31 666 GLN A N 1
ATOM 5292 C CA . GLN A 1 666 ? 4.868 -4.648 10.717 1.00 93.31 666 GLN A CA 1
ATOM 5293 C C . GLN A 1 666 ? 4.763 -5.105 12.171 1.00 93.31 666 GLN A C 1
ATOM 5295 O O . GLN A 1 666 ? 5.679 -5.721 12.710 1.00 93.31 666 GLN A O 1
ATOM 5300 N N . MET A 1 667 ? 3.621 -4.830 12.795 1.00 92.25 667 MET A N 1
ATOM 5301 C CA . MET A 1 667 ? 3.361 -5.259 14.161 1.00 92.25 667 MET A CA 1
ATOM 5302 C C . MET A 1 667 ? 2.946 -6.731 14.170 1.00 92.25 667 MET A C 1
ATOM 5304 O O . MET A 1 667 ? 1.910 -7.085 13.604 1.00 92.25 667 MET A O 1
ATOM 5308 N N . VAL A 1 668 ? 3.750 -7.570 14.823 1.00 94.38 668 VAL A N 1
ATOM 5309 C CA . VAL A 1 668 ? 3.440 -8.983 15.062 1.00 94.38 668 VAL A CA 1
ATOM 5310 C C . VAL A 1 668 ? 3.017 -9.151 16.511 1.00 94.38 668 VAL A C 1
ATOM 5312 O O . VAL A 1 668 ? 3.733 -8.726 17.418 1.00 94.38 668 VAL A O 1
ATOM 5315 N N . VAL A 1 669 ? 1.875 -9.797 16.722 1.00 94.12 669 VAL A N 1
ATOM 5316 C CA . VAL A 1 669 ? 1.419 -10.191 18.056 1.00 94.12 669 VAL A CA 1
ATOM 5317 C C . VAL A 1 669 ? 1.646 -11.681 18.216 1.00 94.12 669 VAL A C 1
ATOM 5319 O O . VAL A 1 669 ? 1.137 -12.473 17.423 1.00 94.12 669 VAL A O 1
ATOM 5322 N N . TRP A 1 670 ? 2.423 -12.050 19.229 1.00 92.31 670 TRP A N 1
ATOM 5323 C CA . TRP A 1 670 ? 2.793 -13.432 19.508 1.00 92.31 670 TRP A CA 1
ATOM 5324 C C . TRP A 1 670 ? 1.849 -14.072 20.523 1.00 92.31 670 TRP A C 1
ATOM 5326 O O . TRP A 1 670 ? 1.351 -13.422 21.449 1.00 92.31 670 TRP A O 1
ATOM 5336 N N . PHE A 1 671 ? 1.611 -15.368 20.341 1.00 90.12 671 PHE A N 1
ATOM 5337 C CA . PHE A 1 671 ? 0.750 -16.167 21.200 1.00 90.12 671 PHE A CA 1
ATOM 5338 C C . PHE A 1 671 ? 1.554 -16.964 22.215 1.00 90.12 671 PHE A C 1
ATOM 5340 O O . PHE A 1 671 ? 2.573 -17.574 21.896 1.00 90.12 671 PHE A O 1
ATOM 5347 N N . THR A 1 672 ? 1.057 -17.008 23.448 1.00 85.88 672 THR A N 1
ATOM 5348 C CA . THR A 1 672 ? 1.549 -17.948 24.452 1.00 85.88 672 THR A CA 1
ATOM 5349 C C . THR A 1 672 ? 0.832 -19.292 24.312 1.00 85.88 672 THR A C 1
ATOM 5351 O O . THR A 1 672 ? -0.217 -19.402 23.676 1.00 85.88 672 THR A O 1
ATOM 5354 N N . LYS A 1 673 ? 1.365 -20.345 24.946 1.00 79.44 673 LYS A N 1
ATOM 5355 C CA . LYS A 1 673 ? 0.749 -21.685 24.906 1.00 79.44 673 LYS A CA 1
ATOM 5356 C C . LYS A 1 673 ? -0.697 -21.704 25.421 1.00 79.44 673 LYS A C 1
ATOM 5358 O O . LYS A 1 673 ? -1.479 -22.522 24.955 1.00 79.44 673 LYS A O 1
ATOM 5363 N N . SER A 1 674 ? -1.055 -20.822 26.356 1.00 80.94 674 SER A N 1
ATOM 5364 C CA . SER A 1 674 ? -2.424 -20.711 26.876 1.00 80.94 674 SER A CA 1
ATOM 5365 C C . SER A 1 674 ? -3.398 -20.036 25.912 1.00 80.94 674 SER A C 1
ATOM 5367 O O . SER A 1 674 ? -4.599 -20.236 26.048 1.00 80.94 674 SER A O 1
ATOM 5369 N N . ASP A 1 675 ? -2.900 -19.252 24.953 1.00 82.25 675 ASP A N 1
ATOM 5370 C CA . ASP A 1 675 ? -3.746 -18.498 24.021 1.00 82.25 675 ASP A CA 1
ATOM 5371 C C . ASP A 1 675 ? -4.175 -19.343 22.809 1.00 82.25 675 ASP A C 1
ATOM 5373 O O . ASP A 1 675 ? -5.140 -19.018 22.117 1.00 82.25 675 ASP A O 1
ATOM 5377 N N . LEU A 1 676 ? -3.449 -20.429 22.533 1.00 82.31 676 LEU A N 1
ATOM 5378 C CA . LEU A 1 676 ? -3.684 -21.296 21.383 1.00 82.31 676 LEU A CA 1
ATOM 5379 C C . LEU A 1 676 ? -4.678 -22.421 21.715 1.00 82.31 676 LEU A C 1
ATOM 5381 O O . LEU A 1 676 ? -4.576 -23.023 22.787 1.00 82.31 676 LEU A O 1
ATOM 5385 N N . PRO A 1 677 ? -5.579 -22.791 20.784 1.00 80.81 677 PRO A N 1
ATOM 5386 C CA . PRO A 1 677 ? -6.386 -24.002 20.912 1.00 80.81 677 PRO A CA 1
ATOM 5387 C C . PRO A 1 677 ? -5.510 -25.258 20.977 1.00 80.81 677 PRO A C 1
ATOM 5389 O O . PRO A 1 677 ? -4.503 -25.339 20.270 1.00 80.81 677 PRO A O 1
ATOM 5392 N N . GLU A 1 678 ? -5.938 -26.279 21.726 1.00 78.56 678 GLU A N 1
ATOM 5393 C CA . GLU A 1 678 ? -5.209 -27.556 21.857 1.00 78.56 678 GLU A CA 1
ATOM 5394 C C . GLU A 1 678 ? -4.887 -28.210 20.503 1.00 78.56 678 GLU A C 1
ATOM 5396 O O . GLU A 1 678 ? -3.849 -28.844 20.342 1.00 78.56 678 GLU A O 1
ATOM 5401 N N . THR A 1 679 ? -5.736 -28.010 19.491 1.00 79.88 679 THR A N 1
ATOM 5402 C CA . THR A 1 679 ? -5.531 -28.537 18.133 1.00 79.88 679 THR A CA 1
ATOM 5403 C C . THR A 1 679 ? -4.300 -27.957 17.431 1.00 79.88 679 THR A C 1
ATOM 5405 O O . THR A 1 679 ? -3.754 -28.593 16.531 1.00 79.88 679 THR A O 1
ATOM 5408 N N . VAL A 1 680 ? -3.881 -26.748 17.817 1.00 79.75 680 VAL A N 1
ATOM 5409 C CA . VAL A 1 680 ? -2.737 -26.023 17.241 1.00 79.75 680 VAL A CA 1
ATOM 5410 C C . VAL A 1 680 ? -1.460 -26.272 18.049 1.00 79.75 680 VAL A C 1
ATOM 5412 O O . VAL A 1 680 ? -0.363 -25.997 17.564 1.00 79.75 680 VAL A O 1
ATOM 5415 N N . HIS A 1 681 ? -1.574 -26.818 19.267 1.00 72.44 681 HIS A N 1
ATOM 5416 C CA . HIS A 1 681 ? -0.419 -27.087 20.122 1.00 72.44 681 HIS A CA 1
ATOM 5417 C C . HIS A 1 681 ? 0.520 -28.072 19.431 1.00 72.44 681 HIS A C 1
ATOM 5419 O O . HIS A 1 681 ? 0.153 -29.199 19.086 1.00 72.44 681 HIS A O 1
ATOM 5425 N N . ASP A 1 682 ? 1.756 -27.630 19.218 1.00 65.31 682 ASP A N 1
ATOM 5426 C CA . ASP A 1 682 ? 2.783 -28.453 18.605 1.00 65.31 682 ASP A CA 1
ATOM 5427 C C . ASP A 1 682 ? 3.721 -29.055 19.653 1.00 65.31 682 ASP A C 1
ATOM 5429 O O . ASP A 1 682 ? 4.002 -28.438 20.684 1.00 65.31 682 ASP A O 1
ATOM 5433 N N . ARG A 1 683 ? 4.225 -30.265 19.384 1.00 58.81 683 ARG A N 1
ATOM 5434 C CA . ARG A 1 683 ? 5.215 -30.917 20.259 1.00 58.81 683 ARG A CA 1
ATOM 5435 C C . ARG A 1 683 ? 6.591 -30.245 20.158 1.00 58.81 683 ARG A C 1
ATOM 5437 O O . ARG A 1 683 ? 7.321 -30.260 21.144 1.00 58.81 683 ARG A O 1
ATOM 5444 N N . ASP A 1 684 ? 6.877 -29.590 19.030 1.00 58.94 684 ASP A N 1
ATOM 5445 C CA . ASP A 1 684 ? 8.186 -29.013 18.680 1.00 58.94 684 ASP A CA 1
ATOM 5446 C C . ASP A 1 684 ? 8.336 -27.512 19.019 1.00 58.94 684 ASP A C 1
ATOM 5448 O O . ASP A 1 684 ? 9.202 -26.833 18.480 1.00 58.94 684 ASP A O 1
ATOM 5452 N N . SER A 1 685 ? 7.498 -26.974 19.916 1.00 63.50 685 SER A N 1
ATOM 5453 C CA . SER A 1 685 ? 7.595 -25.596 20.446 1.00 63.50 685 SER A CA 1
ATOM 5454 C C . SER A 1 685 ? 7.696 -24.471 19.400 1.00 63.50 685 SER A C 1
ATOM 5456 O O . SER A 1 685 ? 8.439 -23.515 19.608 1.00 63.50 685 SER A O 1
ATOM 5458 N N . SER A 1 686 ? 6.973 -24.560 18.283 1.00 72.88 686 SER A N 1
ATOM 5459 C CA . SER A 1 686 ? 6.938 -23.457 17.312 1.00 72.88 686 SER A CA 1
ATOM 5460 C C . SER A 1 686 ? 6.126 -22.275 17.851 1.00 72.88 686 SER A C 1
ATOM 5462 O O . SER A 1 686 ? 4.978 -22.452 18.265 1.00 72.88 686 SER A O 1
ATOM 5464 N N . ASP A 1 687 ? 6.709 -21.075 17.807 1.00 87.00 687 ASP A N 1
ATOM 5465 C CA . ASP A 1 687 ? 6.010 -19.832 18.142 1.00 87.00 687 ASP A CA 1
ATOM 5466 C C . ASP A 1 687 ? 5.061 -19.433 17.006 1.00 87.00 687 ASP A C 1
ATOM 5468 O O . ASP A 1 687 ? 5.452 -19.385 15.833 1.00 87.00 687 ASP A O 1
ATOM 5472 N N . TYR A 1 688 ? 3.820 -19.107 17.364 1.00 90.44 688 TYR A N 1
ATOM 5473 C CA . TYR A 1 688 ? 2.808 -18.592 16.444 1.00 90.44 688 TYR A CA 1
ATOM 5474 C C . TYR A 1 688 ? 2.539 -17.122 16.734 1.00 90.44 688 TYR A C 1
ATOM 5476 O O . TYR A 1 688 ? 2.459 -16.705 17.891 1.00 90.44 688 TYR A O 1
ATOM 5484 N N . GLY A 1 689 ? 2.368 -16.350 15.671 1.00 93.00 689 GLY A N 1
ATOM 5485 C CA . GLY A 1 689 ? 2.010 -14.947 15.758 1.00 93.00 689 GLY A CA 1
ATOM 5486 C C . GLY A 1 689 ? 1.093 -14.548 14.618 1.00 93.00 689 GLY A C 1
ATOM 5487 O O . GLY A 1 689 ? 0.824 -15.319 13.698 1.00 93.00 689 GLY A O 1
ATOM 5488 N N . VAL A 1 690 ? 0.581 -13.330 14.681 1.00 95.12 690 VAL A N 1
ATOM 5489 C CA . VAL A 1 690 ? -0.351 -12.809 13.682 1.00 95.12 690 VAL A CA 1
ATOM 5490 C C . VAL A 1 690 ? -0.044 -11.353 13.404 1.00 95.12 690 VAL A C 1
ATOM 5492 O O . VAL A 1 690 ? 0.298 -10.585 14.303 1.00 95.12 690 VAL A O 1
ATOM 5495 N N . ILE A 1 691 ? -0.219 -10.981 12.141 1.00 96.12 691 ILE A N 1
ATOM 5496 C CA . ILE A 1 691 ? -0.177 -9.605 11.669 1.00 96.12 691 ILE A CA 1
ATOM 5497 C C . ILE A 1 691 ? -1.590 -9.224 11.230 1.00 96.12 691 ILE A C 1
ATOM 5499 O O . ILE A 1 691 ? -2.200 -9.891 10.390 1.00 96.12 691 ILE A O 1
ATOM 5503 N N . LEU A 1 692 ? -2.106 -8.124 11.777 1.00 95.56 692 LEU A N 1
ATOM 5504 C CA . LEU A 1 692 ? -3.316 -7.488 11.265 1.00 95.56 692 LEU A CA 1
ATOM 5505 C C . LEU A 1 692 ? -2.906 -6.342 10.335 1.00 95.56 692 LEU A C 1
ATOM 5507 O O . LEU A 1 692 ? -2.447 -5.300 10.814 1.00 95.56 692 LEU A O 1
ATOM 5511 N N . PRO A 1 693 ? -3.029 -6.506 9.005 1.00 94.25 693 PRO A N 1
ATOM 5512 C CA . PRO A 1 693 ? -2.684 -5.443 8.077 1.00 94.25 693 PRO A CA 1
ATOM 5513 C C . PRO A 1 693 ? -3.615 -4.246 8.292 1.00 94.25 693 PRO A C 1
ATOM 5515 O O . PRO A 1 693 ? -4.837 -4.395 8.370 1.00 94.25 693 PRO A O 1
ATOM 5518 N N . ARG A 1 694 ? -3.035 -3.042 8.351 1.00 93.44 694 ARG A N 1
ATOM 5519 C CA . ARG A 1 694 ? -3.758 -1.770 8.536 1.00 93.44 694 ARG A CA 1
ATOM 5520 C C . ARG A 1 694 ? -4.405 -1.323 7.225 1.00 93.44 694 ARG A C 1
ATOM 5522 O O . ARG A 1 694 ? -4.011 -0.334 6.610 1.00 93.44 694 ARG A O 1
ATOM 5529 N N . LEU A 1 695 ? -5.346 -2.135 6.761 1.00 93.19 695 LEU A N 1
ATOM 5530 C CA . LEU A 1 695 ? -6.020 -1.991 5.483 1.00 93.19 695 LEU A CA 1
ATOM 5531 C C . LEU A 1 695 ? -7.097 -0.906 5.558 1.00 93.19 695 LEU A C 1
ATOM 5533 O O . LEU A 1 695 ? -7.891 -0.876 6.492 1.00 93.19 695 LEU A O 1
ATOM 5537 N N . ILE A 1 696 ? -7.148 -0.056 4.534 1.00 95.00 696 ILE A N 1
ATOM 5538 C CA . ILE A 1 696 ? -8.246 0.888 4.305 1.00 95.00 696 ILE A CA 1
ATOM 5539 C C . ILE A 1 696 ? -9.170 0.243 3.263 1.00 95.00 696 ILE A C 1
ATOM 5541 O O . ILE A 1 696 ? -8.765 0.197 2.095 1.00 95.00 696 ILE A O 1
ATOM 5545 N N . PRO A 1 697 ? -10.366 -0.272 3.629 1.00 93.31 697 PRO A N 1
ATOM 5546 C CA . PRO A 1 697 ? -11.241 -1.009 2.710 1.00 93.31 697 PRO A CA 1
ATOM 5547 C C . PRO A 1 697 ? -11.545 -0.271 1.403 1.00 93.31 697 PRO A C 1
ATOM 5549 O O . PRO A 1 697 ? -11.491 -0.878 0.336 1.00 93.31 697 PRO A O 1
ATOM 5552 N N . ALA A 1 698 ? -11.776 1.044 1.466 1.00 93.50 698 ALA A N 1
ATOM 5553 C CA . ALA A 1 698 ? -11.950 1.892 0.290 1.00 93.50 698 ALA A CA 1
ATOM 5554 C C . ALA A 1 698 ? -10.977 3.082 0.321 1.00 93.50 698 ALA A C 1
ATOM 5556 O O . ALA A 1 698 ? -11.354 4.213 0.598 1.00 93.50 698 ALA A O 1
ATOM 5557 N N . GLY A 1 699 ? -9.694 2.841 0.032 1.00 89.38 699 GLY A N 1
ATOM 5558 C CA . GLY A 1 699 ? -8.658 3.888 0.074 1.00 89.38 699 GLY A CA 1
ATOM 5559 C C . GLY A 1 699 ? -8.464 4.672 -1.234 1.00 89.38 699 GLY A C 1
ATOM 5560 O O . GLY A 1 699 ? -7.747 5.676 -1.270 1.00 89.38 699 GLY A O 1
ATOM 5561 N N . THR A 1 700 ? -9.095 4.229 -2.323 1.00 90.19 700 THR A N 1
ATOM 5562 C CA . THR A 1 700 ? -9.037 4.862 -3.652 1.00 90.19 700 THR A CA 1
ATOM 5563 C C . THR A 1 700 ? -10.430 5.234 -4.151 1.00 90.19 700 THR A C 1
ATOM 5565 O O . THR A 1 700 ? -11.412 4.628 -3.743 1.00 90.19 700 THR A O 1
ATOM 5568 N N . VAL A 1 701 ? -10.532 6.175 -5.098 1.00 89.50 701 VAL A N 1
ATOM 5569 C CA . VAL A 1 701 ? -11.823 6.571 -5.709 1.00 89.50 701 VAL A CA 1
ATOM 5570 C C . VAL A 1 701 ? -12.490 5.407 -6.462 1.00 89.50 701 VAL A C 1
ATOM 5572 O O . VAL A 1 701 ? -13.706 5.358 -6.603 1.00 89.50 701 VAL A O 1
ATOM 5575 N N . THR A 1 702 ? -11.708 4.416 -6.904 1.00 89.25 702 THR A N 1
ATOM 5576 C CA . THR A 1 702 ? -12.229 3.156 -7.465 1.00 89.25 702 THR A CA 1
ATOM 5577 C C . THR A 1 702 ? -12.721 2.181 -6.392 1.00 89.25 702 THR A C 1
ATOM 5579 O O . THR A 1 702 ? -13.184 1.095 -6.731 1.00 89.25 702 THR A O 1
ATOM 5582 N N . ARG A 1 703 ? -12.642 2.570 -5.112 1.00 91.00 703 ARG A N 1
ATOM 5583 C CA . ARG A 1 703 ? -13.021 1.813 -3.911 1.00 91.00 703 ARG A CA 1
ATOM 5584 C C . ARG A 1 703 ? -12.191 0.552 -3.679 1.00 91.00 703 ARG A C 1
ATOM 5586 O O . ARG A 1 703 ? -12.589 -0.317 -2.917 1.00 91.00 703 ARG A O 1
ATOM 5593 N N . ARG A 1 704 ? -11.013 0.453 -4.307 1.00 91.88 704 ARG A N 1
ATOM 5594 C CA . ARG A 1 704 ? -10.046 -0.600 -3.975 1.00 91.88 704 ARG A CA 1
ATOM 5595 C C . ARG A 1 704 ? -9.434 -0.341 -2.611 1.00 91.88 704 ARG A C 1
ATOM 5597 O O . ARG A 1 704 ? -9.131 0.815 -2.281 1.00 91.88 704 ARG A O 1
ATOM 5604 N N . ALA A 1 705 ? -9.186 -1.435 -1.899 1.00 94.31 705 ALA A N 1
ATOM 5605 C CA . ALA A 1 705 ? -8.439 -1.401 -0.662 1.00 94.31 705 ALA A CA 1
ATOM 5606 C C . ALA A 1 705 ? -7.022 -0.876 -0.875 1.00 94.31 705 ALA A C 1
ATOM 5608 O O . ALA A 1 705 ? -6.409 -1.075 -1.929 1.00 94.31 705 ALA A O 1
ATOM 5609 N N . VAL A 1 706 ? -6.510 -0.206 0.151 1.00 93.31 706 VAL A N 1
ATOM 5610 C CA . VAL A 1 706 ? -5.144 0.308 0.175 1.00 93.31 706 VAL A CA 1
ATOM 5611 C C . VAL A 1 706 ? -4.454 -0.193 1.426 1.00 93.31 706 VAL A C 1
ATOM 5613 O O . VAL A 1 706 ? -4.932 0.013 2.537 1.00 93.31 706 VAL A O 1
ATOM 5616 N N . GLU A 1 707 ? -3.305 -0.824 1.220 1.00 93.12 707 GLU A N 1
ATOM 5617 C CA . GLU A 1 707 ? -2.353 -1.178 2.260 1.00 93.12 707 GLU A CA 1
ATOM 5618 C C . GLU A 1 707 ? -0.957 -1.214 1.593 1.00 93.12 707 GLU A C 1
ATOM 5620 O O . GLU A 1 707 ? -0.807 -1.781 0.503 1.00 93.12 707 GLU A O 1
ATOM 5625 N N . PRO A 1 708 ? 0.051 -0.511 2.139 1.00 90.44 708 PRO A N 1
ATOM 5626 C CA . PRO A 1 708 ? 1.306 -0.252 1.434 1.00 90.44 708 PRO A CA 1
ATOM 5627 C C . PRO A 1 708 ? 2.279 -1.437 1.355 1.00 90.44 708 PRO A C 1
ATOM 5629 O O . PRO A 1 708 ? 3.216 -1.352 0.557 1.00 90.44 708 PRO A O 1
ATOM 5632 N N . THR A 1 709 ? 2.102 -2.506 2.132 1.00 93.31 709 THR A N 1
ATOM 5633 C CA . THR A 1 709 ? 3.062 -3.616 2.253 1.00 93.31 709 THR A CA 1
ATOM 5634 C C . THR A 1 709 ? 2.551 -4.888 1.574 1.00 93.31 709 THR A C 1
ATOM 5636 O O . THR A 1 709 ? 3.146 -5.362 0.609 1.00 93.31 709 THR A O 1
ATOM 5639 N N . TRP A 1 710 ? 1.422 -5.414 2.030 1.00 93.75 710 TRP A N 1
ATOM 5640 C CA . TRP A 1 710 ? 0.809 -6.680 1.645 1.00 93.75 710 TRP A CA 1
ATOM 5641 C C . TRP A 1 710 ? 0.047 -6.596 0.323 1.00 93.75 710 TRP A C 1
ATOM 5643 O O . TRP A 1 710 ? 0.236 -7.454 -0.538 1.00 93.75 710 TRP A O 1
ATOM 5653 N N . LEU A 1 711 ? -0.738 -5.534 0.092 1.00 92.31 711 LEU A N 1
ATOM 5654 C CA . LEU A 1 711 ? -1.434 -5.351 -1.195 1.00 92.31 711 LEU A CA 1
ATOM 5655 C C . LEU A 1 711 ? -0.499 -4.913 -2.332 1.00 92.31 711 LEU A C 1
ATOM 5657 O O . LEU A 1 711 ? -0.884 -4.950 -3.501 1.00 92.31 711 LEU A O 1
ATOM 5661 N N . THR A 1 712 ? 0.735 -4.515 -2.008 1.00 89.94 712 THR A N 1
ATOM 5662 C CA . THR A 1 712 ? 1.778 -4.209 -3.002 1.00 89.94 712 THR A CA 1
ATOM 5663 C C . THR A 1 712 ? 2.892 -5.254 -3.049 1.00 89.94 712 THR A C 1
ATOM 5665 O O . THR A 1 712 ? 3.855 -5.088 -3.806 1.00 89.94 712 THR A O 1
ATOM 5668 N N . ALA A 1 713 ? 2.757 -6.342 -2.280 1.00 88.94 713 ALA A N 1
ATOM 5669 C CA . ALA A 1 713 ? 3.756 -7.392 -2.185 1.00 88.94 713 ALA A CA 1
ATOM 5670 C C . ALA A 1 713 ? 4.026 -7.998 -3.567 1.00 88.94 713 ALA A C 1
ATOM 5672 O O . ALA A 1 713 ? 3.120 -8.486 -4.257 1.00 88.94 713 ALA A O 1
ATOM 5673 N N . SER A 1 714 ? 5.294 -7.974 -3.979 1.00 85.12 714 SER A N 1
ATOM 5674 C CA . SER A 1 714 ? 5.690 -8.582 -5.243 1.00 85.12 714 SER A CA 1
ATOM 5675 C C . SER A 1 714 ? 5.655 -10.103 -5.151 1.00 85.12 714 SER A C 1
ATOM 5677 O O . SER A 1 714 ? 5.635 -10.685 -4.070 1.00 85.12 714 SER A O 1
ATOM 5679 N N . ASN A 1 715 ? 5.668 -10.754 -6.308 1.00 87.31 715 ASN A N 1
ATOM 5680 C CA . ASN A 1 715 ? 5.996 -12.172 -6.361 1.00 87.31 715 ASN A CA 1
ATOM 5681 C C . ASN A 1 715 ? 7.480 -12.383 -6.033 1.00 87.31 715 ASN A C 1
ATOM 5683 O O . ASN A 1 715 ? 8.284 -11.451 -6.140 1.00 87.31 715 ASN A O 1
ATOM 5687 N N . ALA A 1 716 ? 7.798 -13.615 -5.660 1.00 88.19 716 ALA A N 1
ATOM 5688 C CA . ALA A 1 716 ? 9.141 -14.119 -5.444 1.00 88.19 716 ALA A CA 1
ATOM 5689 C C . ALA A 1 716 ? 9.989 -14.044 -6.723 1.00 88.19 716 ALA A C 1
ATOM 5691 O O . ALA A 1 716 ? 9.534 -14.431 -7.803 1.00 88.19 716 ALA A O 1
ATOM 5692 N N . TYR A 1 717 ? 11.219 -13.546 -6.602 1.00 85.50 717 TYR A N 1
ATOM 5693 C CA . TYR A 1 717 ? 12.213 -13.519 -7.671 1.00 85.50 717 TYR A CA 1
ATOM 5694 C C . TYR A 1 717 ? 13.589 -13.888 -7.110 1.00 85.50 717 TYR A C 1
ATOM 5696 O O . TYR A 1 717 ? 14.081 -13.246 -6.185 1.00 85.50 717 TYR A O 1
ATOM 5704 N N . ILE A 1 718 ? 14.251 -14.856 -7.751 1.00 83.44 718 ILE A N 1
ATOM 5705 C CA . ILE A 1 718 ? 15.581 -15.365 -7.360 1.00 83.44 718 ILE A CA 1
ATOM 5706 C C . ILE A 1 718 ? 16.629 -14.243 -7.300 1.00 83.44 718 ILE A C 1
ATOM 5708 O O . ILE A 1 718 ? 17.551 -14.272 -6.494 1.00 83.44 718 ILE A O 1
ATOM 5712 N N . ASP A 1 719 ? 16.488 -13.229 -8.151 1.00 82.62 719 ASP A N 1
ATOM 5713 C CA . ASP A 1 719 ? 17.419 -12.113 -8.265 1.00 82.62 719 ASP A CA 1
ATOM 5714 C C . ASP A 1 719 ? 17.048 -10.909 -7.383 1.00 82.62 719 ASP A C 1
ATOM 5716 O O . ASP A 1 719 ? 17.485 -9.794 -7.674 1.00 82.62 719 ASP A O 1
ATOM 5720 N N . ARG A 1 720 ? 16.222 -11.095 -6.339 1.00 88.31 720 ARG A N 1
ATOM 5721 C CA . ARG A 1 720 ? 15.791 -10.030 -5.417 1.00 88.31 720 ARG A CA 1
ATOM 5722 C C . ARG A 1 720 ? 15.698 -10.520 -3.975 1.00 88.31 720 ARG A C 1
ATOM 5724 O O . ARG A 1 720 ? 14.813 -11.308 -3.636 1.00 88.31 720 ARG A O 1
ATOM 5731 N N . VAL A 1 721 ? 16.534 -9.952 -3.109 1.00 91.69 721 VAL A N 1
ATOM 5732 C CA . VAL A 1 721 ? 16.508 -10.225 -1.661 1.00 91.69 721 VAL A CA 1
ATOM 5733 C C . VAL A 1 721 ? 15.171 -9.783 -1.068 1.00 91.69 721 VAL A C 1
ATOM 5735 O O . VAL A 1 721 ? 14.692 -8.686 -1.363 1.00 91.69 721 VAL A O 1
ATOM 5738 N N . GLY A 1 722 ? 14.564 -10.652 -0.255 1.00 89.88 722 GLY A N 1
ATOM 5739 C CA . GLY A 1 722 ? 13.296 -10.404 0.438 1.00 89.88 722 GLY A CA 1
ATOM 5740 C C . GLY A 1 722 ? 12.055 -10.348 -0.459 1.00 89.88 722 GLY A C 1
ATOM 5741 O O . GLY A 1 722 ? 11.005 -9.859 -0.051 1.00 89.88 722 GLY A O 1
ATOM 5742 N N . SER A 1 723 ? 12.134 -10.830 -1.699 1.00 91.62 723 SER A N 1
ATOM 5743 C CA . SER A 1 723 ? 10.947 -10.938 -2.561 1.00 91.62 723 SER A CA 1
ATOM 5744 C C . SER A 1 723 ? 9.973 -12.049 -2.126 1.00 91.62 723 SER A C 1
ATOM 5746 O O . SER A 1 723 ? 8.821 -12.053 -2.557 1.00 91.62 723 SER A O 1
ATOM 5748 N N . GLU A 1 724 ? 10.403 -12.930 -1.218 1.00 91.81 724 GLU A N 1
ATOM 5749 C CA . GLU A 1 724 ? 9.656 -14.079 -0.684 1.00 91.81 724 GLU A CA 1
ATOM 5750 C C . GLU A 1 724 ? 8.605 -13.722 0.384 1.00 91.81 724 GLU A C 1
ATOM 5752 O O . GLU A 1 724 ? 7.995 -14.619 0.958 1.00 91.81 724 GLU A O 1
ATOM 5757 N N . LEU A 1 725 ? 8.355 -12.434 0.653 1.00 94.00 725 LEU A N 1
ATOM 5758 C CA . LEU A 1 725 ? 7.480 -11.945 1.733 1.00 94.00 725 LEU A CA 1
ATOM 5759 C C . LEU A 1 725 ? 6.147 -12.708 1.874 1.00 94.00 725 LEU A C 1
ATOM 5761 O O . LEU A 1 725 ? 5.726 -13.018 2.984 1.00 94.00 725 LEU A O 1
ATOM 5765 N N . LYS A 1 726 ? 5.483 -13.033 0.756 1.00 92.94 726 LYS A N 1
ATOM 5766 C CA . LYS A 1 726 ? 4.187 -13.738 0.762 1.00 92.94 726 LYS A CA 1
ATOM 5767 C C . LYS A 1 726 ? 4.266 -15.132 1.394 1.00 92.94 726 LYS A C 1
ATOM 5769 O O . LYS A 1 726 ? 3.291 -15.572 1.988 1.00 92.94 726 LYS A O 1
ATOM 5774 N N . SER A 1 727 ? 5.411 -15.808 1.289 1.00 92.31 727 SER A N 1
ATOM 5775 C CA . SER A 1 727 ? 5.625 -17.155 1.841 1.00 92.31 727 SER A CA 1
ATOM 5776 C C . SER A 1 727 ? 5.713 -17.186 3.371 1.00 92.31 727 SER A C 1
ATOM 5778 O O . SER A 1 727 ? 5.628 -18.258 3.972 1.00 92.31 727 SER A O 1
ATOM 5780 N N . MET A 1 728 ? 5.872 -16.017 4.002 1.00 94.44 728 MET A N 1
ATOM 5781 C CA . MET A 1 728 ? 5.892 -15.889 5.459 1.00 94.44 728 MET A CA 1
ATOM 5782 C C . MET A 1 728 ? 4.500 -15.961 6.080 1.00 94.44 728 MET A C 1
ATOM 5784 O O . MET A 1 728 ? 4.382 -16.201 7.278 1.00 94.44 728 MET A O 1
ATOM 5788 N N . VAL A 1 729 ? 3.450 -15.785 5.272 1.00 94.88 729 VAL A N 1
ATOM 5789 C CA . VAL A 1 729 ? 2.078 -16.024 5.713 1.00 94.88 729 VAL A CA 1
ATOM 5790 C C . VAL A 1 729 ? 1.840 -17.527 5.687 1.00 94.88 729 VAL A C 1
ATOM 5792 O O . VAL A 1 729 ? 1.770 -18.138 4.621 1.00 94.88 729 VAL A O 1
ATOM 5795 N N . GLN A 1 730 ? 1.757 -18.130 6.868 1.00 92.56 730 GLN A N 1
ATOM 5796 C CA . GLN A 1 730 ? 1.713 -19.579 7.032 1.00 92.56 730 GLN A CA 1
ATOM 5797 C C . GLN A 1 730 ? 0.527 -19.961 7.903 1.00 92.56 730 GLN A C 1
ATOM 5799 O O . GLN A 1 730 ? 0.335 -19.422 8.990 1.00 92.56 730 GLN A O 1
ATOM 5804 N N . ALA A 1 731 ? -0.284 -20.899 7.412 1.00 91.25 731 ALA A N 1
ATOM 5805 C CA . ALA A 1 731 ? -1.422 -21.396 8.167 1.00 91.25 731 ALA A CA 1
ATOM 5806 C C . ALA A 1 731 ? -0.937 -22.103 9.449 1.00 91.25 731 ALA A C 1
ATOM 5808 O O . ALA A 1 731 ? 0.022 -22.879 9.381 1.00 91.25 731 ALA A O 1
ATOM 5809 N N . PRO A 1 732 ? -1.584 -21.876 10.606 1.00 89.12 732 PRO A N 1
ATOM 5810 C CA . PRO A 1 732 ? -1.273 -22.625 11.813 1.00 89.12 732 PRO A CA 1
ATOM 5811 C C . PRO A 1 732 ? -1.610 -24.111 11.637 1.00 89.12 732 PRO A C 1
ATOM 5813 O O . PRO A 1 732 ? -2.435 -24.488 10.801 1.00 89.12 732 PRO A O 1
ATOM 5816 N N . LYS A 1 733 ? -0.990 -24.976 12.444 1.00 85.75 733 LYS A N 1
ATOM 5817 C CA . LYS A 1 733 ? -1.226 -26.424 12.389 1.00 85.75 733 LYS A CA 1
ATOM 5818 C C . LYS A 1 733 ? -2.720 -26.753 12.506 1.00 85.75 733 LYS A C 1
ATOM 5820 O O . LYS A 1 733 ? -3.412 -26.241 13.381 1.00 85.75 733 LYS A O 1
ATOM 5825 N N . GLY A 1 734 ? -3.208 -27.613 11.612 1.00 88.00 734 GLY A N 1
ATOM 5826 C CA . GLY A 1 734 ? -4.628 -27.973 11.517 1.00 88.00 734 GLY A CA 1
ATOM 5827 C C . GLY A 1 734 ? -5.472 -27.033 10.646 1.00 88.00 734 GLY A C 1
ATOM 5828 O O . GLY A 1 734 ? -6.619 -27.363 10.358 1.00 88.00 734 GLY A O 1
ATOM 5829 N N . TYR A 1 735 ? -4.911 -25.918 10.169 1.00 90.19 735 TYR A N 1
ATOM 5830 C CA . TYR A 1 735 ? -5.577 -24.964 9.282 1.00 90.19 735 TYR A CA 1
ATOM 5831 C C . TYR A 1 735 ? -4.915 -24.939 7.901 1.00 90.19 735 TYR A C 1
ATOM 5833 O O . TYR A 1 735 ? -3.739 -25.259 7.747 1.00 90.19 735 TYR A O 1
ATOM 5841 N N . HIS A 1 736 ? -5.680 -24.533 6.888 1.00 92.50 736 HIS A N 1
ATOM 5842 C CA . HIS A 1 736 ? -5.199 -24.337 5.522 1.00 92.50 736 HIS A CA 1
ATOM 5843 C C . HIS A 1 736 ? -5.726 -23.006 4.987 1.00 92.50 736 HIS A C 1
ATOM 5845 O O . HIS A 1 736 ? -6.882 -22.655 5.225 1.00 92.50 736 HIS A O 1
ATOM 5851 N N . ILE A 1 737 ? -4.889 -22.275 4.249 1.00 92.75 737 ILE A N 1
ATOM 5852 C CA . ILE A 1 737 ? -5.315 -21.073 3.527 1.00 92.75 737 ILE A CA 1
ATOM 5853 C C . ILE A 1 737 ? -5.825 -21.521 2.160 1.00 92.75 737 ILE A C 1
ATOM 5855 O O . ILE A 1 737 ? -5.066 -22.057 1.354 1.00 92.75 737 ILE A O 1
ATOM 5859 N N . VAL A 1 738 ? -7.113 -21.304 1.907 1.00 93.62 738 VAL A N 1
ATOM 5860 C CA . VAL A 1 738 ? -7.740 -21.560 0.608 1.00 93.62 738 VAL A CA 1
ATOM 5861 C C . VAL A 1 738 ? -7.950 -20.222 -0.081 1.00 93.62 738 VAL A C 1
ATOM 5863 O O . VAL A 1 738 ? -8.555 -19.313 0.481 1.00 93.62 738 VAL A O 1
ATOM 5866 N N . GLY A 1 739 ? -7.439 -20.098 -1.300 1.00 91.06 739 GLY A N 1
ATOM 5867 C CA . GLY A 1 739 ? -7.595 -18.906 -2.121 1.00 91.06 739 GLY A CA 1
ATOM 5868 C C . GLY A 1 739 ? -7.781 -19.282 -3.582 1.00 91.06 739 GLY A C 1
ATOM 5869 O O . GLY A 1 739 ? -7.361 -20.353 -4.016 1.00 91.06 739 GLY A O 1
ATOM 5870 N N . ALA A 1 740 ? -8.408 -18.385 -4.334 1.00 89.12 740 ALA A N 1
ATOM 5871 C CA . ALA A 1 740 ? -8.552 -18.488 -5.777 1.00 89.12 740 ALA A CA 1
ATOM 5872 C C . ALA A 1 740 ? -8.133 -17.155 -6.402 1.00 89.12 740 ALA A C 1
ATOM 5874 O O . ALA A 1 740 ? -8.583 -16.099 -5.958 1.00 89.12 740 ALA A O 1
ATOM 5875 N N . ASP A 1 741 ? -7.267 -17.210 -7.413 1.00 85.25 741 ASP A N 1
ATOM 5876 C CA . ASP A 1 741 ? -6.912 -16.047 -8.225 1.00 85.25 741 ASP A CA 1
ATOM 5877 C C . ASP A 1 741 ? -7.726 -16.093 -9.519 1.00 85.25 741 ASP A C 1
ATOM 5879 O O . ASP A 1 741 ? -7.706 -17.090 -10.245 1.00 85.25 741 ASP A O 1
ATOM 5883 N N . VAL A 1 742 ? -8.490 -15.033 -9.781 1.00 85.12 742 VAL A N 1
ATOM 5884 C CA . VAL A 1 742 ? -9.298 -14.924 -10.996 1.00 85.12 742 VAL A CA 1
ATOM 5885 C C . VAL A 1 742 ? -8.477 -14.185 -12.038 1.00 85.12 742 VAL A C 1
ATOM 5887 O O . VAL A 1 742 ? -8.402 -12.951 -12.054 1.00 85.12 742 VAL A O 1
ATOM 5890 N N . ASP A 1 743 ? -7.876 -14.960 -12.937 1.00 80.69 743 ASP A N 1
ATOM 5891 C CA . ASP A 1 743 ? -7.057 -14.429 -14.014 1.00 80.69 743 ASP A CA 1
ATOM 5892 C C . ASP A 1 743 ? -7.808 -13.366 -14.817 1.00 80.69 743 ASP A C 1
ATOM 5894 O O . ASP A 1 743 ? -8.875 -13.597 -15.384 1.00 80.69 743 ASP A O 1
ATOM 5898 N N . SER A 1 744 ? -7.195 -12.188 -14.934 1.00 82.88 744 SER A N 1
ATOM 5899 C CA . SER A 1 744 ? -7.677 -11.132 -15.826 1.00 82.88 744 SER A CA 1
ATOM 5900 C C . SER A 1 744 ? -9.131 -10.699 -15.567 1.00 82.88 744 SER A C 1
ATOM 5902 O O . SER A 1 744 ? -9.798 -10.248 -16.496 1.00 82.88 744 SER A O 1
ATOM 5904 N N . GLN A 1 745 ? -9.608 -10.758 -14.315 1.00 88.50 745 GLN A N 1
ATOM 5905 C CA . GLN A 1 745 ? -10.979 -10.384 -13.925 1.00 88.50 745 GLN A CA 1
ATOM 5906 C C . GLN A 1 745 ? -11.467 -9.073 -14.574 1.00 88.50 745 GLN A C 1
ATOM 5908 O O . GLN A 1 745 ? -12.569 -9.000 -15.108 1.00 88.50 745 GLN A O 1
ATOM 5913 N N . GLU A 1 746 ? -10.629 -8.035 -14.586 1.00 88.31 746 GLU A N 1
ATOM 5914 C CA . GLU A 1 746 ? -10.952 -6.723 -15.169 1.00 88.31 746 GLU A CA 1
ATOM 5915 C C . GLU A 1 746 ? -11.156 -6.763 -16.688 1.00 88.31 746 GLU A C 1
ATOM 5917 O O . GLU A 1 746 ? -12.030 -6.084 -17.225 1.00 88.31 746 GLU A O 1
ATOM 5922 N N . LEU A 1 747 ? -10.342 -7.560 -17.385 1.00 87.25 747 LEU A N 1
ATOM 5923 C CA . LEU A 1 747 ? -10.460 -7.773 -18.826 1.00 87.25 747 LEU A CA 1
ATOM 5924 C C . LEU A 1 747 ? -11.737 -8.542 -19.151 1.00 87.25 747 LEU A C 1
ATOM 5926 O O . LEU A 1 747 ? -12.362 -8.252 -20.166 1.00 87.25 747 LEU A O 1
ATOM 5930 N N . TRP A 1 748 ? -12.115 -9.485 -18.289 1.00 88.00 748 TRP A N 1
ATOM 5931 C CA . TRP A 1 748 ? -13.327 -10.279 -18.444 1.00 88.00 748 TRP A CA 1
ATOM 5932 C C . TRP A 1 748 ? -14.589 -9.438 -18.227 1.00 88.00 748 TRP A C 1
ATOM 5934 O O . TRP A 1 748 ? -15.520 -9.491 -19.019 1.00 88.00 748 TRP A O 1
ATOM 5944 N N . ILE A 1 749 ? -14.589 -8.554 -17.226 1.00 90.56 749 ILE A N 1
ATOM 5945 C CA . ILE A 1 749 ? -15.678 -7.582 -17.042 1.00 90.56 749 ILE A CA 1
ATOM 5946 C C . ILE A 1 749 ? -15.789 -6.669 -18.272 1.00 90.56 749 ILE A C 1
ATOM 5948 O O . ILE A 1 749 ? -16.880 -6.463 -18.801 1.00 90.56 749 ILE A O 1
ATOM 5952 N N . ALA A 1 750 ? -14.662 -6.147 -18.766 1.00 88.50 750 ALA A N 1
ATOM 5953 C CA . ALA A 1 750 ? -14.655 -5.298 -19.955 1.00 88.50 750 ALA A CA 1
ATOM 5954 C C . ALA A 1 750 ? -15.129 -6.041 -21.218 1.00 88.50 750 ALA A C 1
ATOM 5956 O O . ALA A 1 750 ? -15.781 -5.435 -22.070 1.00 88.50 750 ALA A O 1
ATOM 5957 N N . SER A 1 751 ? -14.808 -7.332 -21.351 1.00 89.19 751 SER A N 1
ATOM 5958 C CA . SER A 1 751 ? -15.223 -8.137 -22.497 1.00 89.19 751 SER A CA 1
ATOM 5959 C C . SER A 1 751 ? -16.715 -8.452 -22.469 1.00 89.19 751 SER A C 1
ATOM 5961 O O . SER A 1 751 ? -17.376 -8.262 -23.485 1.00 89.19 751 SER A O 1
ATOM 5963 N N . ILE A 1 752 ? -17.259 -8.813 -21.305 1.00 90.50 752 ILE A N 1
ATOM 5964 C CA . ILE A 1 752 ? -18.692 -9.073 -21.121 1.00 90.50 752 ILE A CA 1
ATOM 5965 C C . ILE A 1 752 ? -19.515 -7.822 -21.439 1.00 90.50 752 ILE A C 1
ATOM 5967 O O . ILE A 1 752 ? -20.509 -7.918 -22.152 1.00 90.50 752 ILE A O 1
ATOM 5971 N N . LEU A 1 753 ? -19.087 -6.639 -20.983 1.00 90.25 753 LEU A N 1
ATOM 5972 C CA . LEU A 1 753 ? -19.770 -5.380 -21.308 1.00 90.25 753 LEU A CA 1
ATOM 5973 C C . LEU A 1 753 ? -19.785 -5.099 -22.819 1.00 90.25 753 LEU A C 1
ATOM 5975 O O . LEU A 1 753 ? -20.786 -4.625 -23.356 1.00 90.25 753 LEU A O 1
ATOM 5979 N N . ALA A 1 754 ? -18.683 -5.398 -23.511 1.00 87.38 754 ALA A N 1
ATOM 5980 C CA . ALA A 1 754 ? -18.596 -5.232 -24.958 1.00 87.38 754 ALA A CA 1
ATOM 5981 C C . ALA A 1 754 ? -19.483 -6.240 -25.706 1.00 87.38 754 ALA A C 1
ATOM 5983 O O . ALA A 1 754 ? -20.189 -5.864 -26.641 1.00 87.38 754 ALA A O 1
ATOM 5984 N N . ASP A 1 755 ? -19.459 -7.503 -25.285 1.00 90.50 755 ASP A N 1
ATOM 5985 C CA . ASP A 1 755 ? -20.250 -8.587 -25.862 1.00 90.50 755 ASP A CA 1
ATOM 5986 C C . ASP A 1 755 ? -21.755 -8.359 -25.678 1.00 90.50 755 ASP A C 1
ATOM 5988 O O . ASP A 1 755 ? -22.517 -8.508 -26.637 1.00 90.50 755 ASP A O 1
ATOM 5992 N N . ALA A 1 756 ? -22.161 -7.924 -24.480 1.00 90.25 756 ALA A N 1
ATOM 5993 C CA . ALA A 1 756 ? -23.539 -7.577 -24.154 1.00 90.25 756 ALA A CA 1
ATOM 5994 C C . ALA A 1 756 ? -24.076 -6.495 -25.100 1.00 90.25 756 ALA A C 1
ATOM 5996 O O . ALA A 1 756 ? -25.101 -6.689 -25.737 1.00 90.25 756 ALA A O 1
ATOM 5997 N N . HIS A 1 757 ? -23.340 -5.396 -25.283 1.00 88.75 757 HIS A N 1
ATOM 5998 C CA . HIS A 1 757 ? -23.776 -4.310 -26.164 1.00 88.75 757 HIS A CA 1
ATOM 5999 C C . HIS A 1 757 ? -23.714 -4.670 -27.661 1.00 88.75 757 HIS A C 1
ATOM 6001 O O . HIS A 1 757 ? -24.460 -4.122 -28.471 1.00 88.75 757 HIS A O 1
ATOM 6007 N N . PHE A 1 758 ? -22.779 -5.527 -28.083 1.00 87.75 758 PHE A N 1
ATOM 6008 C CA . PHE A 1 758 ? -22.576 -5.804 -29.507 1.00 87.75 758 PHE A CA 1
ATOM 6009 C C . PHE A 1 758 ? -23.622 -6.766 -30.080 1.00 87.75 758 PHE A C 1
ATOM 6011 O O . PHE A 1 758 ? -24.212 -6.490 -31.131 1.00 87.75 758 PHE A O 1
ATOM 6018 N N . ALA A 1 759 ? -23.825 -7.904 -29.417 1.00 87.56 759 ALA A N 1
ATOM 6019 C CA . ALA A 1 759 ? -24.711 -8.955 -29.906 1.00 87.56 759 ALA A CA 1
ATOM 6020 C C . ALA A 1 759 ? -25.367 -9.775 -28.783 1.00 87.56 759 ALA A C 1
ATOM 6022 O O . ALA A 1 759 ? -25.915 -10.827 -29.088 1.00 87.56 759 ALA A O 1
ATOM 6023 N N . GLU A 1 760 ? -25.281 -9.336 -27.519 1.00 87.19 760 GLU A N 1
ATOM 6024 C CA . GLU A 1 760 ? -25.830 -1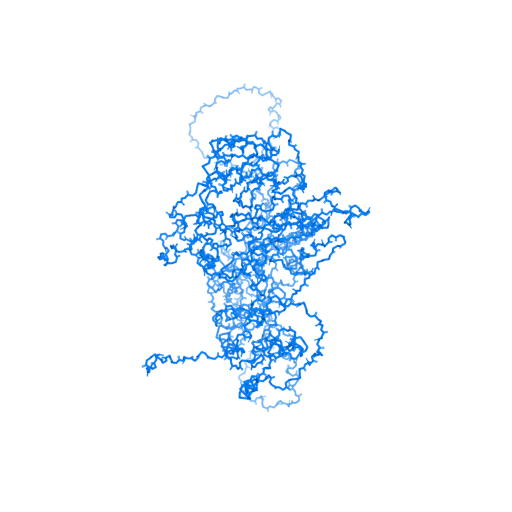0.040 -26.342 1.00 87.19 760 GLU A CA 1
ATOM 6025 C C . GLU A 1 760 ? -25.339 -11.494 -26.204 1.00 87.19 760 GLU A C 1
ATOM 6027 O O . GLU A 1 760 ? -25.957 -12.342 -25.566 1.00 87.19 760 GLU A O 1
ATOM 6032 N N . MET A 1 761 ? -24.178 -11.788 -26.793 1.00 85.75 761 MET A N 1
ATOM 6033 C CA . MET A 1 761 ? -23.601 -13.126 -26.865 1.00 85.75 761 MET A CA 1
ATOM 6034 C C . MET A 1 761 ? -22.161 -13.108 -26.372 1.00 85.75 761 MET A C 1
ATOM 6036 O O . MET A 1 761 ? -21.304 -12.433 -26.939 1.00 85.75 761 MET A O 1
ATOM 6040 N N . HIS A 1 762 ? -21.858 -13.905 -25.354 1.00 87.06 762 HIS A N 1
ATOM 6041 C CA . HIS A 1 762 ? -20.501 -13.982 -24.821 1.00 87.06 762 HIS A CA 1
ATOM 6042 C C . HIS A 1 762 ? -19.516 -14.511 -25.883 1.00 87.06 762 HIS A C 1
ATOM 6044 O O . HIS A 1 762 ? -19.771 -15.519 -26.541 1.00 87.06 762 HIS A O 1
ATOM 6050 N N . GLY A 1 763 ? -18.382 -13.833 -26.055 1.00 86.88 763 GLY A N 1
ATOM 6051 C CA . GLY A 1 763 ? -17.341 -14.180 -27.018 1.00 86.88 763 GLY A CA 1
ATOM 6052 C C . GLY A 1 763 ? -17.603 -13.692 -28.444 1.00 86.88 763 GLY A C 1
ATOM 6053 O O . GLY A 1 763 ? -16.843 -14.050 -29.343 1.00 86.88 763 GLY A O 1
ATOM 6054 N N . CYS A 1 764 ? -18.652 -12.896 -28.681 1.00 88.00 764 CYS A N 1
ATOM 6055 C CA . CYS A 1 764 ? -18.988 -12.408 -30.021 1.00 88.00 764 CYS A CA 1
ATOM 6056 C C . CYS A 1 764 ? -18.053 -11.293 -30.519 1.00 88.00 764 CYS A C 1
ATOM 6058 O O . CYS A 1 764 ? -17.867 -11.131 -31.729 1.00 88.00 764 CYS A O 1
ATOM 6060 N N . THR A 1 765 ? -17.441 -10.535 -29.608 1.00 89.19 765 THR A N 1
ATOM 6061 C CA . THR A 1 765 ? -16.439 -9.521 -29.942 1.00 89.19 765 THR A CA 1
ATOM 6062 C C . THR A 1 765 ? -15.032 -10.108 -29.932 1.00 89.19 765 THR A C 1
ATOM 6064 O O . THR A 1 765 ? -14.747 -11.107 -29.273 1.00 89.19 765 THR A O 1
ATOM 6067 N N . ALA A 1 766 ? -14.092 -9.450 -30.615 1.00 87.00 766 ALA A N 1
ATOM 6068 C CA . ALA A 1 766 ? -12.691 -9.863 -30.582 1.00 87.00 766 ALA A CA 1
ATOM 6069 C C . ALA A 1 766 ? -12.107 -9.873 -29.156 1.00 87.00 766 ALA A C 1
ATOM 6071 O O . ALA A 1 766 ? -11.297 -10.739 -28.838 1.00 87.00 766 ALA A O 1
ATOM 6072 N N . ILE A 1 767 ? -12.511 -8.935 -28.289 1.00 86.75 767 ILE A N 1
ATOM 6073 C CA . ILE A 1 767 ? -12.071 -8.888 -26.887 1.00 86.75 767 ILE A CA 1
ATOM 6074 C C . ILE A 1 767 ? -12.656 -10.046 -26.065 1.00 86.75 767 ILE A C 1
ATOM 6076 O O . ILE A 1 767 ? -11.901 -10.699 -25.342 1.00 86.75 767 ILE A O 1
ATOM 6080 N N . GLY A 1 768 ? -13.946 -10.355 -26.228 1.00 88.38 768 GLY A N 1
ATOM 6081 C CA . GLY A 1 768 ? -14.590 -11.541 -25.651 1.00 88.38 768 GLY A CA 1
ATOM 6082 C C . GLY A 1 768 ? -13.912 -12.829 -26.089 1.00 88.38 768 GLY A C 1
ATOM 6083 O O . GLY A 1 768 ? -13.482 -13.632 -25.265 1.00 88.38 768 GLY A O 1
ATOM 6084 N N . TRP A 1 769 ? -13.699 -12.984 -27.392 1.00 88.81 769 TRP A N 1
ATOM 6085 C CA . TRP A 1 769 ? -13.061 -14.170 -27.948 1.00 88.81 769 TRP A CA 1
ATOM 6086 C C . TRP A 1 769 ? -11.619 -14.348 -27.452 1.00 88.81 769 TRP A C 1
ATOM 6088 O O . TRP A 1 769 ? -11.251 -15.419 -26.976 1.00 88.81 769 TRP A O 1
ATOM 6098 N N . MET A 1 770 ? -10.799 -13.289 -27.485 1.00 87.00 770 MET A N 1
ATOM 6099 C CA . MET A 1 770 ? -9.398 -13.348 -27.038 1.00 87.00 770 MET A CA 1
ATOM 6100 C C . MET A 1 770 ? -9.245 -13.609 -25.534 1.00 87.00 770 MET A C 1
ATOM 6102 O O . MET A 1 770 ? -8.188 -14.084 -25.122 1.00 87.00 770 MET A O 1
ATOM 6106 N N . THR A 1 771 ? -10.243 -13.257 -24.718 1.00 86.00 771 THR A N 1
ATOM 6107 C CA . THR A 1 771 ? -10.228 -13.509 -23.266 1.00 86.00 771 THR A CA 1
ATOM 6108 C C . THR A 1 771 ? -10.736 -14.905 -22.920 1.00 86.00 771 THR A C 1
ATOM 6110 O O . THR A 1 771 ? -10.186 -15.528 -22.020 1.00 86.00 771 THR A O 1
ATOM 6113 N N . LEU A 1 772 ? -11.734 -15.415 -23.647 1.00 83.06 772 LEU A N 1
ATOM 6114 C CA . LEU A 1 772 ? -12.326 -16.733 -23.402 1.00 83.06 772 LEU A CA 1
ATOM 6115 C C . LEU A 1 772 ? -11.578 -17.894 -24.065 1.00 83.06 772 LEU A C 1
ATOM 6117 O O . LEU A 1 772 ? -11.410 -18.944 -23.456 1.00 83.06 772 LEU A O 1
ATOM 6121 N N . GLN A 1 773 ? -11.202 -17.731 -25.333 1.00 82.06 773 GLN A N 1
ATOM 6122 C CA . GLN A 1 773 ? -10.669 -18.798 -26.190 1.00 82.06 773 GLN A CA 1
ATOM 6123 C C . GLN A 1 773 ? -9.238 -18.522 -26.668 1.00 82.06 773 GLN A C 1
ATOM 6125 O O . GLN A 1 773 ? -8.628 -19.363 -27.329 1.00 82.06 773 GLN A O 1
ATOM 6130 N N . GLY A 1 774 ? -8.683 -17.352 -26.341 1.00 82.00 774 GLY A N 1
ATOM 6131 C CA . GLY A 1 774 ? -7.320 -16.991 -26.708 1.00 82.00 774 GLY A CA 1
ATOM 6132 C C . GLY A 1 774 ? -6.295 -17.941 -26.089 1.00 82.00 774 GLY A C 1
ATOM 6133 O O . GLY A 1 774 ? -6.284 -18.169 -24.882 1.00 82.00 774 GLY A O 1
ATOM 6134 N N . ASN A 1 775 ? -5.388 -18.459 -26.914 1.00 81.81 775 ASN A N 1
ATOM 6135 C CA . ASN A 1 775 ? -4.329 -19.361 -26.484 1.00 81.81 775 ASN A CA 1
ATOM 6136 C C . ASN A 1 775 ? -2.966 -18.669 -26.595 1.00 81.81 775 ASN A C 1
ATOM 6138 O O . ASN A 1 775 ? -2.598 -18.141 -27.648 1.00 81.81 775 ASN A O 1
ATOM 6142 N N . LYS A 1 776 ? -2.189 -18.723 -25.507 1.00 83.69 776 LYS A N 1
ATOM 6143 C CA . LYS A 1 776 ? -0.828 -18.179 -25.451 1.00 83.69 776 LYS A CA 1
ATOM 6144 C C . LYS A 1 776 ? 0.129 -18.872 -26.425 1.00 83.69 776 LYS A C 1
ATOM 6146 O O . LYS A 1 776 ? 0.957 -18.194 -27.020 1.00 83.69 776 LYS A O 1
ATOM 6151 N N . ALA A 1 777 ? 0.020 -20.190 -26.601 1.00 82.06 777 ALA A N 1
ATOM 6152 C CA . ALA A 1 777 ? 0.895 -20.958 -27.490 1.00 82.06 777 ALA A CA 1
ATOM 6153 C C . ALA A 1 777 ? 0.672 -20.605 -28.969 1.00 82.06 777 ALA A C 1
ATOM 6155 O O . ALA A 1 777 ? 1.628 -20.505 -29.731 1.00 82.06 777 ALA A O 1
ATOM 6156 N N . VAL A 1 778 ? -0.584 -20.357 -29.352 1.00 80.25 778 VAL A N 1
ATOM 6157 C CA . VAL A 1 778 ? -0.972 -19.957 -30.718 1.00 80.25 778 VAL A CA 1
ATOM 6158 C C . VAL A 1 778 ? -0.814 -18.438 -30.922 1.00 80.25 778 VAL A C 1
ATOM 6160 O O . VAL A 1 778 ? -0.892 -17.934 -32.038 1.00 80.25 778 VAL A O 1
ATOM 6163 N N . GLY A 1 779 ? -0.578 -17.680 -29.846 1.00 82.56 779 GLY A N 1
ATOM 6164 C CA . GLY A 1 779 ? -0.456 -16.222 -29.881 1.00 82.56 779 GLY A CA 1
ATOM 6165 C C . GLY A 1 779 ? -1.780 -15.497 -30.143 1.00 82.56 779 GLY A C 1
ATOM 6166 O O . GLY A 1 779 ? -1.774 -14.317 -30.497 1.00 82.56 779 GLY A O 1
ATOM 6167 N N . THR A 1 780 ? -2.911 -16.187 -29.975 1.00 83.38 780 THR A N 1
ATOM 6168 C CA . THR A 1 780 ? -4.257 -15.641 -30.188 1.00 83.38 780 THR A CA 1
ATOM 6169 C C . THR A 1 780 ? -4.814 -14.943 -28.946 1.00 83.38 780 THR A C 1
ATOM 6171 O O . THR A 1 780 ? -5.825 -14.249 -29.047 1.00 83.38 780 THR A O 1
ATOM 6174 N N . ASP A 1 781 ? -4.142 -15.054 -27.792 1.00 86.19 781 ASP A N 1
ATOM 6175 C CA . ASP A 1 781 ? -4.477 -14.277 -26.597 1.00 86.19 781 ASP A CA 1
ATOM 6176 C C . ASP A 1 781 ? -4.201 -12.779 -26.783 1.00 86.19 781 ASP A C 1
ATOM 6178 O O . ASP A 1 781 ? -3.308 -12.354 -27.525 1.00 86.19 781 ASP A O 1
ATOM 6182 N N . MET A 1 782 ? -4.949 -11.956 -26.047 1.00 83.81 782 MET A N 1
ATOM 6183 C CA . MET A 1 782 ? -4.907 -10.501 -26.197 1.00 83.81 782 MET A CA 1
ATOM 6184 C C . MET A 1 782 ? -3.503 -9.909 -26.015 1.00 83.81 782 MET A C 1
ATOM 6186 O O . MET A 1 782 ? -3.140 -8.946 -26.695 1.00 83.81 782 MET A O 1
ATOM 6190 N N . HIS A 1 783 ? -2.705 -10.440 -25.088 1.00 88.69 783 HIS A N 1
ATOM 6191 C CA . HIS A 1 783 ? -1.373 -9.898 -24.829 1.00 88.69 783 HIS A CA 1
ATOM 6192 C C . HIS A 1 783 ? -0.403 -10.245 -25.952 1.00 88.69 783 HIS A C 1
ATOM 6194 O O . HIS A 1 783 ? 0.326 -9.362 -26.399 1.00 88.69 783 HIS A O 1
ATOM 6200 N N . SER A 1 784 ? -0.424 -11.482 -26.449 1.00 87.69 784 SER A N 1
ATOM 6201 C CA . SER A 1 784 ? 0.446 -11.893 -27.554 1.00 87.69 784 SER A CA 1
ATOM 6202 C C . SER A 1 784 ? 0.071 -11.208 -28.868 1.00 87.69 784 SER A C 1
ATOM 6204 O O . SER A 1 784 ? 0.963 -10.759 -29.586 1.00 87.69 784 SER A O 1
ATOM 6206 N N . ARG A 1 785 ? -1.224 -11.002 -29.149 1.00 85.06 785 ARG A N 1
ATOM 6207 C CA . ARG A 1 785 ? -1.652 -10.227 -30.329 1.00 85.06 785 ARG A CA 1
ATOM 6208 C C . ARG A 1 785 ? -1.201 -8.769 -30.271 1.00 85.06 785 ARG A C 1
ATOM 6210 O O . ARG A 1 785 ? -0.672 -8.259 -31.259 1.00 85.06 785 ARG A O 1
ATOM 6217 N N . THR A 1 786 ? -1.370 -8.097 -29.127 1.00 86.12 786 THR A N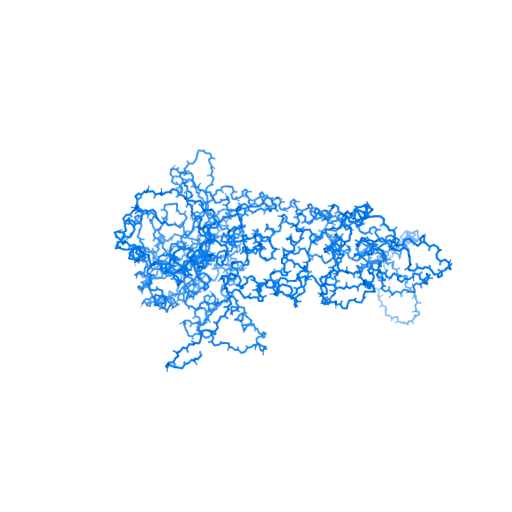 1
ATOM 6218 C CA . THR A 1 786 ? -0.864 -6.724 -28.941 1.00 86.12 786 THR A CA 1
ATOM 6219 C C . THR A 1 786 ? 0.665 -6.680 -29.041 1.00 86.12 786 THR A C 1
ATOM 6221 O O . THR A 1 786 ? 1.218 -5.767 -29.653 1.00 86.12 786 THR A O 1
ATOM 6224 N N . ALA A 1 787 ? 1.360 -7.672 -28.480 1.00 87.94 787 ALA A N 1
ATOM 6225 C CA . ALA A 1 787 ? 2.814 -7.778 -28.553 1.00 87.94 787 ALA A CA 1
ATOM 6226 C C . ALA A 1 787 ? 3.307 -7.900 -30.003 1.00 87.94 787 ALA A C 1
ATOM 6228 O O . ALA A 1 787 ? 4.179 -7.136 -30.423 1.00 87.94 787 ALA A O 1
ATOM 6229 N N . ALA A 1 788 ? 2.695 -8.790 -30.787 1.00 86.00 788 ALA A N 1
ATOM 6230 C CA . ALA A 1 788 ? 3.034 -9.016 -32.188 1.00 86.00 788 ALA A CA 1
ATOM 6231 C C . ALA A 1 788 ? 2.725 -7.803 -33.081 1.00 86.00 788 ALA A C 1
ATOM 6233 O O . ALA A 1 788 ? 3.506 -7.486 -33.976 1.00 86.00 788 ALA A O 1
ATOM 6234 N N . SER A 1 789 ? 1.619 -7.086 -32.841 1.00 81.00 789 SER A N 1
ATOM 6235 C CA . SER A 1 789 ? 1.232 -5.950 -33.693 1.00 81.00 789 SER A CA 1
ATOM 6236 C C . SER A 1 789 ? 2.154 -4.737 -33.548 1.00 81.00 789 SER A C 1
ATOM 6238 O O . SER A 1 789 ? 2.341 -3.987 -34.513 1.00 81.00 789 SER A O 1
ATOM 6240 N N . VAL A 1 790 ? 2.740 -4.550 -32.360 1.00 83.31 790 VAL A N 1
ATOM 6241 C CA . VAL A 1 790 ? 3.603 -3.404 -32.035 1.00 83.31 790 VAL A CA 1
ATOM 6242 C C . VAL A 1 790 ? 5.099 -3.763 -32.040 1.00 83.31 790 VAL A C 1
ATOM 6244 O O . VAL A 1 790 ? 5.948 -2.881 -32.236 1.00 83.31 790 VAL A O 1
ATOM 6247 N N . GLY A 1 791 ? 5.427 -5.050 -31.901 1.00 83.06 791 GLY A N 1
ATOM 6248 C CA . GLY A 1 791 ? 6.795 -5.568 -31.824 1.00 83.06 791 GLY A CA 1
ATOM 6249 C C . GLY A 1 791 ? 7.421 -5.353 -30.446 1.00 83.06 791 GLY A C 1
ATOM 6250 O O . GLY A 1 791 ? 8.514 -4.799 -30.353 1.00 83.06 791 GLY A O 1
ATOM 6251 N N . ILE A 1 792 ? 6.700 -5.722 -29.386 1.00 85.44 792 ILE A N 1
ATOM 6252 C CA . ILE A 1 792 ? 7.124 -5.596 -27.979 1.00 85.44 792 ILE A CA 1
ATOM 6253 C C . ILE A 1 792 ? 7.012 -6.942 -27.259 1.00 85.44 792 ILE A C 1
ATOM 6255 O O . ILE A 1 792 ? 6.419 -7.879 -27.790 1.00 85.44 792 ILE A O 1
ATOM 6259 N N . SER A 1 793 ? 7.554 -7.051 -26.043 1.00 85.81 793 SER A N 1
ATOM 6260 C CA . SER A 1 793 ? 7.385 -8.272 -25.251 1.00 85.81 793 SER A CA 1
ATOM 6261 C C . SER A 1 793 ? 5.942 -8.431 -24.755 1.00 85.81 793 SER A C 1
ATOM 6263 O O . SER A 1 793 ? 5.182 -7.465 -24.635 1.00 85.81 793 SER A O 1
ATOM 6265 N N . ARG A 1 794 ? 5.553 -9.665 -24.418 1.00 85.06 794 ARG A N 1
ATOM 6266 C CA . ARG A 1 794 ? 4.214 -9.953 -23.884 1.00 85.06 794 ARG A CA 1
ATOM 6267 C C . ARG A 1 794 ? 3.938 -9.220 -22.567 1.00 85.06 794 ARG A C 1
ATOM 6269 O O . ARG A 1 794 ? 2.831 -8.722 -22.373 1.00 85.06 794 ARG A O 1
ATOM 6276 N N . ASP A 1 795 ? 4.933 -9.100 -21.693 1.00 83.31 795 ASP A N 1
ATOM 6277 C CA . ASP A 1 795 ? 4.787 -8.395 -20.413 1.00 83.31 795 ASP A CA 1
ATOM 6278 C C . ASP A 1 795 ? 4.612 -6.886 -20.618 1.00 83.31 795 ASP A C 1
ATOM 6280 O O . ASP A 1 795 ? 3.759 -6.262 -19.987 1.00 83.31 795 ASP A O 1
ATOM 6284 N N . GLN A 1 796 ? 5.334 -6.304 -21.579 1.00 86.38 796 GLN A N 1
ATOM 6285 C CA . GLN A 1 796 ? 5.136 -4.915 -22.003 1.00 86.38 796 GLN A CA 1
ATOM 6286 C C . GLN A 1 796 ? 3.730 -4.703 -22.592 1.00 86.38 796 GLN A C 1
ATOM 6288 O O . GLN A 1 796 ? 3.053 -3.722 -22.270 1.00 86.38 796 GLN A O 1
ATOM 6293 N N . ALA A 1 797 ? 3.250 -5.649 -23.405 1.00 87.50 797 ALA A N 1
ATOM 6294 C CA . ALA A 1 797 ? 1.895 -5.622 -23.950 1.00 87.50 797 ALA A CA 1
ATOM 6295 C C . ALA A 1 797 ? 0.817 -5.759 -22.864 1.00 87.50 797 ALA A C 1
ATOM 6297 O O . ALA A 1 797 ? -0.245 -5.143 -22.979 1.00 87.50 797 ALA A O 1
ATOM 6298 N N . LYS A 1 798 ? 1.083 -6.509 -21.784 1.00 88.12 798 LYS A N 1
ATOM 6299 C CA . LYS A 1 798 ? 0.213 -6.565 -20.601 1.00 88.12 798 LYS A CA 1
ATOM 6300 C C . LYS A 1 798 ? 0.036 -5.173 -20.002 1.00 88.12 798 LYS A C 1
ATOM 6302 O O . LYS A 1 798 ? -1.099 -4.717 -19.896 1.00 88.12 798 LYS A O 1
ATOM 6307 N N . VAL A 1 799 ? 1.129 -4.461 -19.724 1.00 87.06 799 VAL A N 1
ATOM 6308 C CA . VAL A 1 799 ? 1.075 -3.091 -19.176 1.00 87.06 799 VAL A CA 1
ATOM 6309 C C . VAL A 1 799 ? 0.251 -2.159 -20.072 1.00 87.06 799 VAL A C 1
ATOM 6311 O O . VAL A 1 799 ? -0.611 -1.436 -19.575 1.00 87.06 799 VAL A O 1
ATOM 6314 N N . ILE A 1 800 ? 0.456 -2.209 -21.392 1.00 87.12 800 ILE A N 1
ATOM 6315 C CA . ILE A 1 800 ? -0.293 -1.373 -22.343 1.00 87.12 800 ILE A CA 1
ATOM 6316 C C . ILE A 1 800 ? -1.784 -1.726 -22.376 1.00 87.12 800 ILE A C 1
ATOM 6318 O O . ILE A 1 800 ? -2.615 -0.819 -22.351 1.00 87.12 800 ILE A O 1
ATOM 6322 N N . ASN A 1 801 ? -2.138 -3.014 -22.435 1.00 87.12 801 ASN A N 1
ATOM 6323 C CA . ASN A 1 801 ? -3.537 -3.447 -22.498 1.00 87.12 801 ASN A CA 1
ATOM 6324 C C . ASN A 1 801 ? -4.313 -3.001 -21.250 1.00 87.12 801 ASN A C 1
ATOM 6326 O O . ASN A 1 801 ? -5.412 -2.465 -21.390 1.00 87.12 801 ASN A O 1
ATOM 6330 N N . TYR A 1 802 ? -3.728 -3.150 -20.057 1.00 86.88 802 TYR A N 1
ATOM 6331 C CA . TYR A 1 802 ? -4.349 -2.668 -18.823 1.00 86.88 802 TYR A CA 1
ATOM 6332 C C . TYR A 1 802 ? -4.439 -1.143 -18.803 1.00 86.88 802 TYR A C 1
ATOM 6334 O O . TYR A 1 802 ? -5.528 -0.608 -18.612 1.00 86.88 802 TYR A O 1
ATOM 6342 N N . ALA A 1 803 ? -3.346 -0.425 -19.091 1.00 85.62 803 ALA A N 1
ATOM 6343 C CA . ALA A 1 803 ? -3.368 1.039 -19.139 1.00 85.62 803 ALA A CA 1
ATOM 6344 C C . ALA A 1 803 ? -4.463 1.569 -20.082 1.00 85.62 803 ALA A C 1
ATOM 6346 O O . ALA A 1 803 ? -5.178 2.511 -19.745 1.00 85.62 803 ALA A O 1
ATOM 6347 N N . ARG A 1 804 ? -4.642 0.925 -21.242 1.00 82.00 804 ARG A N 1
ATOM 6348 C CA . ARG A 1 804 ? -5.688 1.255 -22.218 1.00 82.00 804 ARG A CA 1
ATOM 6349 C C . ARG A 1 804 ? -7.097 1.096 -21.645 1.00 82.00 804 ARG A C 1
ATOM 6351 O O . ARG A 1 804 ? -7.941 1.955 -21.893 1.00 82.00 804 ARG A O 1
ATOM 6358 N N . ILE A 1 805 ? -7.361 0.012 -20.916 1.00 83.44 805 ILE A N 1
ATOM 6359 C CA . ILE A 1 805 ? -8.675 -0.251 -20.303 1.00 83.44 805 ILE A CA 1
ATOM 6360 C C . ILE A 1 805 ? -8.975 0.761 -19.200 1.00 83.44 805 ILE A C 1
ATOM 6362 O O . ILE A 1 805 ? -10.102 1.230 -19.098 1.00 83.44 805 ILE A O 1
ATOM 6366 N N . TYR A 1 806 ? -7.948 1.213 -18.482 1.00 84.00 806 TYR A N 1
ATOM 6367 C CA . TYR A 1 806 ? -8.048 2.312 -17.519 1.00 84.00 806 TYR A CA 1
ATOM 6368 C C . TYR A 1 806 ? -8.175 3.708 -18.151 1.00 84.00 806 TYR A C 1
ATOM 6370 O O . TYR A 1 806 ? -8.091 4.716 -17.453 1.00 84.00 806 TYR A O 1
ATOM 6378 N N . GLY A 1 807 ? -8.376 3.797 -19.469 1.00 81.56 807 GLY A N 1
ATOM 6379 C CA . GLY A 1 807 ? -8.626 5.061 -20.158 1.00 81.56 807 GLY A CA 1
ATOM 6380 C C . GLY A 1 807 ? -7.371 5.793 -20.629 1.00 81.56 807 GLY A C 1
ATOM 6381 O O . GLY A 1 807 ? -7.476 6.934 -21.081 1.00 81.56 807 GLY A O 1
ATOM 6382 N N . ALA A 1 808 ? -6.190 5.163 -20.590 1.00 83.00 808 ALA A N 1
ATOM 6383 C CA . ALA A 1 808 ? -5.009 5.755 -21.203 1.00 83.00 808 ALA A CA 1
ATOM 6384 C C . ALA A 1 808 ? -5.233 5.969 -22.710 1.00 83.00 808 ALA A C 1
ATOM 6386 O O . ALA A 1 808 ? -5.737 5.098 -23.422 1.00 83.00 808 ALA A O 1
ATOM 6387 N N . GLY A 1 809 ? -4.866 7.156 -23.191 1.00 82.94 809 GLY A N 1
ATOM 6388 C CA . GLY A 1 809 ? -4.991 7.530 -24.596 1.00 82.94 809 GLY A CA 1
ATOM 6389 C C . GLY A 1 809 ? -3.763 7.176 -25.437 1.00 82.94 809 GLY A C 1
ATOM 6390 O O . GLY A 1 809 ? -2.736 6.695 -24.950 1.00 82.94 809 GLY A O 1
ATOM 6391 N N . GLN A 1 810 ? -3.840 7.509 -26.725 1.00 83.06 810 GLN A N 1
ATOM 6392 C CA . GLN A 1 810 ? -2.728 7.359 -27.666 1.00 83.06 810 GLN A CA 1
ATOM 6393 C C . GLN A 1 810 ? -1.431 8.068 -27.211 1.00 83.06 810 GLN A C 1
ATOM 6395 O O . GLN A 1 810 ? -0.380 7.433 -27.310 1.00 83.06 810 GLN A O 1
ATOM 6400 N N . PRO A 1 811 ? -1.449 9.305 -26.657 1.00 84.50 811 PRO A N 1
ATOM 6401 C CA . PRO A 1 811 ? -0.217 9.967 -26.212 1.00 84.50 811 PRO A CA 1
ATOM 6402 C C . PRO A 1 811 ? 0.500 9.209 -25.091 1.00 84.50 811 PRO A C 1
ATOM 6404 O O . PRO A 1 811 ? 1.727 9.192 -25.036 1.00 84.50 811 PRO A O 1
ATOM 6407 N N . PHE A 1 812 ? -0.257 8.556 -24.204 1.00 84.94 812 PHE A N 1
ATOM 6408 C CA . PHE A 1 812 ? 0.316 7.735 -23.141 1.00 84.94 812 PHE A CA 1
ATOM 6409 C C . PHE A 1 812 ? 0.990 6.486 -23.717 1.00 84.94 812 PHE A C 1
ATOM 6411 O O . PHE A 1 812 ? 2.141 6.208 -23.392 1.00 84.94 812 PHE A O 1
ATOM 6418 N N . ALA A 1 813 ? 0.311 5.775 -24.623 1.00 85.75 813 ALA A N 1
ATOM 6419 C CA . ALA A 1 813 ? 0.886 4.600 -25.275 1.00 85.75 813 ALA A CA 1
ATOM 6420 C C . ALA A 1 813 ? 2.138 4.946 -26.091 1.00 85.75 813 ALA A C 1
ATOM 6422 O O . ALA A 1 813 ? 3.113 4.212 -26.025 1.00 85.75 813 ALA A O 1
ATOM 6423 N N . GLN A 1 814 ? 2.147 6.079 -26.803 1.00 86.50 814 GLN A N 1
ATOM 6424 C CA . GLN A 1 814 ? 3.330 6.563 -27.519 1.00 86.50 814 GLN A CA 1
ATOM 6425 C C . GLN A 1 814 ? 4.524 6.732 -26.570 1.00 86.50 814 GLN A C 1
ATOM 6427 O O . GLN A 1 814 ? 5.589 6.179 -26.830 1.00 86.50 814 GLN A O 1
ATOM 6432 N N . ARG A 1 815 ? 4.340 7.435 -25.442 1.00 83.06 815 ARG A N 1
ATOM 6433 C CA . ARG A 1 815 ? 5.404 7.615 -24.437 1.00 83.06 815 ARG A CA 1
ATOM 6434 C C . ARG A 1 815 ? 5.885 6.280 -23.878 1.00 83.06 815 ARG A C 1
ATOM 6436 O O . ARG A 1 815 ? 7.086 6.072 -23.755 1.00 83.06 815 ARG A O 1
ATOM 6443 N N . LEU A 1 816 ? 4.962 5.376 -23.560 1.00 85.12 816 LEU A N 1
ATOM 6444 C CA . LEU A 1 816 ? 5.297 4.075 -22.990 1.00 85.12 816 LEU A CA 1
ATOM 6445 C C . LEU A 1 816 ? 6.056 3.187 -23.992 1.00 85.12 816 LEU A C 1
ATOM 6447 O O . LEU A 1 816 ? 7.016 2.521 -23.620 1.00 85.12 816 LEU A O 1
ATOM 6451 N N . LEU A 1 817 ? 5.695 3.234 -25.278 1.00 84.38 817 LEU A N 1
ATOM 6452 C CA . LEU A 1 817 ? 6.433 2.542 -26.338 1.00 84.38 817 LEU A CA 1
ATOM 6453 C C . LEU A 1 817 ? 7.859 3.072 -26.487 1.00 84.38 817 LEU A C 1
ATOM 6455 O O . LEU A 1 817 ? 8.781 2.269 -26.604 1.00 84.38 817 LEU A O 1
ATOM 6459 N N . MET A 1 818 ? 8.048 4.391 -26.413 1.00 81.50 818 MET A N 1
ATOM 6460 C CA . MET A 1 818 ? 9.381 5.007 -26.412 1.00 81.50 818 MET A CA 1
ATOM 6461 C C . MET A 1 818 ? 10.187 4.644 -25.153 1.00 81.50 818 MET A C 1
ATOM 6463 O O . MET A 1 818 ? 11.406 4.530 -25.201 1.00 81.50 818 MET A O 1
ATOM 6467 N N . GLN A 1 819 ? 9.530 4.419 -24.010 1.00 79.81 819 GLN A N 1
ATOM 6468 C CA . GLN A 1 819 ? 10.203 3.940 -22.796 1.00 79.81 819 GLN A CA 1
ATOM 6469 C C . GLN A 1 819 ? 10.630 2.479 -22.909 1.00 79.81 819 GLN A C 1
ATOM 6471 O O . GLN A 1 819 ? 11.718 2.115 -22.459 1.00 79.81 819 GLN A O 1
ATOM 6476 N N . PHE A 1 820 ? 9.790 1.625 -23.493 1.00 79.69 820 PHE A N 1
ATOM 6477 C CA . PHE A 1 820 ? 10.129 0.224 -23.727 1.00 79.69 820 PHE A CA 1
ATOM 6478 C C . PHE A 1 820 ? 11.258 0.097 -24.739 1.00 79.69 820 PHE A C 1
ATOM 6480 O O . PHE A 1 820 ? 12.253 -0.568 -24.455 1.00 79.69 820 PHE A O 1
ATOM 6487 N N . ASN A 1 821 ? 11.151 0.813 -25.854 1.00 78.06 821 ASN A N 1
ATOM 6488 C CA . ASN A 1 821 ? 12.163 0.855 -26.890 1.00 78.06 821 ASN A CA 1
ATOM 6489 C C . ASN A 1 821 ? 12.569 2.305 -27.173 1.00 78.06 821 ASN A C 1
ATOM 6491 O O . ASN A 1 821 ? 11.887 3.025 -27.901 1.00 78.06 821 ASN A O 1
ATOM 6495 N N . HIS A 1 822 ? 13.717 2.695 -26.619 1.00 73.12 822 HIS A N 1
ATOM 6496 C CA . HIS A 1 822 ? 14.263 4.049 -26.746 1.00 73.12 822 HIS A CA 1
ATOM 6497 C C . HIS A 1 822 ? 14.694 4.405 -28.178 1.00 73.12 822 HIS A C 1
ATOM 6499 O O . HIS A 1 822 ? 14.847 5.581 -28.483 1.00 73.12 822 HIS A O 1
ATOM 6505 N N . ARG A 1 823 ? 14.815 3.409 -29.069 1.00 73.75 823 ARG A N 1
ATOM 6506 C CA . ARG A 1 823 ? 15.145 3.599 -30.491 1.00 73.75 823 ARG A CA 1
ATOM 6507 C C . ARG A 1 823 ? 13.945 4.007 -31.346 1.00 73.75 823 ARG A C 1
ATOM 6509 O O . ARG A 1 823 ? 14.123 4.310 -32.521 1.00 73.75 823 ARG A O 1
ATOM 6516 N N . LEU A 1 824 ? 12.725 3.945 -30.805 1.00 76.12 824 LEU A N 1
ATOM 6517 C CA . LEU A 1 824 ? 11.533 4.382 -31.527 1.00 76.12 824 LEU A CA 1
ATOM 6518 C C . LEU A 1 824 ? 11.449 5.906 -31.514 1.00 76.12 824 LEU A C 1
ATOM 6520 O O . LEU A 1 824 ? 11.356 6.515 -30.447 1.00 76.12 824 LEU A O 1
ATOM 6524 N N . ASP A 1 825 ? 11.390 6.499 -32.703 1.00 77.88 825 ASP A N 1
ATOM 6525 C CA . ASP A 1 825 ? 11.071 7.916 -32.845 1.00 77.88 825 ASP A CA 1
ATOM 6526 C C . ASP A 1 825 ? 9.617 8.199 -32.417 1.00 77.88 825 ASP A C 1
ATOM 6528 O O . ASP A 1 825 ? 8.739 7.330 -32.461 1.00 77.88 825 ASP A O 1
ATOM 6532 N N . ALA A 1 826 ? 9.341 9.438 -32.016 1.00 79.06 826 ALA A N 1
ATOM 6533 C CA . ALA A 1 826 ? 8.016 9.914 -31.674 1.00 79.06 826 ALA A CA 1
ATOM 6534 C C . ALA A 1 826 ? 6.999 9.676 -32.806 1.00 79.06 826 ALA A C 1
ATOM 6536 O O . ALA A 1 826 ? 5.866 9.277 -32.514 1.00 79.06 826 ALA A O 1
ATOM 6537 N N . GLN A 1 827 ? 7.368 9.863 -34.078 1.00 83.88 827 GLN A N 1
ATOM 6538 C CA . GLN A 1 827 ? 6.460 9.644 -35.206 1.00 83.88 827 GLN A CA 1
ATOM 6539 C C . GLN A 1 827 ? 6.196 8.151 -35.442 1.00 83.88 827 GLN A C 1
ATOM 6541 O O . GLN A 1 827 ? 5.040 7.743 -35.624 1.00 83.88 827 GLN A O 1
ATOM 6546 N N . GLU A 1 828 ? 7.237 7.318 -35.371 1.00 84.62 828 GLU A N 1
ATOM 6547 C CA . GLU A 1 828 ? 7.114 5.859 -35.463 1.00 84.62 828 GLU A CA 1
ATOM 6548 C C . GLU A 1 828 ? 6.266 5.302 -34.305 1.00 84.62 828 GLU A C 1
ATOM 6550 O O . GLU A 1 828 ? 5.317 4.543 -34.528 1.00 84.62 828 GLU A O 1
ATOM 6555 N N . ALA A 1 829 ? 6.538 5.728 -33.068 1.00 85.56 829 ALA A N 1
ATOM 6556 C CA . ALA A 1 829 ? 5.788 5.344 -31.875 1.00 85.56 829 ALA A CA 1
ATOM 6557 C C . ALA A 1 829 ? 4.324 5.801 -31.949 1.00 85.56 829 ALA A C 1
ATOM 6559 O O . ALA A 1 829 ? 3.421 5.046 -31.582 1.00 85.56 829 ALA A O 1
ATOM 6560 N N . SER A 1 830 ? 4.064 7.005 -32.469 1.00 87.06 830 SER A N 1
ATOM 6561 C CA . SER A 1 830 ? 2.707 7.510 -32.698 1.00 87.06 830 SER A CA 1
ATOM 6562 C C . SER A 1 830 ? 1.964 6.659 -33.727 1.00 87.06 830 SER A C 1
ATOM 6564 O O . SER A 1 830 ? 0.821 6.271 -33.492 1.00 87.06 830 SER A O 1
ATOM 6566 N N . THR A 1 831 ? 2.621 6.290 -34.828 1.00 88.06 831 THR A N 1
ATOM 6567 C CA . THR A 1 831 ? 2.041 5.438 -35.878 1.00 88.06 831 THR A CA 1
ATOM 6568 C C . THR A 1 831 ? 1.723 4.041 -35.349 1.00 88.06 831 THR A C 1
ATOM 6570 O O . THR A 1 831 ? 0.613 3.539 -35.542 1.00 88.06 831 THR A O 1
ATOM 6573 N N . LYS A 1 832 ? 2.656 3.434 -34.605 1.00 87.38 832 LYS A N 1
ATOM 6574 C CA . LYS A 1 832 ? 2.449 2.146 -33.932 1.00 87.38 832 LYS A CA 1
ATOM 6575 C C . LYS A 1 832 ? 1.301 2.203 -32.925 1.00 87.38 832 LYS A C 1
ATOM 6577 O O . LYS A 1 832 ? 0.442 1.322 -32.936 1.00 87.38 832 LYS A O 1
ATOM 6582 N N . ALA A 1 833 ? 1.236 3.257 -32.110 1.00 87.00 833 ALA A N 1
ATOM 6583 C CA . ALA A 1 833 ? 0.131 3.468 -31.184 1.00 87.00 833 ALA A CA 1
ATOM 6584 C C . ALA A 1 833 ? -1.202 3.596 -31.942 1.00 87.00 833 ALA A C 1
ATOM 6586 O O . ALA A 1 833 ? -2.137 2.865 -31.629 1.00 87.00 833 ALA A O 1
ATOM 6587 N N . LYS A 1 834 ? -1.295 4.437 -32.984 1.00 85.81 834 LYS A N 1
ATOM 6588 C CA . LYS A 1 834 ? -2.512 4.569 -33.813 1.00 85.81 834 LYS A CA 1
ATOM 6589 C C . LYS A 1 834 ? -2.965 3.228 -34.377 1.00 85.81 834 LYS A C 1
ATOM 6591 O O . LYS A 1 834 ? -4.134 2.885 -34.235 1.00 85.81 834 LYS A O 1
ATOM 6596 N N . LYS A 1 835 ? -2.043 2.457 -34.962 1.00 82.94 835 LYS A N 1
ATOM 6597 C CA . LYS A 1 835 ? -2.330 1.126 -35.515 1.00 82.94 835 LYS A CA 1
ATOM 6598 C C . LYS A 1 835 ? -2.885 0.187 -34.444 1.00 82.94 835 LYS A C 1
ATOM 6600 O O . LYS A 1 835 ? -3.913 -0.445 -34.662 1.00 82.94 835 LYS A O 1
ATOM 6605 N N . MET A 1 836 ? -2.252 0.146 -33.273 1.00 83.19 836 MET A N 1
ATOM 6606 C CA . MET A 1 836 ? -2.697 -0.670 -32.144 1.00 83.19 836 MET A CA 1
ATOM 6607 C C . MET A 1 836 ? -4.101 -0.279 -31.663 1.00 83.19 836 MET A C 1
ATOM 6609 O O . MET A 1 836 ? -4.943 -1.157 -31.477 1.00 83.19 836 MET A O 1
ATOM 6613 N N . TYR A 1 837 ? -4.377 1.017 -31.470 1.00 80.69 837 TYR A N 1
ATOM 6614 C CA . TYR A 1 837 ? -5.703 1.491 -31.055 1.00 80.69 837 TYR A CA 1
ATOM 6615 C C . TYR A 1 837 ? -6.764 1.212 -32.121 1.00 80.69 837 TYR A C 1
ATOM 6617 O O . TYR A 1 837 ? -7.835 0.727 -31.773 1.00 80.69 837 TYR A O 1
ATOM 6625 N N . ALA A 1 838 ? -6.460 1.428 -33.401 1.00 76.94 838 ALA A N 1
ATOM 6626 C CA . ALA A 1 838 ? -7.383 1.136 -34.494 1.00 76.94 838 ALA A CA 1
ATOM 6627 C C . ALA A 1 838 ? -7.735 -0.359 -34.580 1.00 76.94 838 ALA A C 1
ATOM 6629 O O . ALA A 1 838 ? -8.901 -0.698 -34.751 1.00 76.94 838 ALA A O 1
ATOM 6630 N N . GLN A 1 839 ? -6.755 -1.254 -34.408 1.00 71.62 839 GLN A N 1
ATOM 6631 C CA . GLN A 1 839 ? -6.979 -2.705 -34.459 1.00 71.62 839 GLN A CA 1
ATOM 6632 C C . GLN A 1 839 ? -7.801 -3.229 -33.275 1.00 71.62 839 GLN A C 1
ATOM 6634 O O . GLN A 1 839 ? -8.561 -4.175 -33.430 1.00 71.62 839 GLN A O 1
ATOM 6639 N N . THR A 1 840 ? -7.639 -2.633 -32.091 1.00 67.62 840 THR A N 1
ATOM 6640 C CA . THR A 1 840 ? -8.207 -3.172 -30.842 1.00 67.62 840 THR A CA 1
ATOM 6641 C C . THR A 1 840 ? -9.450 -2.438 -30.344 1.00 67.62 840 THR A C 1
ATOM 6643 O O . THR A 1 840 ? -10.369 -3.081 -29.853 1.00 67.62 840 THR A O 1
ATOM 6646 N N . LYS A 1 841 ? -9.494 -1.105 -30.453 1.00 68.25 841 LYS A N 1
ATOM 6647 C CA . LYS A 1 841 ? -10.602 -0.244 -29.997 1.00 68.25 841 LYS A CA 1
ATOM 6648 C C . LYS A 1 841 ? -11.466 0.270 -31.156 1.00 68.25 841 LYS A C 1
ATOM 6650 O O . LYS A 1 841 ? -12.549 0.792 -30.919 1.00 68.25 841 LYS A O 1
ATOM 6655 N N . GLY A 1 842 ? -10.992 0.133 -32.393 1.00 67.06 842 GLY A N 1
ATOM 6656 C CA . GLY A 1 842 ? -11.613 0.743 -33.563 1.00 67.06 842 GLY A CA 1
ATOM 6657 C C . GLY A 1 842 ? -11.266 2.226 -33.707 1.00 67.06 842 GLY A C 1
ATOM 6658 O O . GLY A 1 842 ? -10.455 2.792 -32.969 1.00 67.06 842 GLY A O 1
ATOM 6659 N N . VAL A 1 843 ? -11.877 2.862 -34.702 1.00 65.19 843 VAL A N 1
ATOM 6660 C CA . VAL A 1 843 ? -11.755 4.302 -34.954 1.00 65.19 843 VAL A CA 1
ATOM 6661 C C . VAL A 1 843 ? -12.934 4.994 -34.277 1.00 65.19 843 VAL A C 1
ATOM 6663 O O . VAL A 1 843 ? -14.061 4.518 -34.385 1.00 65.19 843 VAL A O 1
ATOM 6666 N N . ARG A 1 844 ? -12.694 6.105 -33.565 1.00 63.41 844 ARG A N 1
ATOM 6667 C CA . ARG A 1 844 ? -13.795 6.938 -33.060 1.00 63.41 844 ARG A CA 1
ATOM 6668 C C . ARG A 1 844 ? -14.580 7.459 -34.258 1.00 63.41 844 ARG A C 1
ATOM 6670 O O . ARG A 1 844 ? -14.046 8.241 -35.038 1.00 63.41 844 ARG A O 1
ATOM 6677 N N . VAL A 1 845 ? -15.826 7.029 -34.377 1.00 58.44 845 VAL A N 1
ATOM 6678 C CA . VAL A 1 845 ? -16.787 7.597 -35.316 1.00 58.44 845 VAL A CA 1
ATOM 6679 C C . VAL A 1 845 ? -17.668 8.529 -34.495 1.00 58.44 845 VAL A C 1
ATOM 6681 O O . VAL A 1 845 ? -18.190 8.114 -33.462 1.00 58.44 845 VAL A O 1
ATOM 6684 N N . ALA A 1 846 ? -17.772 9.795 -34.899 1.00 52.66 846 ALA A N 1
ATOM 6685 C CA . ALA A 1 846 ? -18.790 10.677 -34.348 1.00 52.66 846 ALA A CA 1
ATOM 6686 C C . ALA A 1 846 ? -20.143 10.111 -34.786 1.00 52.66 846 ALA A C 1
ATOM 6688 O O . ALA A 1 846 ? -20.427 10.056 -35.982 1.00 52.66 846 ALA A O 1
ATOM 6689 N N . VAL A 1 847 ? -20.916 9.596 -33.834 1.00 49.00 847 VAL A N 1
ATOM 6690 C CA . VAL A 1 847 ? -22.305 9.225 -34.087 1.00 49.00 847 VAL A CA 1
ATOM 6691 C C . VAL A 1 847 ? -23.094 10.516 -33.895 1.00 49.00 847 VAL A C 1
ATOM 6693 O O . VAL A 1 847 ? -23.066 11.025 -32.776 1.00 49.00 847 VAL A O 1
ATOM 6696 N N . PRO A 1 848 ? -23.704 11.091 -34.947 1.00 45.59 848 PRO A N 1
ATOM 6697 C CA . PRO A 1 848 ? -24.531 12.276 -34.781 1.00 45.59 848 PRO A CA 1
ATOM 6698 C C . PRO A 1 848 ? -25.699 11.917 -33.865 1.00 45.59 848 PRO A C 1
ATOM 6700 O O . PRO A 1 848 ? -26.404 10.930 -34.104 1.00 45.59 848 PRO A O 1
ATOM 6703 N N . GLU A 1 849 ? -25.862 12.678 -32.794 1.00 39.41 849 GLU A N 1
ATOM 6704 C CA . GLU A 1 849 ? -26.938 12.475 -31.839 1.00 39.41 849 GLU A CA 1
ATOM 6705 C C . GLU A 1 849 ? -28.176 13.150 -32.426 1.00 39.41 849 GLU A C 1
ATOM 6707 O O . GLU A 1 849 ? -28.182 14.352 -32.675 1.00 39.41 849 GLU A O 1
ATOM 6712 N N . VAL A 1 850 ? -29.216 12.378 -32.749 1.00 46.72 850 VAL A N 1
ATOM 6713 C CA . VAL A 1 850 ? -30.450 12.972 -33.272 1.00 46.72 850 VAL A CA 1
ATOM 6714 C C . VAL A 1 850 ? -31.288 13.436 -32.090 1.00 46.72 850 VAL A C 1
ATOM 6716 O O . VAL A 1 850 ? -32.046 12.655 -31.517 1.00 46.72 850 VAL A O 1
ATOM 6719 N N . VAL A 1 851 ? -31.150 14.707 -31.728 1.00 45.47 851 VAL A N 1
ATOM 6720 C CA . VAL A 1 851 ? -32.012 15.363 -30.741 1.00 45.47 851 VAL A CA 1
ATOM 6721 C C . VAL A 1 851 ? -33.139 16.051 -31.508 1.00 45.47 851 VAL A C 1
ATOM 6723 O O . VAL A 1 851 ? -32.893 16.846 -32.410 1.00 45.47 851 VAL A O 1
ATOM 6726 N N . GLU A 1 852 ? -34.390 15.686 -31.213 1.00 50.22 852 GLU A N 1
ATOM 6727 C CA . GLU A 1 852 ? -35.593 16.272 -31.839 1.00 50.22 852 GLU A CA 1
ATOM 6728 C C . GLU A 1 852 ? -35.615 16.226 -33.385 1.00 50.22 852 GLU A C 1
ATOM 6730 O O . GLU A 1 852 ? -36.138 17.113 -34.055 1.00 50.22 852 GLU A O 1
ATOM 6735 N N . GLY A 1 853 ? -35.058 15.170 -33.984 1.00 53.56 853 GLY A N 1
ATOM 6736 C CA . GLY A 1 853 ? -35.060 15.004 -35.443 1.00 53.56 853 GLY A CA 1
ATOM 6737 C C . GLY A 1 853 ? -34.011 15.840 -36.185 1.00 53.56 853 GLY A C 1
ATOM 6738 O O . GLY A 1 853 ? -33.986 15.809 -37.416 1.00 53.56 853 GLY A O 1
ATOM 6739 N N . GLN A 1 854 ? -33.118 16.534 -35.474 1.00 40.88 854 GLN A N 1
ATOM 6740 C CA . GLN A 1 854 ? -31.936 17.176 -36.050 1.00 40.88 854 GLN A CA 1
ATOM 6741 C C . GLN A 1 854 ? -30.668 16.429 -35.635 1.00 40.88 854 GLN A C 1
ATOM 6743 O O . GLN A 1 854 ? -30.515 16.054 -34.478 1.00 40.88 854 GLN A O 1
ATOM 6748 N N . GLN A 1 855 ? -29.767 16.190 -36.592 1.00 39.25 855 GLN A N 1
ATOM 6749 C CA . GLN A 1 855 ? -28.434 15.660 -36.298 1.00 39.25 855 GLN A CA 1
ATOM 6750 C C . GLN A 1 855 ? -27.614 16.723 -35.558 1.00 39.25 855 GLN A C 1
ATOM 6752 O O . GLN A 1 855 ? -27.403 17.806 -36.107 1.00 39.25 855 GLN A O 1
ATOM 6757 N N . VAL A 1 856 ? -27.149 16.393 -34.352 1.00 52.19 856 VAL A N 1
ATOM 6758 C CA . VAL A 1 856 ? -26.205 17.177 -33.542 1.00 52.19 856 VAL A CA 1
ATOM 6759 C C . VAL A 1 856 ? -24.837 16.507 -33.535 1.00 52.19 856 VAL A C 1
ATOM 6761 O O . VAL A 1 856 ? -24.778 15.265 -33.353 1.00 52.19 856 VAL A O 1
#

Radius of gyration: 37.45 Å; chains: 1; bounding box: 109×82×103 Å

=== Feature glossary ===
A reading guide for the features in this record.

Start from the sequence.

  · This is the polypeptide sequence — one letter per residue, N-terminus first. Length ranges from a few dozen residues for small domains to over a thousand for large multi-domain proteins.

Fold it, and you get atomic coordinates and the backbone conformation that goes with them.

  · Structure coordinates are given as an mmCIF _atom_site loop: one row per atom with element, residue name, chain id, sequence number, and x/y/z position in Å. Only the four main-chain atoms per residue are included here; side chains are omitted to keep the record compact.

  · Backbone dihedral angles. Every residue except chain termini has a φ (preceding-C → N → Cα → C) and a ψ (N → Cα → C → next-N). They are reported in degrees following the IUPAC sign convention. Secondary structure is essentially a statement about which (φ, ψ) basin each residue occupies.

  · The SS8 string is DSSP's per-residue secondary-structure call. α-helix (H) means an i→i+4 H-bond ladder; β-strand (E) means the residue participates in a β-sheet; 3₁₀ (G) and π (I) are tighter and wider helices; T/S are turns/bends; '-' is loop.

  · SS3 is a coarse helix/strand/coil call (letters a/b/c) made by the P-SEA algorithm from inter-Cα distances and dihedrals. It is less detailed than DSSP but needs only Cα positions.

Summarize the fold with a handful of shape descriptors and a per-residue structural alphabet.

  · Radius of gyration (Rg) is the root-mean-square distance of Cα atoms from their centroid — a single number for overall size and compactness. A globular domain of N residues has Rg ≈ 2.2·N^0.38 Å; an extended or disordered chain has a much larger Rg. The Cα contact count is the number of residue pairs whose Cα atoms are within 8 Å and are more than four positions apart in sequence — a standard proxy for tertiary packing density. The bounding box is the smallest axis-aligned box enclosing all Cα atoms.

  · The Foldseek 3Di string encodes local tertiary geometry as a 20-letter alphabet — one character per residue — derived from the relative positions of nearby Cα atoms. Unlike the amino-acid sequence, 3Di is a direct function of the 3D structure, so two proteins with the same fold have similar 3Di strings even at low sequence identity.

  · Solvent-accessible surface area (SASA) is the area in Å² traced out by the centre of a 1.4 Å probe sphere (a water molecule) rolled over the protein's van der Waals surface (Shrake–Rupley / Lee–Richards construction). Buried residues have near-zero SASA; fully exposed residues can exceed 200 Å². The total SASA scales roughly with the number of surface residues.

Ask how reliable the model is.

  · pLDDT (predicted Local Distance Difference Test) is AlphaFold's per-residue confidence score, ranging from 0 to 100. Values above 90 indicate high confidence (typically well-packed cores); 70–90 is confident; 50–70 low confidence; below 50 usually means the region is disordered or the prediction is unreliable there. AlphaFold stores pLDDT in the mmCIF B-factor column.

  · B-factor (Debye–Waller factor) reflects atomic displacement in the crystal lattice. It is an experimental observable (units Å²), not a prediction; low values mean the atom is pinned down, high values mean it moves or is heterogeneous across the crystal.

  · Predicted Aligned Error (PAE) is an AlphaFold confidence matrix: entry (i, j) is the expected error in the position of residue j, in ångströms, when the prediction is superimposed on the true structure at residue i. Low PAE within a block of residues means that block is internally rigid and well-predicted; high PAE between two blocks means their relative placement is uncertain even if each block individually is confident.

Place it in context: what it resembles, what it is annotated as, and how it looks.

  · Nearest PDB neighbors are the top structural matches found by Foldseek when searching this structure against the entire Protein Data Bank. Each hit reports a TM-score (0 to 1; >0.5 almost always implies the same fold) and an E-value. These are *structural* homologs — they may share no detectable sequence similarity.

  · Functional annotations link the protein to curated databases. InterPro entries identify conserved domains and families by matching the sequence against member-database signatures (Pfam, PROSITE, CDD, …). Gene Ontology (GO) terms describe molecular function, biological process, and cellular component in a controlled vocabulary. CATH places the structure in a hierarchical fold classification (Class/Architecture/Topology/Homologous-superfamily). The organism is the source species.

  · Three diagnostic plots accompany the record. The Cα contact map visualizes the tertiary structure as a 2D adjacency matrix (8 Å cutoff, sequence-local contacts suppressed). The Ramachandran plot shows the distribution of backbone (φ, ψ) torsions, with points in the α and β basins reflecting secondary structure content. The PAE plot shows AlphaFold's inter-residue confidence as a color matrix.

  · Six rendered views show the 3D structure from the faces of a cube — i.e. along ±x, ±y, ±z. Rendering representation is drawn randomly per protein from cartoon (secondary-structure ribbons), sticks (backbone bonds), or molecular surface; coloring is either N→C rainbow (blue at the N-terminus through red at the C-terminus) or one color per chain.